Protein AF-A0A2T5VD46-F1 (afdb_monomer_lite)

Secondary structure (DSSP, 8-state):
---HHHHHHHHHHHTT---------HHHH-HHHHHHHHHHHHSS------PPPPPHHHHHHHHHHHT-STT-HHHHHHHHHHTT-GGGGSSHHHHHHHHHHHHHH-S-SSHHHHHHHHHHHHH----HHHHHH-TTPPPHHHHHHHHHHHHHHHHHTT--EEESS----SSEEEGGGG--SSS-HHHHHHHHTSTTEEEEETTEEEES-HHHHHHHHHHHHHHHHHTTSS-HHHHHHHH-BTTB--GGGHHHHHHHHHH-TTTHHHHGGG-HHHHHHHS-GGGS-HHHHHHHHHHHHHHHHH-TTTTGGGTT----GGG--GGGHHHHHHHHT-TTS-HHHHHHHHHHHTT-HHHHTTHHHHHHHHH-TTS-HHHHHHHHHHHHHH-TTS-HHHHHHHHHHT--HHHHHHHHHHHHHSGGGS-HHHHHHHHHHHHHHHHHTT------HHHHHGGGS-HHHHHHHHHHHHHHS-S--SS--HHHHHHHHHHHHHHHHHHHTT----HHHHHHHHTT--S--SS-TTHHHHHHHHHHS-HHHHHHHHHHHHHHS-SS-GGGHHHHHHHH-GGGSPPHHHHHHHHHHHHTTGGG-TTHHHHHHHHHHHHHH-TT--SHHHHHHHHHHTT-HHHHHHHHHHHS----HHHHHHHHHHHHHHHHHHHHHHHHHHHHHHTHHHHHTT--HHHHHHHHHHHTT-STTTTT---HHHHHHHHH-HHHHHHHHHHHHHHTT-S-PPPHHHHHHHHHHHS---HHHHHHHHHHHHHHHTT--GGGS-HHHHHHHHHHTTTTTTBBTTTB-TTHHHHHHHHH-SSTTTTHHHHHHHHHHHHTTT-S--TTHHHHHH-GGGHHHHHHHHHHHHHTGGGS-HHHHHHHHHHHHHHS-HHHHHHHHHHHHHH---SSHHHHHHHHHHHHHHHHHHHHHHHHHHSTT-HHHHHHHHHHH--SSSSPPTT--HHHHHHHHHHHTTTS---PPPSS-SS--HHHHHHHHHHHHHHHHHHS-SHHHHHHHHHHHHHS--GGGHHHHHHHHHHHHHHHHHHHHTT--HHHHHHHHTT---SSHHHHHHHHHHHHHHHHHHHHHSSS-TTGGGEETTEEPPHHHHHHHHHHHHHHHHGGGT-EEEEEEE-GGG-EEEEEEEETTEEEEEEEEETT-TTTTTHIIIIITTTGGGSTTTTT-EEEEEEE--S-TT-SPTTHHHH----SHHHHHHHHHHH-SSPPPTTEEEEEEE-PPPHHHHHHHHHHHHHHHHHHTTS--

Organism: NCBI:txid665038

Foldseek 3Di:
DDQPVVVVLVVCLVVVPQDDDDDDALQSCLPPPNQVVCCVSNVDGDDDDDDFWDDLVRQQVLCQVVCLDVVGSVVVCVVCVLLVNNLLCRHSVSVVQLSVVCSVPNPDPWNLVSLVSSLLSQLDDPDPVVCVVCVPADDSVLLLLLLLLQLLLLLLQVAFFAFDVQDDDPRHHHLQVSDDPVRHSVNNVSSQPTSQWGAPHSGTIGGSDLLSSLLSNLVNVLVCVVVVLFFPLLVCVSQFDPLEGFPSNLLNLLNNLLVHVVCVLVSCLRPLPSVQQRHTLLSYDPVSLVSSLVSLQVVCVLFLCVCVVPPVRQGALSSLDPSCLVVLLVQLLDLPRRLVSLLNSLSSLAQDQSLLVCLVSLLNSLLDPSHDLNSNVSSVNRNCRNCVPDPLLVSLVSLLVVLALSSLVVSLVSCLVVVVPDALLSNLVSVLSNLVSCLVVLPPDDDPSLVRRLVVHDLRSLLNVLLNLQVPFDQDAPDDDPSNLVSLLSSQSSVLSSVVVPHDDALVSVLSRQLRAFQPNVPNPPRQVSLLVSCVVPVPRLLRNLVVLLVVDDDPCLLCSLVSLVGSYVNSRDDLVSLLVVLVVLVVCVVVDPCSLVSNLSSLLVNLVDPPDPCNSVVSQVVVCPVPVSSVVSNCCSNVVDPDVVVVCVCCVVVVVVVVLVVVQVVQLVVCVVCLVCLLLLNPLVLLLVLLCQLQLVDPVCLPPQHSLVSSCSRNNPVRSVSSLNSLLNNLQDPPQDALLRQQLCCQPPVDGGSSLSSLLSNLQSCVVVVHDSLVGDLSSLLSNLSSCLQVPSQDSSRGPVCRNVSSCVNNDVALVSCLVSCCSQFVSNFLSAHLDGGCLCVLLPDPRNLVVLQVVLLVVVVVVQSYHLNSVLSSLLSNLVRYDLVSLQVSLVVVVVVVDHNDPSRVLLSVLSNCQSPVPVCVVVCPPPLAPDLSNLVSNCSSQDDPDNAGPLRDDLVSLLVLQQRPLQVQDADPDDNDDPDDPRSNSSNVVNLNSLLSLLVPLDPSSLVSLVCCLPPGCRDNCNSSSSNSSVSSVSVNTNVVSSPDRSVQSCCSSSVAAHPALSSVVSVQVVLLVVVLCCCPPNPDVNLPQQDPQQHGDDFLSVLVSSQVSSCVPNVVRVWHKDAQPQFPPRHTAGIWIDHDLAIEGEHEEEQQDQCLQECQCCPCQVGHCPPVNNVSAYEYEYEAQADGPPRHHPPCVPVHGQGDQVSSQVCNQVRHPDHHDPSYHYYYRYSYDDPVVVVVSVVVVVVVVVVVVPPDD

InterPro domains:
  IPR059415 Domain of unknown function DUF8371 [PF28130] (1071-1190)

Sequence (1261 aa):
MESPLLSILRRLEQLQIPSFVLTCRAADWADVQNDRTVQNWFGKKPVVGRLQPLDDAEIVAMVGAFATYPEGGEAFLRAAESKSATDLARNPQALKLLLTAIKKNGWPRTKTELYQSACRSFAAEENAIHRSLNANRPSINEILSIAGFVCAQLLLSGKRGVNVDGREDALFVRLADLADATTGYEEINAAVSSLLFKSSGASHAEPYHRTVAEYLAAVWLSERLRSGALSIRRLETLLYKNGHVPRPLRGVHAWLATLDRGVTTRLVPHDPYGCFRYGDIEQYSVEQARHLFGELQNLAAIDPHFRSEDWEGQVGGGLARPELRDDIVTLIRNSDVPYQLSMVILESLKGTDLAASMREELRAVVLNTKMAYVSRDRALAALRVASPDEDWRGLAQLLIRDGDHGSARMAVGIATDECARFTGEGIAEITNAYDDVNENSSRNLSLGIAYRLLPKMSQEQRNAALAVYASALPNERYNRTPYVRKIEERLLDTLKAYLEQGGQPSARELWQWLRRVTRYQYRSQGWQAFSVQYFNERPGLRRELQSLALADSFPDVGRMMNIYLGDMSSGLTLQESDLAFHLEALVAKEYQLNDFIERWGVFSEWIFINQSFTGLAEAVARRQARTRPELQALIDEITNRPPPSWEREEEKRQRRWEAEQRRKNKVRYRNFAAIRDVMREGRHLSALNDISTAYMGLFIDINEIDDPVSRVEWLVGPENAEAALQGLIAACCRTDLPTPRAIATLEATENKVYHLAKIALVGCALQQAQGGDLKTLPRETLLTALTASQWGLYANDKMLPSSLDKTLIELLFDDVEEMEPFIRDTIEPFLFAGKNHVMGLSDVMGMESYAGLAAKLAVEWLARSGEMSVQALRQILQAALALSDRVALSDMIAAKLQAGVWPSAEHQTLWCSVAFLAGFDKFKEYFDCEFQNNYKMISDIRSVCSQKNENLPDSLSVPQLAFLIESYADSFPHVDLPGAGWGENAPYESARFVDSCITSLGNIQTPEAQSALERLVAGVELSNHIDHARHVLAEHTRTMAEADWATHTFEDVRHVLLGGSPQNIEDLQGLVMDQLEAMQDRVRNGSFNAVRPFWNEDRPHLENDCRDLIATQLEPYLGKLGVRVHTEGTMPSDTRCDLLCTIGEMDLPIEIKGQWNPEIWTAASEQLEGNYSRHYRASGRGIYLVLWFGNVAGSNPPGIRARGRLASATAVLEALPERSPKPISERTKLFVLDVSTSPGDQKKADKRTAKVKGSRSASTA

Structure (mmCIF, N/CA/C/O backbone):
data_AF-A0A2T5VD46-F1
#
_entry.id   AF-A0A2T5VD46-F1
#
loop_
_atom_site.group_PDB
_atom_site.id
_atom_site.type_symbol
_atom_site.label_atom_id
_atom_site.label_alt_id
_atom_site.label_comp_id
_atom_site.label_asym_id
_atom_site.label_entity_id
_atom_site.label_seq_id
_atom_site.pdbx_PDB_ins_code
_atom_site.Cartn_x
_atom_site.Cartn_y
_atom_site.Cartn_z
_atom_site.occupancy
_atom_site.B_iso_or_equiv
_atom_site.auth_seq_id
_atom_site.auth_comp_id
_atom_site.auth_asym_id
_atom_site.auth_atom_id
_atom_site.pdbx_PDB_model_num
ATOM 1 N N . MET A 1 1 ? -43.758 29.476 12.427 1.00 36.66 1 MET A N 1
ATOM 2 C CA . MET A 1 1 ? -43.105 30.771 12.129 1.00 36.66 1 MET A CA 1
ATOM 3 C C . MET A 1 1 ? -42.650 30.741 10.680 1.00 36.66 1 MET A C 1
ATOM 5 O O . MET A 1 1 ? -42.218 29.687 10.236 1.00 36.66 1 MET A O 1
ATOM 9 N N . GLU A 1 2 ? -42.820 31.830 9.932 1.00 43.53 2 GLU A N 1
ATOM 10 C CA . GLU A 1 2 ? -42.351 31.929 8.540 1.00 43.53 2 GLU A CA 1
ATOM 11 C C . GLU A 1 2 ? -40.809 31.984 8.523 1.00 43.53 2 GLU A C 1
ATOM 13 O O . GLU A 1 2 ? -40.225 32.657 9.372 1.00 43.53 2 GLU A O 1
ATOM 18 N N . SER A 1 3 ? -40.142 31.248 7.620 1.00 58.00 3 SER A N 1
ATOM 19 C CA . SER A 1 3 ? -38.668 31.215 7.557 1.00 58.00 3 SER A CA 1
ATOM 20 C C . SER A 1 3 ? -38.104 32.627 7.303 1.00 58.00 3 SER A C 1
ATOM 22 O O . SER A 1 3 ? -38.627 33.325 6.426 1.00 58.00 3 SER A O 1
ATOM 24 N N . PRO A 1 4 ? -37.031 33.059 8.003 1.00 64.25 4 PRO A N 1
ATOM 25 C CA . PRO A 1 4 ? -36.409 34.370 7.792 1.00 64.25 4 PRO A CA 1
ATOM 26 C C . PRO A 1 4 ? -36.048 34.636 6.326 1.00 64.25 4 PRO A C 1
ATOM 28 O O . PRO A 1 4 ? -36.250 35.743 5.826 1.00 64.25 4 PRO A O 1
ATOM 31 N N . LEU A 1 5 ? -35.581 33.606 5.613 1.00 73.44 5 LEU A N 1
ATOM 32 C CA . LEU A 1 5 ? -35.226 33.689 4.198 1.00 73.44 5 LEU A CA 1
ATOM 33 C C . LEU A 1 5 ? -36.454 33.969 3.323 1.00 73.44 5 LEU A C 1
ATOM 35 O O . LEU A 1 5 ? -36.414 34.840 2.457 1.00 73.44 5 LEU A O 1
ATOM 39 N N . LEU A 1 6 ? -37.572 33.294 3.601 1.00 74.56 6 LEU A N 1
ATOM 40 C CA . LEU A 1 6 ? -38.829 33.499 2.883 1.00 74.56 6 LEU A CA 1
ATOM 41 C C . LEU A 1 6 ? -39.383 34.910 3.125 1.00 74.56 6 LEU A C 1
ATOM 43 O O . LEU A 1 6 ? -39.851 35.553 2.189 1.00 74.56 6 LEU A O 1
ATOM 47 N N . SER A 1 7 ? -39.258 35.432 4.350 1.00 80.31 7 SER A N 1
ATOM 48 C CA . SER A 1 7 ? -39.614 36.820 4.670 1.00 80.31 7 SER A CA 1
ATOM 49 C C . SER A 1 7 ? -38.764 37.829 3.886 1.00 80.31 7 SER A C 1
ATOM 51 O O . SER A 1 7 ? -39.293 38.828 3.395 1.00 80.31 7 SER A O 1
ATOM 53 N N . ILE A 1 8 ? -37.456 37.578 3.740 1.00 84.88 8 ILE A N 1
ATOM 54 C CA . ILE A 1 8 ? -36.559 38.424 2.937 1.00 84.88 8 ILE A CA 1
ATOM 55 C C . ILE A 1 8 ? -36.960 38.367 1.461 1.00 84.88 8 ILE A C 1
ATOM 57 O O . ILE A 1 8 ? -37.178 39.416 0.857 1.00 84.88 8 ILE A O 1
ATOM 61 N N . LEU A 1 9 ? -37.130 37.168 0.894 1.00 85.19 9 LEU A N 1
ATOM 62 C CA . LEU A 1 9 ? -37.551 36.984 -0.498 1.00 85.19 9 LEU A CA 1
ATOM 63 C C . LEU A 1 9 ? -38.893 37.668 -0.777 1.00 85.19 9 LEU A C 1
ATOM 65 O O . LEU A 1 9 ? -39.036 38.356 -1.782 1.00 85.19 9 LEU A O 1
ATOM 69 N N . ARG A 1 10 ? -39.854 37.568 0.146 1.00 85.69 10 ARG A N 1
ATOM 70 C CA . ARG A 1 10 ? -41.172 38.197 -0.003 1.00 85.69 10 ARG A CA 1
ATOM 71 C C . ARG A 1 10 ? -41.066 39.713 0.024 1.00 85.69 10 ARG A C 1
ATOM 73 O O . ARG A 1 10 ? -41.770 40.407 -0.702 1.00 85.69 10 ARG A O 1
ATOM 80 N N . ARG A 1 11 ? -40.165 40.253 0.849 1.00 88.06 11 ARG A N 1
ATOM 81 C CA . ARG A 1 11 ? -39.925 41.695 0.882 1.00 88.06 11 ARG A CA 1
ATOM 82 C C . ARG A 1 11 ? -39.235 42.184 -0.389 1.00 88.06 11 ARG A C 1
ATOM 84 O O . ARG A 1 11 ? -39.592 43.251 -0.878 1.00 88.06 11 ARG A O 1
ATOM 91 N N . LEU A 1 12 ? -38.295 41.410 -0.931 1.00 89.94 12 LEU A N 1
ATOM 92 C CA . LEU A 1 12 ? -37.643 41.699 -2.211 1.00 89.94 12 LEU A CA 1
ATOM 93 C C . LEU A 1 12 ? -38.646 41.674 -3.375 1.00 89.94 12 LEU A C 1
ATOM 95 O O . LEU A 1 12 ? -38.603 42.566 -4.219 1.00 89.94 12 LEU A O 1
ATOM 99 N N . GLU A 1 13 ? -39.579 40.717 -3.379 1.00 87.50 13 GLU A N 1
ATOM 100 C CA . GLU A 1 13 ? -40.680 40.637 -4.350 1.00 87.50 13 GLU A CA 1
ATOM 101 C C . GLU A 1 13 ? -41.607 41.859 -4.238 1.00 87.50 13 GLU A C 1
ATOM 103 O O . GLU A 1 13 ? -41.855 42.542 -5.230 1.00 87.50 13 GLU A O 1
ATOM 108 N N . GLN A 1 14 ? -42.063 42.198 -3.023 1.00 89.69 14 GLN A N 1
ATOM 109 C CA . GLN A 1 14 ? -42.918 43.369 -2.770 1.00 89.69 14 GLN A CA 1
ATOM 110 C C . GLN A 1 14 ? -42.274 44.686 -3.211 1.00 89.69 14 GLN A C 1
ATOM 112 O O . GLN A 1 14 ? -42.963 45.586 -3.686 1.00 89.69 14 GLN A O 1
ATOM 117 N N . LEU A 1 15 ? -40.959 44.812 -3.024 1.00 90.75 15 LEU A N 1
ATOM 118 C CA . LEU A 1 15 ? -40.179 45.975 -3.448 1.00 90.75 15 LEU A CA 1
ATOM 119 C C . LEU A 1 15 ? -39.774 45.911 -4.929 1.00 90.75 15 LEU A C 1
ATOM 121 O O . LEU A 1 15 ? -39.100 46.822 -5.403 1.00 90.75 15 LEU A O 1
ATOM 125 N N . GLN A 1 16 ? -40.177 44.856 -5.646 1.00 85.81 16 GLN A N 1
ATOM 126 C CA . GLN A 1 16 ? -39.878 44.608 -7.055 1.00 85.81 16 GLN A CA 1
ATOM 127 C C . GLN A 1 16 ? -38.381 44.688 -7.385 1.00 85.81 16 GLN A C 1
ATOM 129 O O . GLN A 1 16 ? -38.002 45.231 -8.420 1.00 85.81 16 GLN A O 1
ATOM 134 N N . ILE A 1 17 ? -37.514 44.155 -6.517 1.00 87.19 17 ILE A N 1
ATOM 135 C CA . ILE A 1 17 ? -36.063 44.131 -6.750 1.00 87.19 17 ILE A CA 1
ATOM 136 C C . ILE A 1 17 ? -35.721 42.900 -7.610 1.00 87.19 17 ILE A C 1
ATOM 138 O O . ILE A 1 17 ? -35.792 41.778 -7.110 1.00 87.19 17 ILE A O 1
ATOM 142 N N . PRO A 1 18 ? -35.334 43.072 -8.891 1.00 77.50 18 PRO A N 1
ATOM 143 C CA . PRO A 1 18 ? -35.248 41.962 -9.847 1.00 77.50 18 PRO A CA 1
ATOM 144 C C . PRO A 1 18 ? -33.909 41.210 -9.810 1.00 77.50 18 PRO A C 1
ATOM 146 O O . PRO A 1 18 ? -33.806 40.116 -10.360 1.00 77.50 18 PRO A O 1
ATOM 149 N N . SER A 1 19 ? -32.882 41.803 -9.194 1.00 84.31 19 SER A N 1
ATOM 150 C CA . SER A 1 19 ? -31.534 41.243 -9.082 1.00 84.31 19 SER A CA 1
ATOM 151 C C . SER A 1 19 ? -31.006 41.482 -7.678 1.00 84.31 19 SER A C 1
ATOM 153 O O . SER A 1 19 ? -30.973 42.618 -7.206 1.00 84.31 19 SER A O 1
ATOM 155 N N . PHE A 1 20 ? -30.564 40.418 -7.023 1.00 88.50 20 PHE A N 1
ATOM 156 C CA . PHE A 1 20 ? -30.011 40.469 -5.678 1.00 88.50 20 PHE A CA 1
ATOM 157 C C . PHE A 1 20 ? -28.984 39.352 -5.498 1.00 88.50 20 PHE A C 1
ATOM 159 O O . PHE A 1 20 ? -29.046 38.321 -6.166 1.00 88.50 20 PHE A O 1
ATOM 166 N N . VAL A 1 21 ? -28.043 39.563 -4.580 1.00 87.75 21 VAL A N 1
ATOM 167 C CA . VAL A 1 21 ? -27.161 38.511 -4.072 1.00 87.75 21 VAL A CA 1
ATOM 168 C C . VAL A 1 21 ? -27.578 38.257 -2.638 1.00 87.75 21 VAL A C 1
ATOM 170 O O . VAL A 1 21 ? -27.599 39.181 -1.826 1.00 87.75 21 VAL A O 1
ATOM 173 N N . LEU A 1 22 ? -27.933 37.012 -2.343 1.00 83.06 22 LEU A N 1
ATOM 174 C CA . LEU A 1 22 ? -28.324 36.599 -1.008 1.00 83.06 22 LEU A CA 1
ATOM 175 C C . LEU A 1 22 ? -27.281 35.633 -0.455 1.00 83.06 22 LEU A C 1
ATOM 177 O O . LEU A 1 22 ? -26.965 34.625 -1.082 1.00 83.06 22 LEU A O 1
ATOM 181 N N . THR A 1 23 ? -26.747 35.950 0.721 1.00 79.12 23 THR A N 1
ATOM 182 C CA . THR A 1 23 ? -25.864 35.064 1.478 1.00 79.12 23 THR A CA 1
ATOM 183 C C . THR A 1 23 ? -26.647 34.470 2.644 1.00 79.12 23 THR A C 1
ATOM 185 O O . THR A 1 23 ? -27.368 35.172 3.351 1.00 79.12 23 THR A O 1
ATOM 188 N N . CYS A 1 24 ? -26.547 33.158 2.832 1.00 67.94 24 CYS A N 1
ATOM 189 C CA . CYS A 1 24 ? -27.224 32.432 3.907 1.00 67.94 24 CYS A CA 1
ATOM 190 C C . CYS A 1 24 ? -26.407 31.196 4.307 1.00 67.94 24 CYS A C 1
ATOM 192 O O . CYS A 1 24 ? -25.456 30.829 3.609 1.00 67.94 24 CYS A O 1
ATOM 194 N N . ARG A 1 25 ? -26.745 30.557 5.438 1.00 61.16 25 ARG A N 1
ATOM 195 C CA . ARG A 1 25 ? -26.205 29.225 5.744 1.00 61.16 25 ARG A CA 1
ATOM 196 C C . ARG A 1 25 ? -26.863 28.235 4.788 1.00 61.16 25 ARG A C 1
ATOM 198 O O . ARG A 1 25 ? -28.044 28.360 4.487 1.00 61.16 25 ARG A O 1
ATOM 205 N N . ALA A 1 26 ? -26.127 27.227 4.336 1.00 58.41 26 ALA A N 1
ATOM 206 C CA . ALA A 1 26 ? -26.679 26.267 3.381 1.00 58.41 26 ALA A CA 1
ATOM 207 C C . ALA A 1 26 ? -27.894 25.489 3.938 1.00 58.41 26 ALA A C 1
ATOM 209 O O . ALA A 1 26 ? -28.821 25.219 3.183 1.00 58.41 26 ALA A O 1
ATOM 210 N N . ALA A 1 27 ? -27.959 25.258 5.257 1.00 46.94 27 ALA A N 1
ATOM 211 C CA . ALA A 1 27 ? -29.137 24.689 5.925 1.00 46.94 27 ALA A CA 1
ATOM 212 C C . ALA A 1 27 ? -30.403 25.572 5.824 1.00 46.94 27 ALA A C 1
ATOM 214 O O . ALA A 1 27 ? -31.514 25.052 5.854 1.00 46.94 27 ALA A O 1
ATOM 215 N N . ASP A 1 28 ? -30.255 26.894 5.662 1.00 59.44 28 ASP A N 1
ATOM 216 C CA . ASP A 1 28 ? -31.382 27.832 5.548 1.00 59.44 28 ASP A CA 1
ATOM 217 C C . ASP A 1 28 ? -31.925 27.934 4.108 1.00 59.44 28 ASP A C 1
ATOM 219 O O . ASP A 1 28 ? -33.012 28.477 3.887 1.00 59.44 28 ASP A O 1
ATOM 223 N N . TRP A 1 29 ? -31.172 27.447 3.113 1.00 62.91 29 TRP A N 1
ATOM 224 C CA . TRP A 1 29 ? -31.499 27.622 1.697 1.00 62.91 29 TRP A CA 1
ATOM 225 C C . TRP A 1 29 ? -32.462 26.563 1.143 1.00 62.91 29 TRP A C 1
ATOM 227 O O . TRP A 1 29 ? -33.147 26.871 0.177 1.00 62.91 29 TRP A O 1
ATOM 237 N N . ALA A 1 30 ? -32.603 25.373 1.744 1.00 55.94 30 ALA A N 1
ATOM 238 C CA . ALA A 1 30 ? -33.598 24.349 1.365 1.00 55.94 30 ALA A CA 1
ATOM 239 C C . ALA A 1 30 ? -33.822 24.224 -0.170 1.00 55.94 30 ALA A C 1
ATOM 241 O O . ALA A 1 30 ? -34.913 24.534 -0.671 1.00 55.94 30 ALA A O 1
ATOM 242 N N . ASP A 1 31 ? -32.767 23.800 -0.896 1.00 57.62 31 ASP A N 1
ATOM 243 C CA . ASP A 1 31 ? -32.544 23.972 -2.354 1.00 57.62 31 ASP A CA 1
ATOM 244 C C . ASP A 1 31 ? -33.824 23.880 -3.218 1.00 57.62 31 ASP A C 1
ATOM 246 O O . ASP A 1 31 ? -34.082 24.747 -4.044 1.00 57.62 31 ASP A O 1
ATOM 250 N N . VAL A 1 32 ? -34.692 22.877 -3.026 1.00 57.16 32 VAL A N 1
ATOM 251 C CA . VAL A 1 32 ? -35.861 22.660 -3.907 1.00 57.16 32 VAL A CA 1
ATOM 252 C C . VAL A 1 32 ? -36.986 23.684 -3.706 1.00 57.16 32 VAL A C 1
ATOM 254 O O . VAL A 1 32 ? -37.668 24.054 -4.666 1.00 57.16 32 VAL A O 1
ATOM 257 N N . GLN A 1 33 ? -37.235 24.120 -2.470 1.00 64.81 33 GLN A N 1
ATOM 258 C CA . GLN A 1 33 ? -38.375 24.987 -2.164 1.00 64.81 33 GLN A CA 1
ATOM 259 C C . GLN A 1 33 ? -38.059 26.447 -2.485 1.00 64.81 33 GLN A C 1
ATOM 261 O O . GLN A 1 33 ? -38.889 27.138 -3.084 1.00 64.81 33 GLN A O 1
ATOM 266 N N . ASN A 1 34 ? -36.858 26.908 -2.140 1.00 72.19 34 ASN A N 1
ATOM 267 C CA . ASN A 1 34 ? -36.464 28.290 -2.388 1.00 72.19 34 ASN A CA 1
ATOM 268 C C . ASN A 1 34 ? -36.067 28.518 -3.849 1.00 72.19 34 ASN A C 1
ATOM 270 O O . ASN A 1 34 ? -36.427 29.566 -4.379 1.00 72.19 34 ASN A O 1
ATOM 274 N N . ASP A 1 35 ? -35.503 27.530 -4.559 1.00 75.00 35 ASP A N 1
ATOM 275 C CA . ASP A 1 35 ? -35.327 27.625 -6.017 1.00 75.00 35 ASP A CA 1
ATOM 276 C C . ASP A 1 35 ? -36.666 27.828 -6.728 1.00 75.00 35 ASP A C 1
ATOM 278 O O . ASP A 1 35 ? -36.802 28.726 -7.561 1.00 75.00 35 ASP A O 1
ATOM 282 N N . ARG A 1 36 ? -37.679 27.022 -6.374 1.00 76.50 36 ARG A N 1
ATOM 283 C CA . ARG A 1 36 ? -39.034 27.157 -6.929 1.00 76.50 36 ARG A CA 1
ATOM 284 C C . ARG A 1 36 ? -39.670 28.485 -6.547 1.00 76.50 36 ARG A C 1
ATOM 286 O O . ARG A 1 36 ? -40.323 29.098 -7.381 1.00 76.50 36 ARG A O 1
ATOM 293 N N . THR A 1 37 ? -39.482 28.937 -5.310 1.00 80.38 37 THR A N 1
ATOM 294 C CA . THR A 1 37 ? -40.017 30.224 -4.847 1.00 80.38 37 THR A CA 1
ATOM 295 C C . THR A 1 37 ? -39.386 31.381 -5.614 1.00 80.38 37 THR A C 1
ATOM 297 O O . THR A 1 37 ? -40.108 32.224 -6.137 1.00 80.38 37 THR A O 1
ATOM 300 N N . VAL A 1 38 ? -38.059 31.387 -5.771 1.00 83.62 38 VAL A N 1
ATOM 301 C CA . VAL A 1 38 ? -37.352 32.415 -6.539 1.00 83.62 38 VAL A CA 1
ATOM 302 C C . VAL A 1 38 ? -37.761 32.371 -8.015 1.00 83.62 38 VAL A C 1
ATOM 304 O O . VAL A 1 38 ? -38.061 33.409 -8.602 1.00 83.62 38 VAL A O 1
ATOM 307 N N . GLN A 1 39 ? -37.871 31.175 -8.600 1.00 84.69 39 GLN A N 1
ATOM 308 C CA . GLN A 1 39 ? -38.346 31.005 -9.972 1.00 84.69 39 GLN A CA 1
ATOM 309 C C . GLN A 1 39 ? -39.778 31.519 -10.162 1.00 84.69 39 GLN A C 1
ATOM 311 O O . GLN A 1 39 ? -40.049 32.197 -11.151 1.00 84.69 39 GLN A O 1
ATOM 316 N N . ASN A 1 40 ? -40.677 31.235 -9.221 1.00 85.44 40 ASN A N 1
ATOM 317 C CA . ASN A 1 40 ? -42.076 31.648 -9.296 1.00 85.44 40 ASN A CA 1
ATOM 318 C C . ASN A 1 40 ? -42.255 33.157 -9.077 1.00 85.44 40 ASN A C 1
ATOM 320 O O . ASN A 1 40 ? -43.041 33.775 -9.787 1.00 85.44 40 ASN A O 1
ATOM 324 N N . TRP A 1 41 ? -41.553 33.748 -8.107 1.00 88.06 41 TRP A N 1
ATOM 325 C CA . TRP A 1 41 ? -41.739 35.156 -7.725 1.00 88.06 41 TRP A CA 1
ATOM 326 C C . TRP A 1 41 ? -40.944 36.125 -8.605 1.00 88.06 41 TRP A C 1
ATOM 328 O O . TRP A 1 41 ? -41.394 37.237 -8.862 1.00 88.06 41 TRP A O 1
ATOM 338 N N . PHE A 1 42 ? -39.782 35.705 -9.111 1.00 87.38 42 PHE A N 1
ATOM 339 C CA . PHE A 1 42 ? -38.872 36.571 -9.873 1.00 87.38 42 PHE A CA 1
ATOM 340 C C . PHE A 1 42 ? -38.676 36.122 -11.330 1.00 87.38 42 PHE A C 1
ATOM 342 O O . PHE A 1 42 ? -37.937 36.760 -12.081 1.00 87.38 42 PHE A O 1
ATOM 349 N N . GLY A 1 43 ? -39.321 35.029 -11.759 1.00 82.94 43 GLY A N 1
ATOM 350 C CA . GLY A 1 43 ? -39.319 34.560 -13.150 1.00 82.94 43 GLY A CA 1
ATOM 351 C C . GLY A 1 43 ? -37.987 33.981 -13.641 1.00 82.94 43 GLY A C 1
ATOM 352 O O . GLY A 1 43 ? -37.829 33.743 -14.839 1.00 82.94 43 GLY A O 1
ATOM 353 N N . LYS A 1 44 ? -37.011 33.766 -12.748 1.00 83.44 44 LYS A N 1
ATOM 354 C CA . LYS A 1 44 ? -35.678 33.228 -13.066 1.00 83.44 44 LYS A CA 1
ATOM 355 C C . LYS A 1 44 ? -35.226 32.229 -12.010 1.00 83.44 44 LYS A C 1
ATOM 357 O O . LYS A 1 44 ? -35.464 32.430 -10.824 1.00 83.44 44 LYS A O 1
ATOM 362 N N . LYS A 1 45 ? -34.530 31.173 -12.437 1.00 82.81 45 LYS A N 1
ATOM 363 C CA . LYS A 1 45 ? -33.895 30.229 -11.512 1.00 82.81 45 LYS A CA 1
ATOM 364 C C . LYS A 1 45 ? -32.674 30.898 -10.849 1.00 82.81 45 LYS A C 1
ATOM 366 O O . LYS A 1 45 ? -31.911 31.551 -11.568 1.00 82.81 45 LYS A O 1
ATOM 371 N N . PRO A 1 46 ? -32.476 30.773 -9.526 1.00 85.88 46 PRO A N 1
ATOM 372 C CA . PRO A 1 46 ? -31.298 31.326 -8.862 1.00 85.88 46 PRO A CA 1
ATOM 373 C C . PRO A 1 46 ? -30.011 30.607 -9.294 1.00 85.88 46 PRO A C 1
ATOM 375 O O . PRO A 1 46 ? -30.023 29.420 -9.620 1.00 85.88 46 PRO A O 1
ATOM 378 N N . VAL A 1 47 ? -28.889 31.333 -9.274 1.00 85.94 47 VAL A N 1
ATOM 379 C CA . VAL A 1 47 ? -27.544 30.752 -9.389 1.00 85.94 47 VAL A CA 1
ATOM 380 C C . VAL A 1 47 ? -27.003 30.563 -7.978 1.00 85.94 47 VAL A C 1
ATOM 382 O O . VAL A 1 47 ? -26.790 31.541 -7.264 1.00 85.94 47 VAL A O 1
ATOM 385 N N . VAL A 1 48 ? -26.791 29.310 -7.579 1.00 77.81 48 VAL A N 1
ATOM 386 C CA . VAL A 1 48 ? -26.330 28.964 -6.231 1.00 77.81 48 VAL A CA 1
ATOM 387 C C . VAL A 1 48 ? -24.834 28.669 -6.270 1.00 77.81 48 VAL A C 1
ATOM 389 O O . VAL A 1 48 ? -24.400 27.676 -6.850 1.00 77.81 48 VAL A O 1
ATOM 392 N N . GLY A 1 49 ? -24.041 29.548 -5.659 1.00 76.44 49 GLY A N 1
ATOM 393 C CA . GLY A 1 49 ? -22.614 29.332 -5.415 1.00 76.44 49 GLY A CA 1
ATOM 394 C C . GLY A 1 49 ? -22.365 28.849 -3.985 1.00 76.44 49 GLY A C 1
ATOM 395 O O . GLY A 1 49 ? -23.046 29.289 -3.060 1.00 76.44 49 GLY A O 1
ATOM 396 N N . ARG A 1 50 ? -21.378 27.964 -3.792 1.00 70.62 50 ARG A N 1
ATOM 397 C CA . ARG A 1 50 ? -20.946 27.486 -2.467 1.00 70.62 50 ARG A CA 1
ATOM 398 C C . ARG A 1 50 ? -19.494 27.878 -2.214 1.00 70.62 50 ARG A C 1
ATOM 400 O O . ARG A 1 50 ? -18.641 27.631 -3.064 1.00 70.62 50 ARG A O 1
ATOM 407 N N . LEU A 1 51 ? -19.222 28.463 -1.048 1.00 75.94 51 LEU A N 1
ATOM 408 C CA . LEU A 1 51 ? -17.854 28.724 -0.597 1.00 75.94 51 LEU A CA 1
ATOM 409 C C . LEU A 1 51 ? -17.183 27.398 -0.223 1.00 75.94 51 LEU A C 1
ATOM 411 O O . LEU A 1 51 ? -17.746 26.626 0.555 1.00 75.94 51 LEU A O 1
ATOM 415 N N . GLN A 1 52 ? -16.007 27.143 -0.794 1.00 77.88 52 GLN A N 1
ATOM 416 C CA . GLN A 1 52 ? -15.200 25.956 -0.508 1.00 77.88 52 GLN A CA 1
ATOM 417 C C . GLN A 1 52 ? -14.289 26.189 0.714 1.00 77.88 52 GLN A C 1
ATOM 419 O O . GLN A 1 52 ? -14.054 27.345 1.083 1.00 77.88 52 GLN A O 1
ATOM 424 N N . PRO A 1 53 ? -13.804 25.120 1.374 1.00 76.44 53 PRO A N 1
ATOM 425 C CA . PRO A 1 53 ? -12.745 25.222 2.378 1.00 76.44 53 PRO A CA 1
ATOM 426 C C . PRO A 1 53 ? -11.451 25.800 1.787 1.00 76.44 53 PRO A C 1
ATOM 428 O O . PRO A 1 53 ? -11.211 25.658 0.592 1.00 76.44 53 PRO A O 1
ATOM 431 N N . LEU A 1 54 ? -10.620 26.392 2.645 1.00 85.56 54 LEU A N 1
ATOM 432 C CA . LEU A 1 54 ? -9.310 26.932 2.298 1.00 85.56 54 LEU A CA 1
ATOM 433 C C . LEU A 1 54 ? -8.336 25.823 1.894 1.00 85.56 54 LEU A C 1
ATOM 435 O O . LEU A 1 54 ? -8.223 24.796 2.585 1.00 85.56 54 LEU A O 1
ATOM 439 N N . ASP A 1 55 ? -7.589 26.074 0.826 1.00 87.94 55 ASP A N 1
ATOM 440 C CA . ASP A 1 55 ? -6.391 25.309 0.498 1.00 87.94 55 ASP A CA 1
ATOM 441 C C . ASP A 1 55 ? -5.169 25.766 1.324 1.00 87.94 55 ASP A C 1
ATOM 443 O O . ASP A 1 55 ? -5.221 26.721 2.104 1.00 87.94 55 ASP A O 1
ATOM 447 N N . ASP A 1 56 ? -4.057 25.043 1.201 1.00 89.75 56 ASP A N 1
ATOM 448 C CA . ASP A 1 56 ? -2.862 25.283 2.015 1.00 89.75 56 ASP A CA 1
ATOM 449 C C . ASP A 1 56 ? -2.203 26.638 1.686 1.00 89.75 56 ASP A C 1
ATOM 451 O O . ASP A 1 56 ? -1.728 27.336 2.588 1.00 89.75 56 ASP A O 1
ATOM 455 N N . ALA A 1 57 ? -2.239 27.064 0.418 1.00 90.00 57 ALA A N 1
ATOM 456 C CA . ALA A 1 57 ? -1.718 28.361 -0.008 1.00 90.00 57 ALA A CA 1
ATOM 457 C C . ALA A 1 57 ? -2.595 29.510 0.517 1.00 90.00 57 ALA A C 1
ATOM 459 O O . ALA A 1 57 ? -2.083 30.541 0.962 1.00 90.00 57 ALA A O 1
ATOM 460 N N . GLU A 1 58 ? -3.913 29.317 0.535 1.00 93.06 58 GLU A N 1
ATOM 461 C CA . GLU A 1 58 ? -4.882 30.240 1.112 1.00 93.06 58 GLU A CA 1
ATOM 462 C C . GLU A 1 58 ? -4.745 30.327 2.638 1.00 93.06 58 GLU A C 1
ATOM 464 O O . GLU A 1 58 ? -4.801 31.432 3.181 1.00 93.06 58 GLU A O 1
ATOM 469 N N . ILE A 1 59 ? -4.480 29.218 3.345 1.00 90.81 59 ILE A N 1
ATOM 470 C CA . ILE A 1 59 ? -4.154 29.237 4.783 1.00 90.81 59 ILE A CA 1
ATOM 471 C C . ILE A 1 59 ? -2.903 30.087 5.024 1.00 90.81 59 ILE A C 1
ATOM 473 O O . ILE A 1 59 ? -2.934 30.993 5.862 1.00 90.81 59 ILE A O 1
ATOM 477 N N . VAL A 1 60 ? -1.817 29.844 4.280 1.00 91.81 60 VAL A N 1
ATOM 478 C CA . VAL A 1 60 ? -0.566 30.614 4.398 1.00 91.81 60 VAL A CA 1
ATOM 479 C C . VAL A 1 60 ? -0.820 32.106 4.154 1.00 91.81 60 VAL A C 1
ATOM 481 O O . VAL A 1 60 ? -0.389 32.946 4.955 1.00 91.81 60 VAL A O 1
ATOM 484 N N . ALA A 1 61 ? -1.572 32.443 3.103 1.00 91.19 61 ALA A N 1
ATOM 485 C CA . ALA A 1 61 ? -1.927 33.818 2.766 1.00 91.19 61 ALA A CA 1
ATOM 486 C C . ALA A 1 61 ? -2.792 34.481 3.852 1.00 91.19 61 ALA A C 1
ATOM 488 O O . ALA A 1 61 ? -2.519 35.615 4.252 1.00 91.19 61 ALA A O 1
ATOM 489 N N . MET A 1 62 ? -3.801 33.780 4.380 1.00 90.56 62 MET A N 1
ATOM 490 C CA . MET A 1 62 ? -4.688 34.297 5.425 1.00 90.56 62 MET A CA 1
ATOM 491 C C . MET A 1 62 ? -3.971 34.489 6.761 1.00 90.56 62 MET A C 1
ATOM 493 O O . MET A 1 62 ? -4.172 35.513 7.414 1.00 90.56 62 MET A O 1
ATOM 497 N N . VAL A 1 63 ? -3.098 33.561 7.163 1.00 90.69 63 VAL A N 1
ATOM 498 C CA . VAL A 1 63 ? -2.269 33.714 8.372 1.00 90.69 63 VAL A CA 1
ATOM 499 C C . VAL A 1 63 ? -1.365 34.940 8.244 1.00 90.69 63 VAL A C 1
ATOM 501 O O . VAL A 1 63 ? -1.263 35.730 9.188 1.00 90.69 63 VAL A O 1
ATOM 504 N N . GLY A 1 64 ? -0.756 35.131 7.067 1.00 86.19 64 GLY A N 1
ATOM 505 C CA . GLY A 1 64 ? 0.026 36.325 6.751 1.00 86.19 64 GLY A CA 1
ATOM 506 C C . GLY A 1 64 ? -0.806 37.607 6.842 1.00 86.19 64 GLY A C 1
ATOM 507 O O . GLY A 1 64 ? -0.387 38.566 7.488 1.00 86.19 64 GLY A O 1
ATOM 508 N N . ALA A 1 65 ? -2.014 37.604 6.272 1.00 85.81 65 ALA A N 1
ATOM 509 C CA . ALA A 1 65 ? -2.920 38.752 6.277 1.00 85.81 65 ALA A CA 1
ATOM 510 C C . ALA A 1 65 ? -3.449 39.107 7.678 1.00 85.81 65 ALA A C 1
ATOM 512 O O . ALA A 1 65 ? -3.610 40.284 7.998 1.00 85.81 65 ALA A O 1
ATOM 513 N N . PHE A 1 66 ? -3.706 38.114 8.533 1.00 83.06 66 PHE A N 1
ATOM 514 C CA . PHE A 1 66 ? -4.152 38.351 9.906 1.00 83.06 66 PHE A CA 1
ATOM 515 C C . PHE A 1 66 ? -3.044 38.893 10.817 1.00 83.06 66 PHE A C 1
ATOM 517 O O . PHE A 1 66 ? -3.358 39.474 11.857 1.00 83.06 66 PHE A O 1
ATOM 524 N N . ALA A 1 67 ? -1.767 38.708 10.453 1.00 74.44 67 ALA A N 1
ATOM 525 C CA . ALA A 1 67 ? -0.598 39.103 11.247 1.00 74.44 67 ALA A CA 1
ATOM 526 C C . ALA A 1 67 ? -0.659 38.617 12.715 1.00 74.44 67 ALA A C 1
ATOM 528 O O . ALA A 1 67 ? -0.127 39.243 13.635 1.00 74.44 67 ALA A O 1
ATOM 529 N N . THR A 1 68 ? -1.350 37.499 12.958 1.00 72.44 68 THR A N 1
ATOM 530 C CA . THR A 1 68 ? -1.568 36.928 14.295 1.00 72.44 68 THR A CA 1
ATOM 531 C C . THR A 1 68 ? -0.546 35.861 14.674 1.00 72.44 68 THR A C 1
ATOM 533 O O . THR A 1 68 ? -0.449 35.548 15.858 1.00 72.44 68 THR A O 1
ATOM 536 N N . TYR A 1 69 ? 0.214 35.332 13.707 1.00 82.38 69 TYR A N 1
ATOM 537 C CA . TYR A 1 69 ? 1.265 34.333 13.919 1.00 82.38 69 TYR A CA 1
ATOM 538 C C . TYR A 1 69 ? 2.640 34.916 13.531 1.00 82.38 69 TYR A C 1
ATOM 540 O O . TYR A 1 69 ? 2.902 35.082 12.338 1.00 82.38 69 TYR A O 1
ATOM 548 N N . PRO A 1 70 ? 3.509 35.271 14.501 1.00 79.50 70 PRO A N 1
ATOM 549 C CA . PRO A 1 70 ? 4.735 36.041 14.246 1.00 79.50 70 PRO A CA 1
ATOM 550 C C . PRO A 1 70 ? 5.733 35.385 13.282 1.00 79.50 70 PRO A C 1
ATOM 552 O O . PRO A 1 70 ? 6.474 36.083 12.599 1.00 79.50 70 PRO A O 1
ATOM 555 N N . GLU A 1 71 ? 5.747 34.054 13.221 1.00 82.69 71 GLU A N 1
ATOM 556 C CA . GLU A 1 71 ? 6.686 33.258 12.416 1.00 82.69 71 GLU A CA 1
ATOM 557 C C . GLU A 1 71 ? 6.248 33.125 10.939 1.00 82.69 71 GLU A C 1
ATOM 559 O O . GLU A 1 71 ? 6.970 32.552 10.125 1.00 82.69 71 GLU A O 1
ATOM 564 N N . GLY A 1 72 ? 5.076 33.666 10.577 1.00 88.00 72 GLY A N 1
ATOM 565 C CA . GLY A 1 72 ? 4.524 33.643 9.218 1.00 88.00 72 GLY A CA 1
ATOM 566 C C . GLY A 1 72 ? 3.664 32.413 8.893 1.00 88.00 72 GLY A C 1
ATOM 567 O O . GLY A 1 72 ? 3.599 31.446 9.652 1.00 88.00 72 GLY A O 1
ATOM 568 N N . GLY A 1 73 ? 2.975 32.460 7.746 1.00 88.94 73 GLY A N 1
ATOM 569 C CA . GLY A 1 73 ? 2.014 31.427 7.332 1.00 88.94 73 GLY A CA 1
ATOM 570 C C . GLY A 1 73 ? 2.637 30.053 7.077 1.00 88.94 73 GLY A C 1
ATOM 571 O O . GLY A 1 73 ? 2.099 29.050 7.526 1.00 88.94 73 GLY A O 1
ATOM 572 N N . GLU A 1 74 ? 3.814 30.010 6.452 1.00 86.62 74 GLU A N 1
ATOM 573 C CA . GLU A 1 74 ? 4.574 28.772 6.206 1.00 86.62 74 GLU A CA 1
ATOM 574 C C . GLU A 1 74 ? 4.977 28.060 7.506 1.00 86.62 74 GLU A C 1
ATOM 576 O O . GLU A 1 74 ? 4.920 26.837 7.621 1.00 86.62 74 GLU A O 1
ATOM 581 N N . ALA A 1 75 ? 5.383 28.830 8.520 1.00 86.88 75 ALA A N 1
ATOM 582 C CA . ALA A 1 75 ? 5.716 28.277 9.826 1.00 86.88 75 ALA A CA 1
ATOM 583 C C . ALA A 1 75 ? 4.468 27.761 10.551 1.00 86.88 75 ALA A C 1
ATOM 585 O O . ALA A 1 75 ? 4.516 26.691 11.155 1.00 86.88 75 ALA A O 1
ATOM 586 N N . PHE A 1 76 ? 3.347 28.485 10.451 1.00 89.31 76 PHE A N 1
ATOM 587 C CA . PHE A 1 76 ? 2.067 28.029 10.986 1.00 89.31 76 PHE A CA 1
ATOM 588 C C . PHE A 1 76 ? 1.622 26.713 10.345 1.00 89.31 76 PHE A C 1
ATOM 590 O O . PHE A 1 76 ? 1.260 25.797 11.077 1.00 89.31 76 PHE A O 1
ATOM 597 N N . LEU A 1 77 ? 1.676 26.602 9.013 1.00 85.44 77 LEU A N 1
ATOM 598 C CA . LEU A 1 77 ? 1.257 25.396 8.301 1.00 85.44 77 LEU A CA 1
ATOM 599 C C . LEU A 1 77 ? 2.096 24.186 8.735 1.00 85.44 77 LEU A C 1
ATOM 601 O O . LEU A 1 77 ? 1.530 23.192 9.178 1.00 85.44 77 LEU A O 1
ATOM 605 N N . ARG A 1 78 ? 3.431 24.318 8.784 1.00 79.69 78 ARG A N 1
ATOM 606 C CA . ARG A 1 78 ? 4.321 23.265 9.317 1.00 79.69 78 ARG A CA 1
ATOM 607 C C . ARG A 1 78 ? 4.026 22.902 10.778 1.00 79.69 78 ARG A C 1
ATOM 609 O O . ARG A 1 78 ? 4.124 21.740 11.177 1.00 79.69 78 ARG A O 1
ATOM 616 N N . ALA A 1 79 ? 3.689 23.887 11.610 1.00 81.75 79 ALA A N 1
ATOM 617 C CA . ALA A 1 79 ? 3.323 23.654 13.007 1.00 81.75 79 ALA A CA 1
ATOM 618 C C . ALA A 1 79 ? 1.942 22.990 13.151 1.00 81.75 79 ALA A C 1
ATOM 620 O O . ALA A 1 79 ? 1.736 22.222 14.091 1.00 81.75 79 ALA A O 1
ATOM 621 N N . ALA A 1 80 ? 1.010 23.271 12.239 1.00 79.50 80 ALA A N 1
ATOM 622 C CA . ALA A 1 80 ? -0.297 22.634 12.178 1.00 79.50 80 ALA A CA 1
ATOM 623 C C . ALA A 1 80 ? -0.181 21.187 11.676 1.00 79.50 80 ALA A C 1
ATOM 625 O O . ALA A 1 80 ? -0.781 20.300 12.277 1.00 79.50 80 ALA A O 1
ATOM 626 N N . GLU A 1 81 ? 0.643 20.931 10.659 1.00 73.44 81 GLU A N 1
ATOM 627 C CA . GLU A 1 81 ? 0.935 19.588 10.143 1.00 73.44 81 GLU A CA 1
ATOM 628 C C . GLU A 1 81 ? 1.550 18.695 11.221 1.00 73.44 81 GLU A C 1
ATOM 630 O O . GLU A 1 81 ? 1.022 17.618 11.495 1.00 73.44 81 GLU A O 1
ATOM 635 N N . SER A 1 82 ? 2.590 19.176 11.918 1.00 70.75 82 SER A N 1
ATOM 636 C CA . SER A 1 82 ? 3.248 18.403 12.986 1.00 70.75 82 SER A CA 1
ATOM 637 C C . SER A 1 82 ? 2.331 18.082 14.169 1.00 70.75 82 SER A C 1
ATOM 639 O O . SER A 1 82 ? 2.569 17.124 14.900 1.00 70.75 82 SER A O 1
ATOM 641 N N . LYS A 1 83 ? 1.254 18.855 14.350 1.00 72.19 83 LYS A N 1
ATOM 642 C CA . LYS A 1 83 ? 0.221 18.625 15.370 1.00 72.19 83 LYS A CA 1
ATOM 643 C C . LYS A 1 83 ? -1.051 17.970 14.822 1.00 72.19 83 LYS A C 1
ATOM 645 O O . LYS A 1 83 ? -2.028 17.854 15.561 1.00 72.19 83 LYS A O 1
ATOM 650 N N . SER A 1 84 ? -1.069 17.555 13.549 1.00 67.94 84 SER A N 1
ATOM 651 C CA . SER A 1 84 ? -2.258 17.013 12.864 1.00 67.94 84 SER A CA 1
ATOM 652 C C . SER A 1 84 ? -3.498 17.916 13.007 1.00 67.94 84 SER A C 1
ATOM 654 O O . SER A 1 84 ? -4.605 17.456 13.294 1.00 67.94 84 SER A O 1
ATOM 656 N N . ALA A 1 85 ? -3.291 19.225 12.862 1.00 73.81 85 ALA A N 1
ATOM 657 C CA . ALA A 1 85 ? -4.279 20.282 13.065 1.00 73.81 85 ALA A CA 1
ATOM 658 C C . ALA A 1 85 ? -4.645 21.029 11.770 1.00 73.81 85 ALA A C 1
ATOM 660 O O . ALA A 1 85 ? -5.466 21.946 11.814 1.00 73.81 85 ALA A O 1
ATOM 661 N N . THR A 1 86 ? -4.054 20.663 10.627 1.00 76.56 86 THR A N 1
ATOM 662 C CA . THR A 1 86 ? -4.234 21.355 9.339 1.00 76.56 86 THR A CA 1
ATOM 663 C C . THR A 1 86 ? -5.705 21.446 8.928 1.00 76.56 86 THR A C 1
ATOM 665 O O . THR A 1 86 ? -6.177 22.516 8.555 1.00 76.56 86 THR A O 1
ATOM 668 N N . ASP A 1 87 ? -6.486 20.378 9.100 1.00 71.88 87 ASP A N 1
ATOM 669 C CA . ASP A 1 87 ? -7.906 20.387 8.719 1.00 71.88 87 ASP A CA 1
ATOM 670 C C . ASP A 1 87 ? -8.772 21.305 9.598 1.00 71.88 87 ASP A C 1
ATOM 672 O O . ASP A 1 87 ? -9.786 21.847 9.144 1.00 71.88 87 ASP A O 1
ATOM 676 N N . LEU A 1 88 ? -8.347 21.575 10.839 1.00 76.69 88 LEU A N 1
ATOM 677 C CA . LEU A 1 88 ? -9.002 22.562 11.706 1.00 76.69 88 LEU A CA 1
ATOM 678 C C . LEU A 1 88 ? -8.826 23.995 11.170 1.00 76.69 88 LEU A C 1
ATOM 680 O O . LEU A 1 88 ? -9.633 24.866 11.488 1.00 76.69 88 LEU A O 1
ATOM 684 N N . ALA A 1 89 ? -7.806 24.235 10.341 1.00 81.88 89 ALA A N 1
ATOM 685 C CA . ALA A 1 89 ? -7.493 25.527 9.738 1.00 81.88 89 ALA A CA 1
ATOM 686 C C . ALA A 1 89 ? -8.176 25.769 8.377 1.00 81.88 89 ALA A C 1
ATOM 688 O O . ALA A 1 89 ? -8.112 26.883 7.864 1.00 81.88 89 ALA A O 1
ATOM 689 N N . ARG A 1 90 ? -8.872 24.781 7.795 1.00 80.56 90 ARG A N 1
ATOM 690 C CA . ARG A 1 90 ? -9.479 24.918 6.455 1.00 80.56 90 ARG A CA 1
ATOM 691 C C . ARG A 1 90 ? -10.738 25.789 6.403 1.00 80.56 90 ARG A C 1
ATOM 693 O O . ARG A 1 90 ? -11.197 26.137 5.324 1.00 80.56 90 ARG A O 1
ATOM 700 N N . ASN A 1 91 ? -11.325 26.177 7.533 1.00 77.12 91 ASN A N 1
ATOM 701 C CA . ASN A 1 91 ? -12.409 27.164 7.553 1.00 77.12 91 ASN A CA 1
ATOM 702 C C . ASN A 1 91 ? -11.860 28.527 8.003 1.00 77.12 91 ASN A C 1
ATOM 704 O O . ASN A 1 91 ? -11.240 28.589 9.063 1.00 77.12 91 ASN A O 1
ATOM 708 N N . PRO A 1 92 ? -12.130 29.634 7.284 1.00 80.56 92 PRO A N 1
ATOM 709 C CA . PRO A 1 92 ? -11.596 30.958 7.623 1.00 80.56 92 PRO A CA 1
ATOM 710 C C . PRO A 1 92 ? -11.870 31.411 9.062 1.00 80.56 92 PRO A C 1
ATOM 712 O O . PRO A 1 92 ? -11.009 32.005 9.715 1.00 80.56 92 PRO A O 1
ATOM 715 N N . GLN A 1 93 ? -13.068 31.120 9.576 1.00 74.62 93 GLN A N 1
ATOM 716 C CA . GLN A 1 93 ? -13.444 31.451 10.946 1.00 74.62 93 GLN A CA 1
ATOM 717 C C . GLN A 1 93 ? -12.749 30.514 11.939 1.00 74.62 93 GLN A C 1
ATOM 719 O O . GLN A 1 93 ? -12.235 30.985 12.952 1.00 74.62 93 GLN A O 1
ATOM 724 N N . ALA A 1 94 ? -12.678 29.214 11.642 1.00 72.06 94 ALA A N 1
ATOM 725 C CA . ALA A 1 94 ? -11.957 28.252 12.473 1.00 72.06 94 ALA A CA 1
ATOM 726 C C . ALA A 1 94 ? -10.458 28.576 12.566 1.00 72.06 94 ALA A C 1
ATOM 728 O O . ALA A 1 94 ? -9.913 28.610 13.666 1.00 72.06 94 ALA A O 1
ATOM 729 N N . LEU A 1 95 ? -9.821 28.923 11.444 1.00 83.56 95 LEU A N 1
ATOM 730 C CA . LEU A 1 95 ? -8.442 29.403 11.374 1.00 83.56 95 LEU A CA 1
ATOM 731 C C . LEU A 1 95 ? -8.240 30.636 12.253 1.00 83.56 95 LEU A C 1
ATOM 733 O O . LEU A 1 95 ? -7.319 30.678 13.065 1.00 83.56 95 LEU A O 1
ATOM 737 N N . LYS A 1 96 ? -9.124 31.632 12.145 1.00 81.75 96 LYS A N 1
ATOM 738 C CA . LYS A 1 96 ? -9.058 32.843 12.970 1.00 81.75 96 LYS A CA 1
ATOM 739 C C . LYS A 1 96 ? -9.179 32.532 14.465 1.00 81.75 96 LYS A C 1
ATOM 741 O O . LYS A 1 96 ? -8.444 33.107 15.271 1.00 81.75 96 LYS A O 1
ATOM 746 N N . LEU A 1 97 ? -10.088 31.634 14.844 1.00 74.12 97 LEU A N 1
ATOM 747 C CA . LEU A 1 97 ? -10.278 31.205 16.232 1.00 74.12 97 LEU A CA 1
ATOM 748 C C . LEU A 1 97 ? -9.055 30.437 16.748 1.00 74.12 97 LEU A C 1
ATOM 750 O O . LEU A 1 97 ? -8.550 30.753 17.825 1.00 74.12 97 LEU A O 1
ATOM 754 N N . LEU A 1 98 ? -8.521 29.513 15.947 1.00 76.75 98 LEU A N 1
ATOM 755 C CA . LEU A 1 98 ? -7.308 28.757 16.245 1.00 76.75 98 LEU A CA 1
ATOM 756 C C . LEU A 1 98 ? -6.107 29.695 16.440 1.00 76.75 98 LEU A C 1
ATOM 758 O O . LEU A 1 98 ? -5.432 29.627 17.463 1.00 76.75 98 LEU A O 1
ATOM 762 N N . LEU A 1 99 ? -5.897 30.646 15.526 1.00 83.00 99 LEU A N 1
ATOM 763 C CA . LEU A 1 99 ? -4.850 31.666 15.632 1.00 83.00 99 LEU A CA 1
ATOM 764 C C . LEU A 1 99 ? -5.019 32.552 16.871 1.00 83.00 99 LEU A C 1
ATOM 766 O O . LEU A 1 99 ? -4.037 32.886 17.529 1.00 83.00 99 LEU A O 1
ATOM 770 N N . THR A 1 100 ? -6.254 32.916 17.219 1.00 76.19 100 THR A N 1
ATOM 771 C CA . THR A 1 100 ? -6.546 33.711 18.422 1.00 76.19 100 THR A CA 1
ATOM 772 C C . THR A 1 100 ? -6.233 32.925 19.696 1.00 76.19 100 THR A C 1
ATOM 774 O O . THR A 1 100 ? -5.627 33.470 20.621 1.00 76.19 100 THR A O 1
ATOM 777 N N . ALA A 1 101 ? -6.594 31.640 19.739 1.00 70.75 101 ALA A N 1
ATOM 778 C CA . ALA A 1 101 ? -6.283 30.750 20.852 1.00 70.75 101 ALA A CA 1
ATOM 779 C C . ALA A 1 101 ? -4.765 30.568 21.014 1.00 70.75 101 ALA A C 1
ATOM 781 O O . ALA A 1 101 ? -4.245 30.736 22.121 1.00 70.75 101 ALA A O 1
ATOM 782 N N . ILE A 1 102 ? -4.055 30.334 19.904 1.00 78.44 102 ILE A N 1
ATOM 783 C CA . ILE A 1 102 ? -2.593 30.198 19.873 1.00 78.44 102 ILE A CA 1
ATOM 784 C C . ILE A 1 102 ? -1.910 31.493 20.312 1.00 78.44 102 ILE A C 1
ATOM 786 O O . ILE A 1 102 ? -0.981 31.467 21.112 1.00 78.44 102 ILE A O 1
ATOM 790 N N . LYS A 1 103 ? -2.389 32.653 19.856 1.00 79.44 103 LYS A N 1
ATOM 791 C CA . LYS A 1 103 ? -1.839 33.951 20.265 1.00 79.44 103 LYS A CA 1
ATOM 792 C C . LYS A 1 103 ? -1.979 34.197 21.770 1.00 79.44 103 LYS A C 1
ATOM 794 O O . LYS A 1 103 ? -1.127 34.852 22.361 1.00 79.44 103 LYS A O 1
ATOM 799 N N . LYS A 1 104 ? -3.062 33.712 22.386 1.00 71.00 104 LYS A N 1
ATOM 800 C CA . LYS A 1 104 ? -3.345 33.940 23.808 1.00 71.00 104 LYS A CA 1
ATOM 801 C C . LYS A 1 104 ? -2.509 33.047 24.727 1.00 71.00 104 LYS A C 1
ATOM 803 O O . LYS A 1 104 ? -2.013 33.539 25.734 1.00 71.00 104 LYS A O 1
ATOM 808 N N . ASN A 1 105 ? -2.378 31.763 24.393 1.00 68.25 105 ASN A N 1
ATOM 809 C CA . ASN A 1 105 ? -1.828 30.744 25.297 1.00 68.25 105 ASN A CA 1
ATOM 810 C C . ASN A 1 105 ? -0.648 29.949 24.703 1.00 68.25 105 ASN A C 1
ATOM 812 O O . ASN A 1 105 ? -0.176 29.006 25.333 1.00 68.25 105 ASN A O 1
ATOM 816 N N . GLY A 1 106 ? -0.174 30.307 23.509 1.00 76.56 106 GLY A N 1
ATOM 817 C CA . GLY A 1 106 ? 0.714 29.462 22.715 1.00 76.56 106 GLY A CA 1
ATOM 818 C C . GLY A 1 106 ? -0.032 28.287 22.080 1.00 76.56 106 GLY A C 1
ATOM 819 O O . GLY A 1 106 ? -1.242 28.116 22.249 1.00 76.56 106 GLY A O 1
ATOM 820 N N . TRP A 1 107 ? 0.696 27.460 21.330 1.00 77.19 107 TRP A N 1
ATOM 821 C CA . TRP A 1 107 ? 0.149 26.182 20.883 1.00 77.19 107 TRP A CA 1
ATOM 822 C C . TRP A 1 107 ? -0.175 25.293 22.097 1.00 77.19 107 TRP A C 1
ATOM 824 O O . TRP A 1 107 ? 0.651 25.221 23.011 1.00 77.19 107 TRP A O 1
ATOM 834 N N . PRO A 1 108 ? -1.330 24.599 22.104 1.00 73.94 108 PRO A N 1
ATOM 835 C CA . PRO A 1 108 ? -1.630 23.576 23.103 1.00 73.94 108 PRO A CA 1
ATOM 836 C C . PRO A 1 108 ? -0.496 22.557 23.208 1.00 73.94 108 PRO A C 1
ATOM 838 O O . PRO A 1 108 ? 0.126 22.225 22.192 1.00 73.94 108 PRO A O 1
ATOM 841 N N . ARG A 1 109 ? -0.226 22.087 24.431 1.00 72.25 109 ARG A N 1
ATOM 842 C CA . ARG A 1 109 ? 0.860 21.128 24.677 1.00 72.25 109 ARG A CA 1
ATOM 843 C C . ARG A 1 109 ? 0.462 19.736 24.220 1.00 72.25 109 ARG A C 1
ATOM 845 O O . ARG A 1 109 ? 1.275 19.049 23.622 1.00 72.25 109 ARG A O 1
ATOM 852 N N . THR A 1 110 ? -0.802 19.385 24.445 1.00 79.19 110 THR A N 1
ATOM 853 C CA . THR A 1 110 ? -1.341 18.057 24.152 1.00 79.19 110 THR A CA 1
ATOM 854 C C . THR A 1 110 ? -2.405 18.115 23.057 1.00 79.19 110 THR A C 1
ATOM 856 O O . THR A 1 110 ? -3.053 19.147 22.827 1.00 79.19 110 THR A O 1
ATOM 859 N N . LYS A 1 111 ? -2.631 16.983 22.384 1.00 81.88 111 LYS A N 1
ATOM 860 C CA . LYS A 1 111 ? -3.686 16.859 21.369 1.00 81.88 111 LYS A CA 1
ATOM 861 C C . LYS A 1 111 ? -5.071 17.045 21.998 1.00 81.88 111 LYS A C 1
ATOM 863 O O . LYS A 1 111 ? -5.938 17.685 21.408 1.00 81.88 111 LYS A O 1
ATOM 868 N N . THR A 1 112 ? -5.269 16.557 23.220 1.00 86.94 112 THR A N 1
ATOM 869 C CA . THR A 1 112 ? -6.523 16.696 23.974 1.00 86.94 112 THR A CA 1
ATOM 870 C C . THR A 1 112 ? -6.873 18.162 24.216 1.00 86.94 112 THR A C 1
ATOM 872 O O . THR A 1 112 ? -8.007 18.570 23.969 1.00 86.94 112 THR A O 1
ATOM 875 N N . GLU A 1 113 ? -5.905 18.978 24.645 1.00 84.81 113 GLU A N 1
ATOM 876 C CA . GLU A 1 113 ? -6.111 20.416 24.873 1.00 84.81 113 GLU A CA 1
ATOM 877 C C . GLU A 1 113 ? -6.498 21.152 23.585 1.00 84.81 113 GLU A C 1
ATOM 879 O O . GLU A 1 113 ? -7.388 22.009 23.597 1.00 84.81 113 GLU A O 1
ATOM 884 N N . LEU A 1 114 ? -5.856 20.801 22.465 1.00 82.12 114 LEU A N 1
ATOM 885 C CA . LEU A 1 114 ? -6.162 21.368 21.155 1.00 82.12 114 LEU A CA 1
ATOM 886 C C . LEU A 1 114 ? -7.616 21.095 20.756 1.00 82.12 114 LEU A C 1
ATOM 888 O O . LEU A 1 114 ? -8.350 22.038 20.450 1.00 82.12 114 LEU A O 1
ATOM 892 N N . TYR A 1 115 ? -8.042 19.832 20.801 1.00 85.81 115 TYR A N 1
ATOM 893 C CA . TYR A 1 115 ? -9.401 19.443 20.421 1.00 85.81 115 TYR A CA 1
ATOM 894 C C . TYR A 1 115 ? -10.449 20.008 21.386 1.00 85.81 115 TYR A C 1
ATOM 896 O O . TYR A 1 115 ? -11.478 20.519 20.938 1.00 85.81 115 TYR A O 1
ATOM 904 N N . GLN A 1 116 ? -10.172 20.021 22.694 1.00 87.56 116 GLN A N 1
ATOM 905 C CA . GLN A 1 116 ? -11.062 20.615 23.692 1.00 87.56 116 GLN A CA 1
ATOM 906 C C . GLN A 1 116 ? -11.282 22.113 23.441 1.00 87.56 116 GLN A C 1
ATOM 908 O O . GLN A 1 116 ? -12.418 22.596 23.472 1.00 87.56 116 GLN A O 1
ATOM 913 N N . SER A 1 117 ? -10.197 22.853 23.191 1.00 81.25 117 SER A N 1
ATOM 914 C CA . SER A 1 117 ? -10.237 24.292 22.922 1.00 81.25 117 SER A CA 1
ATOM 915 C C . SER A 1 117 ? -10.968 24.595 21.610 1.00 81.25 117 SER A C 1
ATOM 917 O O . SER A 1 117 ? -11.878 25.429 21.589 1.00 81.25 117 SER A O 1
ATOM 919 N N . ALA A 1 118 ? -10.639 23.864 20.539 1.00 79.62 118 ALA A N 1
ATOM 920 C CA . ALA A 1 118 ? -11.271 24.018 19.232 1.00 79.62 118 ALA A CA 1
ATOM 921 C C . ALA A 1 118 ? -12.783 23.748 19.293 1.00 79.62 118 ALA A C 1
ATOM 923 O O . ALA A 1 118 ? -13.575 24.599 18.888 1.00 79.62 118 ALA A O 1
ATOM 924 N N . CYS A 1 119 ? -13.203 22.624 19.885 1.00 87.81 119 CYS A N 1
ATOM 925 C CA . CYS A 1 119 ? -14.620 22.270 19.981 1.00 87.81 119 CYS A CA 1
ATOM 926 C C . CYS A 1 119 ? -15.410 23.288 20.813 1.00 87.81 119 CYS A C 1
ATOM 928 O O . CYS A 1 119 ? -16.491 23.711 20.404 1.00 87.81 119 CYS A O 1
ATOM 930 N N . ARG A 1 120 ? -14.866 23.751 21.951 1.00 87.81 120 ARG A N 1
ATOM 931 C CA . ARG A 1 120 ? -15.488 24.829 22.744 1.00 87.81 120 ARG A CA 1
ATOM 932 C C . ARG A 1 120 ? -15.672 26.104 21.932 1.00 87.81 120 ARG A C 1
ATOM 934 O O . ARG A 1 120 ? -16.717 26.743 22.037 1.00 87.81 120 ARG A O 1
ATOM 941 N N . SER A 1 121 ? -14.680 26.454 21.117 1.00 81.06 121 SER A N 1
ATOM 942 C CA . SER A 1 121 ? -14.760 27.618 20.242 1.00 81.06 121 SER A CA 1
ATOM 943 C C . SER A 1 121 ? -15.823 27.454 19.153 1.00 81.06 121 SER A C 1
ATOM 945 O O . SER A 1 121 ? -16.523 28.413 18.849 1.00 81.06 121 SER A O 1
ATOM 947 N N . PHE A 1 122 ? -15.975 26.255 18.588 1.00 83.62 122 PHE A N 1
ATOM 948 C CA . PHE A 1 122 ? -16.971 25.958 17.551 1.00 83.62 122 PHE A CA 1
ATOM 949 C C . PHE A 1 122 ? -18.408 25.879 18.093 1.00 83.62 122 PHE A C 1
ATOM 951 O O . PHE A 1 122 ? -19.366 26.171 17.376 1.00 83.62 122 PHE A O 1
ATOM 958 N N . ALA A 1 123 ? -18.574 25.522 19.367 1.00 87.31 123 ALA A N 1
ATOM 959 C CA . ALA A 1 123 ? -19.870 25.513 20.039 1.00 87.31 123 ALA A CA 1
ATOM 960 C C . ALA A 1 123 ? -20.373 26.928 20.412 1.00 87.31 123 ALA A C 1
ATOM 962 O O . ALA A 1 123 ? -21.582 27.140 20.584 1.00 87.31 123 ALA A O 1
ATOM 963 N N . ALA A 1 124 ? -19.480 27.915 20.534 1.00 83.06 124 ALA A N 1
ATOM 964 C CA . ALA A 1 124 ? -19.836 29.292 20.868 1.00 83.06 124 ALA A CA 1
ATOM 965 C C . ALA A 1 124 ? -20.533 30.016 19.695 1.00 83.06 124 ALA A C 1
ATOM 967 O O . ALA A 1 124 ? -20.141 29.875 18.543 1.00 83.06 124 ALA A O 1
ATOM 968 N N . GLU A 1 125 ? -21.559 30.823 19.989 1.00 80.06 125 GLU A N 1
ATOM 969 C CA . GLU A 1 125 ? -22.202 31.716 19.010 1.00 80.06 125 GLU A CA 1
ATOM 970 C C . GLU A 1 125 ? -21.820 33.165 19.330 1.00 80.06 125 GLU A C 1
ATOM 972 O O . GLU A 1 125 ? -22.302 33.756 20.300 1.00 80.06 125 GLU A O 1
ATOM 977 N N . GLU A 1 126 ? -20.911 33.735 18.540 1.00 70.56 126 GLU A N 1
ATOM 978 C CA . GLU A 1 126 ? -20.421 35.104 18.736 1.00 70.56 126 GLU A CA 1
ATOM 979 C C . GLU A 1 126 ? -21.318 36.151 18.060 1.00 70.56 126 GLU A C 1
ATOM 981 O O . GLU A 1 126 ? -21.287 37.330 18.436 1.00 70.56 126 GLU A O 1
ATOM 986 N N . ASN A 1 127 ? -22.172 35.755 17.111 1.00 71.88 127 ASN A N 1
ATOM 987 C CA . ASN A 1 127 ? -23.025 36.693 16.397 1.00 71.88 127 ASN A CA 1
ATOM 988 C C . ASN A 1 127 ? -24.131 37.234 17.323 1.00 71.88 127 ASN A C 1
ATOM 990 O O . ASN A 1 127 ? -24.996 36.501 17.806 1.00 71.88 127 ASN A O 1
ATOM 994 N N . ALA A 1 128 ? -24.104 38.545 17.583 1.00 70.19 128 ALA A N 1
ATOM 995 C CA . ALA A 1 128 ? -25.043 39.212 18.486 1.00 70.19 128 ALA A CA 1
ATOM 996 C C . ALA A 1 128 ? -26.511 39.099 18.028 1.00 70.19 128 ALA A C 1
ATOM 998 O O . ALA A 1 128 ? -27.401 39.034 18.872 1.00 70.19 128 ALA A O 1
ATOM 999 N N . ILE A 1 129 ? -26.756 39.027 16.715 1.00 66.75 129 ILE A N 1
ATOM 1000 C CA . ILE A 1 129 ? -28.097 38.893 16.133 1.00 66.75 129 ILE A CA 1
ATOM 1001 C C . ILE A 1 129 ? -28.614 37.460 16.307 1.00 66.75 129 ILE A C 1
ATOM 1003 O O . ILE A 1 129 ? -29.751 37.259 16.717 1.00 66.75 129 ILE A O 1
ATOM 1007 N N . HIS A 1 130 ? -27.780 36.442 16.074 1.00 67.12 130 HIS A N 1
ATOM 1008 C CA . HIS A 1 130 ? -28.189 35.054 16.330 1.00 67.12 130 HIS A CA 1
ATOM 1009 C C . HIS A 1 130 ? -28.424 34.790 17.822 1.00 67.12 130 HIS A C 1
ATOM 1011 O O . HIS A 1 130 ? -29.360 34.075 18.173 1.00 67.12 130 HIS A O 1
ATOM 1017 N N . ARG A 1 131 ? -27.626 35.405 18.705 1.00 69.00 131 ARG A N 1
ATOM 1018 C CA . ARG A 1 131 ? -27.846 35.332 20.157 1.00 69.00 131 ARG A CA 1
ATOM 1019 C C . ARG A 1 131 ? -29.164 35.969 20.591 1.00 69.00 131 ARG A C 1
ATOM 1021 O O . ARG A 1 131 ? -29.806 35.438 21.489 1.00 69.00 131 ARG A O 1
ATOM 1028 N N . SER A 1 132 ? -29.575 37.077 19.974 1.00 68.25 132 SER A N 1
ATOM 1029 C CA . SER A 1 132 ? -30.849 37.722 20.312 1.00 68.25 132 SER A CA 1
ATOM 1030 C C . SER A 1 132 ? -32.063 36.989 19.735 1.00 68.25 132 SER A C 1
ATOM 1032 O O . SER A 1 132 ? -33.106 36.962 20.384 1.00 68.25 132 SER A O 1
ATOM 1034 N N . LEU A 1 133 ? -31.933 36.368 18.557 1.00 65.75 133 LEU A N 1
ATOM 1035 C CA . LEU A 1 133 ? -33.005 35.586 17.927 1.00 65.75 133 LEU A CA 1
ATOM 1036 C C . LEU A 1 133 ? -33.226 34.220 18.597 1.00 65.75 133 LEU A C 1
ATOM 1038 O O . LEU A 1 133 ? -34.355 33.744 18.631 1.00 65.75 133 LEU A O 1
ATOM 1042 N N . ASN A 1 134 ? -32.179 33.619 19.171 1.00 67.94 134 ASN A N 1
ATOM 1043 C CA . ASN A 1 134 ? -32.226 32.300 19.809 1.00 67.94 134 ASN A CA 1
ATOM 1044 C C . ASN A 1 134 ? -31.962 32.390 21.322 1.00 67.94 134 ASN A C 1
ATOM 1046 O O . ASN A 1 134 ? -31.010 31.800 21.832 1.00 67.94 134 ASN A O 1
ATOM 1050 N N . ALA A 1 135 ? -32.809 33.124 22.051 1.00 68.38 135 ALA A N 1
ATOM 1051 C CA . ALA A 1 135 ? -32.645 33.350 23.494 1.00 68.38 135 ALA A CA 1
ATOM 1052 C C . ALA A 1 135 ? -32.631 32.058 24.343 1.00 68.38 135 ALA A C 1
ATOM 1054 O O . ALA A 1 135 ? -32.029 32.044 25.412 1.00 68.38 135 ALA A O 1
ATOM 1055 N N . ASN A 1 136 ? -33.241 30.974 23.847 1.00 75.56 136 ASN A N 1
ATOM 1056 C CA . ASN A 1 136 ? -33.295 29.660 24.503 1.00 75.56 136 ASN A CA 1
ATOM 1057 C C . ASN A 1 136 ? -32.211 28.683 24.003 1.00 75.56 136 ASN A C 1
ATOM 1059 O O . ASN A 1 136 ? -32.342 27.476 24.189 1.00 75.56 136 ASN A O 1
ATOM 1063 N N . ARG A 1 137 ? -31.161 29.165 23.322 1.00 82.19 137 ARG A N 1
ATOM 1064 C CA . ARG A 1 137 ? -30.067 28.301 22.852 1.00 82.19 137 ARG A CA 1
ATOM 1065 C C . ARG A 1 137 ? -29.382 27.613 24.048 1.00 82.19 137 ARG A C 1
ATOM 1067 O O . ARG A 1 137 ? -29.034 28.321 24.997 1.00 82.19 137 ARG A O 1
ATOM 1074 N N . PRO A 1 138 ? -29.110 26.293 23.988 1.00 87.12 138 PRO A N 1
ATOM 1075 C CA . PRO A 1 138 ? -28.371 25.602 25.040 1.00 87.12 138 PRO A CA 1
ATOM 1076 C C . PRO A 1 138 ? -26.986 26.217 25.286 1.00 87.12 138 PRO A C 1
ATOM 1078 O O . PRO A 1 138 ? -26.380 26.842 24.404 1.00 87.12 138 PRO A O 1
ATOM 1081 N N . SER A 1 139 ? -26.470 26.033 26.499 1.00 90.31 139 SER A N 1
ATOM 1082 C CA . SER A 1 139 ? -25.125 26.454 26.881 1.00 90.31 139 SER A CA 1
ATOM 1083 C C . SER A 1 139 ? -24.055 25.752 26.038 1.00 90.31 139 SER A C 1
ATOM 1085 O O . SER A 1 139 ? -24.282 24.710 25.427 1.00 90.31 139 SER A O 1
ATOM 1087 N N . ILE A 1 140 ? -22.836 26.301 26.029 1.00 90.31 140 ILE A N 1
ATOM 1088 C CA . ILE A 1 140 ? -21.708 25.716 25.283 1.00 90.31 140 ILE A CA 1
ATOM 1089 C C . ILE A 1 140 ? -21.462 24.256 25.699 1.00 90.31 140 ILE A C 1
ATOM 1091 O O . ILE A 1 140 ? -21.232 23.411 24.839 1.00 90.31 140 ILE A O 1
ATOM 1095 N N . ASN A 1 141 ? -21.530 23.950 26.998 1.00 92.31 141 ASN A N 1
ATOM 1096 C CA . ASN A 1 141 ? -21.305 22.590 27.494 1.00 92.31 141 ASN A CA 1
ATOM 1097 C C . ASN A 1 141 ? -22.432 21.634 27.080 1.00 92.31 141 ASN A C 1
ATOM 1099 O O . ASN A 1 141 ? -22.145 20.498 26.715 1.00 92.31 141 ASN A O 1
ATOM 1103 N N . GLU A 1 142 ? -23.686 22.095 27.080 1.00 92.62 142 GLU A N 1
ATOM 1104 C CA . GLU A 1 142 ? -24.816 21.300 26.585 1.00 92.62 142 GLU A CA 1
ATOM 1105 C C . GLU A 1 142 ? -24.668 21.029 25.088 1.00 92.62 142 GLU A C 1
ATOM 1107 O O . GLU A 1 142 ? -24.767 19.880 24.677 1.00 92.62 142 GLU A O 1
ATOM 1112 N N . ILE A 1 143 ? -24.321 22.037 24.279 1.00 94.00 143 ILE A N 1
ATOM 1113 C CA . ILE A 1 143 ? -24.074 21.858 22.839 1.00 94.00 143 ILE A CA 1
ATOM 1114 C C . ILE A 1 143 ? -22.974 20.832 22.582 1.00 94.00 143 ILE A C 1
ATOM 1116 O O . ILE A 1 143 ? -23.127 19.998 21.696 1.00 94.00 143 ILE A O 1
ATOM 1120 N N . LEU A 1 144 ? -21.879 20.870 23.344 1.00 95.12 144 LEU A N 1
ATOM 1121 C CA . LEU A 1 144 ? -20.801 19.888 23.214 1.00 95.12 144 LEU A CA 1
ATOM 1122 C C . LEU A 1 144 ? -21.271 18.474 23.562 1.00 95.12 144 LEU A C 1
ATOM 1124 O O . LEU A 1 144 ? -20.960 17.541 22.826 1.00 95.12 144 LEU A O 1
ATOM 1128 N N . SER A 1 145 ? -22.033 18.320 24.648 1.00 94.94 145 SER A N 1
ATOM 1129 C CA . SER A 1 145 ? -22.579 17.023 25.060 1.00 94.94 145 SER A CA 1
ATOM 1130 C C . SER A 1 145 ? -23.574 16.476 24.027 1.00 94.94 145 SER A C 1
ATOM 1132 O O . SER A 1 145 ? -23.459 15.323 23.616 1.00 94.94 145 SER A O 1
ATOM 1134 N N . ILE A 1 146 ? -24.480 17.318 23.518 1.00 95.88 146 ILE A N 1
ATOM 1135 C CA . ILE A 1 146 ? -25.460 16.961 22.479 1.00 95.88 146 ILE A CA 1
ATOM 1136 C C . ILE A 1 146 ? -24.759 16.627 21.158 1.00 95.88 146 ILE A C 1
ATOM 1138 O O . ILE A 1 146 ? -25.084 15.632 20.516 1.00 95.88 146 ILE A O 1
ATOM 1142 N N . ALA A 1 147 ? -23.767 17.419 20.748 1.00 96.38 147 ALA A N 1
ATOM 1143 C CA . ALA A 1 147 ? -22.979 17.127 19.556 1.00 96.38 147 ALA A CA 1
ATOM 1144 C C . ALA A 1 147 ? -22.220 15.800 19.702 1.00 96.38 147 ALA A C 1
ATOM 1146 O O . ALA A 1 147 ? -22.187 15.024 18.750 1.00 96.38 147 ALA A O 1
ATOM 1147 N N . GLY A 1 148 ? -21.669 15.507 20.885 1.00 96.75 148 GLY A N 1
ATOM 1148 C CA . GLY A 1 148 ? -21.054 14.216 21.199 1.00 96.75 148 GLY A CA 1
ATOM 1149 C C . GLY A 1 148 ? -22.039 13.053 21.127 1.00 96.75 148 GLY A C 1
ATOM 1150 O O . GLY A 1 148 ? -21.733 12.043 20.499 1.00 96.75 148 GLY A O 1
ATOM 1151 N N . PHE A 1 149 ? -23.249 13.222 21.664 1.00 96.44 149 PHE A N 1
ATOM 1152 C CA . PHE A 1 149 ? -24.339 12.251 21.552 1.00 96.44 149 PHE A CA 1
ATOM 1153 C C . PHE A 1 149 ? -24.730 11.964 20.094 1.00 96.44 149 PHE A C 1
ATOM 1155 O O . PHE A 1 149 ? -24.887 10.804 19.707 1.00 96.44 149 PHE A O 1
ATOM 1162 N N . VAL A 1 150 ? -24.855 13.005 19.265 1.00 96.50 150 VAL A N 1
ATOM 1163 C CA . VAL A 1 150 ? -25.143 12.861 17.829 1.00 96.50 150 VAL A CA 1
ATOM 1164 C C . VAL A 1 150 ? -23.979 12.170 17.115 1.00 96.50 150 VAL A C 1
ATOM 1166 O O . VAL A 1 150 ? -24.195 11.203 16.391 1.00 96.50 150 VAL A O 1
ATOM 1169 N N . CYS A 1 151 ? -22.737 12.607 17.345 1.00 97.12 151 CYS A N 1
ATOM 1170 C CA . CYS A 1 151 ? -21.556 12.024 16.703 1.00 97.12 151 CYS A CA 1
ATOM 1171 C C . CYS A 1 151 ? -21.355 10.549 17.078 1.00 97.12 151 CYS A C 1
ATOM 1173 O O . CYS A 1 151 ? -21.023 9.755 16.202 1.00 97.12 151 CYS A O 1
ATOM 1175 N N . ALA A 1 152 ? -21.593 10.165 18.338 1.00 96.50 152 ALA A N 1
ATOM 1176 C CA . ALA A 1 152 ? -21.503 8.774 18.779 1.00 96.50 152 ALA A CA 1
ATOM 1177 C C . ALA A 1 152 ? -22.496 7.881 18.023 1.00 96.50 152 ALA A C 1
ATOM 1179 O O . ALA A 1 152 ? -22.106 6.836 17.507 1.00 96.50 152 ALA A O 1
ATOM 1180 N N . GLN A 1 153 ? -23.749 8.324 17.887 1.00 95.19 153 GLN A N 1
ATOM 1181 C CA . GLN A 1 153 ? -24.757 7.594 17.118 1.00 95.19 153 GLN A CA 1
ATOM 1182 C C . GLN A 1 153 ? -24.387 7.487 15.636 1.00 95.19 153 GLN A C 1
ATOM 1184 O O . GLN A 1 153 ? -24.495 6.406 15.065 1.00 95.19 153 GLN A O 1
ATOM 1189 N N . LEU A 1 154 ? -23.928 8.577 15.010 1.00 93.75 154 LEU A N 1
ATOM 1190 C CA . LEU A 1 154 ? -23.549 8.579 13.593 1.00 93.75 154 LEU A CA 1
ATOM 1191 C C . LEU A 1 154 ? -22.367 7.644 13.312 1.00 93.75 154 LEU A C 1
ATOM 1193 O O . LEU A 1 154 ? -22.450 6.802 12.423 1.00 93.75 154 LEU A O 1
ATOM 1197 N N . LEU A 1 155 ? -21.289 7.758 14.094 1.00 92.12 155 LEU A N 1
ATOM 1198 C CA . LEU A 1 155 ? -20.065 6.985 13.881 1.00 92.12 155 LEU A CA 1
ATOM 1199 C C . LEU A 1 155 ? -20.293 5.489 14.103 1.00 92.12 155 LEU A C 1
ATOM 1201 O O . LEU A 1 155 ? -19.904 4.695 13.250 1.00 92.12 155 LEU A O 1
ATOM 1205 N N . LEU A 1 156 ? -20.958 5.108 15.199 1.00 92.25 156 LEU A N 1
ATOM 1206 C CA . LEU A 1 156 ? -21.199 3.700 15.535 1.00 92.25 156 LEU A CA 1
ATOM 1207 C C . LEU A 1 156 ? -22.207 3.020 14.596 1.00 92.25 156 LEU A C 1
ATOM 1209 O O . LEU A 1 156 ? -22.174 1.802 14.480 1.00 92.25 156 LEU A O 1
ATOM 1213 N N . SER A 1 157 ? -23.067 3.787 13.914 1.00 90.12 157 SER A N 1
ATOM 1214 C CA . SER A 1 157 ? -24.026 3.267 12.919 1.00 90.12 157 SER A CA 1
ATOM 1215 C C . SER A 1 157 ? -23.547 3.391 11.467 1.00 90.12 157 SER A C 1
ATOM 1217 O O . SER A 1 157 ? -24.313 3.133 10.539 1.00 90.12 157 SER A O 1
ATOM 1219 N N . GLY A 1 158 ? -22.310 3.852 11.242 1.00 85.94 158 GLY A N 1
ATOM 1220 C CA . GLY A 1 158 ? -21.754 4.052 9.899 1.00 85.94 158 GLY A CA 1
ATOM 1221 C C . GLY A 1 158 ? -22.420 5.170 9.083 1.00 85.94 158 GLY A C 1
ATOM 1222 O O . GLY A 1 158 ? -22.202 5.270 7.875 1.00 85.94 158 GLY A O 1
ATOM 1223 N N . LYS A 1 159 ? -23.222 6.031 9.717 1.00 88.75 159 LYS A N 1
ATOM 1224 C CA . LYS A 1 159 ? -23.915 7.146 9.061 1.00 88.75 159 LYS A CA 1
ATOM 1225 C C . LYS A 1 159 ? -22.972 8.333 8.887 1.00 88.75 159 LYS A C 1
ATOM 1227 O O . LYS A 1 159 ? -22.139 8.629 9.741 1.00 88.75 159 LYS A O 1
ATOM 1232 N N . ARG A 1 160 ? -23.111 9.047 7.767 1.00 87.44 160 ARG A N 1
ATOM 1233 C CA . ARG A 1 160 ? -22.263 10.203 7.435 1.00 87.44 160 ARG A CA 1
ATOM 1234 C C . ARG A 1 160 ? -22.690 11.480 8.148 1.00 87.44 160 ARG A C 1
ATOM 1236 O O . ARG A 1 160 ? -21.838 12.288 8.511 1.00 87.44 160 ARG A O 1
ATOM 1243 N N . GLY A 1 161 ? -23.991 11.672 8.334 1.00 90.06 161 GLY A N 1
ATOM 1244 C CA . GLY A 1 161 ? -24.525 12.920 8.859 1.00 90.06 161 GLY A CA 1
ATOM 1245 C C . GLY A 1 161 ? -26.010 12.859 9.185 1.00 90.06 161 GLY A C 1
ATOM 1246 O O . GLY A 1 161 ? -26.613 11.792 9.286 1.00 90.06 161 GLY A O 1
ATOM 1247 N N . VAL A 1 162 ? -26.596 14.039 9.331 1.00 91.94 162 VAL A N 1
ATOM 1248 C CA . VAL A 1 162 ? -27.991 14.266 9.694 1.00 91.94 162 VAL A CA 1
ATOM 1249 C C . VAL A 1 162 ? -28.736 14.875 8.510 1.00 91.94 162 VAL A C 1
ATOM 1251 O O . VAL A 1 162 ? -28.263 15.837 7.901 1.00 91.94 162 VAL A O 1
ATOM 1254 N N . ASN A 1 163 ? -29.914 14.335 8.207 1.00 89.00 163 ASN A N 1
ATOM 1255 C CA . ASN A 1 163 ? -30.875 14.938 7.303 1.00 89.00 163 ASN A CA 1
ATOM 1256 C C . ASN A 1 163 ? -31.844 15.840 8.089 1.00 89.00 163 ASN A C 1
ATOM 1258 O O . ASN A 1 163 ? -32.600 15.373 8.949 1.00 89.00 163 ASN A O 1
ATOM 1262 N N . VAL A 1 164 ? -31.821 17.138 7.780 1.00 81.81 164 VAL A N 1
ATOM 1263 C CA . VAL A 1 164 ? -32.644 18.169 8.427 1.00 81.81 164 VAL A CA 1
ATOM 1264 C C . VAL A 1 164 ? -34.026 18.344 7.787 1.00 81.81 164 VAL A C 1
ATOM 1266 O O . VAL A 1 164 ? -34.887 18.966 8.401 1.00 81.81 164 VAL A O 1
ATOM 1269 N N . ASP A 1 165 ? -34.282 17.788 6.594 1.00 74.19 165 ASP A N 1
ATOM 1270 C CA . ASP A 1 165 ? -35.599 17.880 5.932 1.00 74.19 165 ASP A CA 1
ATOM 1271 C C . ASP A 1 165 ? -36.583 16.763 6.318 1.00 74.19 165 ASP A C 1
ATOM 1273 O O . ASP A 1 165 ? -37.739 16.768 5.887 1.00 74.19 165 ASP A O 1
ATOM 1277 N N . GLY A 1 166 ? -36.132 15.813 7.143 1.00 70.75 166 GLY A N 1
ATOM 1278 C CA . GLY A 1 166 ? -36.955 14.731 7.677 1.00 70.75 166 GLY A CA 1
ATOM 1279 C C . GLY A 1 166 ? -37.254 13.592 6.699 1.00 70.75 166 GLY A C 1
ATOM 1280 O O . GLY A 1 166 ? -38.070 12.730 7.027 1.00 70.75 166 GLY A O 1
ATOM 1281 N N . ARG A 1 167 ? -36.624 13.544 5.520 1.00 76.94 167 ARG A N 1
ATOM 1282 C CA . ARG A 1 167 ? -36.733 12.399 4.602 1.00 76.94 167 ARG A CA 1
ATOM 1283 C C . ARG A 1 167 ? -35.768 11.284 4.981 1.00 76.94 167 ARG A C 1
ATOM 1285 O O . ARG A 1 167 ? -34.690 11.531 5.517 1.00 76.94 167 ARG A O 1
ATOM 1292 N N . GLU A 1 168 ? -36.164 10.052 4.685 1.00 80.50 168 GLU A N 1
ATOM 1293 C CA . GLU A 1 168 ? -35.276 8.900 4.826 1.00 80.50 168 GLU A CA 1
ATOM 1294 C C . GLU A 1 168 ? -34.135 8.971 3.811 1.00 80.50 168 GLU A C 1
ATOM 1296 O O . GLU A 1 168 ? -34.344 9.311 2.645 1.00 80.50 168 GLU A O 1
ATOM 1301 N N . ASP A 1 169 ? -32.933 8.639 4.273 1.00 84.75 169 ASP A N 1
ATOM 1302 C CA . ASP A 1 169 ? -31.727 8.551 3.463 1.00 84.75 169 ASP A CA 1
ATOM 1303 C C . ASP A 1 169 ? -30.847 7.398 3.984 1.00 84.75 169 ASP A C 1
ATOM 1305 O O . ASP A 1 169 ? -30.799 7.104 5.183 1.00 84.75 169 ASP A O 1
ATOM 1309 N N . ALA A 1 170 ? -30.152 6.711 3.076 1.00 82.62 170 ALA A N 1
ATOM 1310 C CA . ALA A 1 170 ? -29.301 5.577 3.420 1.00 82.62 170 ALA A CA 1
ATOM 1311 C C . ALA A 1 170 ? -28.073 5.980 4.260 1.00 82.62 170 ALA A C 1
ATOM 1313 O O . ALA A 1 170 ? -27.653 5.221 5.136 1.00 82.62 170 ALA A O 1
ATOM 1314 N N . LEU A 1 171 ? -27.507 7.165 4.028 1.00 85.44 171 LEU A N 1
ATOM 1315 C CA . LEU A 1 171 ? -26.284 7.661 4.664 1.00 85.44 171 LEU A CA 1
ATOM 1316 C C . LEU A 1 171 ? -26.546 8.748 5.714 1.00 85.44 171 LEU A C 1
ATOM 1318 O O . LEU A 1 171 ? -25.658 9.008 6.531 1.00 85.44 171 LEU A O 1
ATOM 1322 N N . PHE A 1 172 ? -27.735 9.357 5.724 1.00 89.88 172 PHE A N 1
ATOM 1323 C CA . PHE A 1 172 ? -28.089 10.452 6.632 1.00 89.88 172 PHE A CA 1
ATOM 1324 C C . PHE A 1 172 ? -29.282 10.102 7.535 1.00 89.88 172 PHE A C 1
ATOM 1326 O O . PHE A 1 172 ? -30.330 9.663 7.072 1.00 89.88 172 PHE A O 1
ATOM 1333 N N . VAL A 1 173 ? -29.136 10.319 8.845 1.00 90.69 173 VAL A N 1
ATOM 1334 C CA . VAL A 1 173 ? -30.186 10.046 9.847 1.00 90.69 173 VAL A CA 1
ATOM 1335 C C . VAL A 1 173 ? -31.142 11.229 9.937 1.00 90.69 173 VAL A C 1
ATOM 1337 O O . VAL A 1 173 ? -30.684 12.369 9.978 1.00 90.69 173 VAL A O 1
ATOM 1340 N N . ARG A 1 174 ? -32.459 11.006 10.030 1.00 91.44 174 ARG A N 1
ATOM 1341 C CA . ARG A 1 174 ? -33.401 12.118 10.242 1.00 91.44 174 ARG A CA 1
ATOM 1342 C C . ARG A 1 174 ? -33.149 12.774 11.594 1.00 91.44 174 ARG A C 1
ATOM 1344 O O . ARG A 1 174 ? -33.025 12.092 12.608 1.00 91.44 174 ARG A O 1
ATOM 1351 N N . LEU A 1 175 ? -33.169 14.104 11.630 1.00 88.75 175 LEU A N 1
ATOM 1352 C CA . LEU A 1 175 ? -32.899 14.855 12.859 1.00 88.75 175 LEU A CA 1
ATOM 1353 C C . LEU A 1 175 ? -33.826 14.467 14.028 1.00 88.75 175 LEU A C 1
ATOM 1355 O O . LEU A 1 175 ? -33.384 14.414 15.172 1.00 88.75 175 LEU A O 1
ATOM 1359 N N . ALA A 1 176 ? -35.088 14.133 13.741 1.00 87.56 176 ALA A N 1
ATOM 1360 C CA . ALA A 1 176 ? -36.053 13.685 14.745 1.00 87.56 176 ALA A CA 1
ATOM 1361 C C . ALA A 1 176 ? -35.724 12.308 15.353 1.00 87.56 176 ALA A C 1
ATOM 1363 O O . ALA A 1 176 ? -36.001 12.094 16.531 1.00 87.56 176 ALA A O 1
ATOM 1364 N N . ASP A 1 177 ? -35.099 11.403 14.593 1.00 90.75 177 ASP A N 1
ATOM 1365 C CA . ASP A 1 177 ? -34.778 10.047 15.062 1.00 90.75 177 ASP A CA 1
ATOM 1366 C C . ASP A 1 177 ? -33.603 10.039 16.053 1.00 90.75 177 ASP A C 1
ATOM 1368 O O . ASP A 1 177 ? -33.388 9.053 16.754 1.00 90.75 177 ASP A O 1
ATOM 1372 N N . LEU A 1 178 ? -32.845 11.139 16.135 1.00 90.88 178 LEU A N 1
ATOM 1373 C CA . LEU A 1 178 ? -31.747 11.311 17.089 1.00 90.88 178 LEU A CA 1
ATOM 1374 C C . LEU A 1 178 ? -32.238 11.668 18.500 1.00 90.88 178 LEU A C 1
ATOM 1376 O O . LEU A 1 178 ? -31.507 11.418 19.457 1.00 90.88 178 LEU A O 1
ATOM 1380 N N . ALA A 1 179 ? -33.450 12.211 18.649 1.00 90.25 179 ALA A N 1
ATOM 1381 C CA . ALA A 1 179 ? -33.988 12.658 19.936 1.00 90.25 179 ALA A CA 1
ATOM 1382 C C . ALA A 1 179 ? -34.212 11.497 20.916 1.00 90.25 179 ALA A C 1
ATOM 1384 O O . ALA A 1 179 ? -34.537 10.383 20.509 1.00 90.25 179 ALA A O 1
ATOM 1385 N N . ASP A 1 180 ? -34.054 11.747 22.214 1.00 87.31 180 ASP A N 1
ATOM 1386 C CA . ASP A 1 180 ? -34.357 10.784 23.277 1.00 87.31 180 ASP A CA 1
ATOM 1387 C C . ASP A 1 180 ? -35.190 11.432 24.399 1.00 87.31 180 ASP A C 1
ATOM 1389 O O . ASP A 1 180 ? -35.683 12.552 24.266 1.00 87.31 180 ASP A O 1
ATOM 1393 N N . ALA A 1 181 ? -35.390 10.722 25.513 1.00 82.00 181 ALA A N 1
ATOM 1394 C CA . ALA A 1 181 ? -36.171 11.235 26.641 1.00 82.00 181 ALA A CA 1
ATOM 1395 C C . ALA A 1 181 ? -35.522 12.441 27.357 1.00 82.00 181 ALA A C 1
ATOM 1397 O O . ALA A 1 181 ? -36.193 13.128 28.123 1.00 82.00 181 ALA A O 1
ATOM 1398 N N . THR A 1 182 ? -34.225 12.675 27.144 1.00 81.06 182 THR A N 1
ATOM 1399 C CA . THR A 1 182 ? -33.417 13.716 27.799 1.00 81.06 182 THR A CA 1
ATOM 1400 C C . THR A 1 182 ? -33.026 14.860 26.866 1.00 81.06 182 THR A C 1
ATOM 1402 O O . THR A 1 182 ? -32.826 15.977 27.334 1.00 81.06 182 THR A O 1
ATOM 1405 N N . THR A 1 183 ? -32.933 14.598 25.563 1.00 86.81 183 THR A N 1
ATOM 1406 C CA . THR A 1 183 ? -32.451 15.519 24.536 1.00 86.81 183 THR A CA 1
ATOM 1407 C C . THR A 1 183 ? -33.481 15.607 23.417 1.00 86.81 183 THR A C 1
ATOM 1409 O O . THR A 1 183 ? -33.670 14.658 22.651 1.00 86.81 183 THR A O 1
ATOM 1412 N N . GLY A 1 184 ? -34.156 16.751 23.329 1.00 87.25 184 GLY A N 1
ATOM 1413 C CA . GLY A 1 184 ? -35.211 16.995 22.358 1.00 87.25 184 GLY A CA 1
ATOM 1414 C C . GLY A 1 184 ? -34.705 17.435 20.983 1.00 87.25 184 GLY A C 1
ATOM 1415 O O . GLY A 1 184 ? -33.512 17.615 20.726 1.00 87.25 184 GLY A O 1
ATOM 1416 N N . TYR A 1 185 ? -35.665 17.611 20.075 1.00 87.56 185 TYR A N 1
ATOM 1417 C CA . TYR A 1 185 ? -35.424 18.039 18.697 1.00 87.56 185 TYR A CA 1
ATOM 1418 C C . TYR A 1 185 ? -34.729 19.408 18.615 1.00 87.56 185 TYR A C 1
ATOM 1420 O O . TYR A 1 185 ? -33.788 19.576 17.841 1.00 87.56 185 TYR A O 1
ATOM 1428 N N . GLU A 1 186 ? -35.176 20.388 19.407 1.00 85.94 186 GLU A N 1
ATOM 1429 C CA . GLU A 1 186 ? -34.661 21.763 19.347 1.00 85.94 186 GLU A CA 1
ATOM 1430 C C . GLU A 1 186 ? -33.209 21.846 19.832 1.00 85.94 186 GLU A C 1
ATOM 1432 O O . GLU A 1 186 ? -32.386 22.552 19.247 1.00 85.94 186 GLU A O 1
ATOM 1437 N N . GLU A 1 187 ? -32.864 21.071 20.860 1.00 89.56 187 GLU A N 1
ATOM 1438 C CA . GLU A 1 187 ? -31.509 20.965 21.390 1.00 89.56 187 GLU A CA 1
ATOM 1439 C C . GLU A 1 187 ? -30.550 20.343 20.364 1.00 89.56 187 GLU A C 1
ATOM 1441 O O . GLU A 1 187 ? -29.456 20.869 20.131 1.00 89.56 187 GLU A O 1
ATOM 1446 N N . ILE A 1 188 ? -30.976 19.266 19.693 1.00 91.44 188 ILE A N 1
ATOM 1447 C CA . ILE A 1 188 ? -30.205 18.620 18.619 1.00 91.44 188 ILE A CA 1
ATOM 1448 C C . ILE A 1 188 ? -30.037 19.570 17.438 1.00 91.44 188 ILE A C 1
ATOM 1450 O O . ILE A 1 188 ? -28.924 19.736 16.937 1.00 91.44 188 ILE A O 1
ATOM 1454 N N . ASN A 1 189 ? -31.110 20.244 17.023 1.00 88.25 189 ASN A N 1
ATOM 1455 C CA . ASN A 1 189 ? -31.060 21.214 15.938 1.00 88.25 189 ASN A CA 1
ATOM 1456 C C . ASN A 1 189 ? -30.095 22.369 16.254 1.00 88.25 189 ASN A C 1
ATOM 1458 O O . ASN A 1 189 ? -29.318 22.785 15.391 1.00 88.25 189 ASN A O 1
ATOM 1462 N N . ALA A 1 190 ? -30.063 22.845 17.503 1.00 86.94 190 ALA A N 1
ATOM 1463 C CA . ALA A 1 190 ? -29.120 23.871 17.942 1.00 86.94 190 ALA A CA 1
ATOM 1464 C C . ALA A 1 190 ? -27.652 23.406 17.877 1.00 86.94 190 ALA A C 1
ATOM 1466 O O . ALA A 1 190 ? -26.779 24.199 17.505 1.00 86.94 190 ALA A O 1
ATOM 1467 N N . ALA A 1 191 ? -27.373 22.139 18.203 1.00 90.94 191 ALA A N 1
ATOM 1468 C CA . ALA A 1 191 ? -26.034 21.560 18.106 1.00 90.94 191 ALA A CA 1
ATOM 1469 C C . ALA A 1 191 ? -25.599 21.339 16.646 1.00 90.94 191 ALA A C 1
ATOM 1471 O O . ALA A 1 191 ? -24.509 21.773 16.266 1.00 90.94 191 ALA A O 1
ATOM 1472 N N . VAL A 1 192 ? -26.469 20.754 15.814 1.00 89.75 192 VAL A N 1
ATOM 1473 C CA . VAL A 1 192 ? -26.244 20.525 14.371 1.00 89.75 192 VAL A CA 1
ATOM 1474 C C . VAL A 1 192 ? -26.116 21.843 13.593 1.00 89.75 192 VAL A C 1
ATOM 1476 O O . VAL A 1 192 ? -25.437 21.906 12.575 1.00 89.75 192 VAL A O 1
ATOM 1479 N N . SER A 1 193 ? -26.699 22.931 14.098 1.00 84.62 193 SER A N 1
ATOM 1480 C CA . SER A 1 193 ? -26.574 24.273 13.510 1.00 84.62 193 SER A CA 1
ATOM 1481 C C . SER A 1 193 ? -25.329 25.056 13.968 1.00 84.62 193 SER A C 1
ATOM 1483 O O . SER A 1 193 ? -25.164 26.221 13.588 1.00 84.62 193 SER A O 1
ATOM 1485 N N . SER A 1 194 ? -24.474 24.478 14.821 1.00 86.06 194 SER A N 1
ATOM 1486 C CA . SER A 1 194 ? -23.220 25.099 15.281 1.00 86.06 194 SER A CA 1
ATOM 1487 C C . SER A 1 194 ? -22.056 24.864 14.304 1.00 86.06 194 SER A C 1
ATOM 1489 O O . SER A 1 194 ? -22.176 24.077 13.371 1.00 86.06 194 SER A O 1
ATOM 1491 N N . LEU A 1 195 ? -20.894 25.495 14.535 1.00 84.50 195 LEU A N 1
ATOM 1492 C CA . LEU A 1 195 ? -19.688 25.265 13.717 1.00 84.50 195 LEU A CA 1
ATOM 1493 C C . LEU A 1 195 ? -19.064 23.873 13.928 1.00 84.50 195 LEU A C 1
ATOM 1495 O O . LEU A 1 195 ? -18.091 23.533 13.260 1.00 84.50 195 LEU A O 1
ATOM 1499 N N . LEU A 1 196 ? -19.613 23.061 14.840 1.00 87.62 196 LEU A N 1
ATOM 1500 C CA . LEU A 1 196 ? -19.252 21.648 14.982 1.00 87.62 196 LEU A CA 1
ATOM 1501 C C . LEU A 1 196 ? -19.734 20.802 13.799 1.00 87.62 196 LEU A C 1
ATOM 1503 O O . LEU A 1 196 ? -19.257 19.682 13.628 1.00 87.62 196 LEU A O 1
ATOM 1507 N N . PHE A 1 197 ? -20.640 21.340 12.982 1.00 89.06 197 PHE A N 1
ATOM 1508 C CA . PHE A 1 197 ? -21.175 20.704 11.789 1.00 89.06 197 PHE A CA 1
ATOM 1509 C C . PHE A 1 197 ? -21.034 21.636 10.579 1.00 89.06 197 PHE A C 1
ATOM 1511 O O . PHE A 1 197 ? -21.007 22.863 10.693 1.00 89.06 197 PHE A O 1
ATOM 1518 N N . LYS A 1 198 ? -20.933 21.039 9.395 1.00 83.62 198 LYS A N 1
ATOM 1519 C CA . LYS A 1 198 ? -20.929 21.714 8.098 1.00 83.62 198 LYS A CA 1
ATOM 1520 C C . LYS A 1 198 ? -22.098 21.214 7.262 1.00 83.62 198 LYS A C 1
ATOM 1522 O O . LYS A 1 198 ? -22.507 20.062 7.371 1.00 83.62 198 LYS A O 1
ATOM 1527 N N . SER A 1 199 ? -22.604 22.059 6.376 1.00 80.31 199 SER A N 1
ATOM 1528 C CA . SER A 1 199 ? -23.586 21.616 5.390 1.00 80.31 199 SER A CA 1
ATOM 1529 C C . SER A 1 199 ? -22.879 20.944 4.214 1.00 80.31 199 SER A C 1
ATOM 1531 O O . SER A 1 199 ? -21.986 21.539 3.607 1.00 80.31 199 SER A O 1
ATOM 1533 N N . SER A 1 200 ? -23.270 19.708 3.898 1.00 71.50 200 SER A N 1
ATOM 1534 C CA . SER A 1 200 ? -22.762 18.947 2.746 1.00 71.50 200 SER A CA 1
ATOM 1535 C C . SER A 1 200 ? -23.762 18.887 1.582 1.00 71.50 200 SER A C 1
ATOM 1537 O O . SER A 1 200 ? -23.398 18.585 0.447 1.00 71.50 200 SER A O 1
ATOM 1539 N N . GLY A 1 201 ? -25.017 19.274 1.815 1.00 67.25 201 GLY A N 1
ATOM 1540 C CA . GLY A 1 201 ? -26.100 19.302 0.831 1.00 67.25 201 GLY A CA 1
ATOM 1541 C C . GLY A 1 201 ? -27.245 20.213 1.274 1.00 67.25 201 GLY A C 1
ATOM 1542 O O . GLY A 1 201 ? -27.201 20.758 2.374 1.00 67.25 201 GLY A O 1
ATOM 1543 N N . ALA A 1 202 ? -28.275 20.342 0.428 1.00 61.94 202 ALA A N 1
ATOM 1544 C CA . ALA A 1 202 ? -29.475 21.158 0.671 1.00 61.94 202 ALA A CA 1
ATOM 1545 C C . ALA A 1 202 ? -30.072 20.963 2.070 1.00 61.94 202 ALA A C 1
ATOM 1547 O O . ALA A 1 202 ? -30.470 21.916 2.733 1.00 61.94 202 ALA A O 1
ATOM 1548 N N . SER A 1 203 ? -30.124 19.692 2.470 1.00 76.94 203 SER A N 1
ATOM 1549 C CA . SER A 1 203 ? -30.775 19.197 3.678 1.00 76.94 203 SER A CA 1
ATOM 1550 C C . SER A 1 203 ? -29.824 18.359 4.533 1.00 76.94 203 SER A C 1
ATOM 1552 O O . SER A 1 203 ? -30.267 17.663 5.438 1.00 76.94 203 SER A O 1
ATOM 1554 N N . HIS A 1 204 ? -28.521 18.379 4.247 1.00 85.38 204 HIS A N 1
ATOM 1555 C CA . HIS A 1 204 ? -27.555 17.506 4.909 1.00 85.38 204 HIS A CA 1
ATOM 1556 C C . HIS A 1 204 ? -26.575 18.318 5.739 1.00 85.38 204 HIS A C 1
ATOM 1558 O O . HIS A 1 204 ? -25.961 19.274 5.248 1.00 85.38 204 HIS A O 1
ATOM 1564 N N . ALA A 1 205 ? -26.415 17.894 6.987 1.00 88.56 205 ALA A N 1
ATOM 1565 C CA . ALA A 1 205 ? -25.407 18.383 7.903 1.00 88.56 205 ALA A CA 1
ATOM 1566 C C . ALA A 1 205 ? -24.490 17.230 8.315 1.00 88.56 205 ALA A C 1
ATOM 1568 O O . ALA A 1 205 ? -24.945 16.171 8.734 1.00 88.56 205 ALA A O 1
ATOM 1569 N N . GLU A 1 206 ? -23.187 17.437 8.220 1.00 90.75 206 GLU A N 1
ATOM 1570 C CA . GLU A 1 206 ? -22.163 16.478 8.633 1.00 90.75 206 GLU A CA 1
ATOM 1571 C C . GLU A 1 206 ? -21.319 17.097 9.737 1.00 90.75 206 GLU A C 1
ATOM 1573 O O . GLU A 1 206 ? -21.189 18.323 9.773 1.00 90.75 206 GLU A O 1
ATOM 1578 N N . PRO A 1 207 ? -20.702 16.303 10.624 1.00 90.00 207 PRO A N 1
ATOM 1579 C CA . PRO A 1 207 ? -19.673 16.833 11.501 1.00 90.00 207 PRO A CA 1
ATOM 1580 C C . PRO A 1 207 ? -18.618 17.601 10.694 1.00 90.00 207 PRO A C 1
ATOM 1582 O O . PRO A 1 207 ? -18.260 17.216 9.578 1.00 90.00 207 PRO A O 1
ATOM 1585 N N . TYR A 1 208 ? -18.116 18.699 11.255 1.00 84.44 208 TYR A N 1
ATOM 1586 C CA . TYR A 1 208 ? -17.182 19.603 10.581 1.00 84.44 208 TYR A CA 1
ATOM 1587 C C . TYR A 1 208 ? -15.983 18.841 9.998 1.00 84.44 208 TYR A C 1
ATOM 1589 O O . TYR A 1 208 ? -15.614 19.010 8.831 1.00 84.44 208 TYR A O 1
ATOM 1597 N N . HIS A 1 209 ? -15.428 17.947 10.815 1.00 82.56 209 HIS A N 1
ATOM 1598 C CA . HIS A 1 209 ? -14.390 17.012 10.432 1.00 82.56 209 HIS A CA 1
ATOM 1599 C C . HIS A 1 209 ? -14.576 15.686 11.169 1.00 82.56 209 HIS A C 1
ATOM 1601 O O . HIS A 1 209 ? -15.092 15.661 12.291 1.00 82.56 209 HIS A O 1
ATOM 1607 N N . ARG A 1 210 ? -14.101 14.590 10.569 1.00 83.00 210 ARG A N 1
ATOM 1608 C CA . ARG A 1 210 ? -14.187 13.252 11.167 1.00 83.00 210 ARG A CA 1
ATOM 1609 C C . ARG A 1 210 ? -13.540 13.208 12.552 1.00 83.00 210 ARG A C 1
ATOM 1611 O O . ARG A 1 210 ? -14.169 12.767 13.504 1.00 83.00 210 ARG A O 1
ATOM 1618 N N . THR A 1 211 ? -12.333 13.750 12.685 1.00 85.06 211 THR A N 1
ATOM 1619 C CA . THR A 1 211 ? -11.594 13.739 13.959 1.00 85.06 211 THR A CA 1
ATOM 1620 C C . THR A 1 211 ? -12.284 14.546 15.064 1.00 85.06 211 THR A C 1
ATOM 1622 O O . THR A 1 211 ? -12.150 14.217 16.240 1.00 85.06 211 THR A O 1
ATOM 1625 N N . VAL A 1 212 ? -13.050 15.588 14.708 1.00 88.06 212 VAL A N 1
ATOM 1626 C CA . VAL A 1 212 ? -13.882 16.350 15.657 1.00 88.06 212 VAL A CA 1
ATOM 1627 C C . VAL A 1 212 ? -15.054 15.494 16.133 1.00 88.06 212 VAL A C 1
ATOM 1629 O O . VAL A 1 212 ? -15.327 15.453 17.332 1.00 88.06 212 VAL A O 1
ATOM 1632 N N . ALA A 1 213 ? -15.712 14.779 15.215 1.00 92.31 213 ALA A N 1
ATOM 1633 C CA . ALA A 1 213 ? -16.786 13.849 15.553 1.00 92.31 213 ALA A CA 1
ATOM 1634 C C . ALA A 1 213 ? -16.293 12.741 16.491 1.00 92.31 213 ALA A C 1
ATOM 1636 O O . ALA A 1 213 ? -16.945 12.448 17.489 1.00 92.31 213 ALA A O 1
ATOM 1637 N N . GLU A 1 214 ? -15.127 12.163 16.194 1.00 93.44 214 GLU A N 1
ATOM 1638 C CA . GLU A 1 214 ? -14.523 11.088 16.984 1.00 93.44 214 GLU A CA 1
ATOM 1639 C C . GLU A 1 214 ? -14.185 11.546 18.404 1.00 93.44 214 GLU A C 1
ATOM 1641 O O . GLU A 1 214 ? -14.537 10.869 19.370 1.00 93.44 214 GLU A O 1
ATOM 1646 N N . TYR A 1 215 ? -13.571 12.727 18.536 1.00 94.31 215 TYR A N 1
ATOM 1647 C CA . TYR A 1 215 ? -13.278 13.328 19.833 1.00 94.31 215 TYR A CA 1
ATOM 1648 C C . TYR A 1 215 ? -14.557 13.585 20.645 1.00 94.31 215 TYR A C 1
ATOM 1650 O O . TYR A 1 215 ? -14.646 13.170 21.798 1.00 94.31 215 TYR A O 1
ATOM 1658 N N . LEU A 1 216 ? -15.570 14.235 20.057 1.00 96.69 216 LEU A N 1
ATOM 1659 C CA . LEU A 1 216 ? -16.822 14.547 20.758 1.00 96.69 216 LEU A CA 1
ATOM 1660 C C . LEU A 1 216 ? -17.605 13.291 21.152 1.00 96.69 216 LEU A C 1
ATOM 1662 O O . LEU A 1 216 ? -18.136 13.227 22.262 1.00 96.69 216 LEU A O 1
ATOM 1666 N N . ALA A 1 217 ? -17.656 12.292 20.268 1.00 97.56 217 ALA A N 1
ATOM 1667 C CA . ALA A 1 217 ? -18.259 10.999 20.563 1.00 97.56 217 ALA A CA 1
ATOM 1668 C C . ALA A 1 217 ? -17.566 10.335 21.759 1.00 97.56 217 ALA A C 1
ATOM 1670 O O . ALA A 1 217 ? -18.233 9.930 22.707 1.00 97.56 217 ALA A O 1
ATOM 1671 N N . ALA A 1 218 ? -16.231 10.287 21.762 1.00 97.00 218 ALA A N 1
ATOM 1672 C CA . ALA A 1 218 ? -15.461 9.704 22.855 1.00 97.00 218 ALA A CA 1
ATOM 1673 C C . ALA A 1 218 ? -15.619 10.469 24.181 1.00 97.00 218 ALA A C 1
ATOM 1675 O O . ALA A 1 218 ? -15.708 9.838 25.234 1.00 97.00 218 ALA A O 1
ATOM 1676 N N . VAL A 1 219 ? -15.714 11.806 24.151 1.00 96.50 219 VAL A N 1
ATOM 1677 C CA . VAL A 1 219 ? -16.020 12.621 25.344 1.00 96.50 219 VAL A CA 1
ATOM 1678 C C . VAL A 1 219 ? -17.366 12.211 25.941 1.00 96.50 219 VAL A C 1
ATOM 1680 O O . VAL A 1 219 ? -17.448 11.951 27.143 1.00 96.50 219 VAL A O 1
ATOM 1683 N N . TRP A 1 220 ? -18.406 12.119 25.109 1.00 96.50 220 TRP A N 1
ATOM 1684 C CA . TRP A 1 220 ? -19.743 11.734 25.558 1.00 96.50 220 TRP A CA 1
ATOM 1685 C C . TRP A 1 220 ? -19.778 10.289 26.079 1.00 96.50 220 TRP A C 1
ATOM 1687 O O . TRP A 1 220 ? -20.299 10.037 27.165 1.00 96.50 220 TRP A O 1
ATOM 1697 N N . LEU A 1 221 ? -19.155 9.345 25.364 1.00 97.06 221 LEU A N 1
ATOM 1698 C CA . LEU A 1 221 ? -19.055 7.943 25.784 1.00 97.06 221 LEU A CA 1
ATOM 1699 C C . LEU A 1 221 ? -18.320 7.805 27.125 1.00 97.06 221 LEU A C 1
ATOM 1701 O O . LEU A 1 221 ? -18.819 7.133 28.023 1.00 97.06 221 LEU A O 1
ATOM 1705 N N . SER A 1 222 ? -17.191 8.496 27.305 1.00 95.94 222 SER A N 1
ATOM 1706 C CA . SER A 1 222 ? -16.431 8.508 28.565 1.00 95.94 222 SER A CA 1
ATOM 1707 C C . SER A 1 222 ? -17.262 9.024 29.746 1.00 95.94 222 SER A C 1
ATOM 1709 O O . SER A 1 222 ? -17.163 8.513 30.862 1.00 95.94 222 SER A O 1
ATOM 1711 N N . GLU A 1 223 ? -18.101 10.041 29.542 1.00 94.50 223 GLU A N 1
ATOM 1712 C CA . GLU A 1 223 ? -19.006 10.534 30.585 1.00 94.50 223 GLU A CA 1
ATOM 1713 C C . GLU A 1 223 ? -20.096 9.506 30.936 1.00 94.50 223 GLU A C 1
ATOM 1715 O O . GLU A 1 223 ? -20.394 9.276 32.115 1.00 94.50 223 GLU A O 1
ATOM 1720 N N . ARG A 1 224 ? -20.662 8.831 29.930 1.00 93.69 224 ARG A N 1
ATOM 1721 C CA . ARG A 1 224 ? -21.678 7.786 30.132 1.00 93.69 224 ARG A CA 1
ATOM 1722 C C . ARG A 1 224 ? -21.117 6.535 30.811 1.00 93.69 224 ARG A C 1
ATOM 1724 O O . ARG A 1 224 ? -21.799 5.975 31.667 1.00 93.69 224 ARG A O 1
ATOM 1731 N N . LEU A 1 225 ? -19.880 6.147 30.502 1.00 93.44 225 LEU A N 1
ATOM 1732 C CA . LEU A 1 225 ? -19.178 5.061 31.192 1.00 93.44 225 LEU A CA 1
ATOM 1733 C C . LEU A 1 225 ? -18.904 5.426 32.657 1.00 93.44 225 LEU A C 1
ATOM 1735 O O . LEU A 1 225 ? -19.277 4.680 33.559 1.00 93.44 225 LEU A O 1
ATOM 1739 N N . ARG A 1 226 ? -18.342 6.615 32.924 1.00 92.25 226 ARG A N 1
ATOM 1740 C CA . ARG A 1 226 ? -18.038 7.066 34.297 1.00 92.25 226 ARG A CA 1
ATOM 1741 C C . ARG A 1 226 ? -19.272 7.238 35.179 1.00 92.25 226 ARG A C 1
ATOM 1743 O O . ARG A 1 226 ? -19.185 7.043 36.388 1.00 92.25 226 ARG A O 1
ATOM 1750 N N . SER A 1 227 ? -20.410 7.613 34.595 1.00 90.69 227 SER A N 1
ATOM 1751 C CA . SER A 1 227 ? -21.689 7.704 35.316 1.00 90.69 227 SER A CA 1
ATOM 1752 C C . SER A 1 227 ? -22.381 6.349 35.513 1.00 90.69 227 SER A C 1
ATOM 1754 O O . SER A 1 227 ? -23.372 6.285 36.238 1.00 90.69 227 SER A O 1
ATOM 1756 N N . GLY A 1 228 ? -21.885 5.277 34.883 1.00 86.88 228 GLY A N 1
ATOM 1757 C CA . GLY A 1 228 ? -22.516 3.955 34.884 1.00 86.88 228 GLY A CA 1
ATOM 1758 C C . GLY A 1 228 ? -23.795 3.873 34.042 1.00 86.88 228 GLY A C 1
ATOM 1759 O O . GLY A 1 228 ? -24.506 2.874 34.111 1.00 86.88 228 GLY A O 1
ATOM 1760 N N . ALA A 1 229 ? -24.107 4.913 33.260 1.00 88.38 229 ALA A N 1
ATOM 1761 C CA . ALA A 1 229 ? -25.269 4.942 32.371 1.00 88.38 229 ALA A CA 1
ATOM 1762 C C . ALA A 1 229 ? -25.070 4.070 31.121 1.00 88.38 229 ALA A C 1
ATOM 1764 O O . ALA A 1 229 ? -26.046 3.607 30.536 1.00 88.38 229 ALA A O 1
ATOM 1765 N N . LEU A 1 230 ? -23.814 3.848 30.723 1.00 91.75 230 LEU A N 1
ATOM 1766 C CA . LEU A 1 230 ? -23.427 2.962 29.633 1.00 91.75 230 LEU A CA 1
ATOM 1767 C C . LEU A 1 230 ? -22.514 1.860 30.167 1.00 91.75 230 LEU A C 1
ATOM 1769 O O . LEU A 1 230 ? -21.596 2.121 30.943 1.00 91.75 230 LEU A O 1
ATOM 1773 N N . SER A 1 231 ? -22.756 0.632 29.721 1.00 91.38 231 SER A N 1
ATOM 1774 C CA . SER A 1 231 ? -21.870 -0.495 29.991 1.00 91.38 231 SER A CA 1
ATOM 1775 C C . SER A 1 231 ? -20.722 -0.534 28.992 1.00 91.38 231 SER A C 1
ATOM 1777 O O . SER A 1 231 ? -20.947 -0.441 27.783 1.00 91.38 231 SER A O 1
ATOM 1779 N N . ILE A 1 232 ? -19.505 -0.767 29.494 1.00 91.62 232 ILE A N 1
ATOM 1780 C CA . ILE A 1 232 ? -18.352 -1.024 28.634 1.00 91.62 232 ILE A CA 1
ATOM 1781 C C . ILE A 1 232 ? -18.548 -2.301 27.810 1.00 91.62 232 ILE A C 1
ATOM 1783 O O . ILE A 1 232 ? -18.343 -2.259 26.606 1.00 91.62 232 ILE A O 1
ATOM 1787 N N . ARG A 1 233 ? -19.050 -3.398 28.402 1.00 90.75 233 ARG A N 1
ATOM 1788 C CA . ARG A 1 233 ? -19.263 -4.671 27.687 1.00 90.75 233 ARG A CA 1
ATOM 1789 C C . ARG A 1 233 ? -20.264 -4.526 26.551 1.00 90.75 233 ARG A C 1
ATOM 1791 O O . ARG A 1 233 ? -20.067 -5.107 25.493 1.00 90.75 233 ARG A O 1
ATOM 1798 N N . ARG A 1 234 ? -21.330 -3.748 26.764 1.00 92.06 234 ARG A N 1
ATOM 1799 C CA . ARG A 1 234 ? -22.322 -3.468 25.716 1.00 92.06 234 ARG A CA 1
ATOM 1800 C C . ARG A 1 234 ? -21.748 -2.553 24.635 1.00 92.06 234 ARG A C 1
ATOM 1802 O O . ARG A 1 234 ? -21.956 -2.811 23.457 1.00 92.06 234 ARG A O 1
ATOM 1809 N N . LEU A 1 235 ? -20.981 -1.525 25.006 1.00 93.12 235 LEU A N 1
ATOM 1810 C CA . LEU A 1 235 ? -20.320 -0.643 24.038 1.00 93.12 235 LEU A CA 1
ATOM 1811 C C . LEU A 1 235 ? -19.312 -1.399 23.154 1.00 93.12 235 LEU A C 1
ATOM 1813 O O . LEU A 1 235 ? -19.242 -1.141 21.956 1.00 93.12 235 LEU A O 1
ATOM 1817 N N . GLU A 1 236 ? -18.575 -2.357 23.717 1.00 91.19 236 GLU A N 1
ATOM 1818 C CA . GLU A 1 236 ? -17.636 -3.209 22.973 1.00 91.19 236 GLU A CA 1
ATOM 1819 C C . GLU A 1 236 ? -18.309 -3.977 21.832 1.00 91.19 236 GLU A C 1
ATOM 1821 O O . GLU A 1 236 ? -17.693 -4.160 20.789 1.00 91.19 236 GLU A O 1
ATOM 1826 N N . THR A 1 237 ? -19.587 -4.342 21.973 1.00 88.44 237 THR A N 1
ATOM 1827 C CA . THR A 1 237 ? -20.351 -5.020 20.907 1.00 88.44 237 THR A CA 1
ATOM 1828 C C . THR A 1 237 ? -20.529 -4.161 19.651 1.00 88.44 237 THR A C 1
ATOM 1830 O O . THR A 1 237 ? -20.683 -4.694 18.552 1.00 88.44 237 THR A O 1
ATOM 1833 N N . LEU A 1 238 ? -20.479 -2.832 19.812 1.00 90.56 238 LEU A N 1
ATOM 1834 C CA . LEU A 1 238 ? -20.540 -1.862 18.719 1.00 90.56 238 LEU A CA 1
ATOM 1835 C C . LEU A 1 238 ? -19.152 -1.449 18.224 1.00 90.56 238 LEU A C 1
ATOM 1837 O O . LEU A 1 238 ? -19.009 -1.079 17.060 1.00 90.56 238 LEU A O 1
ATOM 1841 N N . LEU A 1 239 ? -18.151 -1.452 19.111 1.00 89.31 239 LEU A N 1
ATOM 1842 C CA . LEU A 1 239 ? -16.784 -1.043 18.785 1.00 89.31 239 LEU A CA 1
ATOM 1843 C C . LEU A 1 239 ? -15.982 -2.152 18.112 1.00 89.31 239 LEU A C 1
ATOM 1845 O O . LEU A 1 239 ? -15.084 -1.835 17.335 1.00 89.31 239 LEU A O 1
ATOM 1849 N N . TYR A 1 240 ? -16.272 -3.416 18.426 1.00 87.56 240 TYR A N 1
ATOM 1850 C CA . TYR A 1 240 ? -15.440 -4.556 18.062 1.00 87.56 240 TYR A CA 1
ATOM 1851 C C . TYR A 1 240 ? -16.230 -5.653 17.361 1.00 87.56 240 TYR A C 1
ATOM 1853 O O . TYR A 1 240 ? -17.376 -5.934 17.711 1.00 87.56 240 TYR A O 1
ATOM 1861 N N . LYS A 1 241 ? -15.568 -6.347 16.433 1.00 81.12 241 LYS A N 1
ATOM 1862 C CA . LYS A 1 241 ? -16.007 -7.652 15.926 1.00 81.12 241 LYS A CA 1
ATOM 1863 C C . LYS A 1 241 ? -14.828 -8.609 15.889 1.00 81.12 241 LYS A C 1
ATOM 1865 O O . LYS A 1 241 ? -13.751 -8.248 15.426 1.00 81.12 241 LYS A O 1
ATOM 1870 N N . ASN A 1 242 ? -15.025 -9.804 16.453 1.00 72.31 242 ASN A N 1
ATOM 1871 C CA . ASN A 1 242 ? -13.981 -10.821 16.639 1.00 72.31 242 ASN A CA 1
ATOM 1872 C C . ASN A 1 242 ? -12.681 -10.249 17.246 1.00 72.31 242 ASN A C 1
ATOM 1874 O O . ASN A 1 242 ? -11.591 -10.547 16.780 1.00 72.31 242 ASN A O 1
ATOM 1878 N N . GLY A 1 243 ? -12.802 -9.354 18.235 1.00 77.00 243 GLY A N 1
ATOM 1879 C CA . GLY A 1 243 ? -11.652 -8.747 18.914 1.00 77.00 243 GLY A CA 1
ATOM 1880 C C . GLY A 1 243 ? -10.955 -7.602 18.166 1.00 77.00 243 GLY A C 1
ATOM 1881 O O . GLY A 1 243 ? -10.042 -7.009 18.737 1.00 77.00 243 GLY A O 1
ATOM 1882 N N . HIS A 1 244 ? -11.398 -7.239 16.958 1.00 82.81 244 HIS A N 1
ATOM 1883 C CA . HIS A 1 244 ? -10.803 -6.171 16.149 1.00 82.81 244 HIS A CA 1
ATOM 1884 C C . HIS A 1 244 ? -11.671 -4.915 16.082 1.00 82.81 244 HIS A C 1
ATOM 1886 O O . HIS A 1 244 ? -12.901 -4.992 16.037 1.00 82.81 244 HIS A O 1
ATOM 1892 N N . VAL A 1 245 ? -11.012 -3.755 16.009 1.00 88.44 245 VAL A N 1
ATOM 1893 C CA . VAL A 1 245 ? -11.653 -2.450 15.795 1.00 88.44 245 VAL A CA 1
ATOM 1894 C C . VAL A 1 245 ? -11.786 -2.177 14.292 1.00 88.44 245 VAL A C 1
ATOM 1896 O O . VAL A 1 245 ? -10.759 -2.086 13.614 1.00 88.44 245 VAL A O 1
ATOM 1899 N N . PRO A 1 246 ? -13.005 -1.990 13.754 1.00 84.75 246 PRO A N 1
ATOM 1900 C CA . PRO A 1 246 ? -13.207 -1.548 12.374 1.00 84.75 246 PRO A CA 1
ATOM 1901 C C . PRO A 1 246 ? -12.422 -0.260 12.082 1.00 84.75 246 PRO A C 1
ATOM 1903 O O . PRO A 1 246 ? -12.436 0.656 12.912 1.00 84.75 246 PRO A O 1
ATOM 1906 N N . ARG A 1 247 ? -11.792 -0.123 10.901 1.00 81.25 247 ARG A N 1
ATOM 1907 C CA . ARG A 1 247 ? -11.027 1.082 10.501 1.00 81.25 247 ARG A CA 1
ATOM 1908 C C . ARG A 1 247 ? -11.785 2.392 10.772 1.00 81.25 247 ARG A C 1
ATOM 1910 O O . ARG A 1 247 ? -11.166 3.310 11.314 1.00 81.25 247 ARG A O 1
ATOM 1917 N N . PRO A 1 248 ? -13.105 2.512 10.500 1.00 81.31 248 PRO A N 1
ATOM 1918 C CA . PRO A 1 248 ? -13.852 3.725 10.827 1.00 81.31 248 PRO A CA 1
ATOM 1919 C C . PRO A 1 248 ? -13.893 4.057 12.333 1.00 81.31 248 PRO A C 1
ATOM 1921 O O . PRO A 1 248 ? -14.009 5.221 12.706 1.00 81.31 248 PRO A O 1
ATOM 1924 N N . LEU A 1 249 ? -13.805 3.078 13.229 1.00 88.56 249 LEU A N 1
ATOM 1925 C CA . LEU A 1 249 ? -13.971 3.299 14.669 1.00 88.56 249 LEU A CA 1
ATOM 1926 C C . LEU A 1 249 ? -12.657 3.493 15.429 1.00 88.56 249 LEU A C 1
ATOM 1928 O O . LEU A 1 249 ? -12.696 3.915 16.586 1.00 88.56 249 LEU A O 1
ATOM 1932 N N . ARG A 1 250 ? -11.504 3.276 14.784 1.00 87.88 250 ARG A N 1
ATOM 1933 C CA . ARG A 1 250 ? -10.174 3.391 15.413 1.00 87.88 250 ARG A CA 1
ATOM 1934 C C . ARG A 1 250 ? -9.946 4.738 16.101 1.00 87.88 250 ARG A C 1
ATOM 1936 O O . ARG A 1 250 ? -9.399 4.779 17.200 1.00 87.88 250 ARG A O 1
ATOM 1943 N N . GLY A 1 251 ? -10.418 5.836 15.505 1.00 88.12 251 GLY A N 1
ATOM 1944 C CA . GLY A 1 251 ? -10.305 7.174 16.092 1.00 88.12 251 GLY A CA 1
ATOM 1945 C C . GLY A 1 251 ? -11.140 7.360 17.365 1.00 88.12 251 GLY A C 1
ATOM 1946 O O . GLY A 1 251 ? -10.618 7.840 18.371 1.00 88.12 251 GLY A O 1
ATOM 1947 N N . VAL A 1 252 ? -12.413 6.934 17.363 1.00 93.19 252 VAL A N 1
ATOM 1948 C CA . VAL A 1 252 ? -13.282 6.970 18.563 1.00 93.19 252 VAL A CA 1
ATOM 1949 C C . VAL A 1 252 ? -12.699 6.093 19.663 1.00 93.19 252 VAL A C 1
ATOM 1951 O O . VAL A 1 252 ? -12.609 6.519 20.812 1.00 93.19 252 VAL A O 1
ATOM 1954 N N . HIS A 1 253 ? -12.282 4.882 19.295 1.00 94.75 253 HIS A N 1
ATOM 1955 C CA . HIS A 1 253 ? -11.672 3.912 20.191 1.00 94.75 253 HIS A CA 1
ATOM 1956 C C . HIS A 1 253 ? -10.429 4.482 20.888 1.00 94.75 253 HIS A C 1
ATOM 1958 O O . HIS A 1 253 ? -10.342 4.476 22.117 1.00 94.75 253 HIS A O 1
ATOM 1964 N N . ALA A 1 254 ? -9.503 5.051 20.112 1.00 93.12 254 ALA A N 1
ATOM 1965 C CA . ALA A 1 254 ? -8.284 5.652 20.633 1.00 93.12 254 ALA A CA 1
ATOM 1966 C C . ALA A 1 254 ? -8.567 6.845 21.559 1.00 93.12 254 ALA A C 1
ATOM 1968 O O . ALA A 1 254 ? -7.973 6.950 22.634 1.00 93.12 254 ALA A O 1
ATOM 1969 N N . TRP A 1 255 ? -9.503 7.726 21.183 1.00 95.06 255 TRP A N 1
ATOM 1970 C CA . TRP A 1 255 ? -9.910 8.838 22.042 1.00 95.06 255 TRP A CA 1
ATOM 1971 C C . TRP A 1 255 ? -10.575 8.366 23.333 1.00 95.06 255 TRP A C 1
ATOM 1973 O O . TRP A 1 255 ? -10.322 8.948 24.385 1.00 95.06 255 TRP A O 1
ATOM 1983 N N . LEU A 1 256 ? -11.387 7.309 23.288 1.00 96.06 256 LEU A N 1
ATOM 1984 C CA . LEU A 1 256 ? -12.012 6.743 24.480 1.00 96.06 256 LEU A CA 1
ATOM 1985 C C . LEU A 1 256 ? -10.953 6.199 25.450 1.00 96.06 256 LEU A C 1
ATOM 1987 O O . LEU A 1 256 ? -10.999 6.518 26.637 1.00 96.06 256 LEU A O 1
ATOM 1991 N N . ALA A 1 257 ? -9.951 5.479 24.932 1.00 94.81 257 ALA A N 1
ATOM 1992 C CA . ALA A 1 257 ? -8.810 4.996 25.712 1.00 94.81 257 ALA A CA 1
ATOM 1993 C C . ALA A 1 257 ? -7.963 6.134 26.310 1.00 94.81 257 ALA A C 1
ATOM 1995 O O . ALA A 1 257 ? -7.411 5.979 27.400 1.00 94.81 257 ALA A O 1
ATOM 1996 N N . THR A 1 258 ? -7.878 7.281 25.629 1.00 93.62 258 THR A N 1
ATOM 1997 C CA . THR A 1 258 ? -7.235 8.508 26.130 1.00 93.62 258 THR A CA 1
ATOM 1998 C C . THR A 1 258 ? -8.040 9.208 27.222 1.00 93.62 258 THR A C 1
ATOM 2000 O O . THR A 1 258 ? -7.463 9.655 28.214 1.00 93.62 258 THR A O 1
ATOM 2003 N N . LEU A 1 259 ? -9.352 9.356 27.033 1.00 93.69 259 LEU A N 1
ATOM 2004 C CA . LEU A 1 259 ? -10.196 10.199 27.882 1.00 93.69 259 LEU A CA 1
ATOM 2005 C C . LEU A 1 259 ? -10.684 9.477 29.144 1.00 93.69 259 LEU A C 1
ATOM 2007 O O . LEU A 1 259 ? -10.941 10.138 30.152 1.00 93.69 259 LEU A O 1
ATOM 2011 N N . ASP A 1 260 ? -10.784 8.145 29.118 1.00 91.00 260 ASP A N 1
ATOM 2012 C CA . ASP A 1 260 ? -11.158 7.336 30.276 1.00 91.00 260 ASP A CA 1
ATOM 2013 C C . ASP A 1 260 ? -10.051 6.353 30.683 1.00 91.00 260 ASP A C 1
ATOM 2015 O O . ASP A 1 260 ? -9.932 5.234 30.177 1.00 91.00 260 ASP A O 1
ATOM 2019 N N . ARG A 1 261 ? -9.268 6.768 31.685 1.00 85.81 261 ARG A N 1
ATOM 2020 C CA . ARG A 1 261 ? -8.170 5.966 32.241 1.00 85.81 261 ARG A CA 1
ATOM 2021 C C . ARG A 1 261 ? -8.626 4.645 32.863 1.00 85.81 261 ARG A C 1
ATOM 2023 O O . ARG A 1 261 ? -7.796 3.751 33.009 1.00 85.81 261 ARG A O 1
ATOM 2030 N N . GLY A 1 262 ? -9.898 4.523 33.255 1.00 88.25 262 GLY A N 1
ATOM 2031 C CA . GLY A 1 262 ? -10.434 3.312 33.880 1.00 88.25 262 GLY A CA 1
ATOM 2032 C C . GLY A 1 262 ? -10.556 2.135 32.913 1.00 88.25 262 GLY A C 1
ATOM 2033 O O . GLY A 1 262 ? -10.531 0.988 33.350 1.00 88.25 262 GLY A O 1
ATOM 2034 N N . VAL A 1 263 ? -10.641 2.410 31.608 1.00 91.62 263 VAL A N 1
ATOM 2035 C CA . VAL A 1 263 ? -10.816 1.388 30.566 1.00 91.62 263 VAL A CA 1
ATOM 2036 C C . VAL A 1 263 ? -9.620 1.272 29.620 1.00 91.62 263 VAL A C 1
ATOM 2038 O O . VAL A 1 263 ? -9.572 0.334 28.835 1.00 91.62 263 VAL A O 1
ATOM 2041 N N . THR A 1 264 ? -8.611 2.148 29.708 1.00 93.31 264 THR A N 1
ATOM 2042 C CA . THR A 1 264 ? -7.440 2.143 28.807 1.00 93.31 264 THR A CA 1
ATOM 2043 C C . THR A 1 264 ? -6.783 0.766 28.663 1.00 93.31 264 THR A C 1
ATOM 2045 O O . THR A 1 264 ? -6.546 0.322 27.545 1.00 93.31 264 THR A O 1
ATOM 2048 N N . THR A 1 265 ? -6.512 0.057 29.766 1.00 92.25 265 THR A N 1
ATOM 2049 C CA . THR A 1 265 ? -5.861 -1.270 29.725 1.00 92.25 265 THR A CA 1
ATOM 2050 C C . THR A 1 265 ? -6.724 -2.340 29.065 1.00 92.25 265 THR A C 1
ATOM 2052 O O . THR A 1 265 ? -6.184 -3.299 28.527 1.00 92.25 265 THR A O 1
ATOM 2055 N N . ARG A 1 266 ? -8.049 -2.164 29.074 1.00 91.19 266 ARG A N 1
ATOM 2056 C CA . ARG A 1 266 ? -9.012 -3.044 28.408 1.00 91.19 266 ARG A CA 1
ATOM 2057 C C . ARG A 1 266 ? -9.112 -2.757 26.908 1.00 91.19 266 ARG A C 1
ATOM 2059 O O . ARG A 1 266 ? -9.253 -3.689 26.133 1.00 91.19 266 ARG A O 1
ATOM 2066 N N . LEU A 1 267 ? -9.014 -1.488 26.508 1.00 93.88 267 LEU A N 1
ATOM 2067 C CA . LEU A 1 267 ? -9.164 -1.060 25.112 1.00 93.88 267 LEU A CA 1
ATOM 2068 C C . LEU A 1 267 ? -7.877 -1.239 24.290 1.00 93.88 267 LEU A C 1
ATOM 2070 O O . LEU A 1 267 ? -7.924 -1.656 23.138 1.00 93.88 267 LEU A O 1
ATOM 2074 N N . VAL A 1 268 ? -6.711 -0.940 24.873 1.00 95.06 268 VAL A N 1
ATOM 2075 C CA . VAL A 1 268 ? -5.419 -0.949 24.161 1.00 95.06 268 VAL A CA 1
ATOM 2076 C C . VAL A 1 268 ? -5.116 -2.260 23.410 1.00 95.06 268 VAL A C 1
ATOM 2078 O O . VAL A 1 268 ? -4.690 -2.143 22.263 1.00 95.06 268 VAL A O 1
ATOM 2081 N N . PRO A 1 269 ? -5.356 -3.470 23.957 1.00 93.69 269 PRO A N 1
ATOM 2082 C CA . PRO A 1 269 ? -5.070 -4.724 23.250 1.00 93.69 269 PRO A CA 1
ATOM 2083 C C . PRO A 1 269 ? -5.848 -4.910 21.937 1.00 93.69 269 PRO A C 1
ATOM 2085 O O . PRO A 1 269 ? -5.376 -5.609 21.047 1.00 93.69 269 PRO A O 1
ATOM 2088 N N . HIS A 1 270 ? -7.016 -4.275 21.783 1.00 91.75 270 HIS A N 1
ATOM 2089 C CA . HIS A 1 270 ? -7.854 -4.422 20.586 1.00 91.75 270 HIS A CA 1
ATOM 2090 C C . HIS A 1 270 ? -7.351 -3.617 19.378 1.00 91.75 270 HIS A C 1
ATOM 2092 O O . HIS A 1 270 ? -7.628 -3.981 18.235 1.00 91.75 270 HIS A O 1
ATOM 2098 N N . ASP A 1 271 ? -6.625 -2.518 19.611 1.00 91.88 271 ASP A N 1
ATOM 2099 C CA . ASP A 1 271 ? -5.992 -1.714 18.557 1.00 91.88 271 ASP A CA 1
ATOM 2100 C C . ASP A 1 271 ? -4.868 -0.826 19.128 1.00 91.88 271 ASP A C 1
ATOM 2102 O O . ASP A 1 271 ? -5.035 0.394 19.283 1.00 91.88 271 ASP A O 1
ATOM 2106 N N . PRO A 1 272 ? -3.702 -1.410 19.460 1.00 94.00 272 PRO A N 1
ATOM 2107 C CA . PRO A 1 272 ? -2.624 -0.662 20.095 1.00 94.00 272 PRO A CA 1
ATOM 2108 C C . PRO A 1 272 ? -2.031 0.385 19.147 1.00 94.00 272 PRO A C 1
ATOM 2110 O O . PRO A 1 272 ? -1.760 1.513 19.567 1.00 94.00 272 PRO A O 1
ATOM 2113 N N . TYR A 1 273 ? -1.899 0.079 17.850 1.00 91.19 273 TYR A N 1
ATOM 2114 C CA . TYR A 1 273 ? -1.415 1.064 16.880 1.00 91.19 273 TYR A CA 1
ATOM 2115 C C . TYR A 1 273 ? -2.392 2.231 16.705 1.00 91.19 273 TYR A C 1
ATOM 2117 O O . TYR A 1 273 ? -1.955 3.379 16.683 1.00 91.19 273 TYR A O 1
ATOM 2125 N N . GLY A 1 274 ? -3.705 1.987 16.663 1.00 87.50 274 GLY A N 1
ATOM 2126 C CA . GLY A 1 274 ? -4.699 3.057 16.580 1.00 87.50 274 GLY A CA 1
ATOM 2127 C C . GLY A 1 274 ? -4.714 3.938 17.826 1.00 87.50 274 GLY A C 1
ATOM 2128 O O . GLY A 1 274 ? -4.743 5.163 17.703 1.00 87.50 274 GLY A O 1
ATOM 2129 N N . CYS A 1 275 ? -4.590 3.350 19.022 1.00 92.25 275 CYS A N 1
ATOM 2130 C CA . CYS A 1 275 ? -4.392 4.107 20.262 1.00 92.25 275 CYS A CA 1
ATOM 2131 C C . CYS A 1 275 ? -3.149 5.003 20.183 1.00 92.25 275 CYS A C 1
ATOM 2133 O O . CYS A 1 275 ? -3.229 6.189 20.505 1.00 92.25 275 CYS A O 1
ATOM 2135 N N . PHE A 1 276 ? -2.025 4.470 19.694 1.00 90.31 276 PHE A N 1
ATOM 2136 C CA . PHE A 1 276 ? -0.783 5.225 19.529 1.00 90.31 276 PHE A CA 1
ATOM 2137 C C . PHE A 1 276 ? -0.885 6.343 18.473 1.00 90.31 276 PHE A C 1
ATOM 2139 O O . PHE A 1 276 ? -0.376 7.446 18.674 1.00 90.31 276 PHE A O 1
ATOM 2146 N N . ARG A 1 277 ? -1.568 6.074 17.357 1.00 84.62 277 ARG A N 1
ATOM 2147 C CA . ARG A 1 277 ? -1.674 6.951 16.184 1.00 84.62 277 ARG A CA 1
ATOM 2148 C C . ARG A 1 277 ? -2.719 8.058 16.332 1.00 84.62 277 ARG A C 1
ATOM 2150 O O . ARG A 1 277 ? -2.481 9.203 15.934 1.00 84.62 277 ARG A O 1
ATOM 2157 N N . TYR A 1 278 ? -3.900 7.719 16.841 1.00 83.38 278 TYR A N 1
ATOM 2158 C CA . TYR A 1 278 ? -5.050 8.624 16.899 1.00 83.38 278 TYR A CA 1
ATOM 2159 C C . TYR A 1 278 ? -5.271 9.214 18.290 1.00 83.38 278 TYR A C 1
ATOM 2161 O O . TYR A 1 278 ? -5.795 10.328 18.381 1.00 83.38 278 TYR A O 1
ATOM 2169 N N . GLY A 1 279 ? -4.849 8.521 19.346 1.00 86.81 279 GLY A N 1
ATOM 2170 C CA . GLY A 1 279 ? -4.999 8.975 20.722 1.00 86.81 279 GLY A CA 1
ATOM 2171 C C . GLY A 1 279 ? -4.028 10.090 21.108 1.00 86.81 279 GLY A C 1
ATOM 2172 O O . GLY A 1 279 ? -3.219 10.576 20.315 1.00 86.81 279 GLY A O 1
ATOM 2173 N N . ASP A 1 280 ? -4.127 10.497 22.368 1.00 88.12 280 ASP A N 1
ATOM 2174 C CA . ASP A 1 280 ? -3.180 11.385 23.036 1.00 88.12 280 ASP A CA 1
ATOM 2175 C C . ASP A 1 280 ? -2.478 10.619 24.159 1.00 88.12 280 ASP A C 1
ATOM 2177 O O . ASP A 1 280 ? -2.985 10.499 25.279 1.00 88.12 280 ASP A O 1
ATOM 2181 N N . ILE A 1 281 ? -1.324 10.040 23.827 1.00 89.81 281 ILE A N 1
ATOM 2182 C CA . ILE A 1 281 ? -0.588 9.166 24.742 1.00 89.81 281 ILE A CA 1
ATOM 2183 C C . ILE A 1 281 ? 0.017 9.949 25.902 1.00 89.81 281 ILE A C 1
ATOM 2185 O O . ILE A 1 281 ? 0.238 9.363 26.952 1.00 89.81 281 ILE A O 1
ATOM 2189 N N . GLU A 1 282 ? 0.216 11.266 25.801 1.00 86.19 282 GLU A N 1
ATOM 2190 C CA . GLU A 1 282 ? 0.693 12.084 26.929 1.00 86.19 282 GLU A CA 1
ATOM 2191 C C . GLU A 1 282 ? -0.271 12.049 28.128 1.00 86.19 282 GLU A C 1
ATOM 2193 O O . GLU A 1 282 ? 0.149 12.225 29.271 1.00 86.19 282 GLU A O 1
ATOM 2198 N N . GLN A 1 283 ? -1.550 11.725 27.897 1.00 88.81 283 GLN A N 1
ATOM 2199 C CA . GLN A 1 283 ? -2.555 11.576 28.954 1.00 88.81 283 GLN A CA 1
ATOM 2200 C C . GLN A 1 283 ? -2.460 10.251 29.726 1.00 88.81 283 GLN A C 1
ATOM 2202 O O . GLN A 1 283 ? -3.106 10.120 30.771 1.00 88.81 283 GLN A O 1
ATOM 2207 N N . TYR A 1 284 ? -1.687 9.273 29.248 1.00 92.50 284 TYR A N 1
ATOM 2208 C CA . TYR A 1 284 ? -1.577 7.946 29.862 1.00 92.50 284 TYR A CA 1
ATOM 2209 C C . TYR A 1 284 ? -0.656 7.997 31.089 1.00 92.50 284 TYR A C 1
ATOM 2211 O O . TYR A 1 284 ? 0.331 8.745 31.105 1.00 92.50 284 TYR A O 1
ATOM 2219 N N . SER A 1 285 ? -0.925 7.166 32.103 1.00 93.25 285 SER A N 1
ATOM 2220 C CA . SER A 1 285 ? 0.064 6.900 33.161 1.00 93.25 285 SER A CA 1
ATOM 2221 C C . SER A 1 285 ? 1.310 6.218 32.578 1.00 93.25 285 SER A C 1
ATOM 2223 O O . SER A 1 285 ? 1.288 5.713 31.455 1.00 93.25 285 SER A O 1
ATOM 2225 N N . VAL A 1 286 ? 2.414 6.195 33.328 1.00 93.19 286 VAL A N 1
ATOM 2226 C CA . VAL A 1 286 ? 3.644 5.511 32.886 1.00 93.19 286 VAL A CA 1
ATOM 2227 C C . VAL A 1 286 ? 3.386 4.015 32.673 1.00 93.19 286 VAL A C 1
ATOM 2229 O O . VAL A 1 286 ? 3.845 3.444 31.690 1.00 93.19 286 VAL A O 1
ATOM 2232 N N . GLU A 1 287 ? 2.595 3.388 33.542 1.00 94.06 287 GLU A N 1
ATOM 2233 C CA . GLU A 1 287 ? 2.214 1.976 33.452 1.00 94.06 287 GLU A CA 1
ATOM 2234 C C . GLU A 1 287 ? 1.330 1.707 32.232 1.00 94.06 287 GLU A C 1
ATOM 2236 O O . GLU A 1 287 ? 1.544 0.723 31.532 1.00 94.06 287 GLU A O 1
ATOM 2241 N N . GLN A 1 288 ? 0.378 2.597 31.936 1.00 95.00 288 GLN A N 1
ATOM 2242 C CA . GLN A 1 288 ? -0.469 2.495 30.744 1.00 95.00 288 GLN A CA 1
ATOM 2243 C C . GLN A 1 288 ? 0.338 2.683 29.453 1.00 95.00 288 GLN A C 1
ATOM 2245 O O . GLN A 1 288 ? 0.113 1.970 28.479 1.00 95.00 288 GLN A O 1
ATOM 2250 N N . ALA A 1 289 ? 1.299 3.612 29.442 1.00 94.31 289 ALA A N 1
ATOM 2251 C CA . ALA A 1 289 ? 2.206 3.800 28.313 1.00 94.31 289 ALA A CA 1
ATOM 2252 C C . ALA A 1 289 ? 3.127 2.581 28.117 1.00 94.31 289 ALA A C 1
ATOM 2254 O O . ALA A 1 289 ? 3.323 2.143 26.986 1.00 94.31 289 ALA A O 1
ATOM 2255 N N . ARG A 1 290 ? 3.630 1.978 29.207 1.00 95.12 290 ARG A N 1
ATOM 2256 C CA . ARG A 1 290 ? 4.405 0.726 29.149 1.00 95.12 290 ARG A CA 1
ATOM 2257 C C . ARG A 1 290 ? 3.560 -0.450 28.655 1.00 95.12 290 ARG A C 1
ATOM 2259 O O . ARG A 1 290 ? 4.037 -1.239 27.851 1.00 95.12 290 ARG A O 1
ATOM 2266 N N . HIS A 1 291 ? 2.304 -0.542 29.092 1.00 95.50 291 HIS A N 1
ATOM 2267 C CA . HIS A 1 291 ? 1.351 -1.537 28.597 1.00 95.50 291 HIS A CA 1
ATOM 2268 C C . HIS A 1 291 ? 1.115 -1.378 27.089 1.00 95.50 291 HIS A C 1
ATOM 2270 O O . HIS A 1 291 ? 1.251 -2.344 26.351 1.00 95.50 291 HIS A O 1
ATOM 2276 N N . LEU A 1 292 ? 0.867 -0.152 26.611 1.00 96.00 292 LEU A N 1
ATOM 2277 C CA . LEU A 1 292 ? 0.761 0.140 25.178 1.00 96.00 292 LEU A CA 1
ATOM 2278 C C . LEU A 1 292 ? 2.024 -0.265 24.407 1.00 96.00 292 LEU A C 1
ATOM 2280 O O . LEU A 1 292 ? 1.921 -0.858 23.339 1.00 96.00 292 LEU A O 1
ATOM 2284 N N . PHE A 1 293 ? 3.210 0.018 24.946 1.00 95.19 293 PHE A N 1
ATOM 2285 C CA . PHE A 1 293 ? 4.476 -0.399 24.341 1.00 95.19 293 PHE A CA 1
ATOM 2286 C C . PHE A 1 293 ? 4.616 -1.931 24.250 1.00 95.19 293 PHE A C 1
ATOM 2288 O O . PHE A 1 293 ? 5.140 -2.443 23.261 1.00 95.19 293 PHE A O 1
ATOM 2295 N N . GLY A 1 294 ? 4.130 -2.671 25.252 1.00 95.44 294 GLY A N 1
ATOM 2296 C CA . GLY A 1 294 ? 4.035 -4.134 25.213 1.00 95.44 294 GLY A CA 1
ATOM 2297 C C . GLY A 1 294 ? 3.056 -4.630 24.146 1.00 95.44 294 GLY A C 1
ATOM 2298 O O . GLY A 1 294 ? 3.417 -5.466 23.324 1.00 95.44 294 GLY A O 1
ATOM 2299 N N . GLU A 1 295 ? 1.858 -4.050 24.079 1.00 96.12 295 GLU A N 1
ATOM 2300 C CA . GLU A 1 295 ? 0.852 -4.441 23.082 1.00 96.12 295 GLU A CA 1
ATOM 2301 C C . GLU A 1 295 ? 1.259 -4.093 21.642 1.00 96.12 295 GLU A C 1
ATOM 2303 O O . GLU A 1 295 ? 0.908 -4.812 20.711 1.00 96.12 295 GLU A O 1
ATOM 2308 N N . LEU A 1 296 ? 2.066 -3.049 21.429 1.00 95.38 296 LEU A N 1
ATOM 2309 C CA . LEU A 1 296 ? 2.673 -2.776 20.120 1.00 95.38 296 LEU A CA 1
ATOM 2310 C C . LEU A 1 296 ? 3.677 -3.865 19.701 1.00 95.38 296 LEU A C 1
ATOM 2312 O O . LEU A 1 296 ? 3.766 -4.180 18.515 1.00 95.38 296 LEU A O 1
ATOM 2316 N N . GLN A 1 297 ? 4.412 -4.458 20.649 1.00 94.75 297 GLN A N 1
ATOM 2317 C CA . GLN A 1 297 ? 5.283 -5.608 20.370 1.00 94.75 297 GLN A CA 1
ATOM 2318 C C . GLN A 1 297 ? 4.464 -6.860 20.046 1.00 94.75 297 GLN A C 1
ATOM 2320 O O . GLN A 1 297 ? 4.787 -7.552 19.081 1.00 94.75 297 GLN A O 1
ATOM 2325 N N . ASN A 1 298 ? 3.381 -7.110 20.791 1.00 94.12 298 ASN A N 1
ATOM 2326 C CA . ASN A 1 298 ? 2.453 -8.206 20.502 1.00 94.12 298 ASN A CA 1
ATOM 2327 C C . ASN A 1 298 ? 1.840 -8.053 19.103 1.00 94.12 298 ASN A C 1
ATOM 2329 O O . ASN A 1 298 ? 1.853 -9.001 18.319 1.00 94.12 298 ASN A O 1
ATOM 2333 N N . LEU A 1 299 ? 1.379 -6.845 18.756 1.00 93.44 299 LEU A N 1
ATOM 2334 C CA . LEU A 1 299 ? 0.842 -6.548 17.430 1.00 93.44 299 LEU A CA 1
ATOM 2335 C C . LEU A 1 299 ? 1.878 -6.806 16.335 1.00 93.44 299 LEU A C 1
ATOM 2337 O O . LEU A 1 299 ? 1.554 -7.469 15.360 1.00 93.44 299 LEU A O 1
ATOM 2341 N N . ALA A 1 300 ? 3.118 -6.340 16.496 1.00 93.56 300 ALA A N 1
ATOM 2342 C CA . ALA A 1 300 ? 4.164 -6.545 15.494 1.00 93.56 300 ALA A CA 1
ATOM 2343 C C . ALA A 1 300 ? 4.554 -8.021 15.311 1.00 93.56 300 ALA A C 1
ATOM 2345 O O . ALA A 1 300 ? 5.009 -8.401 14.236 1.00 93.56 300 ALA A O 1
ATOM 2346 N N . ALA A 1 301 ? 4.386 -8.856 16.340 1.00 91.31 301 ALA A N 1
ATOM 2347 C CA . ALA A 1 301 ? 4.589 -10.298 16.225 1.00 91.31 301 ALA A CA 1
ATOM 2348 C C . ALA A 1 301 ? 3.453 -10.989 15.445 1.00 91.31 301 ALA A C 1
ATOM 2350 O O . ALA A 1 301 ? 3.706 -11.961 14.732 1.00 91.31 301 ALA A O 1
ATOM 2351 N N . ILE A 1 302 ? 2.218 -10.489 15.575 1.00 90.75 302 ILE A N 1
ATOM 2352 C CA . ILE A 1 302 ? 1.035 -10.995 14.863 1.00 90.75 302 ILE A CA 1
ATOM 2353 C C . ILE A 1 302 ? 1.019 -10.505 13.410 1.00 90.75 302 ILE A C 1
ATOM 2355 O O . ILE A 1 302 ? 0.825 -11.304 12.501 1.00 90.75 302 ILE A O 1
ATOM 2359 N N . ASP A 1 303 ? 1.249 -9.210 13.196 1.00 92.38 303 ASP A N 1
ATOM 2360 C CA . ASP A 1 303 ? 1.273 -8.528 11.902 1.00 92.38 303 ASP A CA 1
ATOM 2361 C C . ASP A 1 303 ? 2.531 -7.642 11.809 1.00 92.38 303 ASP A C 1
ATOM 2363 O O . ASP A 1 303 ? 2.509 -6.479 12.222 1.00 92.38 303 ASP A O 1
ATOM 2367 N N . PRO A 1 304 ? 3.646 -8.154 11.254 1.00 91.25 304 PRO A N 1
ATOM 2368 C CA . PRO A 1 304 ? 4.886 -7.390 11.072 1.00 91.25 304 PRO A CA 1
ATOM 2369 C C . PRO A 1 304 ? 4.731 -6.147 10.184 1.00 91.25 304 PRO A C 1
ATOM 2371 O O . PRO A 1 304 ? 5.595 -5.262 10.208 1.00 91.25 304 PRO A O 1
ATOM 2374 N N . HIS A 1 305 ? 3.640 -6.081 9.413 1.00 88.56 305 HIS A N 1
ATOM 2375 C CA . HIS A 1 305 ? 3.336 -5.018 8.470 1.00 88.56 305 HIS A CA 1
ATOM 2376 C C . HIS A 1 305 ? 2.116 -4.165 8.874 1.00 88.56 305 HIS A C 1
ATOM 2378 O O . HIS A 1 305 ? 1.556 -3.474 8.022 1.00 88.56 305 HIS A O 1
ATOM 2384 N N . PHE A 1 306 ? 1.756 -4.128 10.165 1.00 86.25 306 PHE A N 1
ATOM 2385 C CA . PHE A 1 306 ? 0.568 -3.447 10.715 1.00 86.25 306 PHE A CA 1
ATOM 2386 C C . PHE A 1 306 ? 0.368 -1.963 10.334 1.00 86.25 306 PHE A C 1
ATOM 2388 O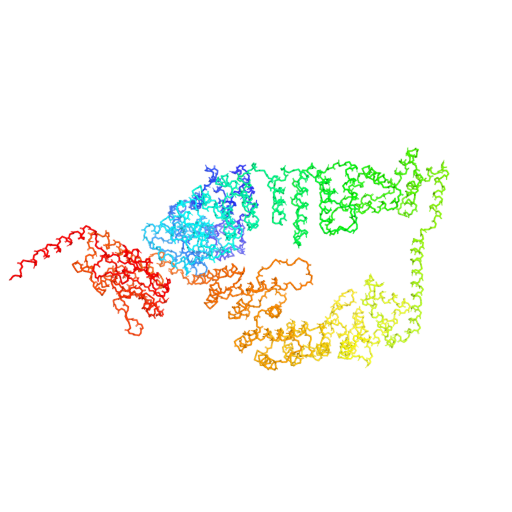 O . PHE A 1 306 ? -0.709 -1.404 10.555 1.00 86.25 306 PHE A O 1
ATOM 2395 N N . ARG A 1 307 ? 1.401 -1.287 9.817 1.00 79.38 307 ARG A N 1
ATOM 2396 C CA . ARG A 1 307 ? 1.402 0.120 9.388 1.00 79.38 307 ARG A CA 1
ATOM 2397 C C . ARG A 1 307 ? 1.409 0.305 7.861 1.00 79.38 307 ARG A C 1
ATOM 2399 O O . ARG A 1 307 ? 1.397 1.443 7.400 1.00 79.38 307 ARG A O 1
ATOM 2406 N N . SER A 1 308 ? 1.419 -0.754 7.053 1.00 72.50 308 SER A N 1
ATOM 2407 C CA . SER A 1 308 ? 1.509 -0.657 5.581 1.00 72.50 308 SER A CA 1
ATOM 2408 C C . SER A 1 308 ? 0.481 0.307 4.952 1.00 72.50 308 SER A C 1
ATOM 2410 O O . SER A 1 308 ? 0.817 1.008 3.999 1.00 72.50 308 SER A O 1
ATOM 2412 N N . GLU A 1 309 ? -0.721 0.421 5.532 1.00 63.22 309 GLU A N 1
ATOM 2413 C CA . GLU A 1 309 ? -1.802 1.316 5.080 1.00 63.22 309 GLU A CA 1
ATOM 2414 C C . GLU A 1 309 ? -1.679 2.789 5.541 1.00 63.22 309 GLU A C 1
ATOM 2416 O O . GLU A 1 309 ? -2.433 3.639 5.073 1.00 63.22 309 GLU A O 1
ATOM 2421 N N . ASP A 1 310 ? -0.751 3.120 6.450 1.00 66.50 310 ASP A N 1
ATOM 2422 C CA . ASP A 1 310 ? -0.574 4.463 7.045 1.00 66.50 310 ASP A CA 1
ATOM 2423 C C . ASP A 1 310 ? 0.908 4.890 7.041 1.00 66.50 310 ASP A C 1
ATOM 2425 O O . ASP A 1 310 ? 1.475 5.360 8.036 1.00 66.50 310 ASP A O 1
ATOM 2429 N N . TRP A 1 311 ? 1.575 4.697 5.897 1.00 59.84 311 TRP A N 1
ATOM 2430 C CA . TRP A 1 311 ? 3.007 4.983 5.743 1.00 59.84 311 TRP A CA 1
ATOM 2431 C C . TRP A 1 311 ? 3.357 6.466 5.945 1.00 59.84 311 TRP A C 1
ATOM 2433 O O . TRP A 1 311 ? 4.434 6.797 6.442 1.00 59.84 311 TRP A O 1
ATOM 2443 N N . GLU A 1 312 ? 2.438 7.367 5.590 1.00 56.00 312 GLU A N 1
ATOM 2444 C CA . GLU A 1 312 ? 2.590 8.819 5.763 1.00 56.00 312 GLU A CA 1
ATOM 2445 C C . GLU A 1 312 ? 2.075 9.321 7.123 1.00 56.00 312 GLU A C 1
ATOM 2447 O O . GLU A 1 312 ? 2.311 10.474 7.494 1.00 56.00 312 GLU A O 1
ATOM 2452 N N . GLY A 1 313 ? 1.393 8.466 7.891 1.00 59.97 313 GLY A N 1
ATOM 2453 C CA . GLY A 1 313 ? 0.799 8.832 9.168 1.00 59.97 313 GLY A CA 1
ATOM 2454 C C . GLY A 1 313 ? 1.847 9.236 10.190 1.00 59.97 313 GLY A C 1
ATOM 2455 O O . GLY A 1 313 ? 2.696 8.434 10.561 1.00 59.97 313 GLY A O 1
ATOM 2456 N N . GLN A 1 314 ? 1.788 10.468 10.688 1.00 66.56 314 GLN A N 1
ATOM 2457 C CA . GLN A 1 314 ? 2.686 10.908 11.753 1.00 66.56 314 GLN A CA 1
ATOM 2458 C C . GLN A 1 314 ? 2.222 10.376 13.112 1.00 66.56 314 GLN A C 1
ATOM 2460 O O . GLN A 1 314 ? 1.036 10.431 13.451 1.00 66.56 314 GLN A O 1
ATOM 2465 N N . VAL A 1 315 ? 3.177 9.890 13.904 1.00 71.06 315 VAL A N 1
ATOM 2466 C CA . VAL A 1 315 ? 2.970 9.468 15.292 1.00 71.06 315 VAL A CA 1
ATOM 2467 C C . VAL A 1 315 ? 3.554 10.506 16.249 1.00 71.06 315 VAL A C 1
ATOM 2469 O O . VAL A 1 315 ? 4.618 11.069 15.995 1.00 71.06 315 VAL A O 1
ATOM 2472 N N . GLY A 1 316 ? 2.835 10.796 17.334 1.00 68.62 316 GLY A N 1
ATOM 2473 C CA . GLY A 1 316 ? 3.271 11.767 18.340 1.00 68.62 316 GLY A CA 1
ATOM 2474 C C . GLY A 1 316 ? 4.359 11.218 19.268 1.00 68.62 316 GLY A C 1
ATOM 2475 O O . GLY A 1 316 ? 4.554 10.009 19.378 1.00 68.62 316 GLY A O 1
ATOM 2476 N N . GLY A 1 317 ? 5.029 12.108 20.006 1.00 74.25 317 GLY A N 1
ATOM 2477 C CA . GLY A 1 317 ? 6.113 11.755 20.932 1.00 74.25 317 GLY A CA 1
ATOM 2478 C C . GLY A 1 317 ? 5.677 11.173 22.282 1.00 74.25 317 GLY A C 1
ATOM 2479 O O . GLY A 1 317 ? 6.487 11.088 23.197 1.00 74.25 317 GLY A O 1
ATOM 2480 N N . GLY A 1 318 ? 4.416 10.765 22.453 1.00 81.19 318 GLY A N 1
ATOM 2481 C CA . GLY A 1 318 ? 3.876 10.413 23.774 1.00 81.19 318 GLY A CA 1
ATOM 2482 C C . GLY A 1 318 ? 4.493 9.169 24.440 1.00 81.19 318 GLY A C 1
ATOM 2483 O O . GLY A 1 318 ? 4.377 9.024 25.660 1.00 81.19 318 GLY A O 1
ATOM 2484 N N . LEU A 1 319 ? 5.170 8.299 23.675 1.00 88.44 319 LEU A N 1
ATOM 2485 C CA . LEU A 1 319 ? 5.972 7.180 24.201 1.00 88.44 319 LEU A CA 1
ATOM 2486 C C . LEU A 1 319 ? 7.424 7.569 24.525 1.00 88.44 319 LEU A C 1
ATOM 2488 O O . LEU A 1 319 ? 8.098 6.822 25.228 1.00 88.44 319 LEU A O 1
ATOM 2492 N N . ALA A 1 320 ? 7.907 8.730 24.074 1.00 89.56 320 ALA A N 1
ATOM 2493 C CA . ALA A 1 320 ? 9.272 9.202 24.295 1.00 89.56 320 ALA A CA 1
ATOM 2494 C C . ALA A 1 320 ? 9.468 9.751 25.722 1.00 89.56 320 ALA A C 1
ATOM 2496 O O . ALA A 1 320 ? 9.763 10.928 25.936 1.00 89.56 320 ALA A O 1
ATOM 2497 N N . ARG A 1 321 ? 9.271 8.885 26.718 1.00 89.44 321 ARG A N 1
ATOM 2498 C CA . ARG A 1 321 ? 9.321 9.211 28.145 1.00 89.44 321 ARG A CA 1
ATOM 2499 C C . ARG A 1 321 ? 10.610 8.691 28.789 1.00 89.44 321 ARG A C 1
ATOM 2501 O O . ARG A 1 321 ? 10.987 7.552 28.505 1.00 89.44 321 ARG A O 1
ATOM 2508 N N . PRO A 1 322 ? 11.256 9.446 29.698 1.00 91.31 322 PRO A N 1
ATOM 2509 C CA . PRO A 1 322 ? 12.437 8.974 30.428 1.00 91.31 322 PRO A CA 1
ATOM 2510 C C . PRO A 1 322 ? 12.249 7.610 31.107 1.00 91.31 322 PRO A C 1
ATOM 2512 O O . PRO A 1 322 ? 13.163 6.791 31.104 1.00 91.31 322 PRO A O 1
ATOM 2515 N N . GLU A 1 323 ? 11.055 7.327 31.631 1.00 94.38 323 GLU A N 1
ATOM 2516 C CA . GLU A 1 323 ? 10.718 6.075 32.319 1.00 94.38 323 GLU A CA 1
ATOM 2517 C C . GLU A 1 323 ? 10.614 4.853 31.389 1.00 94.38 323 GLU A C 1
ATOM 2519 O O . GLU A 1 323 ? 10.585 3.722 31.879 1.00 94.38 323 GLU A O 1
ATOM 2524 N N . LEU A 1 324 ? 10.532 5.068 30.071 1.00 93.88 324 LEU A N 1
ATOM 2525 C CA . LEU A 1 324 ? 10.505 4.026 29.036 1.00 93.88 324 LEU A CA 1
ATOM 2526 C C . LEU A 1 324 ? 11.835 3.929 28.274 1.00 93.88 324 LEU A C 1
ATOM 2528 O O . LEU A 1 324 ? 11.932 3.184 27.301 1.00 93.88 324 LEU A O 1
ATOM 2532 N N . ARG A 1 325 ? 12.871 4.672 28.692 1.00 94.69 325 ARG A N 1
ATOM 2533 C CA . ARG A 1 325 ? 14.164 4.729 27.994 1.00 94.69 325 ARG A CA 1
ATOM 2534 C C . ARG A 1 325 ? 14.745 3.342 27.736 1.00 94.69 325 ARG A C 1
ATOM 2536 O O . ARG A 1 325 ? 15.092 3.036 26.600 1.00 94.69 325 ARG A O 1
ATOM 2543 N N . ASP A 1 326 ? 14.856 2.517 28.772 1.00 94.19 326 ASP A N 1
ATOM 2544 C CA . ASP A 1 326 ? 15.509 1.208 28.665 1.00 94.19 326 ASP A CA 1
ATOM 2545 C C . ASP A 1 326 ? 14.681 0.224 27.823 1.00 94.19 326 ASP A C 1
ATOM 2547 O O . ASP A 1 326 ? 15.249 -0.534 27.031 1.00 94.19 326 ASP A O 1
ATOM 2551 N N . ASP A 1 327 ? 13.348 0.304 27.915 1.00 94.31 327 ASP A N 1
ATOM 2552 C CA . ASP A 1 327 ? 12.411 -0.455 27.077 1.00 94.31 327 ASP A CA 1
ATOM 2553 C C . ASP A 1 327 ? 12.622 -0.103 25.586 1.00 94.31 327 ASP A C 1
ATOM 2555 O O . ASP A 1 327 ? 12.804 -0.980 24.738 1.00 94.31 327 ASP A O 1
ATOM 2559 N N . ILE A 1 328 ? 12.702 1.197 25.270 1.00 95.25 328 ILE A N 1
ATOM 2560 C CA . ILE A 1 328 ? 12.924 1.711 23.910 1.00 95.25 328 ILE A CA 1
ATOM 2561 C C . ILE A 1 328 ? 14.314 1.336 23.387 1.00 95.25 328 ILE A C 1
ATOM 2563 O O . ILE A 1 328 ? 14.429 0.860 22.260 1.00 95.25 328 ILE A O 1
ATOM 2567 N N . VAL A 1 329 ? 15.375 1.527 24.181 1.00 95.12 329 VAL A N 1
ATOM 2568 C CA . VAL A 1 329 ? 16.756 1.187 23.786 1.00 95.12 329 VAL A CA 1
ATOM 2569 C C . VAL A 1 329 ? 16.878 -0.297 23.456 1.00 95.12 329 VAL A C 1
ATOM 2571 O O . VAL A 1 329 ? 17.521 -0.655 22.467 1.00 95.12 329 VAL A O 1
ATOM 2574 N N . THR A 1 330 ? 16.259 -1.156 24.267 1.00 94.81 330 THR A N 1
ATOM 2575 C CA . THR A 1 330 ? 16.264 -2.607 24.050 1.00 94.81 330 THR A CA 1
ATOM 2576 C C . THR A 1 330 ? 15.606 -2.959 22.717 1.00 94.81 330 THR A C 1
ATOM 2578 O O . THR A 1 330 ? 16.169 -3.734 21.944 1.00 94.81 330 THR A O 1
ATOM 2581 N N . LEU A 1 331 ? 14.465 -2.336 22.408 1.00 94.81 331 LEU A N 1
ATOM 2582 C CA . LEU A 1 331 ? 13.731 -2.569 21.167 1.00 94.81 331 LEU A CA 1
ATOM 2583 C C . LEU A 1 331 ? 14.492 -2.069 19.933 1.00 94.81 331 LEU A C 1
ATOM 2585 O O . LEU A 1 331 ? 14.695 -2.833 18.994 1.00 94.81 331 LEU A O 1
ATOM 2589 N N . ILE A 1 332 ? 14.946 -0.809 19.916 1.00 94.00 332 ILE A N 1
ATOM 2590 C CA . ILE A 1 332 ? 15.536 -0.200 18.706 1.00 94.00 332 ILE A CA 1
ATOM 2591 C C . ILE A 1 332 ? 16.899 -0.796 18.327 1.00 94.00 332 ILE A C 1
ATOM 2593 O O . ILE A 1 332 ? 17.352 -0.610 17.200 1.00 94.00 332 ILE A O 1
ATOM 2597 N N . ARG A 1 333 ? 17.579 -1.480 19.259 1.00 93.56 333 ARG A N 1
ATOM 2598 C CA . ARG A 1 333 ? 18.876 -2.133 19.011 1.00 93.56 333 ARG A CA 1
ATOM 2599 C C . ARG A 1 333 ? 18.749 -3.595 18.577 1.00 93.56 333 ARG A C 1
ATOM 2601 O O . ARG A 1 333 ? 19.759 -4.174 18.174 1.00 93.56 333 ARG A O 1
ATOM 2608 N N . ASN A 1 334 ? 17.560 -4.187 18.666 1.00 92.25 334 ASN A N 1
ATOM 2609 C CA . ASN A 1 334 ? 17.323 -5.584 18.320 1.00 92.25 334 ASN A CA 1
ATOM 2610 C C . ASN A 1 334 ? 16.998 -5.740 16.823 1.00 92.25 334 ASN A C 1
ATOM 2612 O O . ASN A 1 334 ? 16.049 -5.137 16.330 1.00 92.25 334 ASN A O 1
ATOM 2616 N N . SER A 1 335 ? 17.790 -6.541 16.095 1.00 89.00 335 SER A N 1
ATOM 2617 C CA . SER A 1 335 ? 17.622 -6.748 14.642 1.00 89.00 335 SER A CA 1
ATOM 2618 C C . SER A 1 335 ? 16.441 -7.622 14.289 1.00 89.00 335 SER A C 1
ATOM 2620 O O . SER A 1 335 ? 15.984 -7.581 13.153 1.00 89.00 335 SER A O 1
ATOM 2622 N N . ASP A 1 336 ? 15.955 -8.374 15.268 1.00 88.62 336 ASP A N 1
ATOM 2623 C CA . ASP A 1 336 ? 14.886 -9.341 15.082 1.00 88.62 336 ASP A CA 1
ATOM 2624 C C . ASP A 1 336 ? 13.511 -8.682 15.282 1.00 88.62 336 ASP A C 1
ATOM 2626 O O . ASP A 1 336 ? 12.478 -9.296 15.036 1.00 88.62 336 ASP A O 1
ATOM 2630 N N . VAL A 1 337 ? 13.481 -7.414 15.721 1.00 89.25 337 VAL A N 1
ATOM 2631 C CA . VAL A 1 337 ? 12.249 -6.628 15.812 1.00 89.25 337 VAL A CA 1
ATOM 2632 C C . VAL A 1 337 ? 11.806 -6.223 14.403 1.00 89.25 337 VAL A C 1
ATOM 2634 O O . VAL A 1 337 ? 12.593 -5.597 13.683 1.00 89.25 337 VAL A O 1
ATOM 2637 N N . PRO A 1 338 ? 10.538 -6.480 14.022 1.00 90.00 338 PRO A N 1
ATOM 2638 C CA . PRO A 1 338 ? 9.990 -6.036 12.747 1.00 90.00 338 PRO A CA 1
ATOM 2639 C C . PRO A 1 338 ? 10.265 -4.554 12.484 1.00 90.00 338 PRO A C 1
ATOM 2641 O O . PRO A 1 338 ? 10.062 -3.687 13.345 1.00 90.00 338 PRO A O 1
ATOM 2644 N N . TYR A 1 339 ? 10.736 -4.243 11.274 1.00 87.56 339 TYR A N 1
ATOM 2645 C CA . TYR A 1 339 ? 11.231 -2.902 10.969 1.00 87.56 339 TYR A CA 1
ATOM 2646 C C . TYR A 1 339 ? 10.144 -1.825 11.118 1.00 87.56 339 TYR A C 1
ATOM 2648 O O . TYR A 1 339 ? 10.471 -0.686 11.438 1.00 87.56 339 TYR A O 1
ATOM 2656 N N . GLN A 1 340 ? 8.860 -2.157 10.926 1.00 88.25 340 GLN A N 1
ATOM 2657 C CA . GLN A 1 340 ? 7.770 -1.195 11.104 1.00 88.25 340 GLN A CA 1
ATOM 2658 C C . GLN A 1 340 ? 7.626 -0.747 12.558 1.00 88.25 340 GLN A C 1
ATOM 2660 O O . GLN A 1 340 ? 7.464 0.447 12.807 1.00 88.25 340 GLN A O 1
ATOM 2665 N N . LEU A 1 341 ? 7.765 -1.658 13.526 1.00 92.19 341 LEU A N 1
ATOM 2666 C CA . LEU A 1 341 ? 7.723 -1.291 14.939 1.00 92.19 341 LEU A CA 1
ATOM 2667 C C . LEU A 1 341 ? 8.917 -0.408 15.311 1.00 92.19 341 LEU A C 1
ATOM 2669 O O . LEU A 1 341 ? 8.736 0.663 15.890 1.00 92.19 341 LEU A O 1
ATOM 2673 N N . SER A 1 342 ? 10.135 -0.808 14.929 1.00 91.75 342 SER A N 1
ATOM 2674 C CA . SER A 1 342 ? 11.327 0.012 15.196 1.00 91.75 342 SER A CA 1
ATOM 2675 C C . SER A 1 342 ? 11.236 1.387 14.525 1.00 91.75 342 SER A C 1
ATOM 2677 O O . SER A 1 342 ? 11.538 2.394 15.162 1.00 91.75 342 SER A O 1
ATOM 2679 N N . MET A 1 343 ? 10.747 1.459 13.284 1.00 88.38 343 MET A N 1
ATOM 2680 C CA . MET A 1 343 ? 10.501 2.710 12.565 1.00 88.38 343 MET A CA 1
ATOM 2681 C C . MET A 1 343 ? 9.516 3.616 13.317 1.00 88.38 343 MET A C 1
ATOM 2683 O O . MET A 1 343 ? 9.832 4.782 13.540 1.00 88.38 343 MET A O 1
ATOM 2687 N N . VAL A 1 344 ? 8.356 3.095 13.734 1.00 87.88 344 VAL A N 1
ATOM 2688 C CA . VAL A 1 344 ? 7.318 3.841 14.470 1.00 87.88 344 VAL A CA 1
ATOM 2689 C C . VAL A 1 344 ? 7.871 4.429 15.771 1.00 87.88 344 VAL A C 1
ATOM 2691 O O . VAL A 1 344 ? 7.667 5.609 16.060 1.00 87.88 344 VAL A O 1
ATOM 2694 N N . ILE A 1 345 ? 8.612 3.629 16.541 1.00 92.81 345 ILE A N 1
ATOM 2695 C CA . ILE A 1 345 ? 9.216 4.084 17.796 1.00 92.81 345 ILE A CA 1
ATOM 2696 C C . ILE A 1 345 ? 10.289 5.150 17.530 1.00 92.81 345 ILE A C 1
ATOM 2698 O O . ILE A 1 345 ? 10.284 6.191 18.185 1.00 92.81 345 ILE A O 1
ATOM 2702 N N . LEU A 1 346 ? 11.164 4.956 16.539 1.00 92.62 346 LEU A N 1
ATOM 2703 C CA . LEU A 1 346 ? 12.203 5.931 16.181 1.00 92.62 346 LEU A CA 1
ATOM 2704 C C . LEU A 1 346 ? 11.624 7.254 15.658 1.00 92.62 346 LEU A C 1
ATOM 2706 O O . LEU A 1 346 ? 12.150 8.319 15.978 1.00 92.62 346 LEU A O 1
ATOM 2710 N N . GLU A 1 347 ? 10.529 7.213 14.897 1.00 86.81 347 GLU A N 1
ATOM 2711 C CA . GLU A 1 347 ? 9.810 8.419 14.474 1.00 86.81 347 GLU A CA 1
ATOM 2712 C C . GLU A 1 347 ? 9.235 9.187 15.668 1.00 86.81 347 GLU A C 1
ATOM 2714 O O . GLU A 1 347 ? 9.361 10.410 15.711 1.00 86.81 347 GLU A O 1
ATOM 2719 N N . SER A 1 348 ? 8.693 8.480 16.666 1.00 87.94 348 SER A N 1
ATOM 2720 C CA . SER A 1 348 ? 8.147 9.091 17.887 1.00 87.94 348 SER A CA 1
ATOM 2721 C C . SER A 1 348 ? 9.202 9.800 18.743 1.00 87.94 348 SER A C 1
ATOM 2723 O O . SER A 1 348 ? 8.884 10.723 19.487 1.00 87.94 348 SER A O 1
ATOM 2725 N N . LEU A 1 349 ? 10.476 9.413 18.621 1.00 90.56 349 LEU A N 1
ATOM 2726 C CA . LEU A 1 349 ? 11.575 10.055 19.344 1.00 90.56 349 LEU A CA 1
ATOM 2727 C C . LEU A 1 349 ? 11.966 11.411 18.739 1.00 90.56 349 LEU A C 1
ATOM 2729 O O . LEU A 1 349 ? 12.556 12.244 19.431 1.00 90.56 349 LEU A O 1
ATOM 2733 N N . LYS A 1 350 ? 11.677 11.654 17.457 1.00 86.88 350 LYS A N 1
ATOM 2734 C CA . LYS A 1 350 ? 12.180 12.824 16.731 1.00 86.88 350 LYS A CA 1
ATOM 2735 C C . LYS A 1 350 ? 11.703 14.128 17.378 1.00 86.88 350 LYS A C 1
ATOM 2737 O O . LYS A 1 350 ? 10.513 14.411 17.433 1.00 86.88 350 LYS A O 1
ATOM 2742 N N . GLY A 1 351 ? 12.655 14.960 17.804 1.00 82.25 351 GLY A N 1
ATOM 2743 C CA . GLY A 1 351 ? 12.363 16.254 18.432 1.00 82.25 351 GLY A CA 1
ATOM 2744 C C . GLY A 1 351 ? 11.976 16.189 19.909 1.00 82.25 351 GLY A C 1
ATOM 2745 O O . GLY A 1 351 ? 11.520 17.197 20.439 1.00 82.25 351 GLY A O 1
ATOM 2746 N N . THR A 1 352 ? 12.160 15.045 20.572 1.00 86.25 352 THR A N 1
ATOM 2747 C CA . THR A 1 352 ? 11.872 14.886 22.006 1.00 86.25 352 THR A CA 1
ATOM 2748 C C . THR A 1 352 ? 13.127 15.033 22.872 1.00 86.25 352 THR A C 1
ATOM 2750 O O . THR A 1 352 ? 14.240 14.741 22.428 1.00 86.25 352 THR A O 1
ATOM 2753 N N . ASP A 1 353 ? 12.947 15.427 24.138 1.00 86.44 353 ASP A N 1
ATOM 2754 C CA . ASP A 1 353 ? 14.042 15.528 25.117 1.00 86.44 353 ASP A CA 1
ATOM 2755 C C . ASP A 1 353 ? 14.704 14.165 25.381 1.00 86.44 353 ASP A C 1
ATOM 2757 O O . ASP A 1 353 ? 15.914 14.079 25.599 1.00 86.44 353 ASP A O 1
ATOM 2761 N N . LEU A 1 354 ? 13.931 13.072 25.312 1.00 90.38 354 LEU A N 1
ATOM 2762 C CA . LEU A 1 354 ? 14.458 11.720 25.485 1.00 90.38 354 LEU A CA 1
ATOM 2763 C C . LEU A 1 354 ? 15.499 11.389 24.408 1.00 90.38 354 LEU A C 1
ATOM 2765 O O . LEU A 1 354 ? 16.572 10.882 24.738 1.00 90.38 354 LEU A O 1
ATOM 2769 N N . ALA A 1 355 ? 15.223 11.720 23.145 1.00 91.19 355 ALA A N 1
ATOM 2770 C CA . ALA A 1 355 ? 16.157 11.485 22.047 1.00 91.19 355 ALA A CA 1
ATOM 2771 C C . ALA A 1 355 ? 17.499 12.201 22.263 1.00 91.19 355 ALA A C 1
ATOM 2773 O O . ALA A 1 355 ? 18.548 11.627 21.970 1.00 91.19 355 ALA A O 1
ATOM 2774 N N . ALA A 1 356 ? 17.486 13.409 22.845 1.00 88.00 356 ALA A N 1
ATOM 2775 C CA . ALA A 1 356 ? 18.705 14.146 23.189 1.00 88.00 356 ALA A CA 1
ATOM 2776 C C . ALA A 1 356 ? 19.573 13.403 24.225 1.00 88.00 356 ALA A C 1
ATOM 2778 O O . ALA A 1 356 ? 20.799 13.478 24.177 1.00 88.00 356 ALA A O 1
ATOM 2779 N N . SER A 1 357 ? 18.958 12.616 25.115 1.00 91.38 357 SER A N 1
ATOM 2780 C CA . SER A 1 357 ? 19.655 11.758 26.089 1.00 91.38 357 SER A CA 1
ATOM 2781 C C . SER A 1 357 ? 20.106 10.389 25.540 1.00 91.38 357 SER A C 1
ATOM 2783 O O . SER A 1 357 ? 20.724 9.609 26.268 1.00 91.38 357 SER A O 1
ATOM 2785 N N . MET A 1 358 ? 19.782 10.078 24.279 1.00 93.00 358 MET A N 1
ATOM 2786 C CA . MET A 1 358 ? 19.994 8.770 23.634 1.00 93.00 358 MET A CA 1
ATOM 2787 C C . MET A 1 358 ? 20.919 8.852 22.408 1.00 93.00 358 MET A C 1
ATOM 2789 O O . MET A 1 358 ? 20.836 8.035 21.488 1.00 93.00 358 MET A O 1
ATOM 2793 N N . ARG A 1 359 ? 21.788 9.867 22.365 1.00 92.12 359 ARG A N 1
ATOM 2794 C CA . ARG A 1 359 ? 22.691 10.145 21.237 1.00 92.12 359 ARG A CA 1
ATOM 2795 C C . ARG A 1 359 ? 23.507 8.918 20.816 1.00 92.12 359 ARG A C 1
ATOM 2797 O O . ARG A 1 359 ? 23.507 8.556 19.640 1.00 92.12 359 ARG A O 1
ATOM 2804 N N . GLU A 1 360 ? 24.176 8.267 21.767 1.00 93.50 360 GLU A N 1
ATOM 2805 C CA . GLU A 1 360 ? 25.050 7.121 21.483 1.00 93.50 360 GLU A CA 1
ATOM 2806 C C . GLU A 1 360 ? 24.257 5.883 21.046 1.00 93.50 360 GLU A C 1
ATOM 2808 O O . GLU A 1 360 ? 24.677 5.153 20.148 1.00 93.50 360 GLU A O 1
ATOM 2813 N N . GLU A 1 361 ? 23.076 5.657 21.623 1.00 95.88 361 GLU A N 1
ATOM 2814 C CA . GLU A 1 361 ? 22.201 4.552 21.245 1.00 95.88 361 GLU A CA 1
ATOM 2815 C C . GLU A 1 361 ? 21.637 4.731 19.832 1.00 95.88 361 GLU A C 1
ATOM 2817 O O . GLU A 1 361 ? 21.680 3.789 19.039 1.00 95.88 361 GLU A O 1
ATOM 2822 N N . LEU A 1 362 ? 21.178 5.937 19.478 1.00 95.75 362 LEU A N 1
ATOM 2823 C CA . LEU A 1 362 ? 20.718 6.256 18.122 1.00 95.75 362 LEU A CA 1
ATOM 2824 C C . LEU A 1 362 ? 21.858 6.113 17.106 1.00 95.75 362 LEU A C 1
ATOM 2826 O O . LEU A 1 362 ? 21.670 5.508 16.048 1.00 95.75 362 LEU A O 1
ATOM 2830 N N . ARG A 1 363 ? 23.062 6.594 17.443 1.00 95.12 363 ARG A N 1
ATOM 2831 C CA . ARG A 1 363 ? 24.266 6.418 16.618 1.00 95.12 363 ARG A CA 1
ATOM 2832 C C . ARG A 1 363 ? 24.595 4.939 16.398 1.00 95.12 363 ARG A C 1
ATOM 2834 O O . ARG A 1 363 ? 24.925 4.550 15.277 1.00 95.12 363 ARG A O 1
ATOM 2841 N N . ALA A 1 364 ? 24.472 4.105 17.431 1.00 94.81 364 ALA A N 1
ATOM 2842 C CA . ALA A 1 364 ? 24.697 2.667 17.321 1.00 94.81 364 ALA A CA 1
ATOM 2843 C C . ALA A 1 364 ? 23.696 1.985 16.372 1.00 94.81 364 ALA A C 1
ATOM 2845 O O . ALA A 1 364 ? 24.089 1.084 15.634 1.00 94.81 364 ALA A O 1
ATOM 2846 N N . VAL A 1 365 ? 22.431 2.424 16.346 1.00 95.50 365 VAL A N 1
ATOM 2847 C CA . VAL A 1 365 ? 21.431 1.926 15.384 1.00 95.50 365 VAL A CA 1
ATOM 2848 C C . VAL A 1 365 ? 21.798 2.334 13.956 1.00 95.50 365 VAL A C 1
ATOM 2850 O O . VAL A 1 365 ? 21.799 1.485 13.069 1.00 95.50 365 VAL A O 1
ATOM 2853 N N . VAL A 1 366 ? 22.182 3.597 13.729 1.00 95.06 366 VAL A N 1
ATOM 2854 C CA . VAL A 1 366 ? 22.594 4.096 12.400 1.00 95.06 366 VAL A CA 1
ATOM 2855 C C . VAL A 1 366 ? 23.758 3.284 11.820 1.00 95.06 366 VAL A C 1
ATOM 2857 O O . VAL A 1 366 ? 23.763 2.992 10.624 1.00 95.06 366 VAL A O 1
ATOM 2860 N N . LEU A 1 367 ? 24.721 2.886 12.652 1.00 94.00 367 LEU A N 1
ATOM 2861 C CA . LEU A 1 367 ? 25.913 2.132 12.244 1.00 94.00 367 LEU A CA 1
ATOM 2862 C C . LEU A 1 367 ? 25.697 0.611 12.141 1.00 94.00 367 LEU A C 1
ATOM 2864 O O . LEU A 1 367 ? 26.574 -0.100 11.663 1.00 94.00 367 LEU A O 1
ATOM 2868 N N . ASN A 1 368 ? 24.561 0.074 12.589 1.00 92.56 368 ASN A N 1
ATOM 2869 C CA . ASN A 1 368 ? 24.351 -1.371 12.606 1.00 92.56 368 ASN A CA 1
ATOM 2870 C C . ASN A 1 368 ? 23.816 -1.878 11.258 1.00 92.56 368 ASN A C 1
ATOM 2872 O O . ASN A 1 368 ? 22.628 -1.765 10.966 1.00 92.56 368 ASN A O 1
ATOM 2876 N N . THR A 1 369 ? 24.681 -2.501 10.456 1.00 90.81 369 THR A N 1
ATOM 2877 C CA . THR A 1 369 ? 24.340 -3.040 9.127 1.00 90.81 369 THR A CA 1
ATOM 2878 C C . THR A 1 369 ? 23.353 -4.208 9.149 1.00 90.81 369 THR A C 1
ATOM 2880 O O . THR A 1 369 ? 22.764 -4.510 8.114 1.00 90.81 369 THR A O 1
ATOM 2883 N N . LYS A 1 370 ? 23.115 -4.834 10.311 1.00 90.50 370 LYS A N 1
ATOM 2884 C CA . LYS A 1 370 ? 22.069 -5.857 10.479 1.00 90.50 370 LYS A CA 1
ATOM 2885 C C . LYS A 1 370 ? 20.662 -5.268 10.609 1.00 90.50 370 LYS A C 1
ATOM 2887 O O . LYS A 1 370 ? 19.690 -5.998 10.471 1.00 90.50 370 LYS A O 1
ATOM 2892 N N . MET A 1 371 ? 20.539 -3.973 10.910 1.00 90.38 371 MET A N 1
ATOM 2893 C CA . MET A 1 371 ? 19.248 -3.283 10.952 1.00 90.38 371 MET A CA 1
ATOM 2894 C C . MET A 1 371 ? 18.725 -3.039 9.537 1.00 90.38 371 MET A C 1
ATOM 2896 O O . MET A 1 371 ? 19.490 -2.695 8.632 1.00 90.38 371 MET A O 1
ATOM 2900 N N . ALA A 1 372 ? 17.404 -3.075 9.368 1.00 88.31 372 ALA A N 1
ATOM 2901 C CA . ALA A 1 372 ? 16.768 -2.609 8.143 1.00 88.31 372 ALA A CA 1
ATOM 2902 C C . ALA A 1 372 ? 17.158 -1.149 7.839 1.00 88.31 372 ALA A C 1
ATOM 2904 O O . ALA A 1 372 ? 17.169 -0.294 8.730 1.00 88.31 372 ALA A O 1
ATOM 2905 N N . TYR A 1 373 ? 17.429 -0.842 6.563 1.00 88.75 373 TYR A N 1
ATOM 2906 C CA . TYR A 1 373 ? 17.823 0.504 6.114 1.00 88.75 373 TYR A CA 1
ATOM 2907 C C . TYR A 1 373 ? 16.867 1.591 6.626 1.00 88.75 373 TYR A C 1
ATOM 2909 O O . TYR A 1 373 ? 17.310 2.655 7.049 1.00 88.75 373 TYR A O 1
ATOM 2917 N N . VAL A 1 374 ? 15.559 1.319 6.622 1.00 87.12 374 VAL A N 1
ATOM 2918 C CA . VAL A 1 374 ? 14.547 2.304 7.018 1.00 87.12 374 VAL A CA 1
ATOM 2919 C C . VAL A 1 374 ? 14.603 2.612 8.517 1.00 87.12 374 VAL A C 1
ATOM 2921 O O . VAL A 1 374 ? 14.519 3.777 8.896 1.00 87.12 374 VAL A O 1
ATOM 2924 N N . SER A 1 375 ? 14.832 1.613 9.373 1.00 91.88 375 SER A N 1
ATOM 2925 C CA . SER A 1 375 ? 15.036 1.832 10.811 1.00 91.88 375 SER A CA 1
ATOM 2926 C C . SER A 1 375 ? 16.291 2.670 11.058 1.00 91.88 375 SER A C 1
ATOM 2928 O O . SER A 1 375 ? 16.251 3.644 11.807 1.00 91.88 375 SER A O 1
ATOM 2930 N N . ARG A 1 376 ? 17.390 2.374 10.352 1.00 94.50 376 ARG A N 1
ATOM 2931 C CA . ARG A 1 376 ? 18.614 3.190 10.411 1.00 94.50 376 ARG A CA 1
ATOM 2932 C C . ARG A 1 376 ? 18.329 4.637 9.984 1.00 94.50 376 ARG A C 1
ATOM 2934 O O . ARG A 1 376 ? 18.795 5.569 10.635 1.00 94.50 376 ARG A O 1
ATOM 2941 N N . ASP A 1 377 ? 17.555 4.838 8.917 1.00 91.12 377 ASP A N 1
ATOM 2942 C CA . ASP A 1 377 ? 17.202 6.163 8.380 1.00 91.12 377 ASP A CA 1
ATOM 2943 C C . ASP A 1 377 ? 16.371 6.979 9.380 1.00 91.12 377 ASP A C 1
ATOM 2945 O O . ASP A 1 377 ? 16.657 8.155 9.616 1.00 91.12 377 ASP A O 1
ATOM 2949 N N . ARG A 1 378 ? 15.405 6.346 10.059 1.00 91.31 378 ARG A N 1
ATOM 2950 C CA . ARG A 1 378 ? 14.634 6.999 11.128 1.00 91.31 378 ARG A CA 1
ATOM 2951 C C . ARG A 1 378 ? 15.475 7.324 12.353 1.00 91.31 378 ARG A C 1
ATOM 2953 O O . ARG A 1 378 ? 15.330 8.419 12.895 1.00 91.31 378 ARG A O 1
ATOM 2960 N N . ALA A 1 379 ? 16.396 6.443 12.742 1.00 95.06 379 ALA A N 1
ATOM 2961 C CA . ALA A 1 379 ? 17.357 6.738 13.802 1.00 95.06 379 ALA A CA 1
ATOM 2962 C C . ALA A 1 379 ? 18.241 7.942 13.440 1.00 95.06 379 ALA A C 1
ATOM 2964 O O . ALA A 1 379 ? 18.441 8.824 14.273 1.00 95.06 379 ALA A O 1
ATOM 2965 N N . LEU A 1 380 ? 18.696 8.033 12.185 1.00 94.25 380 LEU A N 1
ATOM 2966 C CA . LEU A 1 380 ? 19.465 9.174 11.688 1.00 94.25 380 LEU A CA 1
ATOM 2967 C C . LEU A 1 380 ? 18.645 10.473 11.724 1.00 94.25 380 LEU A C 1
ATOM 2969 O O . LEU A 1 380 ? 19.149 11.511 12.154 1.00 94.25 380 LEU A O 1
ATOM 2973 N N . ALA A 1 381 ? 17.375 10.423 11.314 1.00 90.75 381 ALA A N 1
ATOM 2974 C CA . ALA A 1 381 ? 16.478 11.574 11.362 1.00 90.75 381 ALA A CA 1
ATOM 2975 C C . ALA A 1 381 ? 16.209 12.053 12.801 1.00 90.75 381 ALA A C 1
ATOM 2977 O O . ALA A 1 381 ? 16.180 13.262 13.040 1.00 90.75 381 ALA A O 1
ATOM 2978 N N . ALA A 1 382 ? 16.036 11.131 13.755 1.00 91.75 382 ALA A N 1
ATOM 2979 C CA . ALA A 1 382 ? 15.880 11.455 15.172 1.00 91.75 382 ALA A CA 1
ATOM 2980 C C . ALA A 1 382 ? 17.171 12.051 15.760 1.00 91.75 382 ALA A C 1
ATOM 2982 O O . ALA A 1 382 ? 17.122 13.119 16.374 1.00 91.75 382 ALA A O 1
ATOM 2983 N N . LEU A 1 383 ? 18.324 11.424 15.493 1.00 94.25 383 LEU A N 1
ATOM 2984 C CA . LEU A 1 383 ? 19.646 11.895 15.920 1.00 94.25 383 LEU A CA 1
ATOM 2985 C C . LEU A 1 383 ? 19.926 13.317 15.424 1.00 94.25 383 LEU A C 1
ATOM 2987 O O . LEU A 1 383 ? 20.445 14.137 16.173 1.00 94.25 383 LEU A O 1
ATOM 2991 N N . ARG A 1 384 ? 19.536 13.641 14.185 1.00 91.06 384 ARG A N 1
ATOM 2992 C CA . ARG A 1 384 ? 19.773 14.970 13.603 1.00 91.06 384 ARG A CA 1
ATOM 2993 C C . ARG A 1 384 ? 19.074 16.095 14.348 1.00 91.06 384 ARG A C 1
ATOM 2995 O O . ARG A 1 384 ? 19.652 17.163 14.519 1.00 91.06 384 ARG A O 1
ATOM 3002 N N . VAL A 1 385 ? 17.846 15.855 14.797 1.00 87.81 385 VAL A N 1
ATOM 3003 C CA . VAL A 1 385 ? 17.099 16.842 15.586 1.00 87.81 385 VAL A CA 1
ATOM 3004 C C . VAL A 1 385 ? 17.616 16.888 17.026 1.00 87.81 385 VAL A C 1
ATOM 3006 O O . VAL A 1 385 ? 17.731 17.965 17.600 1.00 87.81 385 VAL A O 1
ATOM 3009 N N . ALA A 1 386 ? 17.949 15.727 17.594 1.00 88.50 386 ALA A N 1
ATOM 3010 C CA . ALA A 1 386 ? 18.365 15.578 18.986 1.00 88.50 386 ALA A CA 1
ATOM 3011 C C . ALA A 1 386 ? 19.801 16.049 19.276 1.00 88.50 386 ALA A C 1
ATOM 3013 O O . ALA A 1 386 ? 20.100 16.466 20.392 1.00 88.50 386 ALA A O 1
ATOM 3014 N N . SER A 1 387 ? 20.705 15.968 18.298 1.00 87.94 387 SER A N 1
ATOM 3015 C CA . SER A 1 387 ? 22.124 16.308 18.454 1.00 87.94 387 SER A CA 1
ATOM 3016 C C . SER A 1 387 ? 22.627 17.146 17.274 1.00 87.94 387 SER A C 1
ATOM 3018 O O . SER A 1 387 ? 23.361 16.650 16.415 1.00 87.94 387 SER A O 1
ATOM 3020 N N . PRO A 1 388 ? 22.269 18.444 17.214 1.00 82.12 388 PRO A N 1
ATOM 3021 C CA . PRO A 1 388 ? 22.769 19.343 16.178 1.00 82.12 388 PRO A CA 1
ATOM 3022 C C . PRO A 1 388 ? 24.299 19.471 16.185 1.00 82.12 388 PRO A C 1
ATOM 3024 O O . PRO A 1 388 ? 24.888 19.825 15.172 1.00 82.12 388 PRO A O 1
ATOM 3027 N N . ASP A 1 389 ? 24.972 19.201 17.298 1.00 87.12 389 ASP A N 1
ATOM 3028 C CA . ASP A 1 389 ? 26.429 19.229 17.462 1.00 87.12 389 ASP A CA 1
ATOM 3029 C C . ASP A 1 389 ? 27.128 17.901 17.097 1.00 87.12 389 ASP A C 1
ATOM 3031 O O . ASP A 1 389 ? 28.334 17.774 17.303 1.00 87.12 389 ASP A O 1
ATOM 3035 N N . GLU A 1 390 ? 26.409 16.915 16.548 1.00 91.94 390 GLU A N 1
ATOM 3036 C CA . GLU A 1 390 ? 26.996 15.640 16.117 1.00 91.94 390 GLU A CA 1
ATOM 3037 C C . GLU A 1 390 ? 28.128 15.829 15.089 1.00 91.94 390 GLU A C 1
ATOM 3039 O O . GLU A 1 390 ? 28.087 16.715 14.223 1.00 91.94 390 GLU A O 1
ATOM 3044 N N . ASP A 1 391 ? 29.147 14.963 15.169 1.00 93.06 391 ASP A N 1
ATOM 3045 C CA . ASP A 1 391 ? 30.217 14.888 14.173 1.00 93.06 391 ASP A CA 1
ATOM 3046 C C . ASP A 1 391 ? 29.712 14.176 12.910 1.00 93.06 391 ASP A C 1
ATOM 3048 O O . ASP A 1 391 ? 30.022 13.016 12.626 1.00 93.06 391 ASP A O 1
ATOM 3052 N N . TRP A 1 392 ? 28.910 14.902 12.129 1.00 93.94 392 TRP A N 1
ATOM 3053 C CA . TRP A 1 392 ? 28.332 14.412 10.879 1.00 93.94 392 TRP A CA 1
ATOM 3054 C C . TRP A 1 392 ? 29.391 13.962 9.870 1.00 93.94 392 TRP A C 1
ATOM 3056 O O . TRP A 1 392 ? 29.146 13.021 9.114 1.00 93.94 392 TRP A O 1
ATOM 3066 N N . ARG A 1 393 ? 30.573 14.600 9.870 1.00 93.06 393 ARG A N 1
ATOM 3067 C CA . ARG A 1 393 ? 31.694 14.203 9.006 1.00 93.06 393 ARG A CA 1
ATOM 3068 C C . ARG A 1 393 ? 32.224 12.835 9.417 1.00 93.06 393 ARG A C 1
ATOM 3070 O O . ARG A 1 393 ? 32.291 11.942 8.574 1.00 93.06 393 ARG A O 1
ATOM 3077 N N . GLY A 1 394 ? 32.555 12.665 10.697 1.00 93.31 394 GLY A N 1
ATOM 3078 C CA . GLY A 1 394 ? 33.042 11.397 11.231 1.00 93.31 394 GLY A CA 1
ATOM 3079 C C . GLY A 1 394 ? 32.026 10.267 11.066 1.00 93.31 394 GLY A C 1
ATOM 3080 O O . GLY A 1 394 ? 32.394 9.162 10.669 1.00 93.31 394 GLY A O 1
ATOM 3081 N N . LEU A 1 395 ? 30.735 10.539 11.286 1.00 94.50 395 LEU A N 1
ATOM 3082 C CA . LEU A 1 395 ? 29.673 9.551 11.087 1.00 94.50 395 LEU A CA 1
ATOM 3083 C C . LEU A 1 395 ? 29.546 9.113 9.618 1.00 94.50 395 LEU A C 1
ATOM 3085 O O . LEU A 1 395 ? 29.475 7.915 9.347 1.00 94.50 395 LEU A O 1
ATOM 3089 N N . ALA A 1 396 ? 29.565 10.052 8.667 1.00 94.25 396 ALA A N 1
ATOM 3090 C CA . ALA A 1 396 ? 29.516 9.726 7.241 1.00 94.25 396 ALA A CA 1
ATOM 3091 C C . ALA A 1 396 ? 30.739 8.905 6.791 1.00 94.25 396 ALA A C 1
ATOM 3093 O O . ALA A 1 396 ? 30.589 7.957 6.024 1.00 94.25 396 ALA A O 1
ATOM 3094 N N . GLN A 1 397 ? 31.934 9.212 7.306 1.00 92.12 397 GLN A N 1
ATOM 3095 C CA . GLN A 1 397 ? 33.149 8.440 7.017 1.00 92.12 397 GLN A CA 1
ATOM 3096 C C . GLN A 1 397 ? 33.083 7.008 7.561 1.00 92.12 397 GLN A C 1
ATOM 3098 O O . GLN A 1 397 ? 33.503 6.076 6.874 1.00 92.12 397 GLN A O 1
ATOM 3103 N N . LEU A 1 398 ? 32.534 6.812 8.766 1.00 94.00 398 LEU A N 1
ATOM 3104 C CA . LEU A 1 398 ? 32.311 5.472 9.319 1.00 94.00 398 LEU A CA 1
ATOM 3105 C C . LEU A 1 398 ? 31.368 4.652 8.429 1.00 94.00 398 LEU A C 1
ATOM 3107 O O . LEU A 1 398 ? 31.693 3.515 8.106 1.00 94.00 398 LEU A O 1
ATOM 3111 N N . LEU A 1 399 ? 30.265 5.252 7.973 1.00 93.50 399 LEU A N 1
ATOM 3112 C CA . LEU A 1 399 ? 29.292 4.599 7.091 1.00 93.50 399 LEU A CA 1
ATOM 3113 C C . LEU A 1 399 ? 29.882 4.226 5.723 1.00 93.50 399 LEU A C 1
ATOM 3115 O O . LEU A 1 399 ? 29.569 3.169 5.185 1.00 93.50 399 LEU A O 1
ATOM 3119 N N . ILE A 1 400 ? 30.754 5.063 5.155 1.00 90.88 400 ILE A N 1
ATOM 3120 C CA . ILE A 1 400 ? 31.464 4.725 3.913 1.00 90.88 400 ILE A CA 1
ATOM 3121 C C . ILE A 1 400 ? 32.416 3.539 4.116 1.00 90.88 400 ILE A C 1
ATOM 3123 O O . ILE A 1 400 ? 32.522 2.685 3.237 1.00 90.88 400 ILE A O 1
ATOM 3127 N N . ARG A 1 401 ? 33.083 3.452 5.273 1.00 89.31 401 ARG A N 1
ATOM 3128 C CA . ARG A 1 401 ? 34.043 2.378 5.569 1.00 89.31 401 ARG A CA 1
ATOM 3129 C C . ARG A 1 401 ? 33.398 0.992 5.641 1.00 89.31 401 ARG A C 1
ATOM 3131 O O . ARG A 1 401 ? 34.075 0.014 5.338 1.00 89.31 401 ARG A O 1
ATOM 3138 N N . ASP A 1 402 ? 32.129 0.902 6.032 1.00 82.94 402 ASP A N 1
ATOM 3139 C CA . ASP A 1 402 ? 31.412 -0.378 6.120 1.00 82.94 402 ASP A CA 1
ATOM 3140 C C . ASP A 1 402 ? 31.166 -1.014 4.737 1.00 82.94 402 ASP A C 1
ATOM 3142 O O . ASP A 1 402 ? 31.007 -2.229 4.638 1.00 82.94 402 ASP A O 1
ATOM 3146 N N . GLY A 1 403 ? 31.194 -0.215 3.661 1.00 77.38 403 GLY A N 1
ATOM 3147 C CA . GLY A 1 403 ? 31.243 -0.701 2.278 1.00 77.38 403 GLY A CA 1
ATOM 3148 C C . GLY A 1 403 ? 29.944 -1.305 1.729 1.00 77.38 403 GLY A C 1
ATOM 3149 O O . GLY A 1 403 ? 29.937 -1.775 0.593 1.00 77.38 403 GLY A O 1
ATOM 3150 N N . ASP A 1 404 ? 28.840 -1.291 2.485 1.00 85.94 404 ASP A N 1
ATOM 3151 C CA . ASP A 1 404 ? 27.529 -1.729 1.998 1.00 85.94 404 ASP A CA 1
ATOM 3152 C C . ASP A 1 404 ? 26.707 -0.581 1.388 1.00 85.94 404 ASP A C 1
ATOM 3154 O O . ASP A 1 404 ? 26.823 0.593 1.756 1.00 85.94 404 ASP A O 1
ATOM 3158 N N . HIS A 1 405 ? 25.816 -0.935 0.460 1.00 85.00 405 HIS A N 1
ATOM 3159 C CA . HIS A 1 405 ? 24.985 0.027 -0.267 1.00 85.00 405 HIS A CA 1
ATOM 3160 C C . HIS A 1 405 ? 24.094 0.871 0.661 1.00 85.00 405 HIS A C 1
ATOM 3162 O O . HIS A 1 405 ? 23.861 2.053 0.396 1.00 85.00 405 HIS A O 1
ATOM 3168 N N . GLY A 1 406 ? 23.562 0.284 1.739 1.00 86.00 406 GLY A N 1
ATOM 3169 C CA . GLY A 1 406 ? 22.726 0.995 2.702 1.00 86.00 406 GLY A CA 1
ATOM 3170 C C . GLY A 1 406 ? 23.512 2.098 3.401 1.00 86.00 406 GLY A C 1
ATOM 3171 O O . GLY A 1 406 ? 23.101 3.256 3.361 1.00 86.00 406 GLY A O 1
ATOM 3172 N N . SER A 1 407 ? 24.673 1.763 3.960 1.00 91.25 407 SER A N 1
ATOM 3173 C CA . SER A 1 407 ? 25.541 2.719 4.654 1.00 91.25 407 SER A CA 1
ATOM 3174 C C . SER A 1 407 ? 26.057 3.815 3.722 1.00 91.25 407 SER A C 1
ATOM 3176 O O . SER A 1 407 ? 25.970 4.998 4.062 1.00 91.25 407 SER A O 1
ATOM 3178 N N . ALA A 1 408 ? 26.482 3.466 2.504 1.00 90.00 408 ALA A N 1
ATOM 3179 C CA . ALA A 1 408 ? 26.928 4.454 1.526 1.00 90.00 408 ALA A CA 1
ATOM 3180 C C . ALA A 1 408 ? 25.810 5.438 1.138 1.00 90.00 408 ALA A C 1
ATOM 3182 O O . ALA A 1 408 ? 26.026 6.652 1.070 1.00 90.00 408 ALA A O 1
ATOM 3183 N N . ARG A 1 409 ? 24.579 4.939 0.959 1.00 88.81 409 ARG A N 1
ATOM 3184 C CA . ARG A 1 409 ? 23.402 5.781 0.704 1.00 88.81 409 ARG A CA 1
ATOM 3185 C C . ARG A 1 409 ? 23.124 6.736 1.868 1.00 88.81 409 ARG A C 1
ATOM 3187 O O . ARG A 1 409 ? 22.807 7.903 1.628 1.00 88.81 409 ARG A O 1
ATOM 3194 N N . MET A 1 410 ? 23.252 6.272 3.112 1.00 91.25 410 MET A N 1
ATOM 3195 C CA . MET A 1 410 ? 23.072 7.118 4.298 1.00 91.25 410 MET A CA 1
ATOM 3196 C C . MET A 1 410 ? 24.142 8.205 4.390 1.00 91.25 410 MET A C 1
ATOM 3198 O O . MET A 1 410 ? 23.805 9.353 4.667 1.00 91.25 410 MET A O 1
ATOM 3202 N N . ALA A 1 411 ? 25.405 7.884 4.093 1.00 93.06 411 ALA A N 1
ATOM 3203 C CA . ALA A 1 411 ? 26.492 8.862 4.068 1.00 93.06 411 ALA A CA 1
ATOM 3204 C C . ALA A 1 411 ? 26.227 9.991 3.056 1.00 93.06 411 ALA A C 1
ATOM 3206 O O . ALA A 1 411 ? 26.374 11.169 3.388 1.00 93.06 411 ALA A O 1
ATOM 3207 N N . VAL A 1 412 ? 25.742 9.652 1.853 1.00 90.81 412 VAL A N 1
ATOM 3208 C CA . VAL A 1 412 ? 25.295 10.645 0.858 1.00 90.81 412 VAL A CA 1
ATOM 3209 C C . VAL A 1 412 ? 24.124 11.478 1.391 1.00 90.81 412 VAL A C 1
ATOM 3211 O O . VAL A 1 412 ? 24.094 12.694 1.187 1.00 90.81 412 VAL A O 1
ATOM 3214 N N . GLY A 1 413 ? 23.170 10.858 2.093 1.00 89.88 413 GLY A N 1
ATOM 3215 C CA . GLY A 1 413 ? 22.067 11.559 2.759 1.00 89.88 413 GLY A CA 1
ATOM 3216 C C . GLY A 1 413 ? 22.555 12.583 3.789 1.00 89.88 413 GLY A C 1
ATOM 3217 O O . GLY A 1 413 ? 22.144 13.741 3.744 1.00 89.88 413 GLY A O 1
ATOM 3218 N N . ILE A 1 414 ? 23.500 12.200 4.654 1.00 93.06 414 ILE A N 1
ATOM 3219 C CA . ILE A 1 414 ? 24.132 13.100 5.632 1.00 93.06 414 ILE A CA 1
ATOM 3220 C C . ILE A 1 414 ? 24.822 14.268 4.922 1.00 93.06 414 ILE A C 1
ATOM 3222 O O . ILE A 1 414 ? 24.556 15.419 5.262 1.00 93.06 414 ILE A O 1
ATOM 3226 N N . ALA A 1 415 ? 25.651 13.994 3.911 1.00 92.31 415 ALA A N 1
ATOM 3227 C CA . ALA A 1 415 ? 26.345 15.036 3.152 1.00 92.31 415 ALA A CA 1
ATOM 3228 C C . ALA A 1 415 ? 25.375 15.985 2.424 1.00 92.31 415 ALA A C 1
ATOM 3230 O O . ALA A 1 415 ? 25.660 17.168 2.272 1.00 92.31 415 ALA A O 1
ATOM 3231 N N . THR A 1 416 ? 24.210 15.487 2.001 1.00 89.75 416 THR A N 1
ATOM 3232 C CA . THR A 1 416 ? 23.179 16.295 1.332 1.00 89.75 416 THR A CA 1
ATOM 3233 C C . THR A 1 416 ? 22.431 17.202 2.305 1.00 89.75 416 THR A C 1
ATOM 3235 O O . THR A 1 416 ? 22.086 18.334 1.958 1.00 89.75 416 THR A O 1
ATOM 3238 N N . ASP A 1 417 ? 22.134 16.725 3.509 1.00 88.12 417 ASP A N 1
ATOM 3239 C CA . ASP A 1 417 ? 21.333 17.475 4.479 1.00 88.12 417 ASP A CA 1
ATOM 3240 C C . ASP A 1 417 ? 22.181 18.434 5.316 1.00 88.12 417 ASP A C 1
ATOM 3242 O O . ASP A 1 417 ? 21.778 19.572 5.532 1.00 88.12 417 ASP A O 1
ATOM 3246 N N . GLU A 1 418 ? 23.396 18.024 5.679 1.00 90.75 418 GLU A N 1
ATOM 3247 C CA . GLU A 1 418 ? 24.369 18.819 6.434 1.00 90.75 418 GLU A CA 1
ATOM 3248 C C . GLU A 1 418 ? 25.459 19.402 5.517 1.00 90.75 418 GLU A C 1
ATOM 3250 O O . GLU A 1 418 ? 26.600 19.582 5.934 1.00 90.75 418 GLU A O 1
ATOM 3255 N N . CYS A 1 419 ? 25.127 19.704 4.255 1.00 91.81 419 CYS A N 1
ATOM 3256 C CA . CYS A 1 419 ? 26.078 20.107 3.206 1.00 91.81 419 CYS A CA 1
ATOM 3257 C C . CYS A 1 419 ? 27.042 21.220 3.643 1.00 91.81 419 CYS A C 1
ATOM 3259 O O . CYS A 1 419 ? 28.241 21.132 3.385 1.00 91.81 419 CYS A O 1
ATOM 3261 N N . ALA A 1 420 ? 26.557 22.236 4.364 1.00 91.19 420 ALA A N 1
ATOM 3262 C CA . ALA A 1 420 ? 27.380 23.337 4.876 1.00 91.19 420 ALA A CA 1
ATOM 3263 C C . ALA A 1 420 ? 28.508 22.877 5.817 1.00 91.19 420 ALA A C 1
ATOM 3265 O O . ALA A 1 420 ? 29.514 23.566 5.973 1.00 91.19 420 ALA A O 1
ATOM 3266 N N . ARG A 1 421 ? 28.360 21.704 6.438 1.00 91.75 421 ARG A N 1
ATOM 3267 C CA . ARG A 1 421 ? 29.367 21.133 7.323 1.00 91.75 421 ARG A CA 1
ATOM 3268 C C . ARG A 1 421 ? 30.441 20.372 6.591 1.00 91.75 421 ARG A C 1
ATOM 3270 O O . ARG A 1 421 ? 31.407 20.060 7.256 1.00 91.75 421 ARG A O 1
ATOM 3277 N N . PHE A 1 422 ? 30.358 20.056 5.304 1.00 94.50 422 PHE A N 1
ATOM 3278 C CA . PHE A 1 422 ? 31.393 19.279 4.607 1.00 94.50 422 PHE A CA 1
ATOM 3279 C C . PHE A 1 422 ? 32.315 20.176 3.773 1.00 94.50 422 PHE A C 1
ATOM 3281 O O . PHE A 1 422 ? 31.934 21.276 3.382 1.00 94.50 422 PHE A O 1
ATOM 3288 N N . THR A 1 423 ? 33.543 19.729 3.503 1.00 95.44 423 THR A N 1
ATOM 3289 C CA . THR A 1 423 ? 34.358 20.354 2.448 1.00 95.44 423 THR A CA 1
ATOM 3290 C C . THR A 1 423 ? 33.936 19.799 1.089 1.00 95.44 423 THR A C 1
ATOM 3292 O O . THR A 1 423 ? 33.285 18.753 1.015 1.00 95.44 423 THR A O 1
ATOM 3295 N N . GLY A 1 424 ? 34.295 20.488 0.005 1.00 93.06 424 GLY A N 1
ATOM 3296 C CA . GLY A 1 424 ? 34.021 19.986 -1.341 1.00 93.06 424 GLY A CA 1
ATOM 3297 C C . GLY A 1 424 ? 34.669 18.629 -1.607 1.00 93.06 424 GLY A C 1
ATOM 3298 O O . GLY A 1 424 ? 34.042 17.754 -2.198 1.00 93.06 424 GLY A O 1
ATOM 3299 N N . GLU A 1 425 ? 35.887 18.432 -1.102 1.00 94.88 425 GLU A N 1
ATOM 3300 C CA . GLU A 1 425 ? 36.620 17.172 -1.205 1.00 94.88 425 GLU A CA 1
ATOM 3301 C C . GLU A 1 425 ? 35.883 16.044 -0.484 1.00 94.88 425 GLU A C 1
ATOM 3303 O O . GLU A 1 425 ? 35.622 15.009 -1.089 1.00 94.88 425 GLU A O 1
ATOM 3308 N N . GLY A 1 426 ? 35.453 16.269 0.763 1.00 93.56 426 GLY A N 1
ATOM 3309 C CA . GLY A 1 426 ? 34.728 15.254 1.530 1.00 93.56 426 GLY A CA 1
ATOM 3310 C C . GLY A 1 426 ? 33.394 14.859 0.887 1.00 93.56 426 GLY A C 1
ATOM 3311 O O . GLY A 1 426 ? 33.014 13.691 0.907 1.00 93.56 426 GLY A O 1
ATOM 3312 N N . ILE A 1 427 ? 32.690 15.810 0.263 1.00 93.88 427 ILE A N 1
ATOM 3313 C CA . ILE A 1 427 ? 31.474 15.521 -0.511 1.00 93.88 427 ILE A CA 1
ATOM 3314 C C . ILE A 1 427 ? 31.799 14.637 -1.726 1.00 93.88 427 ILE A C 1
ATOM 3316 O O . ILE A 1 427 ? 31.100 13.655 -1.992 1.00 93.88 427 ILE A O 1
ATOM 3320 N N . ALA A 1 428 ? 32.854 14.974 -2.469 1.00 93.06 428 ALA A N 1
ATOM 3321 C CA . ALA A 1 428 ? 33.263 14.212 -3.641 1.00 93.06 428 ALA A CA 1
ATOM 3322 C C . ALA A 1 428 ? 33.721 12.790 -3.276 1.00 93.06 428 ALA A C 1
ATOM 3324 O O . ALA A 1 428 ? 33.314 11.837 -3.935 1.00 93.06 428 ALA A O 1
ATOM 3325 N N . GLU A 1 429 ? 34.476 12.629 -2.188 1.00 92.38 429 GLU A N 1
ATOM 3326 C CA . GLU A 1 429 ? 34.889 11.325 -1.653 1.00 92.38 429 GLU A CA 1
ATOM 3327 C C . GLU A 1 429 ? 33.684 10.440 -1.304 1.00 92.38 429 GLU A C 1
ATOM 3329 O O . GLU A 1 429 ? 33.617 9.295 -1.750 1.00 92.38 429 GLU A O 1
ATOM 3334 N N . ILE A 1 430 ? 32.696 10.978 -0.576 1.00 92.38 430 ILE A N 1
ATOM 3335 C CA . ILE A 1 430 ? 31.478 10.244 -0.189 1.00 92.38 430 ILE A CA 1
ATOM 3336 C C . ILE A 1 430 ? 30.684 9.798 -1.421 1.00 92.38 430 ILE A C 1
ATOM 3338 O O . ILE A 1 430 ? 30.225 8.658 -1.490 1.00 92.38 430 ILE A O 1
ATOM 3342 N N . THR A 1 431 ? 30.503 10.685 -2.402 1.00 90.75 431 THR A N 1
ATOM 3343 C CA . THR A 1 431 ? 29.703 10.353 -3.591 1.00 90.75 431 THR A CA 1
ATOM 3344 C C . THR A 1 431 ? 30.428 9.401 -4.546 1.00 90.75 431 THR A C 1
ATOM 3346 O O . THR A 1 431 ? 29.770 8.561 -5.157 1.00 90.75 431 THR A O 1
ATOM 3349 N N . ASN A 1 432 ? 31.759 9.471 -4.648 1.00 89.81 432 ASN A N 1
ATOM 3350 C CA . ASN A 1 432 ? 32.552 8.486 -5.389 1.00 89.81 432 ASN A CA 1
ATOM 3351 C C . ASN A 1 432 ? 32.486 7.113 -4.712 1.00 89.81 432 ASN A C 1
ATOM 3353 O O . ASN A 1 432 ? 32.214 6.122 -5.378 1.00 89.81 432 ASN A O 1
ATOM 3357 N N . ALA A 1 433 ? 32.650 7.050 -3.388 1.00 88.62 433 ALA A N 1
ATOM 3358 C CA . ALA A 1 433 ? 32.535 5.793 -2.654 1.00 88.62 433 ALA A CA 1
ATOM 3359 C C . ALA A 1 433 ? 31.136 5.163 -2.785 1.00 88.62 433 ALA A C 1
ATOM 3361 O O . ALA A 1 433 ? 31.017 3.950 -2.930 1.00 88.62 433 ALA A O 1
ATOM 3362 N N . TYR A 1 434 ? 30.071 5.975 -2.809 1.00 87.69 434 TYR A N 1
ATOM 3363 C CA . TYR A 1 434 ? 28.727 5.484 -3.122 1.00 87.69 434 TYR A CA 1
ATOM 3364 C C . TYR A 1 434 ? 28.634 4.865 -4.521 1.00 87.69 434 TYR A C 1
ATOM 3366 O O . TYR A 1 434 ? 28.072 3.780 -4.661 1.00 87.69 434 TYR A O 1
ATOM 3374 N N . ASP A 1 435 ? 29.169 5.528 -5.550 1.00 84.94 435 ASP A N 1
ATOM 3375 C CA . ASP A 1 435 ? 29.110 4.997 -6.915 1.00 84.94 435 ASP A CA 1
ATOM 3376 C C . ASP A 1 435 ? 29.911 3.694 -7.061 1.00 84.94 435 ASP A C 1
ATOM 3378 O O . ASP A 1 435 ? 29.476 2.805 -7.791 1.00 84.94 435 ASP A O 1
ATOM 3382 N N . ASP A 1 436 ? 31.044 3.568 -6.363 1.00 85.81 436 ASP A N 1
ATOM 3383 C CA . ASP A 1 436 ? 31.878 2.358 -6.346 1.00 85.81 436 ASP A CA 1
ATOM 3384 C C . ASP A 1 436 ? 31.115 1.182 -5.716 1.00 85.81 436 ASP A C 1
ATOM 3386 O O . ASP A 1 436 ? 30.960 0.115 -6.313 1.00 85.81 436 ASP A O 1
ATOM 3390 N N . VAL A 1 437 ? 30.503 1.402 -4.546 1.00 84.56 437 VAL A N 1
ATOM 3391 C CA . VAL A 1 437 ? 29.621 0.411 -3.907 1.00 84.56 437 VAL A CA 1
ATOM 3392 C C . VAL A 1 437 ? 28.433 0.057 -4.810 1.00 84.56 437 VAL A C 1
ATOM 3394 O O . VAL A 1 437 ? 28.014 -1.102 -4.872 1.00 84.56 437 VAL A O 1
ATOM 3397 N N . ASN A 1 438 ? 27.878 1.029 -5.534 1.00 78.25 438 ASN A N 1
ATOM 3398 C CA . ASN A 1 438 ? 26.754 0.805 -6.435 1.00 78.25 438 ASN A CA 1
ATOM 3399 C C . ASN A 1 438 ? 27.141 -0.027 -7.675 1.00 78.25 438 ASN A C 1
ATOM 3401 O O . ASN A 1 438 ? 26.363 -0.885 -8.092 1.00 78.25 438 ASN A O 1
ATOM 3405 N N . GLU A 1 439 ? 28.339 0.177 -8.236 1.00 77.44 439 GLU A N 1
ATOM 3406 C CA . GLU A 1 439 ? 28.882 -0.665 -9.315 1.00 77.44 439 GLU A CA 1
ATOM 3407 C C . GLU A 1 439 ? 29.119 -2.099 -8.822 1.00 77.44 439 GLU A C 1
ATOM 3409 O O . GLU A 1 439 ? 28.635 -3.049 -9.440 1.00 77.44 439 GLU A O 1
ATOM 3414 N N . ASN A 1 440 ? 29.757 -2.258 -7.659 1.00 74.81 440 ASN A N 1
ATOM 3415 C CA . ASN A 1 440 ? 30.057 -3.572 -7.083 1.00 74.81 440 ASN A CA 1
ATOM 3416 C C . ASN A 1 440 ? 28.800 -4.354 -6.659 1.00 74.81 440 ASN A C 1
ATOM 3418 O O . ASN A 1 440 ? 28.781 -5.581 -6.721 1.00 74.81 440 ASN A O 1
ATOM 3422 N N . SER A 1 441 ? 27.730 -3.662 -6.258 1.00 65.94 441 SER A N 1
ATOM 3423 C CA . SER A 1 441 ? 26.461 -4.291 -5.855 1.00 65.94 441 SER A CA 1
ATOM 3424 C C . SER A 1 441 ? 25.492 -4.558 -7.013 1.00 65.94 441 SER A C 1
ATOM 3426 O O . SER A 1 441 ? 24.417 -5.107 -6.778 1.00 65.94 441 SER A O 1
ATOM 3428 N N . SER A 1 442 ? 25.839 -4.200 -8.260 1.00 56.44 442 SER A N 1
ATOM 3429 C CA . SER A 1 442 ? 24.984 -4.367 -9.455 1.00 56.44 442 SER A CA 1
ATOM 3430 C C . SER A 1 442 ? 23.580 -3.739 -9.339 1.00 56.44 442 SER A C 1
ATOM 3432 O O . SER A 1 442 ? 22.665 -4.085 -10.092 1.00 56.44 442 SER A O 1
ATOM 3434 N N . ARG A 1 443 ? 23.383 -2.794 -8.409 1.00 56.28 443 ARG A N 1
ATOM 3435 C CA . ARG A 1 443 ? 22.107 -2.099 -8.203 1.00 56.28 443 ARG A CA 1
ATOM 3436 C C . ARG A 1 443 ? 22.028 -0.905 -9.159 1.00 56.28 443 ARG A C 1
ATOM 3438 O O . ARG A 1 443 ? 22.736 0.083 -9.020 1.00 56.28 443 ARG A O 1
ATOM 3445 N N . ASN A 1 444 ? 21.131 -0.944 -10.144 1.00 48.97 444 ASN A N 1
ATOM 3446 C CA . ASN A 1 444 ? 20.909 0.171 -11.083 1.00 48.97 444 ASN A CA 1
ATOM 3447 C C . ASN A 1 444 ? 19.994 1.277 -10.502 1.00 48.97 444 ASN A C 1
ATOM 3449 O O . ASN A 1 444 ? 19.142 1.831 -11.196 1.00 48.97 444 ASN A O 1
ATOM 3453 N N . LEU A 1 445 ? 20.159 1.627 -9.223 1.00 49.97 445 LEU A N 1
ATOM 3454 C CA . LEU A 1 445 ? 19.414 2.704 -8.560 1.00 49.97 445 LEU A CA 1
ATOM 3455 C C . LEU A 1 445 ? 20.195 4.022 -8.655 1.00 49.97 445 LEU A C 1
ATOM 3457 O O . LEU A 1 445 ? 20.913 4.431 -7.745 1.00 49.97 445 LEU A O 1
ATOM 3461 N N . SER A 1 446 ? 20.041 4.726 -9.778 1.00 50.81 446 SER A N 1
ATOM 3462 C CA . SER A 1 446 ? 20.597 6.076 -9.924 1.00 50.81 446 SER A CA 1
ATOM 3463 C C . SER A 1 446 ? 19.717 7.080 -9.172 1.00 50.81 446 SER A C 1
ATOM 3465 O O . SER A 1 446 ? 18.779 7.632 -9.744 1.00 50.81 446 SER A O 1
ATOM 3467 N N . LEU A 1 447 ? 20.026 7.362 -7.902 1.00 53.06 447 LEU A N 1
ATOM 3468 C CA . LEU A 1 447 ? 19.486 8.549 -7.234 1.00 53.06 447 LEU A CA 1
ATOM 3469 C C . LEU A 1 447 ? 19.983 9.810 -7.961 1.00 53.06 447 LEU A C 1
ATOM 3471 O O . LEU A 1 447 ? 21.150 9.900 -8.338 1.00 53.06 447 LEU A O 1
ATOM 3475 N N . GLY A 1 448 ? 19.119 10.817 -8.121 1.00 63.06 448 GLY A N 1
ATOM 3476 C CA . GLY A 1 448 ? 19.501 12.159 -8.581 1.00 63.06 448 GLY A CA 1
ATOM 3477 C C . GLY A 1 448 ? 20.336 12.904 -7.530 1.00 63.06 448 GLY A C 1
ATOM 3478 O O . GLY A 1 448 ? 19.891 13.916 -6.990 1.00 63.06 448 GLY A O 1
ATOM 3479 N N . ILE A 1 449 ? 21.514 12.375 -7.177 1.00 73.81 449 ILE A N 1
ATOM 3480 C CA . ILE A 1 449 ? 22.404 12.913 -6.136 1.00 73.81 449 ILE A CA 1
ATOM 3481 C C . ILE A 1 449 ? 22.807 14.344 -6.494 1.00 73.81 449 ILE A C 1
ATOM 3483 O O . ILE A 1 449 ? 22.583 15.252 -5.697 1.00 73.81 449 ILE A O 1
ATOM 3487 N N . ALA A 1 450 ? 23.300 14.556 -7.719 1.00 73.00 450 ALA A N 1
ATOM 3488 C CA . ALA A 1 450 ? 23.698 15.874 -8.211 1.00 73.00 450 ALA A CA 1
ATOM 3489 C C . ALA A 1 450 ? 22.545 16.893 -8.135 1.00 73.00 450 ALA A C 1
ATOM 3491 O O . ALA A 1 450 ? 22.737 18.000 -7.640 1.00 73.00 450 ALA A O 1
ATOM 3492 N N . TYR A 1 451 ? 21.325 16.493 -8.512 1.00 77.69 451 TYR A N 1
ATOM 3493 C CA . TYR A 1 451 ? 20.144 17.362 -8.473 1.00 77.69 451 TYR A CA 1
ATOM 3494 C C . TYR A 1 451 ? 19.816 17.879 -7.061 1.00 77.69 451 TYR A C 1
ATOM 3496 O O . TYR A 1 451 ? 19.457 19.042 -6.900 1.00 77.69 451 TYR A O 1
ATOM 3504 N N . ARG A 1 452 ? 19.961 17.044 -6.023 1.00 80.88 452 ARG A N 1
ATOM 3505 C CA . ARG A 1 452 ? 19.655 17.437 -4.632 1.00 80.88 452 ARG A CA 1
ATOM 3506 C C . ARG A 1 452 ? 20.807 18.156 -3.933 1.00 80.88 452 ARG A C 1
ATOM 3508 O O . ARG A 1 452 ? 20.567 18.992 -3.064 1.00 80.88 452 ARG A O 1
ATOM 3515 N N . LEU A 1 453 ? 22.040 17.812 -4.289 1.00 86.38 453 LEU A N 1
ATOM 3516 C CA . LEU A 1 453 ? 23.247 18.272 -3.611 1.00 86.38 453 LEU A CA 1
ATOM 3517 C C . LEU A 1 453 ? 23.768 19.598 -4.183 1.00 86.38 453 LEU A C 1
ATOM 3519 O O . LEU A 1 453 ? 24.066 20.517 -3.421 1.00 86.38 453 LEU A O 1
ATOM 3523 N N . LEU A 1 454 ? 23.832 19.740 -5.513 1.00 86.06 454 LEU A N 1
ATOM 3524 C CA . LEU A 1 454 ? 24.424 20.914 -6.167 1.00 86.06 454 LEU A CA 1
ATOM 3525 C C . LEU A 1 454 ? 23.781 22.252 -5.765 1.00 86.06 454 LEU A C 1
ATOM 3527 O O . LEU A 1 454 ? 24.544 23.192 -5.514 1.00 86.06 454 LEU A O 1
ATOM 3531 N N . PRO A 1 455 ? 22.439 22.371 -5.630 1.00 86.06 455 PRO A N 1
ATOM 3532 C CA . PRO A 1 455 ? 21.810 23.616 -5.186 1.00 86.06 455 PRO A CA 1
ATOM 3533 C C . PRO A 1 455 ? 22.216 24.047 -3.770 1.00 86.06 455 PRO A C 1
ATOM 3535 O O . PRO A 1 455 ? 22.138 25.231 -3.458 1.00 86.06 455 PRO A O 1
ATOM 3538 N N . LYS A 1 456 ? 22.654 23.106 -2.921 1.00 89.94 456 LYS A N 1
ATOM 3539 C CA . LYS A 1 456 ? 23.040 23.360 -1.524 1.00 89.94 456 LYS A CA 1
ATOM 3540 C C . LYS A 1 456 ? 24.536 23.643 -1.339 1.00 89.94 456 LYS A C 1
ATOM 3542 O O . LYS A 1 456 ? 24.915 24.201 -0.314 1.00 89.94 456 LYS A O 1
ATOM 3547 N N . MET A 1 457 ? 25.381 23.257 -2.298 1.00 92.94 457 MET A N 1
ATOM 3548 C CA . MET A 1 457 ? 26.830 23.475 -2.221 1.00 92.94 457 MET A CA 1
ATOM 3549 C C . MET A 1 457 ? 27.196 24.943 -2.458 1.00 92.94 457 MET A C 1
ATOM 3551 O O . MET A 1 457 ? 26.711 25.557 -3.412 1.00 92.94 457 MET A O 1
ATOM 3555 N N . SER A 1 458 ? 28.114 25.476 -1.648 1.00 93.12 458 SER A N 1
ATOM 3556 C CA . SER A 1 458 ? 28.731 26.785 -1.878 1.00 93.12 458 SER A CA 1
ATOM 3557 C C . SER A 1 458 ? 29.678 26.763 -3.083 1.00 93.12 458 SER A C 1
ATOM 3559 O O . SER A 1 458 ? 30.107 25.708 -3.559 1.00 93.12 458 SER A O 1
ATOM 3561 N N . GLN A 1 459 ? 30.049 27.945 -3.571 1.00 91.38 459 GLN A N 1
ATOM 3562 C CA . GLN A 1 459 ? 30.994 28.083 -4.678 1.00 91.38 459 GLN A CA 1
ATOM 3563 C C . GLN A 1 459 ? 32.381 27.502 -4.338 1.00 91.38 459 GLN A C 1
ATOM 3565 O O . GLN A 1 459 ? 32.982 26.829 -5.175 1.00 91.38 459 GLN A O 1
ATOM 3570 N N . GLU A 1 460 ? 32.849 27.686 -3.100 1.00 92.06 460 GLU A N 1
ATOM 3571 C CA . GLU A 1 460 ? 34.096 27.094 -2.593 1.00 92.06 460 GLU A CA 1
ATOM 3572 C C . GLU A 1 460 ? 34.021 25.564 -2.548 1.00 92.06 460 GLU A C 1
ATOM 3574 O O . GLU A 1 460 ? 34.932 24.884 -3.018 1.00 92.06 460 GLU A O 1
ATOM 3579 N N . GLN A 1 461 ? 32.906 25.012 -2.055 1.00 94.81 461 GLN A N 1
ATOM 3580 C CA . GLN A 1 461 ? 32.692 23.564 -2.005 1.00 94.81 461 GLN A CA 1
ATOM 3581 C C . GLN A 1 461 ? 32.654 22.948 -3.404 1.00 94.81 461 GLN A C 1
ATOM 3583 O O . GLN A 1 461 ? 33.236 21.890 -3.624 1.00 94.81 461 GLN A O 1
ATOM 3588 N N . ARG A 1 462 ? 32.001 23.595 -4.377 1.00 93.56 462 ARG A N 1
ATOM 3589 C CA . ARG A 1 462 ? 32.013 23.094 -5.759 1.00 93.56 462 ARG A CA 1
ATOM 3590 C C . ARG A 1 462 ? 33.420 23.115 -6.342 1.00 93.56 462 ARG A C 1
ATOM 3592 O O . ARG A 1 462 ? 33.823 22.117 -6.926 1.00 93.56 462 ARG A O 1
ATOM 3599 N N . ASN A 1 463 ? 34.177 24.194 -6.135 1.00 93.19 463 ASN A N 1
ATOM 3600 C CA . ASN A 1 463 ? 35.559 24.294 -6.610 1.00 93.19 463 ASN A CA 1
ATOM 3601 C C . ASN A 1 463 ? 36.444 23.156 -6.066 1.00 93.19 463 ASN A C 1
ATOM 3603 O O . ASN A 1 463 ? 37.108 22.452 -6.824 1.00 93.19 463 ASN A O 1
ATOM 3607 N N . ALA A 1 464 ? 36.385 22.924 -4.755 1.00 93.81 464 ALA A N 1
ATOM 3608 C CA . ALA A 1 464 ? 37.096 21.837 -4.088 1.00 93.81 464 ALA A CA 1
ATOM 3609 C C . ALA A 1 464 ? 36.682 20.439 -4.604 1.00 93.81 464 ALA A C 1
ATOM 3611 O O . ALA A 1 464 ? 37.534 19.596 -4.888 1.00 93.81 464 ALA A O 1
ATOM 3612 N N . ALA A 1 465 ? 35.380 20.198 -4.799 1.00 94.38 465 ALA A N 1
ATOM 3613 C CA . ALA A 1 465 ? 34.865 18.922 -5.304 1.00 94.38 465 ALA A CA 1
ATOM 3614 C C . ALA A 1 465 ? 35.327 18.613 -6.742 1.00 94.38 465 ALA A C 1
ATOM 3616 O O . ALA A 1 465 ? 35.628 17.461 -7.062 1.00 94.38 465 ALA A O 1
ATOM 3617 N N . LEU A 1 466 ? 35.422 19.634 -7.605 1.00 94.25 466 LEU A N 1
ATOM 3618 C CA . LEU A 1 466 ? 35.858 19.488 -9.000 1.00 94.25 466 LEU A CA 1
ATOM 3619 C C . LEU A 1 466 ? 37.251 18.865 -9.117 1.00 94.25 466 LEU A C 1
ATOM 3621 O O . LEU A 1 466 ? 37.465 18.001 -9.969 1.00 94.25 466 LEU A O 1
ATOM 3625 N N . ALA A 1 467 ? 38.183 19.252 -8.243 1.00 91.56 467 ALA A N 1
ATOM 3626 C CA . ALA A 1 467 ? 39.528 18.683 -8.227 1.00 91.56 467 ALA A CA 1
ATOM 3627 C C . ALA A 1 467 ? 39.508 17.175 -7.920 1.00 91.56 467 ALA A C 1
ATOM 3629 O O . ALA A 1 467 ? 40.195 16.395 -8.588 1.00 91.56 467 ALA A O 1
ATOM 3630 N N . VAL A 1 468 ? 38.675 16.748 -6.965 1.00 94.50 468 VAL A N 1
ATOM 3631 C CA . VAL A 1 468 ? 38.548 15.336 -6.580 1.00 94.50 468 VAL A CA 1
ATOM 3632 C C . VAL A 1 468 ? 37.898 14.524 -7.698 1.00 94.50 468 VAL A C 1
ATOM 3634 O O . VAL A 1 468 ? 38.486 13.535 -8.135 1.00 94.50 468 VAL A O 1
ATOM 3637 N N . TYR A 1 469 ? 36.762 14.965 -8.248 1.00 93.06 469 TYR A N 1
ATOM 3638 C CA . TYR A 1 469 ? 36.119 14.260 -9.365 1.00 93.06 469 TYR A CA 1
ATOM 3639 C C . TYR A 1 469 ? 37.039 14.134 -10.585 1.00 93.06 469 TYR A C 1
ATOM 3641 O O . TYR A 1 469 ? 37.154 13.057 -11.166 1.00 93.06 469 TYR A O 1
ATOM 3649 N N . ALA A 1 470 ? 37.751 15.203 -10.949 1.00 91.38 470 ALA A N 1
ATOM 3650 C CA . ALA A 1 470 ? 38.675 15.181 -12.079 1.00 91.38 470 ALA A CA 1
ATOM 3651 C C . ALA A 1 470 ? 39.865 14.235 -11.860 1.00 91.38 470 ALA A C 1
ATOM 3653 O O . ALA A 1 470 ? 40.298 13.541 -12.785 1.00 91.38 470 ALA A O 1
ATOM 3654 N N . SER A 1 471 ? 40.403 14.194 -10.637 1.00 90.44 471 SER A N 1
ATOM 3655 C CA . SER A 1 471 ? 41.530 13.319 -10.300 1.00 90.44 471 SER A CA 1
ATOM 3656 C C . SER A 1 471 ? 41.159 11.833 -10.297 1.00 90.44 471 SER A C 1
ATOM 3658 O O . SER A 1 471 ? 42.014 11.018 -10.649 1.00 90.44 471 SER A O 1
ATOM 3660 N N . ALA A 1 472 ? 39.896 11.503 -10.000 1.00 89.25 472 ALA A N 1
ATOM 3661 C CA . ALA A 1 472 ? 39.356 10.144 -10.033 1.00 89.25 472 ALA A CA 1
ATOM 3662 C C . ALA A 1 472 ? 39.160 9.583 -11.457 1.00 89.25 472 ALA A C 1
ATOM 3664 O O . ALA A 1 472 ? 39.064 8.369 -11.631 1.00 89.25 472 ALA A O 1
ATOM 3665 N N . LEU A 1 473 ? 39.134 10.432 -12.494 1.00 88.25 473 LEU A N 1
ATOM 3666 C CA . LEU A 1 473 ? 39.045 9.965 -13.880 1.00 88.25 473 LEU A CA 1
ATOM 3667 C C . LEU A 1 473 ? 40.376 9.338 -14.345 1.00 88.25 473 LEU A C 1
ATOM 3669 O O . LEU A 1 473 ? 41.433 9.945 -14.135 1.00 88.25 473 LEU A O 1
ATOM 3673 N N . PRO A 1 474 ? 40.359 8.174 -15.027 1.00 86.19 474 PRO A N 1
ATOM 3674 C CA . PRO A 1 474 ? 41.561 7.555 -15.574 1.00 86.19 474 PRO A CA 1
ATOM 3675 C C . PRO A 1 474 ? 42.094 8.331 -16.787 1.00 86.19 474 PRO A C 1
ATOM 3677 O O . PRO A 1 474 ? 41.374 9.089 -17.440 1.00 86.19 474 PRO A O 1
ATOM 3680 N N . ASN A 1 475 ? 43.370 8.109 -17.122 1.00 80.12 475 ASN A N 1
ATOM 3681 C CA . ASN A 1 475 ? 43.973 8.669 -18.338 1.00 80.12 475 ASN A CA 1
ATOM 3682 C C . ASN A 1 475 ? 43.403 8.025 -19.622 1.00 80.12 475 ASN A C 1
ATOM 3684 O O . ASN A 1 475 ? 43.406 8.664 -20.671 1.00 80.12 475 ASN A O 1
ATOM 3688 N N . GLU A 1 476 ? 42.900 6.787 -19.534 1.00 76.75 476 GLU A N 1
ATOM 3689 C CA . GLU A 1 476 ? 42.234 6.082 -20.636 1.00 76.75 476 GLU A CA 1
ATOM 3690 C C . GLU A 1 476 ? 40.889 6.752 -20.983 1.00 76.75 476 GLU A C 1
ATOM 3692 O O . GLU A 1 476 ? 40.050 7.017 -20.110 1.00 76.75 476 GLU A O 1
ATOM 3697 N N . ARG A 1 477 ? 40.683 7.052 -22.272 1.00 69.44 477 ARG A N 1
ATOM 3698 C CA . ARG A 1 477 ? 39.543 7.856 -22.752 1.00 69.44 477 ARG A CA 1
ATOM 3699 C C . ARG A 1 477 ? 38.403 7.030 -23.343 1.00 69.44 477 ARG A C 1
ATOM 3701 O O . ARG A 1 477 ? 37.260 7.453 -23.233 1.00 69.44 477 ARG A O 1
ATOM 3708 N N . TYR A 1 478 ? 38.665 5.874 -23.952 1.00 67.38 478 TYR A N 1
ATOM 3709 C CA . TYR A 1 478 ? 37.642 5.214 -24.779 1.00 67.38 478 TYR A CA 1
ATOM 3710 C C . TYR A 1 478 ? 37.052 3.939 -24.159 1.00 67.38 478 TYR A C 1
ATOM 3712 O O . TYR A 1 478 ? 35.936 3.562 -24.514 1.00 67.38 478 TYR A O 1
ATOM 3720 N N . ASN A 1 479 ? 37.721 3.323 -23.177 1.00 73.88 479 ASN A N 1
ATOM 3721 C CA . ASN A 1 479 ? 37.242 2.110 -22.504 1.00 73.88 479 ASN A CA 1
ATOM 3722 C C . ASN A 1 479 ? 36.932 2.355 -21.011 1.00 73.88 479 ASN A C 1
ATOM 3724 O O . ASN A 1 479 ? 37.758 2.080 -20.143 1.00 73.88 479 ASN A O 1
ATOM 3728 N N . ARG A 1 480 ? 35.758 2.935 -20.714 1.00 76.38 480 ARG A N 1
ATOM 3729 C CA . ARG A 1 480 ? 35.328 3.315 -19.348 1.00 76.38 480 ARG A CA 1
ATOM 3730 C C . ARG A 1 480 ? 34.247 2.400 -18.788 1.00 76.38 480 ARG A C 1
ATOM 3732 O O . ARG A 1 480 ? 33.281 2.105 -19.494 1.00 76.38 480 ARG A O 1
ATOM 3739 N N . THR A 1 481 ? 34.372 2.054 -17.506 1.00 79.81 481 THR A N 1
ATOM 3740 C CA . THR A 1 481 ? 33.326 1.358 -16.742 1.00 79.81 481 THR A CA 1
ATOM 3741 C C . THR A 1 481 ? 32.124 2.282 -16.477 1.00 79.81 481 THR A C 1
ATOM 3743 O O . THR A 1 481 ? 32.263 3.513 -16.553 1.00 79.81 481 THR A O 1
ATOM 3746 N N . PRO A 1 482 ? 30.929 1.734 -16.180 1.00 76.31 482 PRO A N 1
ATOM 3747 C CA . PRO A 1 482 ? 29.772 2.521 -15.749 1.00 76.31 482 PRO A CA 1
ATOM 3748 C C . PRO A 1 482 ? 30.057 3.470 -14.572 1.00 76.31 482 PRO A C 1
ATOM 3750 O O . PRO A 1 482 ? 29.613 4.618 -14.618 1.00 76.31 482 PRO A O 1
ATOM 3753 N N . TYR A 1 483 ? 30.837 3.044 -13.573 1.00 82.25 483 TYR A N 1
ATOM 3754 C CA . TYR A 1 483 ? 31.282 3.888 -12.453 1.00 82.25 483 TYR A CA 1
ATOM 3755 C C . TYR A 1 483 ? 32.039 5.136 -12.907 1.00 82.25 483 TYR A C 1
ATOM 3757 O O . TYR A 1 483 ? 31.679 6.258 -12.549 1.00 82.25 483 TYR A O 1
ATOM 3765 N N . VAL A 1 484 ? 33.045 4.971 -13.771 1.00 84.06 484 VAL A N 1
ATOM 3766 C CA . VAL A 1 484 ? 33.850 6.103 -14.258 1.00 84.06 484 VAL A CA 1
ATOM 3767 C C . VAL A 1 484 ? 32.983 7.098 -15.034 1.00 84.06 484 VAL A C 1
ATOM 3769 O O . VAL A 1 484 ? 33.167 8.309 -14.907 1.00 84.06 484 VAL A O 1
ATOM 3772 N N . ARG A 1 485 ? 31.995 6.607 -15.795 1.00 82.12 485 ARG A N 1
ATOM 3773 C CA . ARG A 1 485 ? 31.032 7.473 -16.496 1.00 82.12 485 ARG A CA 1
ATOM 3774 C C . ARG A 1 485 ? 30.166 8.276 -15.521 1.00 82.12 485 ARG A C 1
ATOM 3776 O O . ARG A 1 485 ? 29.853 9.424 -15.812 1.00 82.12 485 ARG A O 1
ATOM 3783 N N . LYS A 1 486 ? 29.811 7.721 -14.356 1.00 83.25 486 LYS A N 1
ATOM 3784 C CA . LYS A 1 486 ? 29.041 8.435 -13.320 1.00 83.25 486 LYS A CA 1
ATOM 3785 C C . LYS A 1 486 ? 29.835 9.559 -12.660 1.00 83.25 486 LYS A C 1
ATOM 3787 O O . LYS A 1 486 ? 29.290 10.645 -12.460 1.00 83.25 486 LYS A O 1
ATOM 3792 N N . ILE A 1 487 ? 31.120 9.334 -12.391 1.00 87.12 487 ILE A N 1
ATOM 3793 C CA . ILE A 1 487 ? 32.027 10.382 -11.899 1.00 87.12 487 ILE A CA 1
ATOM 3794 C C . ILE A 1 487 ? 32.164 11.497 -12.941 1.00 87.12 487 ILE A C 1
ATOM 3796 O O . ILE A 1 487 ? 32.095 12.676 -12.599 1.00 87.12 487 ILE A O 1
ATOM 3800 N N . GLU A 1 488 ? 32.320 11.136 -14.216 1.00 87.19 488 GLU A N 1
ATOM 3801 C CA . GLU A 1 488 ? 32.409 12.093 -15.321 1.00 87.19 488 GLU A CA 1
ATOM 3802 C C . GLU A 1 488 ? 31.131 12.935 -15.469 1.00 87.19 488 GLU A C 1
ATOM 3804 O O . GLU A 1 488 ? 31.220 14.158 -15.567 1.00 87.19 488 GLU A O 1
ATOM 3809 N N . GLU A 1 489 ? 29.946 12.315 -15.407 1.00 85.12 489 GLU A N 1
ATOM 3810 C CA . GLU A 1 489 ? 28.658 13.026 -15.383 1.00 85.12 489 GLU A CA 1
ATOM 3811 C C . GLU A 1 489 ? 28.610 14.035 -14.219 1.00 85.12 489 GLU A C 1
ATOM 3813 O O . GLU A 1 489 ? 28.303 15.212 -14.419 1.00 85.12 489 GLU A O 1
ATOM 3818 N N . ARG A 1 490 ? 29.002 13.610 -13.011 1.00 87.62 490 ARG A N 1
ATOM 3819 C CA . ARG A 1 490 ? 28.976 14.459 -11.811 1.00 87.62 490 ARG A CA 1
ATOM 3820 C C . ARG A 1 490 ? 29.979 15.608 -11.864 1.00 87.62 490 ARG A C 1
ATOM 3822 O O . ARG A 1 490 ? 29.659 16.708 -11.407 1.00 87.62 490 ARG A O 1
ATOM 3829 N N . LEU A 1 491 ? 31.163 15.380 -12.434 1.00 90.44 491 LEU A N 1
ATOM 3830 C CA . LEU A 1 491 ? 32.160 16.419 -12.692 1.00 90.44 491 LEU A CA 1
ATOM 3831 C C . LEU A 1 491 ? 31.561 17.526 -13.566 1.00 90.44 491 LEU A C 1
ATOM 3833 O O . LEU A 1 491 ? 31.662 18.702 -13.217 1.00 90.44 491 LEU A O 1
ATOM 3837 N N . LEU A 1 492 ? 30.914 17.153 -14.673 1.00 89.62 492 LEU A N 1
ATOM 3838 C CA . LEU A 1 492 ? 30.348 18.105 -15.629 1.00 89.62 492 LEU A CA 1
ATOM 3839 C C . LEU A 1 492 ? 29.148 18.866 -15.060 1.00 89.62 492 LEU A C 1
ATOM 3841 O O . LEU A 1 492 ? 29.075 20.085 -15.225 1.00 89.62 492 LEU A O 1
ATOM 3845 N N . ASP A 1 493 ? 28.255 18.191 -14.335 1.00 87.75 493 ASP A N 1
ATOM 3846 C CA . ASP A 1 493 ? 27.123 18.842 -13.666 1.00 87.75 493 ASP A CA 1
ATOM 3847 C C . ASP A 1 493 ? 27.602 19.836 -12.593 1.00 87.75 493 ASP A C 1
ATOM 3849 O O . ASP A 1 493 ? 27.106 20.965 -12.508 1.00 87.75 493 ASP A O 1
ATOM 3853 N N . THR A 1 494 ? 28.622 19.456 -11.812 1.00 90.94 494 THR A N 1
ATOM 3854 C CA . THR A 1 494 ? 29.236 20.334 -10.802 1.00 90.94 494 THR A CA 1
ATOM 3855 C C . THR A 1 494 ? 29.916 21.536 -11.452 1.00 90.94 494 THR A C 1
ATOM 3857 O O . THR A 1 494 ? 29.764 22.662 -10.972 1.00 90.94 494 THR A O 1
ATOM 3860 N N . LEU A 1 495 ? 30.631 21.321 -12.562 1.00 91.31 495 LEU A N 1
ATOM 3861 C CA . LEU A 1 495 ? 31.350 22.372 -13.277 1.00 91.31 495 LEU A CA 1
ATOM 3862 C C . LEU A 1 495 ? 30.373 23.370 -13.890 1.00 91.31 495 LEU A C 1
ATOM 3864 O O . LEU A 1 495 ? 30.532 24.575 -13.710 1.00 91.31 495 LEU A O 1
ATOM 3868 N N . LYS A 1 496 ? 29.319 22.876 -14.545 1.00 89.81 496 LYS A N 1
ATOM 3869 C CA . LYS A 1 496 ? 28.231 23.707 -15.063 1.00 89.81 496 LYS A CA 1
ATOM 3870 C C . LYS A 1 496 ? 27.637 24.580 -13.959 1.00 89.81 496 LYS A C 1
ATOM 3872 O O . LYS A 1 496 ? 27.613 25.799 -14.102 1.00 89.81 496 LYS A O 1
ATOM 3877 N N . ALA A 1 497 ? 27.239 23.980 -12.835 1.00 89.56 497 ALA A N 1
ATOM 3878 C CA . ALA A 1 497 ? 26.652 24.712 -11.715 1.00 89.56 497 ALA A CA 1
ATOM 3879 C C . ALA A 1 497 ? 27.620 25.738 -11.095 1.00 89.56 497 ALA A C 1
ATOM 3881 O O . ALA A 1 497 ? 27.199 26.817 -10.679 1.00 89.56 497 ALA A O 1
ATOM 3882 N N . TYR A 1 498 ? 28.918 25.426 -11.007 1.00 92.31 498 TYR A N 1
ATOM 3883 C CA . TYR A 1 498 ? 29.948 26.363 -10.544 1.00 92.31 498 TYR A CA 1
ATOM 3884 C C . TYR A 1 498 ? 30.060 27.586 -11.466 1.00 92.31 498 TYR A C 1
ATOM 3886 O O . TYR A 1 498 ? 30.086 28.719 -10.984 1.00 92.31 498 TYR A O 1
ATOM 3894 N N . LEU A 1 499 ? 30.062 27.369 -12.784 1.00 91.56 499 LEU A N 1
ATOM 3895 C CA . LEU A 1 499 ? 30.171 28.430 -13.786 1.00 91.56 499 LEU A CA 1
ATOM 3896 C C . LEU A 1 499 ? 28.890 29.275 -13.904 1.00 91.56 499 LEU A C 1
ATOM 3898 O O . LEU A 1 499 ? 28.981 30.499 -13.967 1.00 91.56 499 LEU A O 1
ATOM 3902 N N . GLU A 1 500 ? 27.706 28.654 -13.883 1.00 89.81 500 GLU A N 1
ATOM 3903 C CA . GLU A 1 500 ? 26.404 29.346 -13.950 1.00 89.81 500 GLU A CA 1
ATOM 3904 C C . GLU A 1 500 ? 26.193 30.316 -12.783 1.00 89.81 500 GLU A C 1
ATOM 3906 O O . GLU A 1 500 ? 25.600 31.378 -12.955 1.00 89.81 500 GLU A O 1
ATOM 3911 N N . GLN A 1 501 ? 26.721 29.986 -11.603 1.00 86.69 501 GLN A N 1
ATOM 3912 C CA . GLN A 1 501 ? 26.621 30.828 -10.409 1.00 86.69 501 GLN A CA 1
ATOM 3913 C C . GLN A 1 501 ? 27.794 31.813 -10.260 1.00 86.69 501 GLN A C 1
ATOM 3915 O O . GLN A 1 501 ? 28.036 32.333 -9.174 1.00 86.69 501 GLN A O 1
ATOM 3920 N N . GLY A 1 502 ? 28.522 32.088 -11.348 1.00 86.31 502 GLY A N 1
ATOM 3921 C CA . GLY A 1 502 ? 29.553 33.127 -11.393 1.00 86.31 502 GLY A CA 1
ATOM 3922 C C . GLY A 1 502 ? 30.954 32.675 -10.981 1.00 86.31 502 GLY A C 1
ATOM 3923 O O . GLY A 1 502 ? 31.774 33.520 -10.626 1.00 86.31 502 GLY A O 1
ATOM 3924 N N . GLY A 1 503 ? 31.250 31.370 -11.009 1.00 89.06 503 GLY A N 1
ATOM 3925 C CA . GLY A 1 503 ? 32.605 30.844 -10.807 1.00 89.06 503 GLY A CA 1
ATOM 3926 C C . GLY A 1 503 ? 33.591 31.402 -11.830 1.00 89.06 503 GLY A C 1
ATOM 3927 O O . GLY A 1 503 ? 33.285 31.473 -13.023 1.00 89.06 503 GLY A O 1
ATOM 3928 N N . GLN A 1 504 ? 34.780 31.789 -11.365 1.00 88.81 504 GLN A N 1
ATOM 3929 C CA . GLN A 1 504 ? 35.855 32.333 -12.201 1.00 88.81 504 GLN A CA 1
ATOM 3930 C C . GLN A 1 504 ? 37.118 31.473 -12.079 1.00 88.81 504 GLN A C 1
ATOM 3932 O O . GLN A 1 504 ? 38.090 31.899 -11.456 1.00 88.81 504 GLN A O 1
ATOM 3937 N N . PRO A 1 505 ? 37.115 30.251 -12.636 1.00 91.88 505 PRO A N 1
ATOM 3938 C CA . PRO A 1 505 ? 38.304 29.416 -12.624 1.00 91.88 505 PRO A CA 1
ATOM 3939 C C . PRO A 1 505 ? 39.349 29.970 -13.594 1.00 91.88 505 PRO A C 1
ATOM 3941 O O . PRO A 1 505 ? 39.024 30.501 -14.661 1.00 91.88 505 PRO A O 1
ATOM 3944 N N . SER A 1 506 ? 40.619 29.800 -13.248 1.00 92.69 506 SER A N 1
ATOM 3945 C CA . SER A 1 506 ? 41.721 30.031 -14.174 1.00 92.69 506 SER A CA 1
ATOM 3946 C C . SER A 1 506 ? 41.693 29.013 -15.317 1.00 92.69 506 SER A C 1
ATOM 3948 O O . SER A 1 506 ? 41.176 27.897 -15.192 1.00 92.69 506 SER A O 1
ATOM 3950 N N . ALA A 1 507 ? 42.331 29.357 -16.436 1.00 91.19 507 ALA A N 1
ATOM 3951 C CA . ALA A 1 507 ? 42.517 28.418 -17.538 1.00 91.19 507 ALA A CA 1
ATOM 3952 C C . ALA A 1 507 ? 43.230 27.127 -17.090 1.00 91.19 507 ALA A C 1
ATOM 3954 O O . ALA A 1 507 ? 42.939 26.042 -17.589 1.00 91.19 507 ALA A O 1
ATOM 3955 N N . ARG A 1 508 ? 44.137 27.219 -16.109 1.00 90.62 508 ARG A N 1
ATOM 3956 C CA . ARG A 1 508 ? 44.867 26.062 -15.578 1.00 90.62 508 ARG A CA 1
ATOM 3957 C C . ARG A 1 508 ? 43.970 25.109 -14.799 1.00 90.62 508 ARG A C 1
ATOM 3959 O O . ARG A 1 508 ? 44.100 23.900 -14.977 1.00 90.62 508 ARG A O 1
ATOM 3966 N N . GLU A 1 509 ? 43.067 25.633 -13.981 1.00 91.00 509 GLU A N 1
ATOM 3967 C CA . GLU A 1 509 ? 42.096 24.824 -13.237 1.00 91.00 509 GLU A CA 1
ATOM 3968 C C . GLU A 1 509 ? 41.123 24.127 -14.193 1.00 91.00 509 GLU A C 1
ATOM 3970 O O . GLU A 1 509 ? 40.977 22.906 -14.138 1.00 91.00 509 GLU A O 1
ATOM 3975 N N . LEU A 1 510 ? 40.560 24.867 -15.157 1.00 92.00 510 LEU A N 1
ATOM 3976 C CA . LEU A 1 510 ? 39.694 24.289 -16.189 1.00 92.00 510 LEU A CA 1
ATOM 3977 C C . LEU A 1 510 ? 40.396 23.182 -16.984 1.00 92.00 510 LEU A C 1
ATOM 3979 O O . LEU A 1 510 ? 39.789 22.142 -17.242 1.00 92.00 510 LEU A O 1
ATOM 3983 N N . TRP A 1 511 ? 41.672 23.370 -17.343 1.00 90.31 511 TRP A N 1
ATOM 3984 C CA . TRP A 1 511 ? 42.454 22.345 -18.039 1.00 90.31 511 TRP A CA 1
ATOM 3985 C C . TRP A 1 511 ? 42.603 21.083 -17.195 1.00 90.31 511 TRP A C 1
ATOM 3987 O O . TRP A 1 511 ? 42.376 19.973 -17.679 1.00 90.31 511 TRP A O 1
ATOM 3997 N N . GLN A 1 512 ? 42.963 21.245 -15.921 1.00 89.38 512 GLN A N 1
ATOM 3998 C CA . GLN A 1 512 ? 43.142 20.125 -15.004 1.00 89.38 512 GLN A CA 1
ATOM 3999 C C . GLN A 1 512 ? 41.852 19.322 -14.820 1.00 89.38 512 GLN A C 1
ATOM 4001 O O . GLN A 1 512 ? 41.927 18.093 -14.772 1.00 89.38 512 GLN A O 1
ATOM 4006 N N . TRP A 1 513 ? 40.696 19.989 -14.779 1.00 91.44 513 TRP A N 1
ATOM 4007 C CA . TRP A 1 513 ? 39.403 19.321 -14.655 1.00 91.44 513 TRP A CA 1
ATOM 4008 C C . TRP A 1 513 ? 38.959 18.626 -15.944 1.00 91.44 513 TRP A C 1
ATOM 4010 O O . TRP A 1 513 ? 38.522 17.479 -15.909 1.00 91.44 513 TRP A O 1
ATOM 4020 N N . LEU A 1 514 ? 39.095 19.292 -17.094 1.00 89.31 514 LEU A N 1
ATOM 4021 C CA . LEU A 1 514 ? 38.502 18.832 -18.351 1.00 89.31 514 LEU A CA 1
ATOM 4022 C C . LEU A 1 514 ? 39.383 17.885 -19.164 1.00 89.31 514 LEU A C 1
ATOM 4024 O O . LEU A 1 514 ? 38.847 17.114 -19.956 1.00 89.31 514 LEU A O 1
ATOM 4028 N N . ARG A 1 515 ? 40.713 17.875 -18.989 1.00 86.56 515 ARG A N 1
ATOM 4029 C CA . ARG A 1 515 ? 41.619 17.119 -19.882 1.00 86.56 515 ARG A CA 1
ATOM 4030 C C . ARG A 1 515 ? 41.301 15.618 -19.990 1.00 86.56 515 ARG A C 1
ATOM 4032 O O . ARG A 1 515 ? 41.593 14.991 -21.010 1.00 86.56 515 ARG A O 1
ATOM 4039 N N . ARG A 1 516 ? 40.650 15.042 -18.972 1.00 86.62 516 ARG A N 1
ATOM 4040 C CA . ARG A 1 516 ? 40.225 13.632 -18.923 1.00 86.62 516 ARG A CA 1
ATOM 4041 C C . ARG A 1 516 ? 38.756 13.399 -19.317 1.00 86.62 516 ARG A C 1
ATOM 4043 O O . ARG A 1 516 ? 38.299 12.274 -19.199 1.00 86.62 516 ARG A O 1
ATOM 4050 N N . VAL A 1 517 ? 38.006 14.398 -19.775 1.00 85.69 517 VAL A N 1
ATOM 4051 C CA . VAL A 1 517 ? 36.601 14.253 -20.220 1.00 85.69 517 VAL A CA 1
ATOM 4052 C C . VAL A 1 517 ? 36.518 13.715 -21.660 1.00 85.69 517 VAL A C 1
ATOM 4054 O O . VAL A 1 517 ? 37.444 13.902 -22.450 1.00 85.69 517 VAL A O 1
ATOM 4057 N N . THR A 1 518 ? 35.427 13.021 -21.990 1.00 76.81 518 THR A N 1
ATOM 4058 C CA . THR A 1 518 ? 35.194 12.252 -23.221 1.00 76.81 518 THR A CA 1
ATOM 4059 C C . THR A 1 518 ? 33.812 12.528 -23.842 1.00 76.81 518 THR A C 1
ATOM 4061 O O . THR A 1 518 ? 32.931 13.139 -23.232 1.00 76.81 518 THR A O 1
ATOM 4064 N N . ARG A 1 519 ? 33.613 12.047 -25.081 1.00 66.94 519 ARG A N 1
ATOM 4065 C CA . ARG A 1 519 ? 32.423 12.310 -25.913 1.00 66.94 519 ARG A CA 1
ATOM 4066 C C . ARG A 1 519 ? 31.174 11.487 -25.551 1.00 66.94 519 ARG A C 1
ATOM 4068 O O . ARG A 1 519 ? 30.066 11.922 -25.858 1.00 66.94 519 ARG A O 1
ATOM 4075 N N . TYR A 1 520 ? 31.312 10.304 -24.940 1.00 57.31 520 TYR A N 1
ATOM 4076 C CA . TYR A 1 520 ? 30.182 9.392 -24.674 1.00 57.31 520 TYR A CA 1
ATOM 4077 C C . TYR A 1 520 ? 29.380 9.814 -23.431 1.00 57.31 520 TYR A C 1
ATOM 4079 O O . TYR A 1 520 ? 29.496 9.237 -22.354 1.00 57.31 520 TYR A O 1
ATOM 4087 N N . GLN A 1 521 ? 28.535 10.827 -23.612 1.00 59.88 521 GLN A N 1
ATOM 4088 C CA . GLN A 1 521 ? 27.706 11.444 -22.577 1.00 59.88 521 GLN A CA 1
ATOM 4089 C C . GLN A 1 521 ? 26.254 10.954 -22.695 1.00 59.88 521 GLN A C 1
ATOM 4091 O O . GLN A 1 521 ? 25.412 11.615 -23.294 1.00 59.88 521 GLN A O 1
ATOM 4096 N N . TYR A 1 522 ? 25.937 9.775 -22.149 1.00 46.28 522 TYR A N 1
ATOM 4097 C CA . TYR A 1 522 ? 24.598 9.175 -22.302 1.00 46.28 522 TYR A CA 1
ATOM 4098 C C . TYR A 1 522 ? 23.485 9.978 -21.585 1.00 46.28 522 TYR A C 1
ATOM 4100 O O . TYR A 1 522 ? 22.309 9.782 -21.888 1.00 46.28 522 TYR A O 1
ATOM 4108 N N . ARG A 1 523 ? 23.820 10.882 -20.638 1.00 50.19 523 ARG A N 1
ATOM 4109 C CA . ARG A 1 523 ? 22.827 11.641 -19.841 1.00 50.19 523 ARG A CA 1
ATOM 4110 C C . ARG A 1 523 ? 23.126 13.120 -19.536 1.00 50.19 523 ARG A C 1
ATOM 4112 O O . ARG A 1 523 ? 22.242 13.776 -18.990 1.00 50.19 523 ARG A O 1
ATOM 4119 N N . SER A 1 524 ? 24.278 13.699 -19.896 1.00 53.47 524 SER A N 1
ATOM 4120 C CA . SER A 1 524 ? 24.551 15.127 -19.616 1.00 53.47 524 SER A CA 1
ATOM 4121 C C . SER A 1 524 ? 23.906 16.045 -20.668 1.00 53.47 524 SER A C 1
ATOM 4123 O O . SER A 1 524 ? 24.587 16.661 -21.490 1.00 53.47 524 SER A O 1
ATOM 4125 N N . GLN A 1 525 ? 22.574 16.133 -20.666 1.00 54.31 525 GLN A N 1
ATOM 4126 C CA . GLN A 1 525 ? 21.808 16.825 -21.714 1.00 54.31 525 GLN A CA 1
ATOM 4127 C C . GLN A 1 525 ? 22.097 18.343 -21.815 1.00 54.31 525 GLN A C 1
ATOM 4129 O O . GLN A 1 525 ? 21.750 18.955 -22.820 1.00 54.31 525 GLN A O 1
ATOM 4134 N N . GLY A 1 526 ? 22.761 18.959 -20.822 1.00 70.75 526 GLY A N 1
ATOM 4135 C CA . GLY A 1 526 ? 22.977 20.415 -20.764 1.00 70.75 526 GLY A CA 1
ATOM 4136 C C . GLY A 1 526 ? 24.414 20.944 -20.921 1.00 70.75 526 GLY A C 1
ATOM 4137 O O . GLY A 1 526 ? 24.570 22.137 -21.179 1.00 70.75 526 GLY A O 1
ATOM 4138 N N . TRP A 1 527 ? 25.470 20.129 -20.765 1.00 84.44 527 TRP A N 1
ATOM 4139 C CA . TRP A 1 527 ? 26.863 20.634 -20.732 1.00 84.44 527 TRP A CA 1
ATOM 4140 C C . TRP A 1 527 ? 27.343 21.183 -22.082 1.00 84.44 527 TRP A C 1
ATOM 4142 O O . TRP A 1 527 ? 27.944 22.257 -22.138 1.00 84.44 527 TRP A O 1
ATOM 4152 N N . GLN A 1 528 ? 27.070 20.475 -23.181 1.00 81.25 528 GLN A N 1
ATOM 4153 C CA . GLN A 1 528 ? 27.546 20.877 -24.511 1.00 81.25 528 GLN A CA 1
ATOM 4154 C C . GLN A 1 528 ? 26.957 22.229 -24.934 1.00 81.25 528 GLN A C 1
ATOM 4156 O O . GLN A 1 528 ? 27.704 23.130 -25.308 1.00 81.25 528 GLN A O 1
ATOM 4161 N N . ALA A 1 529 ? 25.642 22.413 -24.785 1.00 82.12 529 ALA A N 1
ATOM 4162 C CA . ALA A 1 529 ? 24.980 23.679 -25.098 1.00 82.12 529 ALA A CA 1
ATOM 4163 C C . ALA A 1 529 ? 25.488 24.834 -24.214 1.00 82.12 529 ALA A C 1
ATOM 4165 O O . ALA A 1 529 ? 25.842 25.895 -24.729 1.00 82.12 529 ALA A O 1
ATOM 4166 N N . PHE A 1 530 ? 25.592 24.611 -22.897 1.00 88.50 530 PHE A N 1
ATOM 4167 C CA . PHE A 1 530 ? 26.080 25.620 -21.953 1.00 88.50 530 PHE A CA 1
ATOM 4168 C C . PHE A 1 530 ? 27.528 26.043 -22.241 1.00 88.50 530 PHE A C 1
ATOM 4170 O O . PHE A 1 530 ? 27.835 27.232 -22.310 1.00 88.50 530 PHE A O 1
ATOM 4177 N N . SER A 1 531 ? 28.427 25.074 -22.431 1.00 88.62 531 SER A N 1
ATOM 4178 C CA . SER A 1 531 ? 29.855 25.347 -22.607 1.00 88.62 531 SER A CA 1
ATOM 4179 C C . SER A 1 531 ? 30.165 26.083 -23.917 1.00 88.62 531 SER A C 1
ATOM 4181 O O . SER A 1 531 ? 31.033 26.956 -23.924 1.00 88.62 531 SER A O 1
ATOM 4183 N N . VAL A 1 532 ? 29.415 25.824 -24.998 1.00 88.12 532 VAL A N 1
ATOM 4184 C CA . VAL A 1 532 ? 29.504 26.605 -26.247 1.00 88.12 532 VAL A CA 1
ATOM 4185 C C . VAL A 1 532 ? 29.232 28.083 -25.989 1.00 88.12 532 VAL A C 1
ATOM 4187 O O . VAL A 1 532 ? 30.036 28.929 -26.381 1.00 88.12 532 VAL A O 1
ATOM 4190 N N . GLN A 1 533 ? 28.136 28.404 -25.301 1.00 90.31 533 GLN A N 1
ATOM 4191 C CA . GLN A 1 533 ? 27.812 29.787 -24.964 1.00 90.31 533 GLN A CA 1
ATOM 4192 C C . GLN A 1 533 ? 28.879 30.404 -24.043 1.00 90.31 533 GLN A C 1
ATOM 4194 O O . GLN A 1 533 ? 29.422 31.467 -24.351 1.00 90.31 533 GLN A O 1
ATOM 4199 N N . TYR A 1 534 ? 29.238 29.709 -22.959 1.00 91.25 534 TYR A N 1
ATOM 4200 C CA . TYR A 1 534 ? 30.158 30.213 -21.936 1.00 91.25 534 TYR A CA 1
ATOM 4201 C C . TYR A 1 534 ? 31.535 30.606 -22.497 1.00 91.25 534 TYR A C 1
ATOM 4203 O O . TYR A 1 534 ? 32.056 31.674 -22.155 1.00 91.25 534 TYR A O 1
ATOM 4211 N N . PHE A 1 535 ? 32.122 29.764 -23.358 1.00 91.69 535 PHE A N 1
ATOM 4212 C CA . PHE A 1 535 ? 33.439 30.011 -23.955 1.00 91.69 535 PHE A CA 1
ATOM 4213 C C . PHE A 1 535 ? 33.398 31.008 -25.121 1.00 91.69 535 PHE A C 1
ATOM 4215 O O . PHE A 1 535 ? 34.375 31.731 -25.322 1.00 91.69 535 PHE A O 1
ATOM 4222 N N . ASN A 1 536 ? 32.283 31.109 -25.854 1.00 88.75 536 ASN A N 1
ATOM 4223 C CA . ASN A 1 536 ? 32.107 32.134 -26.891 1.00 88.75 536 ASN A CA 1
ATOM 4224 C C . ASN A 1 536 ? 32.047 33.551 -26.304 1.00 88.75 536 ASN A C 1
ATOM 4226 O O . ASN A 1 536 ? 32.627 34.474 -26.871 1.00 88.75 536 ASN A O 1
ATOM 4230 N N . GLU A 1 537 ? 31.405 33.723 -25.148 1.00 91.62 537 GLU A N 1
ATOM 4231 C CA . GLU A 1 537 ? 31.354 35.005 -24.431 1.00 91.62 537 GLU A CA 1
ATOM 4232 C C . GLU A 1 537 ? 32.702 35.383 -23.778 1.00 91.62 537 GLU A C 1
ATOM 4234 O O . GLU A 1 537 ? 32.911 36.537 -23.404 1.00 91.62 537 GLU A O 1
ATOM 4239 N N . ARG A 1 538 ? 33.636 34.427 -23.634 1.00 92.31 538 ARG A N 1
ATOM 4240 C CA . ARG A 1 538 ? 34.924 34.592 -22.928 1.00 92.31 538 ARG A CA 1
ATOM 4241 C C . ARG A 1 538 ? 36.117 34.123 -23.779 1.00 92.31 538 ARG A C 1
ATOM 4243 O O . ARG A 1 538 ? 36.847 33.212 -23.373 1.00 92.31 538 ARG A O 1
ATOM 4250 N N . PRO A 1 539 ? 36.389 34.769 -24.928 1.00 90.56 539 PRO A N 1
ATOM 4251 C CA . PRO A 1 539 ? 37.433 34.330 -25.857 1.00 90.56 539 PRO A CA 1
ATOM 4252 C C . PRO A 1 539 ? 38.843 34.354 -25.248 1.00 90.56 539 PRO A C 1
ATOM 4254 O O . PRO A 1 539 ? 39.669 33.523 -25.607 1.00 90.56 539 PRO A O 1
ATOM 4257 N N . GLY A 1 540 ? 39.129 35.263 -24.305 1.00 91.50 540 GLY A N 1
ATOM 4258 C CA . GLY A 1 540 ? 40.420 35.310 -23.603 1.00 91.50 540 GLY A CA 1
ATOM 4259 C C . GLY A 1 540 ? 40.696 34.042 -22.788 1.00 91.50 540 GLY A C 1
ATOM 4260 O O . GLY A 1 540 ? 41.715 33.390 -22.998 1.00 91.50 540 GLY A O 1
ATOM 4261 N N . LEU A 1 541 ? 39.743 33.647 -21.936 1.00 91.69 541 LEU A N 1
ATOM 4262 C CA . LEU A 1 541 ? 39.822 32.423 -21.129 1.00 91.69 541 LEU A CA 1
ATOM 4263 C C . LEU A 1 541 ? 39.886 31.172 -22.015 1.00 91.69 541 LEU A C 1
ATOM 4265 O O . LEU A 1 541 ? 40.700 30.282 -21.780 1.00 91.69 541 LEU A O 1
ATOM 4269 N N . ARG A 1 542 ? 39.057 31.128 -23.068 1.00 92.88 542 ARG A N 1
ATOM 4270 C CA . ARG A 1 542 ? 39.058 30.044 -24.058 1.00 92.88 542 ARG A CA 1
ATOM 4271 C C . ARG A 1 542 ? 40.437 29.871 -24.696 1.00 92.88 542 ARG A C 1
ATOM 4273 O O . ARG A 1 542 ? 40.956 28.759 -24.732 1.00 92.88 542 ARG A O 1
ATOM 4280 N N . ARG A 1 543 ? 41.053 30.959 -25.164 1.00 92.31 543 ARG A N 1
ATOM 4281 C CA . ARG A 1 543 ? 42.381 30.928 -25.796 1.00 92.31 543 ARG A CA 1
ATOM 4282 C C . ARG A 1 543 ? 43.483 30.555 -24.817 1.00 92.31 543 ARG A C 1
ATOM 4284 O O . ARG A 1 543 ? 44.397 29.819 -25.177 1.00 92.31 543 ARG A O 1
ATOM 4291 N N . GLU A 1 544 ? 43.413 31.017 -23.576 1.00 92.62 544 GLU A N 1
ATOM 4292 C CA . GLU A 1 544 ? 44.381 30.633 -22.547 1.00 92.62 544 GLU A CA 1
ATOM 4293 C C . GLU A 1 544 ? 44.300 29.126 -22.240 1.00 92.62 544 GLU A C 1
ATOM 4295 O O . GLU A 1 544 ? 45.323 28.442 -22.204 1.00 92.62 544 GLU A O 1
ATOM 4300 N N . LEU A 1 545 ? 43.086 28.578 -22.137 1.00 90.19 545 LEU A N 1
ATOM 4301 C CA . LEU A 1 545 ? 42.847 27.147 -21.942 1.00 90.19 545 LEU A CA 1
ATOM 4302 C C . LEU A 1 545 ? 43.335 26.306 -23.132 1.00 90.19 545 LEU A C 1
ATOM 4304 O O . LEU A 1 545 ? 44.030 25.308 -22.947 1.00 90.19 545 LEU A O 1
ATOM 4308 N N . GLN A 1 546 ? 43.037 26.744 -24.357 1.00 89.31 546 GLN A N 1
ATOM 4309 C CA . GLN A 1 546 ? 43.567 26.136 -25.579 1.00 89.31 546 GLN A CA 1
ATOM 4310 C C . GLN A 1 546 ? 45.106 26.163 -25.587 1.00 89.31 546 GLN A C 1
ATOM 4312 O O . GLN A 1 546 ? 45.730 25.159 -25.917 1.00 89.31 546 GLN A O 1
ATOM 4317 N N . SER A 1 547 ? 45.733 27.269 -25.164 1.00 87.94 547 SER A N 1
ATOM 4318 C CA . SER A 1 547 ? 47.199 27.395 -25.090 1.00 87.94 547 SER A CA 1
ATOM 4319 C C . SER A 1 547 ? 47.815 26.367 -24.140 1.00 87.94 547 SER A C 1
ATOM 4321 O O . SER A 1 547 ? 48.863 25.802 -24.446 1.00 87.94 547 SER A O 1
ATOM 4323 N N . LEU A 1 548 ? 47.169 26.104 -22.998 1.00 87.88 548 LEU A N 1
ATOM 4324 C CA . LEU A 1 548 ? 47.602 25.073 -22.052 1.00 87.88 548 LEU A CA 1
ATOM 4325 C C . LEU A 1 548 ? 47.485 23.671 -22.653 1.00 87.88 548 LEU A C 1
ATOM 4327 O O . LEU A 1 548 ? 48.436 22.900 -22.560 1.00 87.88 548 LEU A O 1
ATOM 4331 N N . ALA A 1 549 ? 46.371 23.370 -23.325 1.00 83.69 549 ALA A N 1
ATOM 4332 C CA . ALA A 1 549 ? 46.170 22.094 -24.010 1.00 83.69 549 ALA A CA 1
ATOM 4333 C C . ALA A 1 549 ? 47.258 21.825 -25.063 1.00 83.69 549 ALA A C 1
ATOM 4335 O O . ALA A 1 549 ? 47.820 20.733 -25.142 1.00 83.69 549 ALA A O 1
ATOM 4336 N N . LEU A 1 550 ? 47.595 22.859 -25.834 1.00 79.12 550 LEU A N 1
ATOM 4337 C CA . LEU A 1 550 ? 48.619 22.829 -26.878 1.00 79.12 550 LEU A CA 1
ATOM 4338 C C . LEU A 1 550 ? 50.051 22.745 -26.318 1.00 79.12 550 LEU A C 1
ATOM 4340 O O . LEU A 1 550 ? 50.955 22.266 -27.004 1.00 79.12 550 LEU A O 1
ATOM 4344 N N . ALA A 1 551 ? 50.278 23.210 -25.089 1.00 77.38 551 ALA A N 1
ATOM 4345 C CA . ALA A 1 551 ? 51.571 23.122 -24.413 1.00 77.38 551 ALA A CA 1
ATOM 4346 C C . ALA A 1 551 ? 51.803 21.751 -23.748 1.00 77.38 551 ALA A C 1
ATOM 4348 O O . ALA A 1 551 ? 52.919 21.244 -23.806 1.00 77.38 551 ALA A O 1
ATOM 4349 N N . ASP A 1 552 ? 50.764 21.143 -23.157 1.00 67.94 552 ASP A N 1
ATOM 4350 C CA . ASP A 1 552 ? 50.828 19.859 -22.425 1.00 67.94 552 ASP A CA 1
ATOM 4351 C C . ASP A 1 552 ? 51.002 18.643 -23.363 1.00 67.94 552 ASP A C 1
ATOM 4353 O O . ASP A 1 552 ? 51.319 17.543 -22.921 1.00 67.94 552 ASP A O 1
ATOM 4357 N N . SER A 1 553 ? 50.781 18.815 -24.672 1.00 63.19 553 SER A N 1
ATOM 4358 C CA . SER A 1 553 ? 50.780 17.726 -25.657 1.00 63.19 553 SER A CA 1
ATOM 4359 C C . SER A 1 553 ? 51.588 18.072 -26.904 1.00 63.19 553 SER A C 1
ATOM 4361 O O . SER A 1 553 ? 50.985 18.612 -27.809 1.00 63.19 553 SER A O 1
ATOM 4363 N N . PHE A 1 554 ? 52.884 17.742 -27.004 1.00 59.75 554 PHE A N 1
ATOM 4364 C CA . PHE A 1 554 ? 53.611 17.522 -28.282 1.00 59.75 554 PHE A CA 1
ATOM 4365 C C . PHE A 1 554 ? 54.987 16.897 -28.007 1.00 59.75 554 PHE A C 1
ATOM 4367 O O . PHE A 1 554 ? 55.712 17.432 -27.165 1.00 59.75 554 PHE A O 1
ATOM 4374 N N . PRO A 1 555 ? 55.319 15.755 -28.656 1.00 49.53 555 PRO A N 1
ATOM 4375 C CA . PRO A 1 555 ? 55.603 15.776 -30.107 1.00 49.53 555 PRO A CA 1
ATOM 4376 C C . PRO A 1 555 ? 54.618 15.083 -31.087 1.00 49.53 555 PRO A C 1
ATOM 4378 O O . PRO A 1 555 ? 54.557 15.524 -32.225 1.00 49.53 555 PRO A O 1
ATOM 4381 N N . ASP A 1 556 ? 53.781 14.096 -30.715 1.00 53.25 556 ASP A N 1
ATOM 4382 C CA . ASP A 1 556 ? 53.077 13.257 -31.734 1.00 53.25 556 ASP A CA 1
ATOM 4383 C C . ASP A 1 556 ? 51.541 13.439 -31.905 1.00 53.25 556 ASP A C 1
ATOM 4385 O O . ASP A 1 556 ? 50.946 12.836 -32.798 1.00 53.25 556 ASP A O 1
ATOM 4389 N N . VAL A 1 557 ? 50.843 14.257 -31.097 1.00 56.78 557 VAL A N 1
ATOM 4390 C CA . VAL A 1 557 ? 49.349 14.208 -30.993 1.00 56.78 557 VAL A CA 1
ATOM 4391 C C . VAL A 1 557 ? 48.618 15.472 -31.487 1.00 56.78 557 VAL A C 1
ATOM 4393 O O . VAL A 1 557 ? 47.391 15.567 -31.455 1.00 56.78 557 VAL A O 1
ATOM 4396 N N . GLY A 1 558 ? 49.344 16.449 -32.019 1.00 62.06 558 GLY A N 1
ATOM 4397 C CA . GLY A 1 558 ? 48.804 17.761 -32.381 1.00 62.06 558 GLY A CA 1
ATOM 4398 C C . GLY A 1 558 ? 47.555 17.834 -33.215 1.00 62.06 558 GLY A C 1
ATOM 4399 O O . GLY A 1 558 ? 46.640 18.599 -32.920 1.00 62.06 558 GLY A O 1
ATOM 4400 N N . ARG A 1 559 ? 47.520 17.016 -34.265 1.00 62.91 559 ARG A N 1
ATOM 4401 C CA . ARG A 1 559 ? 46.414 16.985 -35.223 1.00 62.91 559 ARG A CA 1
ATOM 4402 C C . ARG A 1 559 ? 45.105 16.500 -34.594 1.00 62.91 559 ARG A C 1
ATOM 4404 O O . ARG A 1 559 ? 44.041 16.875 -35.070 1.00 62.91 559 ARG A O 1
ATOM 4411 N N . MET A 1 560 ? 45.176 15.727 -33.508 1.00 68.69 560 MET A N 1
ATOM 4412 C CA . MET A 1 560 ? 44.005 15.235 -32.773 1.00 68.69 560 MET A CA 1
ATOM 4413 C C . MET A 1 560 ? 43.549 16.197 -31.671 1.00 68.69 560 MET A C 1
ATOM 4415 O O . MET A 1 560 ? 42.472 16.011 -31.111 1.00 68.69 560 MET A O 1
ATOM 4419 N N . MET A 1 561 ? 44.320 17.248 -31.364 1.00 76.62 561 MET A N 1
ATOM 4420 C CA . MET A 1 561 ? 44.011 18.134 -30.240 1.00 76.62 561 MET A CA 1
ATOM 4421 C C . MET A 1 561 ? 42.685 18.886 -30.424 1.00 76.62 561 MET A C 1
ATOM 4423 O O . MET A 1 561 ? 41.945 19.022 -29.456 1.00 76.62 561 MET A O 1
ATOM 4427 N N . ASN A 1 562 ? 42.315 19.308 -31.643 1.00 78.12 562 ASN A N 1
ATOM 4428 C CA . ASN A 1 562 ? 41.007 19.951 -31.858 1.00 78.12 562 ASN A CA 1
ATOM 4429 C C . ASN A 1 562 ? 39.854 18.998 -31.544 1.00 78.12 562 ASN A C 1
ATOM 4431 O O . ASN A 1 562 ? 38.851 19.397 -30.963 1.00 78.12 562 ASN A O 1
ATOM 4435 N N . ILE A 1 563 ? 40.016 17.733 -31.940 1.00 75.12 563 ILE A N 1
ATOM 4436 C CA . ILE A 1 563 ? 39.035 16.675 -31.706 1.00 75.12 563 ILE A CA 1
ATOM 4437 C C . ILE A 1 563 ? 38.925 16.430 -30.203 1.00 75.12 563 ILE A C 1
ATOM 4439 O O . ILE A 1 563 ? 37.825 16.380 -29.673 1.00 75.12 563 ILE A O 1
ATOM 4443 N N . TYR A 1 564 ? 40.051 16.375 -29.491 1.00 78.44 564 TYR A N 1
ATOM 4444 C CA . TYR A 1 564 ? 40.050 16.212 -28.040 1.00 78.44 564 TYR A CA 1
ATOM 4445 C C . TYR A 1 564 ? 39.451 17.400 -27.297 1.00 78.44 564 TYR A C 1
ATOM 4447 O O . TYR A 1 564 ? 38.739 17.173 -26.323 1.00 78.44 564 TYR A O 1
ATOM 4455 N N . LEU A 1 565 ? 39.703 18.633 -27.745 1.00 85.31 565 LEU A N 1
ATOM 4456 C CA . LEU A 1 565 ? 39.042 19.826 -27.218 1.00 85.31 565 LEU A CA 1
ATOM 4457 C C . LEU A 1 565 ? 37.528 19.748 -27.455 1.00 85.31 565 LEU A C 1
ATOM 4459 O O . LEU A 1 565 ? 36.771 19.974 -26.516 1.00 85.31 565 LEU A O 1
ATOM 4463 N N . GLY A 1 566 ? 37.097 19.340 -28.653 1.00 80.31 566 GLY A N 1
ATOM 4464 C CA . GLY A 1 566 ? 35.686 19.124 -28.987 1.00 80.31 566 GLY A CA 1
ATOM 4465 C C . GLY A 1 566 ? 35.017 18.018 -28.162 1.00 80.31 566 GLY A C 1
ATOM 4466 O O . GLY A 1 566 ? 33.889 18.194 -27.706 1.00 80.31 566 GLY A O 1
ATOM 4467 N N . ASP A 1 567 ? 35.723 16.914 -27.899 1.00 78.56 567 ASP A N 1
ATOM 4468 C CA . ASP A 1 567 ? 35.249 15.819 -27.042 1.00 78.56 567 ASP A CA 1
ATOM 4469 C C . ASP A 1 567 ? 35.049 16.281 -25.586 1.00 78.56 567 ASP A C 1
ATOM 4471 O O . ASP A 1 567 ? 34.104 15.844 -24.930 1.00 78.56 567 ASP A O 1
ATOM 4475 N N . MET A 1 568 ? 35.910 17.176 -25.076 1.00 83.88 568 MET A N 1
ATOM 4476 C CA . MET A 1 568 ? 35.756 17.778 -23.740 1.00 83.88 568 MET A CA 1
ATOM 4477 C C . MET A 1 568 ? 34.573 18.759 -23.700 1.00 83.88 568 MET A C 1
ATOM 4479 O O . MET A 1 568 ? 33.777 18.772 -22.757 1.00 83.88 568 MET A O 1
ATOM 4483 N N . SER A 1 569 ? 34.482 19.621 -24.714 1.00 83.88 569 SER A N 1
ATOM 4484 C CA . SER A 1 569 ? 33.422 20.608 -24.893 1.00 83.88 569 SER A CA 1
ATOM 4485 C C . SER A 1 569 ? 33.449 21.157 -26.317 1.00 83.88 569 SER A C 1
ATOM 4487 O O . SER A 1 569 ? 34.458 21.688 -26.782 1.00 83.88 569 SER A O 1
ATOM 4489 N N . SER A 1 570 ? 32.289 21.172 -26.968 1.00 83.06 570 SER A N 1
ATOM 4490 C CA . SER A 1 570 ? 32.129 21.787 -28.289 1.00 83.06 570 SER A CA 1
ATOM 4491 C C . SER A 1 570 ? 32.552 23.268 -28.306 1.00 83.06 570 SER A C 1
ATOM 4493 O O . SER A 1 570 ? 33.012 23.757 -29.337 1.00 83.06 570 SER A O 1
ATOM 4495 N N . GLY A 1 571 ? 32.468 23.971 -27.167 1.00 85.50 571 GLY A N 1
ATOM 4496 C CA . GLY A 1 571 ? 32.886 25.370 -27.011 1.00 85.50 571 GLY A CA 1
ATOM 4497 C C . GLY A 1 571 ? 34.400 25.612 -26.998 1.00 85.50 571 GLY A C 1
ATOM 4498 O O . GLY A 1 571 ? 34.824 26.762 -27.120 1.00 85.50 571 GLY A O 1
ATOM 4499 N N . LEU A 1 572 ? 35.216 24.561 -26.865 1.00 88.38 572 LEU A N 1
ATOM 4500 C CA . LEU A 1 572 ? 36.683 24.648 -26.879 1.00 88.38 572 LEU A CA 1
ATOM 4501 C C . LEU A 1 572 ? 37.307 24.378 -28.245 1.00 88.38 572 LEU A C 1
ATOM 4503 O O . LEU A 1 572 ? 38.490 24.680 -28.432 1.00 88.38 572 LEU A O 1
ATOM 4507 N N . THR A 1 573 ? 36.519 23.855 -29.184 1.00 87.56 573 THR A N 1
ATOM 4508 C CA . THR A 1 573 ? 36.913 23.672 -30.584 1.00 87.56 573 THR A CA 1
ATOM 4509 C C . THR A 1 573 ? 37.514 24.968 -31.125 1.00 87.56 573 THR A C 1
ATOM 4511 O O . THR A 1 573 ? 36.912 26.037 -30.985 1.00 87.56 573 THR A O 1
ATOM 4514 N N . LEU A 1 574 ? 38.703 24.890 -31.729 1.00 86.62 574 LEU A N 1
ATOM 4515 C CA . LEU A 1 574 ? 39.386 26.068 -32.252 1.00 86.62 574 LEU A CA 1
ATOM 4516 C C . LEU A 1 574 ? 38.541 26.725 -33.342 1.00 86.62 574 LEU A C 1
ATOM 4518 O O . LEU A 1 574 ? 38.235 26.117 -34.370 1.00 86.62 574 LEU A O 1
ATOM 4522 N N . GLN A 1 575 ? 38.203 27.991 -33.120 1.00 87.62 575 GLN A N 1
ATOM 4523 C CA . GLN A 1 575 ? 37.581 28.839 -34.127 1.00 87.62 575 GLN A CA 1
ATOM 4524 C C . GLN A 1 575 ? 38.651 29.557 -34.943 1.00 87.62 575 GLN A C 1
ATOM 4526 O O . GLN A 1 575 ? 39.794 29.709 -34.512 1.00 87.62 575 GLN A O 1
ATOM 4531 N N . GLU A 1 576 ? 38.262 30.092 -36.096 1.00 87.56 576 GLU A N 1
ATOM 4532 C CA . GLU A 1 576 ? 39.166 30.851 -36.959 1.00 87.56 576 GLU A CA 1
ATOM 4533 C C . GLU A 1 576 ? 39.900 31.982 -36.216 1.00 87.56 576 GLU A C 1
ATOM 4535 O O . GLU A 1 576 ? 41.110 32.151 -36.349 1.00 87.56 576 GLU A O 1
ATOM 4540 N N . SER A 1 577 ? 39.192 32.730 -35.367 1.00 88.62 577 SER A N 1
ATOM 4541 C CA . SER A 1 577 ? 39.813 33.805 -34.585 1.00 88.62 577 SER A CA 1
ATOM 4542 C C . SER A 1 577 ? 40.807 33.305 -33.528 1.00 88.62 577 SER A C 1
ATOM 4544 O O . SER A 1 577 ? 41.725 34.040 -33.165 1.00 88.62 577 SER A O 1
ATOM 4546 N N . ASP A 1 578 ? 40.656 32.070 -33.043 1.00 89.88 578 ASP A N 1
ATOM 4547 C CA . ASP A 1 578 ? 41.600 31.452 -32.110 1.00 89.88 578 ASP A CA 1
ATOM 4548 C C . ASP A 1 578 ? 42.846 30.963 -32.850 1.00 89.88 578 ASP A C 1
ATOM 4550 O O . ASP A 1 578 ? 43.956 31.169 -32.373 1.00 89.88 578 ASP A O 1
ATOM 4554 N N . LEU A 1 579 ? 42.676 30.386 -34.044 1.00 88.38 579 LEU A N 1
ATOM 4555 C CA . LEU A 1 579 ? 43.781 29.982 -34.918 1.00 88.38 579 LEU A CA 1
ATOM 4556 C C . LEU A 1 579 ? 44.683 31.173 -35.262 1.00 88.38 579 LEU A C 1
ATOM 4558 O O . LEU A 1 579 ? 45.901 31.089 -35.116 1.00 88.38 579 LEU A O 1
ATOM 4562 N N . ALA A 1 580 ? 44.083 32.306 -35.640 1.00 88.44 580 ALA A N 1
ATOM 4563 C CA . ALA A 1 580 ? 44.806 33.554 -35.880 1.00 88.44 580 ALA A CA 1
ATOM 4564 C C . ALA A 1 580 ? 45.603 34.009 -34.641 1.00 88.44 580 ALA A C 1
ATOM 4566 O O . ALA A 1 580 ? 46.781 34.347 -34.744 1.00 88.44 580 ALA A O 1
ATOM 4567 N N . PHE A 1 581 ? 44.972 33.980 -33.463 1.00 91.38 581 PHE A N 1
ATOM 4568 C CA . PHE A 1 581 ? 45.600 34.360 -32.198 1.00 91.38 581 PHE A CA 1
ATOM 4569 C C . PHE A 1 581 ? 46.780 33.448 -31.827 1.00 91.38 581 PHE A C 1
ATOM 4571 O O . PHE A 1 581 ? 47.858 33.941 -31.495 1.00 91.38 581 PHE A O 1
ATOM 4578 N N . HIS A 1 582 ? 46.603 32.124 -31.903 1.00 88.50 582 HIS A N 1
ATOM 4579 C CA . HIS A 1 582 ? 47.646 31.156 -31.547 1.00 88.50 582 HIS A CA 1
ATOM 4580 C C . HIS A 1 582 ? 48.839 31.228 -32.499 1.00 88.50 582 HIS A C 1
ATOM 4582 O O . HIS A 1 582 ? 49.975 31.147 -32.037 1.00 88.50 582 HIS A O 1
ATOM 4588 N N . LEU A 1 583 ? 48.614 31.478 -33.794 1.00 87.62 583 LEU A N 1
ATOM 4589 C CA . LEU A 1 583 ? 49.690 31.741 -34.754 1.00 87.62 583 LEU A CA 1
ATOM 4590 C C . LEU A 1 583 ? 50.519 32.979 -34.386 1.00 87.62 583 LEU A C 1
ATOM 4592 O O . LEU A 1 583 ? 51.747 32.953 -34.473 1.00 87.62 583 LEU A O 1
ATOM 4596 N N . GLU A 1 584 ? 49.881 34.083 -33.985 1.00 89.62 584 GLU A N 1
ATOM 4597 C CA . GLU A 1 584 ? 50.592 35.288 -33.527 1.00 89.62 584 GLU A CA 1
ATOM 4598 C C . GLU A 1 584 ? 51.382 35.031 -32.239 1.00 89.62 584 GLU A C 1
ATOM 4600 O O . GLU A 1 584 ? 52.549 35.421 -32.141 1.00 89.62 584 GLU A O 1
ATOM 4605 N N . ALA A 1 585 ? 50.787 34.311 -31.286 1.00 86.88 585 ALA A N 1
ATOM 4606 C CA . ALA A 1 585 ? 51.442 33.941 -30.036 1.00 86.88 585 ALA A CA 1
ATOM 4607 C C . ALA A 1 585 ? 52.648 33.006 -30.246 1.00 86.88 585 ALA A C 1
ATOM 4609 O O . ALA A 1 585 ? 53.646 33.120 -29.532 1.00 86.88 585 ALA A O 1
ATOM 4610 N N . LEU A 1 586 ? 52.578 32.103 -31.227 1.00 86.56 586 LEU A N 1
ATOM 4611 C CA . LEU A 1 586 ? 53.666 31.194 -31.590 1.00 86.56 586 LEU A CA 1
ATOM 4612 C C . LEU A 1 586 ? 54.873 31.930 -32.153 1.00 86.56 586 LEU A C 1
ATOM 4614 O O . LEU A 1 586 ? 55.993 31.683 -31.711 1.00 86.56 586 LEU A O 1
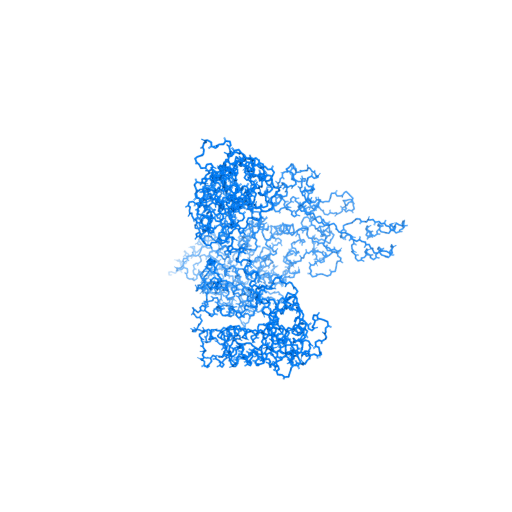ATOM 4618 N N . VAL A 1 587 ? 54.653 32.865 -33.081 1.00 85.94 587 VAL A N 1
ATOM 4619 C CA . VAL A 1 587 ? 55.734 33.675 -33.666 1.00 85.94 587 VAL A CA 1
ATOM 4620 C C . VAL A 1 587 ? 56.475 34.471 -32.593 1.00 85.94 587 VAL A C 1
ATOM 4622 O O . VAL A 1 587 ? 57.700 34.550 -32.620 1.00 85.94 587 VAL A O 1
ATOM 4625 N N . ALA A 1 588 ? 55.760 35.003 -31.600 1.00 85.12 588 ALA A N 1
ATOM 4626 C CA . ALA A 1 588 ? 56.372 35.730 -30.488 1.00 85.12 588 ALA A CA 1
ATOM 4627 C C . ALA A 1 588 ? 57.293 34.859 -29.603 1.00 85.12 588 ALA A C 1
ATOM 4629 O O . ALA A 1 588 ? 58.134 35.399 -28.884 1.00 85.12 588 ALA A O 1
ATOM 4630 N N . LYS A 1 589 ? 57.150 33.526 -29.648 1.00 83.44 589 LYS A N 1
ATOM 4631 C CA . LYS A 1 589 ? 57.924 32.552 -28.856 1.00 83.44 589 LYS A CA 1
ATOM 4632 C C . LYS A 1 589 ? 58.872 31.693 -29.696 1.00 83.44 589 LYS A C 1
ATOM 4634 O O . LYS A 1 589 ? 59.461 30.759 -29.165 1.00 83.44 589 LYS A O 1
ATOM 4639 N N . GLU A 1 590 ? 59.045 32.006 -30.975 1.00 82.88 590 GLU A N 1
ATOM 4640 C CA . GLU A 1 590 ? 59.828 31.215 -31.932 1.00 82.88 590 GLU A CA 1
ATOM 4641 C C . GLU A 1 590 ? 61.221 30.830 -31.416 1.00 82.88 590 GLU A C 1
ATOM 4643 O O . GLU A 1 590 ? 61.586 29.661 -31.435 1.00 82.88 590 GLU A O 1
ATOM 4648 N N . TYR A 1 591 ? 61.972 31.786 -30.862 1.00 81.12 591 TYR A N 1
ATOM 4649 C CA . TYR A 1 591 ? 63.328 31.539 -30.356 1.00 81.12 591 TYR A CA 1
ATOM 4650 C C . TYR A 1 591 ? 63.384 30.689 -29.072 1.00 81.12 591 TYR A C 1
ATOM 4652 O O . TYR A 1 591 ? 64.471 30.341 -28.618 1.00 81.12 591 TYR A O 1
ATOM 4660 N N . GLN A 1 592 ? 62.233 30.389 -28.462 1.00 81.38 592 GLN A N 1
ATOM 4661 C CA . GLN A 1 592 ? 62.102 29.575 -27.247 1.00 81.38 592 GLN A CA 1
ATOM 4662 C C . GLN A 1 592 ? 61.607 28.150 -27.550 1.00 81.38 592 GLN A C 1
ATOM 4664 O O . GLN A 1 592 ? 61.540 27.329 -26.636 1.00 81.38 592 GLN A O 1
ATOM 4669 N N . LEU A 1 593 ? 61.238 27.855 -28.802 1.00 77.69 593 LEU A N 1
ATOM 4670 C CA . LEU A 1 593 ? 60.588 26.612 -29.212 1.00 77.69 593 LEU A CA 1
ATOM 4671 C C . LEU A 1 593 ? 61.426 25.898 -30.278 1.00 77.69 593 LEU A C 1
ATOM 4673 O O . LEU A 1 593 ? 61.489 26.331 -31.426 1.00 77.69 593 LEU A O 1
ATOM 4677 N N . ASN A 1 594 ? 62.023 24.761 -29.915 1.00 78.19 594 ASN A N 1
ATOM 4678 C CA . ASN A 1 594 ? 62.791 23.935 -30.858 1.00 78.19 594 ASN A CA 1
ATOM 4679 C C . ASN A 1 594 ? 61.903 23.292 -31.946 1.00 78.19 594 ASN A C 1
ATOM 4681 O O . ASN A 1 594 ? 62.414 22.888 -32.985 1.00 78.19 594 ASN A O 1
ATOM 4685 N N . ASP A 1 595 ? 60.589 23.221 -31.714 1.00 78.31 595 ASP A N 1
ATOM 4686 C CA . ASP A 1 595 ? 59.550 22.647 -32.580 1.00 78.31 595 ASP A CA 1
ATOM 4687 C C . ASP A 1 595 ? 58.611 23.724 -33.175 1.00 78.31 595 ASP A C 1
ATOM 4689 O O . ASP A 1 595 ? 57.489 23.433 -33.596 1.00 78.31 595 ASP A O 1
ATOM 4693 N N . PHE A 1 596 ? 59.053 24.991 -33.220 1.00 84.44 596 PHE A N 1
ATOM 4694 C CA . PHE A 1 596 ? 58.247 26.124 -33.699 1.00 84.44 596 PHE A CA 1
ATOM 4695 C C . PHE A 1 596 ? 57.612 25.870 -35.076 1.00 84.44 596 PHE A C 1
ATOM 4697 O O . PHE A 1 596 ? 56.410 26.076 -35.253 1.00 84.44 596 PHE A O 1
ATOM 4704 N N . ILE A 1 597 ? 58.415 25.399 -36.032 1.00 83.00 597 ILE A N 1
ATOM 4705 C CA . ILE A 1 597 ? 58.000 25.167 -37.421 1.00 83.00 597 ILE A CA 1
ATOM 4706 C C . ILE A 1 597 ? 56.897 24.096 -37.494 1.00 83.00 597 ILE A C 1
ATOM 4708 O O . ILE A 1 597 ? 55.916 24.267 -38.218 1.00 83.00 597 ILE A O 1
ATOM 4712 N N . GLU A 1 598 ? 57.006 23.029 -36.700 1.00 80.19 598 GLU A N 1
ATOM 4713 C CA . GLU A 1 598 ? 56.026 21.937 -36.652 1.00 80.19 598 GLU A CA 1
ATOM 4714 C C . GLU A 1 598 ? 54.699 22.403 -36.041 1.00 80.19 598 GLU A C 1
ATOM 4716 O O . GLU A 1 598 ? 53.631 22.186 -36.621 1.00 80.19 598 GLU A O 1
ATOM 4721 N N . ARG A 1 599 ? 54.752 23.124 -34.912 1.00 80.88 599 ARG A N 1
ATOM 4722 C CA . ARG A 1 599 ? 53.557 23.688 -34.259 1.00 80.88 599 ARG A CA 1
ATOM 4723 C C . ARG A 1 599 ? 52.836 24.685 -35.159 1.00 80.88 599 ARG A C 1
ATOM 4725 O O . ARG A 1 599 ? 51.611 24.649 -35.263 1.00 80.88 599 ARG A O 1
ATOM 4732 N N . TRP A 1 600 ? 53.588 25.559 -35.824 1.00 87.50 600 TRP A N 1
ATOM 4733 C CA . TRP A 1 600 ? 53.047 26.524 -36.779 1.00 87.50 600 TRP A CA 1
ATOM 4734 C C . TRP A 1 600 ? 52.409 25.826 -37.993 1.00 87.50 600 TRP A C 1
ATOM 4736 O O . TRP A 1 600 ? 51.345 26.240 -38.466 1.00 87.50 600 TRP A O 1
ATOM 4746 N N . GLY A 1 601 ? 53.008 24.719 -38.446 1.00 83.94 601 GLY A N 1
ATOM 4747 C CA . GLY A 1 601 ? 52.474 23.856 -39.498 1.00 83.94 601 GLY A CA 1
ATOM 4748 C C . GLY A 1 601 ? 51.116 23.238 -39.152 1.00 83.94 601 GLY A C 1
ATOM 4749 O O . GLY A 1 601 ? 50.214 23.281 -39.983 1.00 83.94 601 GLY A O 1
ATOM 4750 N N . VAL A 1 602 ? 50.918 22.742 -37.922 1.00 80.69 602 VAL A N 1
ATOM 4751 C CA . VAL A 1 602 ? 49.636 22.141 -37.487 1.00 80.69 602 VAL A CA 1
ATOM 4752 C C . VAL A 1 602 ? 48.478 23.149 -37.520 1.00 80.69 602 VAL A C 1
ATOM 4754 O O . VAL A 1 602 ? 47.397 22.822 -38.008 1.00 80.69 602 VAL A O 1
ATOM 4757 N N . PHE A 1 603 ? 48.683 24.386 -37.052 1.00 84.56 603 PHE A N 1
ATOM 4758 C CA . PHE A 1 603 ? 47.634 25.415 -37.137 1.00 84.56 603 PHE A CA 1
ATOM 4759 C C . PHE A 1 603 ? 47.351 25.826 -38.574 1.00 84.56 603 PHE A C 1
ATOM 4761 O O . PHE A 1 603 ? 46.191 25.982 -38.950 1.00 84.56 603 PHE A O 1
ATOM 4768 N N . SER A 1 604 ? 48.403 25.967 -39.380 1.00 85.06 604 SER A N 1
ATOM 4769 C CA . SER A 1 604 ? 48.268 26.286 -40.799 1.00 85.06 604 SER A CA 1
ATOM 4770 C C . SER A 1 604 ? 47.494 25.192 -41.538 1.00 85.06 604 SER A C 1
ATOM 4772 O O . SER A 1 604 ? 46.593 25.509 -42.307 1.00 85.06 604 SER A O 1
ATOM 4774 N N . GLU A 1 605 ? 47.737 23.912 -41.240 1.00 80.62 605 GLU A N 1
ATOM 4775 C CA . GLU A 1 605 ? 46.945 22.802 -41.784 1.00 80.62 605 GLU A CA 1
ATOM 4776 C C . GLU A 1 605 ? 45.447 22.979 -41.498 1.00 80.62 605 GLU A C 1
ATOM 4778 O O . GLU A 1 605 ? 44.645 22.908 -42.424 1.00 80.62 605 GLU A O 1
ATOM 4783 N N . TRP A 1 606 ? 45.040 23.285 -40.262 1.00 78.44 606 TRP A N 1
ATOM 4784 C CA . TRP A 1 606 ? 43.614 23.482 -39.948 1.00 78.44 606 TRP A CA 1
ATOM 4785 C C . TRP A 1 606 ? 43.003 24.717 -40.616 1.00 78.44 606 TRP A C 1
ATOM 4787 O O . TRP A 1 606 ? 41.839 24.673 -41.014 1.00 78.44 606 TRP A O 1
ATOM 4797 N N . ILE A 1 607 ? 43.772 25.800 -40.765 1.00 84.56 607 ILE A N 1
ATOM 4798 C CA . ILE A 1 607 ? 43.327 27.033 -41.433 1.00 84.56 607 ILE A CA 1
ATOM 4799 C C . ILE A 1 607 ? 43.022 26.780 -42.909 1.00 84.56 607 ILE A C 1
ATOM 4801 O O . ILE A 1 607 ? 42.009 27.260 -43.407 1.00 84.56 607 ILE A O 1
ATOM 4805 N N . PHE A 1 608 ? 43.882 26.029 -43.601 1.00 78.69 608 PHE A N 1
ATOM 4806 C CA . PHE A 1 608 ? 43.756 25.800 -45.041 1.00 78.69 608 PHE A CA 1
ATOM 4807 C C . PHE A 1 608 ? 42.872 24.591 -45.401 1.00 78.69 608 PHE A C 1
ATOM 4809 O O . PHE A 1 608 ? 42.412 24.507 -46.538 1.00 78.69 608 PHE A O 1
ATOM 4816 N N . ILE A 1 609 ? 42.606 23.673 -44.459 1.00 72.38 609 ILE A N 1
ATOM 4817 C CA . ILE A 1 609 ? 41.728 22.504 -44.670 1.00 72.38 609 ILE A CA 1
ATOM 4818 C C . ILE A 1 609 ? 40.246 22.829 -44.388 1.00 72.38 609 ILE A C 1
ATOM 4820 O O . ILE A 1 609 ? 39.364 22.257 -45.030 1.00 72.38 609 ILE A O 1
ATOM 4824 N N . ASN A 1 610 ? 39.930 23.752 -43.470 1.00 68.31 610 ASN A N 1
ATOM 4825 C CA . ASN A 1 610 ? 38.540 24.040 -43.095 1.00 68.31 610 ASN A CA 1
ATOM 4826 C C . ASN A 1 610 ? 37.889 25.140 -43.966 1.00 68.31 610 ASN A C 1
ATOM 4828 O O . ASN A 1 610 ? 38.136 26.330 -43.782 1.00 68.31 610 ASN A O 1
ATOM 4832 N N . GLN A 1 611 ? 37.007 24.742 -44.892 1.00 60.53 611 GLN A N 1
ATOM 4833 C CA . GLN A 1 611 ? 36.408 25.621 -45.915 1.00 60.53 611 GLN A CA 1
ATOM 4834 C C . GLN A 1 611 ? 35.328 26.593 -45.399 1.00 60.53 611 GLN A C 1
ATOM 4836 O O . GLN A 1 611 ? 34.867 27.444 -46.156 1.00 60.53 611 GLN A O 1
ATOM 4841 N N . SER A 1 612 ? 34.903 26.489 -44.135 1.00 61.56 612 SER A N 1
ATOM 4842 C CA . SER A 1 612 ? 33.848 27.341 -43.559 1.00 61.56 612 SER A CA 1
ATOM 4843 C C . SER A 1 612 ? 34.363 28.634 -42.905 1.00 61.56 612 SER A C 1
ATOM 4845 O O . SER A 1 612 ? 33.607 29.319 -42.217 1.00 61.56 612 SER A O 1
ATOM 4847 N N . PHE A 1 613 ? 35.651 28.945 -43.045 1.00 79.81 613 PHE A N 1
ATOM 4848 C CA . PHE A 1 613 ? 36.296 30.119 -42.454 1.00 79.81 613 PHE A CA 1
ATOM 4849 C C . PHE A 1 613 ? 36.208 31.369 -43.353 1.00 79.81 613 PHE A C 1
ATOM 4851 O O . PHE A 1 613 ? 36.021 31.282 -44.563 1.00 79.81 613 PHE A O 1
ATOM 4858 N N . THR A 1 614 ? 36.312 32.554 -42.747 1.00 77.12 614 THR A N 1
ATOM 4859 C CA . THR A 1 614 ? 36.154 33.874 -43.389 1.00 77.12 614 THR A CA 1
ATOM 4860 C C . THR A 1 614 ? 37.438 34.432 -44.022 1.00 77.12 614 THR A C 1
ATOM 4862 O O . THR A 1 614 ? 37.378 35.428 -44.742 1.00 77.12 614 THR A O 1
ATOM 4865 N N . GLY A 1 615 ? 38.593 33.808 -43.775 1.00 81.44 615 GLY A N 1
ATOM 4866 C CA . GLY A 1 615 ? 39.917 34.185 -44.289 1.00 81.44 615 GLY A CA 1
ATOM 4867 C C . GLY A 1 615 ? 40.809 34.969 -43.307 1.00 81.44 615 GLY A C 1
ATOM 4868 O O . GLY A 1 615 ? 41.923 35.360 -43.662 1.00 81.44 615 GLY A O 1
ATOM 4869 N N . LEU A 1 616 ? 40.369 35.205 -42.067 1.00 85.44 616 LEU A N 1
ATOM 4870 C CA . LEU A 1 616 ? 41.101 35.953 -41.036 1.00 85.44 616 LEU A CA 1
ATOM 4871 C C . LEU A 1 616 ? 42.416 35.262 -40.631 1.00 85.44 616 LEU A C 1
ATOM 4873 O O . LEU A 1 616 ? 43.476 35.891 -40.616 1.00 85.44 616 LEU A O 1
ATOM 4877 N N . ALA A 1 617 ? 42.359 33.972 -40.296 1.00 85.50 617 ALA A N 1
ATOM 4878 C CA . ALA A 1 617 ? 43.537 33.219 -39.861 1.00 85.50 617 ALA A CA 1
ATOM 4879 C C . ALA A 1 617 ? 44.502 32.950 -41.022 1.00 85.50 617 ALA A C 1
ATOM 4881 O O . ALA A 1 617 ? 45.720 33.016 -40.848 1.00 85.50 617 ALA A O 1
ATOM 4882 N N . GLU A 1 618 ? 43.957 32.744 -42.224 1.00 86.69 618 GLU A N 1
ATOM 4883 C CA . GLU A 1 618 ? 44.732 32.639 -43.461 1.00 86.69 618 GLU A CA 1
ATOM 4884 C C . GLU A 1 618 ? 45.554 33.910 -43.706 1.00 86.69 618 GLU A C 1
ATOM 4886 O O . GLU A 1 618 ? 46.752 33.834 -43.994 1.00 86.69 618 GLU A O 1
ATOM 4891 N N . ALA A 1 619 ? 44.945 35.090 -43.549 1.00 86.75 619 ALA A N 1
ATOM 4892 C CA . ALA A 1 619 ? 45.646 36.357 -43.714 1.00 86.75 619 ALA A CA 1
ATOM 4893 C C . ALA A 1 619 ? 46.821 36.504 -42.729 1.00 86.75 619 ALA A C 1
ATOM 4895 O O . ALA A 1 619 ? 47.888 36.988 -43.117 1.00 86.75 619 ALA A O 1
ATOM 4896 N N . VAL A 1 620 ? 46.657 36.057 -41.478 1.00 87.88 620 VAL A N 1
ATOM 4897 C CA . VAL A 1 620 ? 47.723 36.050 -40.461 1.00 87.88 620 VAL A CA 1
ATOM 4898 C C . VAL A 1 620 ? 48.850 35.088 -40.842 1.00 87.88 620 VAL A C 1
ATOM 4900 O O . VAL A 1 620 ? 50.007 35.514 -40.874 1.00 87.88 620 VAL A O 1
ATOM 4903 N N . ALA A 1 621 ? 48.529 33.839 -41.194 1.00 87.25 621 ALA A N 1
ATOM 4904 C CA . ALA A 1 621 ? 49.514 32.834 -41.597 1.00 87.25 621 ALA A CA 1
ATOM 4905 C C . ALA A 1 621 ? 50.342 33.311 -42.802 1.00 87.25 621 ALA A C 1
ATOM 4907 O O . ALA A 1 621 ? 51.574 33.346 -42.755 1.00 87.25 621 ALA A O 1
ATOM 4908 N N . ARG A 1 622 ? 49.675 33.796 -43.860 1.00 86.94 622 ARG A N 1
ATOM 4909 C CA . ARG A 1 622 ? 50.348 34.332 -45.055 1.00 86.94 622 ARG A CA 1
ATOM 4910 C C . ARG A 1 622 ? 51.201 35.555 -44.737 1.00 86.94 622 ARG A C 1
ATOM 4912 O O . ARG A 1 622 ? 52.289 35.697 -45.286 1.00 86.94 622 ARG A O 1
ATOM 4919 N N . ARG A 1 623 ? 50.745 36.449 -43.852 1.00 89.56 623 ARG A N 1
ATOM 4920 C CA . ARG A 1 623 ? 51.521 37.628 -43.433 1.00 89.56 623 ARG A CA 1
ATOM 4921 C C . ARG A 1 623 ? 52.808 37.231 -42.709 1.00 89.56 623 ARG A C 1
ATOM 4923 O O . ARG A 1 623 ? 53.836 37.842 -42.974 1.00 89.56 623 ARG A O 1
ATOM 4930 N N . GLN A 1 624 ? 52.755 36.232 -41.829 1.00 89.69 624 GLN A N 1
ATOM 4931 C CA . GLN A 1 624 ? 53.928 35.725 -41.108 1.00 89.69 624 GLN A CA 1
ATOM 4932 C C . GLN A 1 624 ? 54.918 35.009 -42.041 1.00 89.69 624 GLN A C 1
ATOM 4934 O O . GLN A 1 624 ? 56.127 35.150 -41.874 1.00 89.69 624 GLN A O 1
ATOM 4939 N N . ALA A 1 625 ? 54.415 34.313 -43.063 1.00 86.88 625 ALA A N 1
ATOM 4940 C CA . ALA A 1 625 ? 55.233 33.620 -44.057 1.00 86.88 625 ALA A CA 1
ATOM 4941 C C . ALA A 1 625 ? 55.946 34.553 -45.059 1.00 86.88 625 ALA A C 1
ATOM 4943 O O . ALA A 1 625 ? 57.025 34.220 -45.542 1.00 86.88 625 ALA A O 1
ATOM 4944 N N . ARG A 1 626 ? 55.410 35.755 -45.336 1.00 85.50 626 ARG A N 1
ATOM 4945 C CA . ARG A 1 626 ? 55.974 36.705 -46.328 1.00 85.50 626 ARG A CA 1
ATOM 4946 C C . ARG A 1 626 ? 57.458 37.019 -46.148 1.00 85.50 626 ARG A C 1
ATOM 4948 O O . ARG A 1 626 ? 58.134 37.308 -47.130 1.00 85.50 626 ARG A O 1
ATOM 4955 N N . THR A 1 627 ? 57.948 37.025 -44.911 1.00 77.88 627 THR A N 1
ATOM 4956 C CA . THR A 1 627 ? 59.346 37.350 -44.588 1.00 77.88 627 THR A CA 1
ATOM 4957 C C . THR A 1 627 ? 60.134 36.139 -44.082 1.00 77.88 627 THR A C 1
ATOM 4959 O O . THR A 1 627 ? 61.217 36.323 -43.536 1.00 77.88 627 THR A O 1
ATOM 4962 N N . ARG A 1 628 ? 59.588 34.921 -44.213 1.00 86.19 628 ARG A N 1
ATOM 4963 C CA . ARG A 1 628 ? 60.115 33.675 -43.633 1.00 86.19 628 ARG A CA 1
ATOM 4964 C C . ARG A 1 628 ? 60.020 32.530 -44.648 1.00 86.19 628 ARG A C 1
ATOM 4966 O O . ARG A 1 628 ? 58.954 31.918 -44.768 1.00 86.19 628 ARG A O 1
ATOM 4973 N N . PRO A 1 629 ? 61.099 32.252 -45.403 1.00 82.44 629 PRO A N 1
ATOM 4974 C CA . PRO A 1 629 ? 61.098 31.246 -46.465 1.00 82.44 629 PRO A CA 1
ATOM 4975 C C . PRO A 1 629 ? 60.642 29.860 -45.995 1.00 82.44 629 PRO A C 1
ATOM 4977 O O . PRO A 1 629 ? 59.899 29.186 -46.700 1.00 82.44 629 PRO A O 1
ATOM 4980 N N . GLU A 1 630 ? 61.031 29.463 -44.786 1.00 84.31 630 GLU A N 1
ATOM 4981 C CA . GLU A 1 630 ? 60.673 28.190 -44.160 1.00 84.31 630 GLU A CA 1
ATOM 4982 C C . GLU A 1 630 ? 59.165 28.037 -43.891 1.00 84.31 630 GLU A C 1
ATOM 4984 O O . GLU A 1 630 ? 58.610 26.964 -44.120 1.00 84.31 630 GLU A O 1
ATOM 4989 N N . LEU A 1 631 ? 58.470 29.107 -43.486 1.00 88.56 631 LEU A N 1
ATOM 4990 C CA . LEU A 1 631 ? 57.016 29.083 -43.275 1.00 88.56 631 LEU A CA 1
ATOM 4991 C C . LEU A 1 631 ? 56.249 29.190 -44.597 1.00 88.56 631 LEU A C 1
ATOM 4993 O O . LEU A 1 631 ? 55.197 28.572 -44.756 1.00 88.56 631 LEU A O 1
ATOM 4997 N N . GLN A 1 632 ? 56.780 29.949 -45.564 1.00 86.31 632 GLN A N 1
ATOM 4998 C CA . GLN A 1 632 ? 56.207 30.030 -46.909 1.00 86.31 632 GLN A CA 1
ATOM 4999 C C . GLN A 1 632 ? 56.270 28.674 -47.615 1.00 86.31 632 GLN A C 1
ATOM 5001 O O . GLN A 1 632 ? 55.271 28.257 -48.193 1.00 86.31 632 GLN A O 1
ATOM 5006 N N . ALA A 1 633 ? 57.385 27.949 -47.482 1.00 83.75 633 ALA A N 1
ATOM 5007 C CA . ALA A 1 633 ? 57.518 26.589 -47.990 1.00 83.75 633 ALA A CA 1
ATOM 5008 C C . ALA A 1 633 ? 56.479 25.635 -47.375 1.00 83.75 633 ALA A C 1
ATOM 5010 O O . ALA A 1 633 ? 55.946 24.798 -48.092 1.00 83.75 633 ALA A O 1
ATOM 5011 N N . LEU A 1 634 ? 56.136 25.794 -46.091 1.00 83.00 634 LEU A N 1
ATOM 5012 C CA . LEU A 1 634 ? 55.077 25.030 -45.418 1.00 83.00 634 LEU A CA 1
ATOM 5013 C C . LEU A 1 634 ? 53.668 25.393 -45.893 1.00 83.00 634 LEU A C 1
ATOM 5015 O O . LEU A 1 634 ? 52.859 24.495 -46.096 1.00 83.00 634 LEU A O 1
ATOM 5019 N N . ILE A 1 635 ? 53.355 26.678 -46.098 1.00 84.06 635 ILE A N 1
ATOM 5020 C CA . ILE A 1 635 ? 52.073 27.075 -46.711 1.00 84.06 635 ILE A CA 1
ATOM 5021 C C . ILE A 1 635 ? 51.974 26.491 -48.113 1.00 84.06 635 ILE A C 1
ATOM 5023 O O . ILE A 1 635 ? 50.940 25.923 -48.458 1.00 84.06 635 ILE A O 1
ATOM 5027 N N . ASP A 1 636 ? 53.026 26.629 -48.917 1.00 82.50 636 ASP A N 1
ATOM 5028 C CA . ASP A 1 636 ? 53.063 26.096 -50.272 1.00 82.50 636 ASP A CA 1
ATOM 5029 C C . ASP A 1 636 ? 52.958 24.569 -50.235 1.00 82.50 636 ASP A C 1
ATOM 5031 O O . ASP A 1 636 ? 52.239 23.996 -51.047 1.00 82.50 636 ASP A O 1
ATOM 5035 N N . GLU A 1 637 ? 53.584 23.901 -49.263 1.00 82.00 637 GLU A N 1
ATOM 5036 C CA . GLU A 1 637 ? 53.430 22.465 -49.057 1.00 82.00 637 GLU A CA 1
ATOM 5037 C C . GLU A 1 637 ? 51.992 22.109 -48.692 1.00 82.00 637 GLU A C 1
ATOM 5039 O O . GLU A 1 637 ? 51.467 21.222 -49.333 1.00 82.00 637 GLU A O 1
ATOM 5044 N N . ILE A 1 638 ? 51.347 22.773 -47.725 1.00 77.12 638 ILE A N 1
ATOM 5045 C CA . ILE A 1 638 ? 49.982 22.481 -47.243 1.00 77.12 638 ILE A CA 1
ATOM 5046 C C . ILE A 1 638 ? 48.933 22.774 -48.321 1.00 77.12 638 ILE A C 1
ATOM 5048 O O . ILE A 1 638 ? 48.055 21.951 -48.564 1.00 77.12 638 ILE A O 1
ATOM 5052 N N . THR A 1 639 ? 49.031 23.924 -48.990 1.00 74.75 639 THR A N 1
ATOM 5053 C CA . THR A 1 639 ? 48.089 24.344 -50.042 1.00 74.75 639 THR A CA 1
ATOM 5054 C C . THR A 1 639 ? 48.269 23.558 -51.336 1.00 74.75 639 THR A C 1
ATOM 5056 O O . THR A 1 639 ? 47.291 23.321 -52.042 1.00 74.75 639 THR A O 1
ATOM 5059 N N . ASN A 1 640 ? 49.491 23.095 -51.628 1.00 72.62 640 ASN A N 1
ATOM 5060 C CA . ASN A 1 640 ? 49.745 22.147 -52.711 1.00 72.62 640 ASN A CA 1
ATOM 5061 C C . ASN A 1 640 ? 49.734 20.691 -52.232 1.00 72.62 640 ASN A C 1
ATOM 5063 O O . ASN A 1 640 ? 49.950 19.799 -53.059 1.00 72.62 640 ASN A O 1
ATOM 5067 N N . ARG A 1 641 ? 49.492 20.424 -50.934 1.00 68.19 641 ARG A N 1
ATOM 5068 C CA . ARG A 1 641 ? 49.496 19.069 -50.382 1.00 68.19 641 ARG A CA 1
ATOM 5069 C C . ARG A 1 641 ? 48.297 18.405 -51.014 1.00 68.19 641 ARG A C 1
ATOM 5071 O O . ARG A 1 641 ? 47.160 18.795 -50.752 1.00 68.19 641 ARG A O 1
ATOM 5078 N N . PRO A 1 642 ? 48.508 17.393 -51.858 1.00 56.84 642 PRO A N 1
ATOM 5079 C CA . PRO A 1 642 ? 47.368 16.673 -52.359 1.00 56.84 642 PRO A CA 1
ATOM 5080 C C . PRO A 1 642 ? 46.748 15.989 -51.117 1.00 56.84 642 PRO A C 1
ATOM 5082 O O . PRO A 1 642 ? 47.522 15.508 -50.281 1.00 56.84 642 PRO A O 1
ATOM 5085 N N . PRO A 1 643 ? 45.411 15.967 -50.941 1.00 53.59 643 PRO A N 1
ATOM 5086 C CA . PRO A 1 643 ? 44.759 15.585 -49.676 1.00 53.59 643 PRO A CA 1
ATOM 5087 C C . PRO A 1 643 ? 45.372 14.309 -49.064 1.00 53.59 643 PRO A C 1
ATOM 5089 O O . PRO A 1 643 ? 45.840 13.474 -49.840 1.00 53.59 643 PRO A O 1
ATOM 5092 N N . PRO A 1 644 ? 45.463 14.106 -47.737 1.00 53.19 644 PRO A N 1
ATOM 5093 C CA . PRO A 1 644 ? 46.012 12.881 -47.133 1.00 53.19 644 PRO A CA 1
ATOM 5094 C C . PRO A 1 644 ? 45.579 11.622 -47.888 1.00 53.19 644 PRO A C 1
ATO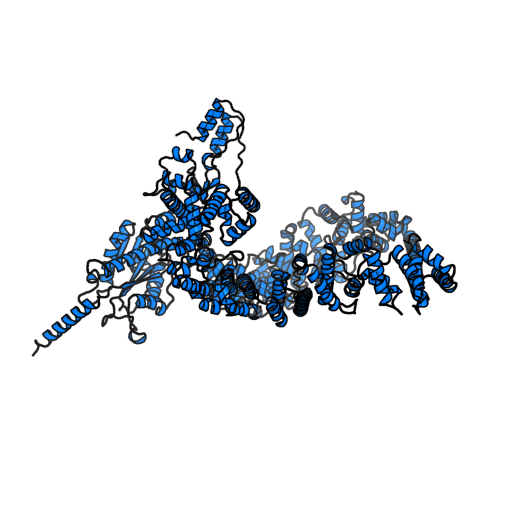M 5096 O O . PRO A 1 644 ? 44.467 11.613 -48.400 1.00 53.19 644 PRO A O 1
ATOM 5099 N N . SER A 1 645 ? 46.400 10.567 -48.008 1.00 49.94 645 SER A N 1
ATOM 5100 C CA . SER A 1 645 ? 46.004 9.404 -48.827 1.00 49.94 645 SER A CA 1
ATOM 5101 C C . SER A 1 645 ? 44.625 8.904 -48.439 1.00 49.94 645 SER A C 1
ATOM 5103 O O . SER A 1 645 ? 43.873 8.644 -49.354 1.00 49.94 645 SER A O 1
ATOM 5105 N N . TRP A 1 646 ? 44.265 8.927 -47.150 1.00 46.28 646 TRP A N 1
ATOM 5106 C CA . TRP A 1 646 ? 42.931 8.592 -46.673 1.00 46.28 646 TRP A CA 1
ATOM 5107 C C . TRP A 1 646 ? 41.855 9.561 -47.147 1.00 46.28 646 TRP A C 1
ATOM 5109 O O . TRP A 1 646 ? 40.824 9.045 -47.488 1.00 46.28 646 TRP A O 1
ATOM 5119 N N . GLU A 1 647 ? 42.072 10.881 -47.242 1.00 47.72 647 GLU A N 1
ATOM 5120 C CA . GLU A 1 647 ? 41.103 11.909 -47.679 1.00 47.72 647 GLU A CA 1
ATOM 5121 C C . GLU A 1 647 ? 41.063 12.042 -49.207 1.00 47.72 647 GLU A C 1
ATOM 5123 O O . GLU A 1 647 ? 40.022 12.286 -49.787 1.00 47.72 647 GLU A O 1
ATOM 5128 N N . ARG A 1 648 ? 42.173 11.769 -49.904 1.00 51.78 648 ARG A N 1
ATOM 5129 C CA . ARG A 1 648 ? 42.211 11.495 -51.346 1.00 51.78 648 ARG A CA 1
ATOM 5130 C C . ARG A 1 648 ? 41.655 10.118 -51.649 1.00 51.78 648 ARG A C 1
ATOM 5132 O O . ARG A 1 648 ? 41.210 9.930 -52.763 1.00 51.78 648 ARG A O 1
ATOM 5139 N N . GLU A 1 649 ? 41.707 9.155 -50.739 1.00 51.72 649 GLU A N 1
ATOM 5140 C CA . GLU A 1 649 ? 41.063 7.838 -50.803 1.00 51.72 649 GLU A CA 1
ATOM 5141 C C . GLU A 1 649 ? 39.657 7.890 -50.244 1.00 51.72 649 GLU A C 1
ATOM 5143 O O . GLU A 1 649 ? 38.949 6.944 -50.526 1.00 51.72 649 GLU A O 1
ATOM 5148 N N . GLU A 1 650 ? 39.260 8.932 -49.508 1.00 48.97 650 GLU A N 1
ATOM 5149 C CA . GLU A 1 650 ? 37.927 9.207 -48.964 1.00 48.97 650 GLU A CA 1
ATOM 5150 C C . GLU A 1 650 ? 37.209 10.011 -50.021 1.00 48.97 650 GLU A C 1
ATOM 5152 O O . GLU A 1 650 ? 36.183 9.558 -50.437 1.00 48.97 650 GLU A O 1
ATOM 5157 N N . GLU A 1 651 ? 37.773 11.081 -50.590 1.00 53.31 651 GLU A N 1
ATOM 5158 C CA . GLU A 1 651 ? 37.281 11.756 -51.795 1.00 53.31 651 GLU A CA 1
ATOM 5159 C C . GLU A 1 651 ? 37.443 10.885 -53.035 1.00 53.31 651 GLU A C 1
ATOM 5161 O O . GLU A 1 651 ? 36.570 10.924 -53.885 1.00 53.31 651 GLU A O 1
ATOM 5166 N N . LYS A 1 652 ? 38.506 10.083 -53.217 1.00 60.38 652 LYS A N 1
ATOM 5167 C CA . LYS A 1 652 ? 38.479 9.057 -54.278 1.00 60.38 652 LYS A CA 1
ATOM 5168 C C . LYS A 1 652 ? 37.566 7.925 -53.872 1.00 60.38 652 LYS A C 1
ATOM 5170 O O . LYS A 1 652 ? 36.995 7.382 -54.791 1.00 60.38 652 LYS A O 1
ATOM 5175 N N . ARG A 1 653 ? 37.373 7.540 -52.605 1.00 62.38 653 ARG A N 1
ATOM 5176 C CA . ARG A 1 653 ? 36.322 6.562 -52.259 1.00 62.38 653 ARG A CA 1
ATOM 5177 C C . ARG A 1 653 ? 34.980 7.159 -52.538 1.00 62.38 653 ARG A C 1
ATOM 5179 O O . ARG A 1 653 ? 34.207 6.429 -53.088 1.00 62.38 653 ARG A O 1
ATOM 5186 N N . GLN A 1 654 ? 34.732 8.422 -52.242 1.00 60.56 654 GLN A N 1
ATOM 5187 C CA . GLN A 1 654 ? 33.464 9.127 -52.310 1.00 60.56 654 GLN A CA 1
ATOM 5188 C C . GLN A 1 654 ? 33.189 9.467 -53.758 1.00 60.56 654 GLN A C 1
ATOM 5190 O O . GLN A 1 654 ? 32.158 9.085 -54.248 1.00 60.56 654 GLN A O 1
ATOM 5195 N N . ARG A 1 655 ? 34.132 10.037 -54.515 1.00 67.31 655 ARG A N 1
ATOM 5196 C CA . ARG A 1 655 ? 34.013 10.246 -55.966 1.00 67.31 655 ARG A CA 1
ATOM 5197 C C . ARG A 1 655 ? 34.062 8.939 -56.743 1.00 67.31 655 ARG A C 1
ATOM 5199 O O . ARG A 1 655 ? 33.368 8.850 -57.742 1.00 67.31 655 ARG A O 1
ATOM 5206 N N . ARG A 1 656 ? 34.846 7.919 -56.351 1.00 68.12 656 ARG A N 1
ATOM 5207 C CA . ARG A 1 656 ? 34.754 6.578 -56.973 1.00 68.12 656 ARG A CA 1
ATOM 5208 C C . ARG A 1 656 ? 33.472 5.902 -56.557 1.00 68.12 656 ARG A C 1
ATOM 5210 O O . ARG A 1 656 ? 32.935 5.233 -57.402 1.00 68.12 656 ARG A O 1
ATOM 5217 N N . TRP A 1 657 ? 32.976 6.057 -55.340 1.00 69.00 657 TRP A N 1
ATOM 5218 C CA . TRP A 1 657 ? 31.723 5.480 -54.864 1.00 69.00 657 TRP A CA 1
ATOM 5219 C C . TRP A 1 657 ? 30.578 6.200 -55.544 1.00 69.00 657 TRP A C 1
ATOM 5221 O O . TRP A 1 657 ? 29.813 5.526 -56.177 1.00 69.00 657 TRP A O 1
ATOM 5231 N N . GLU A 1 658 ? 30.517 7.523 -55.595 1.00 68.44 658 GLU A N 1
ATOM 5232 C CA . GLU A 1 658 ? 29.557 8.327 -56.356 1.00 68.44 658 GLU A CA 1
ATOM 5233 C C . GLU A 1 658 ? 29.653 8.066 -57.858 1.00 68.44 658 GLU A C 1
ATOM 5235 O O . GLU A 1 658 ? 28.625 7.922 -58.506 1.00 68.44 658 GLU A O 1
ATOM 5240 N N . ALA A 1 659 ? 30.848 7.977 -58.449 1.00 72.31 659 ALA A N 1
ATOM 5241 C CA . ALA A 1 659 ? 31.003 7.628 -59.862 1.00 72.31 659 ALA A CA 1
ATOM 5242 C C . ALA A 1 659 ? 30.648 6.160 -60.120 1.00 72.31 659 ALA A C 1
ATOM 5244 O O . ALA A 1 659 ? 30.052 5.862 -61.148 1.00 72.31 659 ALA A O 1
ATOM 5245 N N . GLU A 1 660 ? 30.959 5.253 -59.197 1.00 74.31 660 GLU A N 1
ATOM 5246 C CA . GLU A 1 660 ? 30.604 3.835 -59.239 1.00 74.31 660 GLU A CA 1
ATOM 5247 C C . GLU A 1 660 ? 29.118 3.639 -58.962 1.00 74.31 660 GLU A C 1
ATOM 5249 O O . GLU A 1 660 ? 28.530 2.791 -59.600 1.00 74.31 660 GLU A O 1
ATOM 5254 N N . GLN A 1 661 ? 28.483 4.439 -58.110 1.00 71.88 661 GLN A N 1
ATOM 5255 C CA . GLN A 1 661 ? 27.049 4.472 -57.843 1.00 71.88 661 GLN A CA 1
ATOM 5256 C C . GLN A 1 661 ? 26.349 5.077 -59.051 1.00 71.88 661 GLN A C 1
ATOM 5258 O O . GLN A 1 661 ? 25.410 4.486 -59.550 1.00 71.88 661 GLN A O 1
ATOM 5263 N N . ARG A 1 662 ? 26.851 6.167 -59.643 1.00 74.38 662 ARG A N 1
ATOM 5264 C CA . ARG A 1 662 ? 26.351 6.698 -60.925 1.00 74.38 662 ARG A CA 1
ATOM 5265 C C . ARG A 1 662 ? 26.522 5.681 -62.053 1.00 74.38 662 ARG A C 1
ATOM 5267 O O . ARG A 1 662 ? 25.628 5.548 -62.882 1.00 74.38 662 ARG A O 1
ATOM 5274 N N . ARG A 1 663 ? 27.631 4.936 -62.096 1.00 77.19 663 ARG A N 1
ATOM 5275 C CA . ARG A 1 663 ? 27.885 3.880 -63.090 1.00 77.19 663 ARG A CA 1
ATOM 5276 C C . ARG A 1 663 ? 26.986 2.667 -62.854 1.00 77.19 663 ARG A C 1
ATOM 5278 O O . ARG A 1 663 ? 26.369 2.205 -63.807 1.00 77.19 663 ARG A O 1
ATOM 5285 N N . LYS A 1 664 ? 26.874 2.188 -61.615 1.00 78.38 664 LYS A N 1
ATOM 5286 C CA . LYS A 1 664 ? 25.994 1.095 -61.178 1.00 78.38 664 LYS A CA 1
ATOM 5287 C C . LYS A 1 664 ? 24.539 1.456 -61.416 1.00 78.38 664 LYS A C 1
ATOM 5289 O O . LYS A 1 664 ? 23.851 0.658 -62.028 1.00 78.38 664 LYS A O 1
ATOM 5294 N N . ASN A 1 665 ? 24.107 2.664 -61.064 1.00 80.38 665 ASN A N 1
ATOM 5295 C CA . ASN A 1 665 ? 22.771 3.185 -61.344 1.00 80.38 665 ASN A CA 1
ATOM 5296 C C . ASN A 1 665 ? 22.545 3.272 -62.851 1.00 80.38 665 ASN A C 1
ATOM 5298 O O . ASN A 1 665 ? 21.550 2.758 -63.330 1.00 80.38 665 ASN A O 1
ATOM 5302 N N . LYS A 1 666 ? 23.493 3.789 -63.645 1.00 82.38 666 LYS A N 1
ATOM 5303 C CA . LYS A 1 666 ? 23.361 3.821 -65.113 1.00 82.38 666 LYS A CA 1
ATOM 5304 C C . LYS A 1 666 ? 23.274 2.422 -65.733 1.00 82.38 666 LYS A C 1
ATOM 5306 O O . LYS A 1 666 ? 22.528 2.231 -66.689 1.00 82.38 666 LYS A O 1
ATOM 5311 N N . VAL A 1 667 ? 24.022 1.445 -65.217 1.00 83.94 667 VAL A N 1
ATOM 5312 C CA . VAL A 1 667 ? 23.923 0.034 -65.633 1.00 83.94 667 VAL A CA 1
ATOM 5313 C C . VAL A 1 667 ? 22.587 -0.563 -65.189 1.00 83.94 667 VAL A C 1
ATOM 5315 O O . VAL A 1 667 ? 21.904 -1.169 -66.003 1.00 83.94 667 VAL A O 1
ATOM 5318 N N . ARG A 1 668 ? 22.168 -0.329 -63.943 1.00 87.50 668 ARG A N 1
ATOM 5319 C CA . ARG A 1 668 ? 20.887 -0.769 -63.379 1.00 87.50 668 ARG A CA 1
ATOM 5320 C C . ARG A 1 668 ? 19.712 -0.210 -64.180 1.00 87.50 668 ARG A C 1
ATOM 5322 O O . ARG A 1 668 ? 18.867 -0.979 -64.616 1.00 87.50 668 ARG A O 1
ATOM 5329 N N . TYR A 1 669 ? 19.710 1.085 -64.481 1.00 90.94 669 TYR A N 1
ATOM 5330 C CA . TYR A 1 669 ? 18.688 1.749 -65.295 1.00 90.94 669 TYR A CA 1
ATOM 5331 C C . TYR A 1 669 ? 18.660 1.205 -66.724 1.00 90.94 669 TYR A C 1
ATOM 5333 O O . TYR A 1 669 ? 17.585 1.016 -67.280 1.00 90.94 669 TYR A O 1
ATOM 5341 N N . ARG A 1 670 ? 19.821 0.883 -67.317 1.00 87.00 670 ARG A N 1
ATOM 5342 C CA . ARG A 1 670 ? 19.881 0.195 -68.619 1.00 87.00 670 ARG A CA 1
ATOM 5343 C C . ARG A 1 670 ? 19.320 -1.223 -68.556 1.00 87.00 670 ARG A C 1
ATOM 5345 O O . ARG A 1 670 ? 18.629 -1.624 -69.486 1.00 87.00 670 ARG A O 1
ATOM 5352 N N . ASN A 1 671 ? 19.585 -1.961 -67.479 1.00 88.25 671 ASN A N 1
ATOM 5353 C CA . ASN A 1 671 ? 19.032 -3.300 -67.284 1.00 88.25 671 ASN A CA 1
ATOM 5354 C C . ASN A 1 671 ? 17.503 -3.243 -67.161 1.00 88.25 671 ASN A C 1
ATOM 5356 O O . ASN A 1 671 ? 16.826 -4.015 -67.831 1.00 88.25 671 ASN A O 1
ATOM 5360 N N . PHE A 1 672 ? 16.960 -2.285 -66.398 1.00 89.88 672 PHE A N 1
ATOM 5361 C CA . PHE A 1 672 ? 15.514 -2.041 -66.335 1.00 89.88 672 PHE A CA 1
ATOM 5362 C C . PHE A 1 672 ? 14.940 -1.569 -67.679 1.00 89.88 672 PHE A C 1
ATOM 5364 O O . PHE A 1 672 ? 13.872 -2.028 -68.072 1.00 89.88 672 PHE A O 1
ATOM 5371 N N . ALA A 1 673 ? 15.668 -0.736 -68.431 1.00 89.62 673 ALA A N 1
ATOM 5372 C CA . ALA A 1 673 ? 15.250 -0.299 -69.764 1.00 89.62 673 ALA A CA 1
ATOM 5373 C C . ALA A 1 673 ? 15.158 -1.472 -70.759 1.00 89.62 673 ALA A C 1
ATOM 5375 O O . ALA A 1 673 ? 14.240 -1.517 -71.574 1.00 89.62 673 ALA A O 1
ATOM 5376 N N . ALA A 1 674 ? 16.069 -2.449 -70.674 1.00 90.00 674 ALA A N 1
ATOM 5377 C CA . ALA A 1 674 ? 16.073 -3.635 -71.535 1.00 90.00 674 ALA A CA 1
ATOM 5378 C C . ALA A 1 674 ? 14.866 -4.560 -71.301 1.00 90.00 674 ALA A C 1
ATOM 5380 O O . ALA A 1 674 ? 14.448 -5.266 -72.217 1.00 90.00 674 ALA A O 1
ATOM 5381 N N . ILE A 1 675 ? 14.296 -4.544 -70.093 1.00 91.94 675 ILE A N 1
ATOM 5382 C CA . ILE A 1 675 ? 13.108 -5.328 -69.727 1.00 91.94 675 ILE A CA 1
ATOM 5383 C C . ILE A 1 675 ? 11.845 -4.468 -69.613 1.00 91.94 675 ILE A C 1
ATOM 5385 O O . ILE A 1 675 ? 10.826 -4.965 -69.140 1.00 91.94 675 ILE A O 1
ATOM 5389 N N . ARG A 1 676 ? 11.892 -3.193 -70.026 1.00 90.31 676 ARG A N 1
ATOM 5390 C CA . ARG A 1 676 ? 10.859 -2.190 -69.724 1.00 90.31 676 ARG A CA 1
ATOM 5391 C C . ARG A 1 676 ? 9.459 -2.621 -70.144 1.00 90.31 676 ARG A C 1
ATOM 5393 O O . ARG A 1 676 ? 8.527 -2.471 -69.362 1.00 90.31 676 ARG A O 1
ATOM 5400 N N . ASP A 1 677 ? 9.318 -3.182 -71.341 1.00 90.31 677 ASP A N 1
ATOM 5401 C CA . ASP A 1 677 ? 8.009 -3.578 -71.869 1.00 90.31 677 ASP A CA 1
ATOM 5402 C C . ASP A 1 677 ? 7.473 -4.835 -71.157 1.00 90.31 677 ASP A C 1
ATOM 5404 O O . ASP A 1 677 ? 6.324 -4.862 -70.728 1.00 90.31 677 ASP A O 1
ATOM 5408 N N . VAL A 1 678 ? 8.334 -5.829 -70.896 1.00 91.19 678 VAL A N 1
ATOM 5409 C CA . VAL A 1 678 ? 7.977 -7.053 -70.145 1.00 91.19 678 VAL A CA 1
ATOM 5410 C C . VAL A 1 678 ? 7.662 -6.745 -68.671 1.00 91.19 678 VAL A C 1
ATOM 5412 O O . VAL A 1 678 ? 6.808 -7.389 -68.058 1.00 91.19 678 VAL A O 1
ATOM 5415 N N . MET A 1 679 ? 8.349 -5.758 -68.089 1.00 93.56 679 MET A N 1
ATOM 5416 C CA . MET A 1 679 ? 8.083 -5.228 -66.751 1.00 93.56 679 MET A CA 1
ATOM 5417 C C . MET A 1 679 ? 6.738 -4.499 -66.713 1.00 93.56 679 MET A C 1
ATOM 5419 O O . MET A 1 679 ? 5.935 -4.806 -65.837 1.00 93.56 679 MET A O 1
ATOM 5423 N N . ARG A 1 680 ? 6.468 -3.604 -67.676 1.00 93.12 680 ARG A N 1
ATOM 5424 C CA . ARG A 1 680 ? 5.201 -2.860 -67.800 1.00 93.12 680 ARG A CA 1
ATOM 5425 C C . ARG A 1 680 ? 3.991 -3.786 -67.908 1.00 93.12 680 ARG A C 1
ATOM 5427 O O . ARG A 1 680 ? 2.954 -3.510 -67.324 1.00 93.12 680 ARG A O 1
ATOM 5434 N N . GLU A 1 681 ? 4.133 -4.903 -68.613 1.00 91.25 681 GLU A N 1
ATOM 5435 C CA . GLU A 1 681 ? 3.093 -5.933 -68.738 1.00 91.25 681 GLU A CA 1
ATOM 5436 C C . GLU A 1 681 ? 2.933 -6.819 -67.485 1.00 91.25 681 GLU A C 1
ATOM 5438 O O . GLU A 1 681 ? 2.144 -7.761 -67.497 1.00 91.25 681 GLU A O 1
ATOM 5443 N N . GLY A 1 682 ? 3.705 -6.593 -66.416 1.00 89.50 682 GLY A N 1
ATOM 5444 C CA . GLY A 1 682 ? 3.608 -7.384 -65.186 1.00 89.50 682 GLY A CA 1
ATOM 5445 C C . GLY A 1 682 ? 4.209 -8.795 -65.288 1.00 89.50 682 GLY A C 1
ATOM 5446 O O . GLY A 1 682 ? 3.869 -9.679 -64.495 1.00 89.50 682 GLY A O 1
ATOM 5447 N N . ARG A 1 683 ? 5.074 -9.066 -66.281 1.00 90.25 683 ARG A N 1
ATOM 5448 C CA . ARG A 1 683 ? 5.613 -10.417 -66.548 1.00 90.25 683 ARG A CA 1
ATOM 5449 C C . ARG A 1 683 ? 6.978 -10.689 -65.909 1.00 90.25 683 ARG A C 1
ATOM 5451 O O . ARG A 1 683 ? 7.299 -11.847 -65.653 1.00 90.25 683 ARG A O 1
ATOM 5458 N N . HIS A 1 684 ? 7.772 -9.659 -65.607 1.00 92.50 684 HIS A N 1
ATOM 5459 C CA . HIS A 1 684 ? 9.120 -9.819 -65.041 1.00 92.50 684 HIS A CA 1
ATOM 5460 C C . HIS A 1 684 ? 9.135 -9.793 -63.492 1.00 92.50 684 HIS A C 1
ATOM 5462 O O . HIS A 1 684 ? 9.531 -8.807 -62.870 1.00 92.50 684 HIS A O 1
ATOM 5468 N N . LEU A 1 685 ? 8.743 -10.904 -62.857 1.00 91.00 685 LEU A N 1
ATOM 5469 C CA . LEU A 1 685 ? 8.459 -10.982 -61.410 1.00 91.00 685 LEU A CA 1
ATOM 5470 C C . LEU A 1 685 ? 9.632 -10.640 -60.475 1.00 91.00 685 LEU A C 1
ATOM 5472 O O . LEU A 1 685 ? 9.420 -9.993 -59.457 1.00 91.00 685 LEU A O 1
ATOM 5476 N N . SER A 1 686 ? 10.866 -11.039 -60.799 1.00 90.31 686 SER A N 1
ATOM 5477 C CA . SER A 1 686 ? 12.031 -10.729 -59.947 1.00 90.31 686 SER A CA 1
ATOM 5478 C C . SER A 1 686 ? 12.278 -9.215 -59.859 1.00 90.31 686 SER A C 1
ATOM 5480 O O . SER A 1 686 ? 12.356 -8.669 -58.764 1.00 90.31 686 SER A O 1
ATOM 5482 N N . ALA A 1 687 ? 12.282 -8.527 -61.005 1.00 91.44 687 ALA A N 1
ATOM 5483 C CA . ALA A 1 687 ? 12.387 -7.067 -61.072 1.00 91.44 687 ALA A CA 1
ATOM 5484 C C . ALA A 1 687 ? 11.245 -6.363 -60.325 1.00 91.44 687 ALA A C 1
ATOM 5486 O O . ALA A 1 687 ? 11.491 -5.418 -59.583 1.00 91.44 687 ALA A O 1
ATOM 5487 N N . LEU A 1 688 ? 10.005 -6.835 -60.489 1.00 94.12 688 LEU A N 1
ATOM 5488 C CA . LEU A 1 688 ? 8.849 -6.265 -59.795 1.00 94.12 688 LEU A CA 1
ATOM 5489 C C . LEU A 1 688 ? 8.930 -6.465 -58.276 1.00 94.12 688 LEU A C 1
ATOM 5491 O O . LEU A 1 688 ? 8.592 -5.550 -57.539 1.00 94.12 688 LEU A O 1
ATOM 5495 N N . ASN A 1 689 ? 9.454 -7.594 -57.792 1.00 93.12 689 ASN A N 1
ATOM 5496 C CA . ASN A 1 689 ? 9.701 -7.790 -56.362 1.00 93.12 689 ASN A CA 1
ATOM 5497 C C . ASN A 1 689 ? 10.768 -6.830 -55.809 1.00 93.12 689 ASN A C 1
ATOM 5499 O O . ASN A 1 689 ? 10.616 -6.338 -54.688 1.00 93.12 689 ASN A O 1
ATOM 5503 N N . ASP A 1 690 ? 11.828 -6.545 -56.567 1.00 91.62 690 ASP A N 1
ATOM 5504 C CA . ASP A 1 690 ? 12.833 -5.550 -56.169 1.00 91.62 690 ASP A CA 1
ATOM 5505 C C . ASP A 1 690 ? 12.218 -4.146 -56.121 1.00 91.62 690 ASP A C 1
ATOM 5507 O O . ASP A 1 690 ? 12.450 -3.399 -55.172 1.00 91.62 690 ASP A O 1
ATOM 5511 N N . ILE A 1 691 ? 11.358 -3.818 -57.089 1.00 94.62 691 ILE A N 1
ATOM 5512 C CA . ILE A 1 691 ? 10.590 -2.567 -57.123 1.00 94.62 691 ILE A CA 1
ATOM 5513 C C . ILE A 1 691 ? 9.657 -2.459 -55.910 1.00 94.62 691 ILE A C 1
ATOM 5515 O O . ILE A 1 691 ? 9.657 -1.432 -55.237 1.00 94.62 691 ILE A O 1
ATOM 5519 N N . SER A 1 692 ? 8.913 -3.516 -55.577 1.00 94.31 692 SER A N 1
ATOM 5520 C CA . SER A 1 692 ? 8.061 -3.556 -54.382 1.00 94.31 692 SER A CA 1
ATOM 5521 C C . SER A 1 692 ? 8.868 -3.384 -53.093 1.00 94.31 692 SER A C 1
ATOM 5523 O O . SER A 1 692 ? 8.471 -2.645 -52.198 1.00 94.31 692 SER A O 1
ATOM 5525 N N . THR A 1 693 ? 10.040 -4.020 -53.012 1.00 92.19 693 THR A N 1
ATOM 5526 C CA . THR A 1 693 ? 10.959 -3.881 -51.870 1.00 92.19 693 THR A CA 1
ATOM 5527 C C . THR A 1 693 ? 11.473 -2.443 -51.747 1.00 92.19 693 THR A C 1
ATOM 5529 O O . THR A 1 693 ? 11.584 -1.922 -50.636 1.00 92.19 693 THR A O 1
ATOM 5532 N N . ALA A 1 694 ? 11.729 -1.780 -52.880 1.00 91.44 694 ALA A N 1
ATOM 5533 C CA . ALA A 1 694 ? 12.124 -0.381 -52.890 1.00 91.44 694 ALA A CA 1
ATOM 5534 C C . ALA A 1 694 ? 10.998 0.559 -52.451 1.00 91.44 694 ALA A C 1
ATOM 5536 O O . ALA A 1 694 ? 11.238 1.430 -51.619 1.00 91.44 694 ALA A O 1
ATOM 5537 N N . TYR A 1 695 ? 9.775 0.345 -52.940 1.00 93.12 695 TYR A N 1
ATOM 5538 C CA . TYR A 1 695 ? 8.593 1.113 -52.539 1.00 93.12 695 TYR A CA 1
ATOM 5539 C C . TYR A 1 695 ? 8.413 1.121 -51.010 1.00 93.12 695 TYR A C 1
ATOM 5541 O O . TYR A 1 695 ? 8.298 2.179 -50.391 1.00 93.12 695 TYR A O 1
ATOM 5549 N N . MET A 1 696 ? 8.516 -0.056 -50.383 1.00 90.12 696 MET A N 1
ATOM 5550 C CA . MET A 1 696 ? 8.411 -0.230 -48.927 1.00 90.12 696 MET A CA 1
ATOM 5551 C C . MET A 1 696 ? 9.596 0.360 -48.135 1.00 90.12 696 MET A C 1
ATOM 5553 O O . MET A 1 696 ? 9.568 0.350 -46.909 1.00 90.12 696 MET A O 1
ATOM 5557 N N . GLY A 1 697 ? 10.655 0.849 -48.794 1.00 88.50 697 GLY A N 1
ATOM 5558 C CA . GLY A 1 697 ? 11.832 1.415 -48.122 1.00 88.50 697 GLY A CA 1
ATOM 5559 C C . GLY A 1 697 ? 12.714 0.383 -47.416 1.00 88.50 697 GLY A C 1
ATOM 5560 O O . GLY A 1 697 ? 13.444 0.729 -46.492 1.00 88.50 697 GLY A O 1
ATOM 5561 N N . LEU A 1 698 ? 12.668 -0.884 -47.843 1.00 85.00 698 LEU A N 1
ATOM 5562 C CA . LEU A 1 698 ? 13.395 -1.987 -47.197 1.00 85.00 698 LEU A CA 1
ATOM 5563 C C . LEU A 1 698 ? 14.865 -2.111 -47.643 1.00 85.00 698 LEU A C 1
ATOM 5565 O O . LEU A 1 698 ? 15.580 -2.991 -47.166 1.00 85.00 698 LEU A O 1
ATOM 5569 N N . PHE A 1 699 ? 15.340 -1.236 -48.537 1.00 82.56 699 PHE A N 1
ATOM 5570 C CA . PHE A 1 699 ? 16.766 -1.103 -48.840 1.00 82.56 699 PHE A CA 1
ATOM 5571 C C . PHE A 1 699 ? 17.390 0.013 -47.996 1.00 82.56 699 PHE A C 1
ATOM 5573 O O . PHE A 1 699 ? 16.869 1.125 -47.941 1.00 82.56 699 PHE A O 1
ATOM 5580 N N . ILE A 1 700 ? 18.552 -0.269 -47.397 1.00 71.88 700 ILE A N 1
ATOM 5581 C CA . ILE A 1 700 ? 19.306 0.689 -46.567 1.00 71.88 700 ILE A CA 1
ATOM 5582 C C . ILE A 1 700 ? 19.611 1.982 -47.341 1.00 71.88 700 ILE A C 1
ATOM 5584 O O . ILE A 1 700 ? 19.569 3.060 -46.771 1.00 71.88 700 ILE A O 1
ATOM 5588 N N . ASP A 1 701 ? 19.855 1.887 -48.651 1.00 75.75 701 ASP A N 1
ATOM 5589 C CA . ASP A 1 701 ? 20.248 3.031 -49.483 1.00 75.75 701 ASP A CA 1
ATOM 5590 C C . ASP A 1 701 ? 19.107 4.033 -49.781 1.00 75.75 701 ASP A C 1
ATOM 5592 O O . ASP A 1 701 ? 19.370 5.088 -50.358 1.00 75.75 701 ASP A O 1
ATOM 5596 N N . ILE A 1 702 ? 17.847 3.714 -49.446 1.00 79.75 702 ILE A N 1
ATOM 5597 C CA . ILE A 1 702 ? 16.662 4.533 -49.796 1.00 79.75 702 ILE A CA 1
ATOM 5598 C C . ILE A 1 702 ? 15.663 4.721 -48.642 1.00 79.75 702 ILE A C 1
ATOM 5600 O O . ILE A 1 702 ? 14.619 5.340 -48.842 1.00 79.75 702 ILE A O 1
ATOM 5604 N N . ASN A 1 703 ? 15.938 4.180 -47.453 1.00 74.94 703 ASN A N 1
ATOM 5605 C CA . ASN A 1 703 ? 15.025 4.225 -46.300 1.00 74.94 703 ASN A CA 1
ATOM 5606 C C . ASN A 1 703 ? 14.805 5.649 -45.728 1.00 74.94 703 ASN A C 1
ATOM 5608 O O . ASN A 1 703 ? 13.817 5.875 -45.024 1.00 74.94 703 ASN A O 1
ATOM 5612 N N . GLU A 1 704 ? 15.711 6.584 -46.041 1.00 76.69 704 GLU A N 1
ATOM 5613 C CA . GLU A 1 704 ? 15.639 8.022 -45.727 1.00 76.69 704 GLU A CA 1
ATOM 5614 C C . GLU A 1 704 ? 14.868 8.837 -46.784 1.00 76.69 704 GLU A C 1
ATOM 5616 O O . GLU A 1 704 ? 14.629 10.026 -46.597 1.00 76.69 704 GLU A O 1
ATOM 5621 N N . ILE A 1 705 ? 14.487 8.239 -47.921 1.00 82.44 705 ILE A N 1
ATOM 5622 C CA . ILE A 1 705 ? 13.624 8.909 -48.904 1.00 82.44 705 ILE A CA 1
ATOM 5623 C C . ILE A 1 705 ? 12.187 8.795 -48.398 1.00 82.44 705 ILE A C 1
ATOM 5625 O O . ILE A 1 705 ? 11.687 7.682 -48.250 1.00 82.44 705 ILE A O 1
ATOM 5629 N N . ASP A 1 706 ? 11.511 9.913 -48.142 1.00 78.81 706 ASP A N 1
ATOM 5630 C CA . ASP A 1 706 ? 10.168 9.894 -47.544 1.00 78.81 706 ASP A CA 1
ATOM 5631 C C . ASP A 1 706 ? 9.082 9.367 -48.498 1.00 78.81 706 ASP A C 1
ATOM 5633 O O . ASP A 1 706 ? 8.202 8.622 -48.074 1.00 78.81 706 ASP A O 1
ATOM 5637 N N . ASP A 1 707 ? 9.169 9.691 -49.791 1.00 86.44 707 ASP A N 1
ATOM 5638 C CA . ASP A 1 707 ? 8.158 9.343 -50.797 1.00 86.44 707 ASP A CA 1
ATOM 5639 C C . ASP A 1 707 ? 8.383 7.940 -51.422 1.00 86.44 707 ASP A C 1
ATOM 5641 O O . ASP A 1 707 ? 9.430 7.703 -52.041 1.00 86.44 707 ASP A O 1
ATOM 5645 N N . PRO A 1 708 ? 7.413 7.001 -51.332 1.00 88.62 708 PRO A N 1
ATOM 5646 C CA . PRO A 1 708 ? 7.530 5.652 -51.899 1.00 88.62 708 PRO A CA 1
ATOM 5647 C C . PRO A 1 708 ? 7.750 5.612 -53.417 1.00 88.62 708 PRO A C 1
ATOM 5649 O O . PRO A 1 708 ? 8.452 4.732 -53.921 1.00 88.62 708 PRO A O 1
ATOM 5652 N N . VAL A 1 709 ? 7.191 6.569 -54.165 1.00 89.12 709 VAL A N 1
ATOM 5653 C CA . VAL A 1 709 ? 7.378 6.646 -55.623 1.00 89.12 709 VAL A CA 1
ATOM 5654 C C . VAL A 1 709 ? 8.806 7.078 -55.961 1.00 89.12 709 VAL A C 1
ATOM 5656 O O . VAL A 1 709 ? 9.456 6.455 -56.801 1.00 89.12 709 VAL A O 1
ATOM 5659 N N . SER A 1 710 ? 9.344 8.055 -55.237 1.00 90.06 710 SER A N 1
ATOM 5660 C CA . SER A 1 710 ? 10.732 8.511 -55.354 1.00 90.06 710 SER A CA 1
ATOM 5661 C C . SER A 1 710 ? 11.736 7.397 -55.035 1.00 90.06 710 SER A C 1
ATOM 5663 O O . SER A 1 710 ? 12.788 7.305 -55.670 1.00 90.06 710 SER A O 1
ATOM 5665 N N . ARG A 1 711 ? 11.408 6.486 -54.105 1.00 92.31 711 ARG A N 1
ATOM 5666 C CA . ARG A 1 711 ? 12.213 5.277 -53.841 1.00 92.31 711 ARG A CA 1
ATOM 5667 C C . ARG A 1 711 ? 12.258 4.333 -55.043 1.00 92.31 711 ARG A C 1
ATOM 5669 O O . ARG A 1 711 ? 13.322 3.808 -55.382 1.00 92.31 711 ARG A O 1
ATOM 5676 N N . VAL A 1 712 ? 11.119 4.126 -55.708 1.00 92.12 712 VAL A N 1
ATOM 5677 C CA . VAL A 1 712 ? 11.049 3.328 -56.943 1.00 92.12 712 VAL A CA 1
ATOM 5678 C C . VAL A 1 712 ? 11.835 4.008 -58.062 1.00 92.12 712 VAL A C 1
ATOM 5680 O O . VAL A 1 712 ? 12.650 3.353 -58.715 1.00 92.12 712 VAL A O 1
ATOM 5683 N N . GLU A 1 713 ? 11.658 5.317 -58.247 1.00 92.00 713 GLU A N 1
ATOM 5684 C CA . GLU A 1 713 ? 12.386 6.110 -59.241 1.00 92.00 713 GLU A CA 1
ATOM 5685 C C . GLU A 1 713 ? 13.904 6.014 -59.044 1.00 92.00 713 GLU A C 1
ATOM 5687 O O . GLU A 1 713 ? 14.649 5.810 -60.006 1.00 92.00 713 GLU A O 1
ATOM 5692 N N . TRP A 1 714 ? 14.374 6.052 -57.796 1.00 90.69 714 TRP A N 1
ATOM 5693 C CA . TRP A 1 714 ? 15.786 5.863 -57.476 1.00 90.69 714 TRP A CA 1
ATOM 5694 C C . TRP A 1 714 ? 16.320 4.494 -57.931 1.00 90.69 714 TRP A C 1
ATOM 5696 O O . TRP A 1 714 ? 17.447 4.394 -58.445 1.00 90.69 714 TRP A O 1
ATOM 5706 N N . LEU A 1 715 ? 15.523 3.428 -57.774 1.00 91.62 715 LEU A N 1
ATOM 5707 C CA . LEU A 1 715 ? 15.904 2.066 -58.154 1.00 91.62 715 LEU A CA 1
ATOM 5708 C C . LEU A 1 715 ? 15.953 1.889 -59.677 1.00 91.62 715 LEU A C 1
ATOM 5710 O O . LEU A 1 715 ? 16.970 1.414 -60.196 1.00 91.62 715 LEU A O 1
ATOM 5714 N N . VAL A 1 716 ? 14.881 2.255 -60.387 1.00 90.81 716 VAL A N 1
ATOM 5715 C CA . VAL A 1 716 ? 14.705 1.924 -61.816 1.00 90.81 716 VAL A CA 1
ATOM 5716 C C . VAL A 1 716 ? 15.127 3.038 -62.776 1.00 90.81 716 VAL A C 1
ATOM 5718 O O . VAL A 1 716 ? 15.395 2.767 -63.951 1.00 90.81 716 VAL A O 1
ATOM 5721 N N . GLY A 1 717 ? 15.253 4.266 -62.275 1.00 90.19 717 GLY A N 1
ATOM 5722 C CA . GLY A 1 717 ? 15.542 5.479 -63.033 1.00 90.19 717 GLY A CA 1
ATOM 5723 C C . GLY A 1 717 ? 14.269 6.173 -63.542 1.00 90.19 717 GLY A C 1
ATOM 5724 O O . GLY A 1 717 ? 13.280 5.494 -63.834 1.00 90.19 717 GLY A O 1
ATOM 5725 N N . PRO A 1 718 ? 14.295 7.508 -63.723 1.00 87.69 718 PRO A N 1
ATOM 5726 C CA . PRO A 1 718 ? 13.123 8.313 -64.097 1.00 87.69 718 PRO A CA 1
ATOM 5727 C C . PRO A 1 718 ? 12.409 7.813 -65.359 1.00 87.69 718 PRO A C 1
ATOM 5729 O O . PRO A 1 718 ? 11.186 7.740 -65.403 1.00 87.69 718 PRO A O 1
ATOM 5732 N N . GLU A 1 719 ? 13.165 7.384 -66.374 1.00 88.12 719 GLU A N 1
ATOM 5733 C CA . GLU A 1 719 ? 12.616 6.917 -67.658 1.00 88.12 719 GLU A CA 1
ATOM 5734 C C . GLU A 1 719 ? 11.886 5.562 -67.577 1.00 88.12 719 GLU A C 1
ATOM 5736 O O . GLU A 1 719 ? 11.140 5.207 -68.492 1.00 88.12 719 GLU A O 1
ATOM 5741 N N . ASN A 1 720 ? 12.107 4.791 -66.507 1.00 91.69 720 ASN A N 1
ATOM 5742 C CA . ASN A 1 720 ? 11.506 3.470 -66.305 1.00 91.69 720 ASN A CA 1
ATOM 5743 C C . ASN A 1 720 ? 10.466 3.454 -65.173 1.00 91.69 720 ASN A C 1
ATOM 5745 O O . ASN A 1 720 ? 9.763 2.455 -65.033 1.00 91.69 720 ASN A O 1
ATOM 5749 N N . ALA A 1 721 ? 10.367 4.523 -64.373 1.00 91.69 721 ALA A N 1
ATOM 5750 C CA . ALA A 1 721 ? 9.507 4.586 -63.190 1.00 91.69 721 ALA A CA 1
ATOM 5751 C C . ALA A 1 721 ? 8.028 4.355 -63.535 1.00 91.69 721 ALA A C 1
ATOM 5753 O O . ALA A 1 721 ? 7.369 3.530 -62.910 1.00 91.69 721 ALA A O 1
ATOM 5754 N N . GLU A 1 722 ? 7.529 4.994 -64.594 1.00 93.19 722 GLU A N 1
ATOM 5755 C CA . GLU A 1 722 ? 6.152 4.811 -65.071 1.00 93.19 722 GLU A CA 1
ATOM 5756 C C . GLU A 1 722 ? 5.863 3.349 -65.456 1.00 93.19 722 GLU A C 1
ATOM 5758 O O . GLU A 1 722 ? 4.874 2.769 -65.008 1.00 93.19 722 GLU A O 1
ATOM 5763 N N . ALA A 1 723 ? 6.765 2.716 -66.213 1.00 91.94 723 ALA A N 1
ATOM 5764 C CA . ALA A 1 723 ? 6.653 1.307 -66.584 1.00 91.94 723 ALA A CA 1
ATOM 5765 C C . ALA A 1 723 ? 6.726 0.370 -65.364 1.00 91.94 723 ALA A C 1
ATOM 5767 O O . ALA A 1 723 ? 6.051 -0.656 -65.340 1.00 91.94 723 ALA A O 1
ATOM 5768 N N . ALA A 1 724 ? 7.533 0.709 -64.354 1.00 93.62 724 ALA A N 1
ATOM 5769 C CA . ALA A 1 724 ? 7.666 -0.067 -63.123 1.00 93.62 724 ALA A CA 1
ATOM 5770 C C . ALA A 1 724 ? 6.376 -0.032 -62.293 1.00 93.62 724 ALA A C 1
ATOM 5772 O O . ALA A 1 724 ? 5.881 -1.083 -61.890 1.00 93.62 724 ALA A O 1
ATOM 5773 N N . LEU A 1 725 ? 5.798 1.157 -62.096 1.00 94.31 725 LEU A N 1
ATOM 5774 C CA . LEU A 1 725 ? 4.539 1.338 -61.367 1.00 94.31 725 LEU A CA 1
ATOM 5775 C C . LEU A 1 725 ? 3.358 0.689 -62.106 1.00 94.31 725 LEU A C 1
ATOM 5777 O O . LEU A 1 725 ? 2.574 -0.028 -61.489 1.00 94.31 725 LEU A O 1
ATOM 5781 N N . GLN A 1 726 ? 3.267 0.852 -63.432 1.00 92.50 726 GLN A N 1
ATOM 5782 C CA . GLN A 1 726 ? 2.270 0.147 -64.253 1.00 92.50 726 GLN A CA 1
ATOM 5783 C C . GLN A 1 726 ? 2.438 -1.371 -64.174 1.00 92.50 726 GLN A C 1
ATOM 5785 O O . GLN A 1 726 ? 1.447 -2.089 -64.089 1.00 92.50 726 GLN A O 1
ATOM 5790 N N . GLY A 1 727 ? 3.680 -1.859 -64.147 1.00 93.81 727 GLY A N 1
ATOM 5791 C CA . GLY A 1 727 ? 3.989 -3.277 -64.002 1.00 93.81 727 GLY A CA 1
ATOM 5792 C C . GLY A 1 727 ? 3.485 -3.887 -62.694 1.00 93.81 727 GLY A C 1
ATOM 5793 O O . GLY A 1 727 ? 3.013 -5.023 -62.702 1.00 93.81 727 GLY A O 1
ATOM 5794 N N . LEU A 1 728 ? 3.530 -3.135 -61.587 1.00 94.31 728 LEU A N 1
ATOM 5795 C CA . LEU A 1 728 ? 2.959 -3.560 -60.303 1.00 94.31 728 LEU A CA 1
ATOM 5796 C C . LEU A 1 728 ? 1.432 -3.711 -60.386 1.00 94.31 728 LEU A C 1
ATOM 5798 O O . LEU A 1 728 ? 0.896 -4.727 -59.943 1.00 94.31 728 LEU A O 1
ATOM 5802 N N . ILE A 1 729 ? 0.740 -2.747 -61.006 1.00 91.94 729 ILE A N 1
ATOM 5803 C CA . ILE A 1 729 ? -0.717 -2.805 -61.213 1.00 91.94 729 ILE A CA 1
ATOM 5804 C C . ILE A 1 729 ? -1.092 -3.916 -62.208 1.00 91.94 729 ILE A C 1
ATOM 5806 O O . ILE A 1 729 ? -2.028 -4.670 -61.969 1.00 91.94 729 ILE A O 1
ATOM 5810 N N . ALA A 1 730 ? -0.340 -4.098 -63.295 1.00 91.94 730 ALA A N 1
ATOM 5811 C CA . ALA A 1 730 ? -0.588 -5.162 -64.270 1.00 91.94 730 ALA A CA 1
ATOM 5812 C C . ALA A 1 730 ? -0.391 -6.561 -63.661 1.00 91.94 730 ALA A C 1
ATOM 5814 O O . ALA A 1 730 ? -1.174 -7.475 -63.926 1.00 91.94 730 ALA A O 1
ATOM 5815 N N . ALA A 1 731 ? 0.620 -6.729 -62.801 1.00 93.12 731 ALA A N 1
ATOM 5816 C CA . ALA A 1 731 ? 0.854 -7.980 -62.085 1.00 93.12 731 ALA A CA 1
ATOM 5817 C C . ALA A 1 731 ? -0.287 -8.333 -61.113 1.00 93.12 731 ALA A C 1
ATOM 5819 O O . ALA A 1 731 ? -0.514 -9.516 -60.855 1.00 93.12 731 ALA A O 1
ATOM 5820 N N . CYS A 1 732 ? -1.046 -7.338 -60.642 1.00 92.31 732 CYS A N 1
ATOM 5821 C CA . CYS A 1 732 ? -2.250 -7.539 -59.836 1.00 92.31 732 CYS A CA 1
ATOM 5822 C C . CYS A 1 732 ? -3.426 -8.138 -60.623 1.00 92.31 732 CYS A C 1
ATOM 5824 O O . CYS A 1 732 ? -4.398 -8.549 -60.008 1.00 92.31 732 CYS A O 1
ATOM 5826 N N . CYS A 1 733 ? -3.366 -8.225 -61.954 1.00 90.50 733 CYS A N 1
ATOM 5827 C CA . CYS A 1 733 ? -4.429 -8.811 -62.784 1.00 90.50 733 CYS A CA 1
ATOM 5828 C C . CYS A 1 733 ? -4.088 -10.218 -63.306 1.00 90.50 733 CYS A C 1
ATOM 5830 O O . CYS A 1 733 ? -4.730 -10.720 -64.230 1.00 90.50 733 CYS A O 1
ATOM 5832 N N . ARG A 1 734 ? -3.046 -10.851 -62.759 1.00 90.25 734 ARG A N 1
ATOM 5833 C CA . ARG A 1 734 ? -2.597 -12.182 -63.179 1.00 90.25 734 ARG A CA 1
ATOM 5834 C C . ARG A 1 734 ? -3.514 -13.288 -62.661 1.00 90.25 734 ARG A C 1
ATOM 5836 O O . ARG A 1 734 ? -4.107 -13.176 -61.597 1.00 90.25 734 ARG A O 1
ATOM 5843 N N . THR A 1 735 ? -3.570 -14.396 -63.397 1.00 86.75 735 THR A N 1
ATOM 5844 C CA . THR A 1 735 ? -4.384 -15.574 -63.048 1.00 86.75 735 THR A CA 1
ATOM 5845 C C . THR A 1 735 ? -3.615 -16.654 -62.279 1.00 86.75 735 THR A C 1
ATOM 5847 O O . THR A 1 735 ? -4.212 -17.647 -61.886 1.00 86.75 735 THR A O 1
ATOM 5850 N N . ASP A 1 736 ? -2.299 -16.506 -62.102 1.00 91.31 736 ASP A N 1
ATOM 5851 C CA . ASP A 1 736 ? -1.406 -17.465 -61.429 1.00 91.31 736 ASP A CA 1
ATOM 5852 C C . ASP A 1 736 ? -0.915 -16.965 -60.058 1.00 91.31 736 ASP A C 1
ATOM 5854 O O . ASP A 1 736 ? 0.192 -17.287 -59.622 1.00 91.31 736 ASP A O 1
ATOM 5858 N N . LEU A 1 737 ? -1.727 -16.145 -59.386 1.00 91.38 737 LEU A N 1
ATOM 5859 C CA . LEU A 1 737 ? -1.430 -15.646 -58.045 1.00 91.38 737 LEU A CA 1
ATOM 5860 C C . LEU A 1 737 ? -1.418 -16.799 -57.024 1.00 91.38 737 LEU A C 1
ATOM 5862 O O . LEU A 1 737 ? -2.258 -17.699 -57.100 1.00 91.38 737 LEU A O 1
ATOM 5866 N N . PRO A 1 738 ? -0.461 -16.810 -56.079 1.00 93.06 738 PRO A N 1
ATOM 5867 C CA . PRO A 1 738 ? -0.372 -17.865 -55.082 1.00 93.06 738 PRO A CA 1
ATOM 5868 C C . PRO A 1 738 ? -1.496 -17.731 -54.048 1.00 93.06 738 PRO A C 1
ATOM 5870 O O . PRO A 1 738 ? -1.794 -16.633 -53.571 1.00 93.06 738 PRO A O 1
ATOM 5873 N N . THR A 1 739 ? -2.077 -18.866 -53.658 1.00 94.12 739 THR A N 1
ATOM 5874 C CA . THR A 1 739 ? -3.087 -18.911 -52.595 1.00 94.12 739 THR A CA 1
ATOM 5875 C C . THR A 1 739 ? -2.463 -18.599 -51.229 1.00 94.12 739 THR A C 1
ATOM 5877 O O . THR A 1 739 ? -1.270 -18.870 -51.035 1.00 94.12 739 THR A O 1
ATOM 5880 N N . PRO A 1 740 ? -3.246 -18.110 -50.247 1.00 94.38 740 PRO A N 1
ATOM 5881 C CA . PRO A 1 740 ? -2.759 -17.874 -48.885 1.00 94.38 740 PRO A CA 1
ATOM 5882 C C . PRO A 1 740 ? -2.007 -19.080 -48.294 1.00 94.38 740 PRO A C 1
ATOM 5884 O O . PRO A 1 740 ? -0.872 -18.942 -47.831 1.00 94.38 740 PRO A O 1
ATOM 5887 N N . ARG A 1 741 ? -2.570 -20.292 -48.439 1.00 94.44 741 ARG A N 1
ATOM 5888 C CA . ARG A 1 741 ? -1.949 -21.549 -47.984 1.00 94.44 741 ARG A CA 1
ATOM 5889 C C . ARG A 1 741 ? -0.597 -21.811 -48.634 1.00 94.44 741 ARG A C 1
ATOM 5891 O O . ARG A 1 741 ? 0.332 -22.252 -47.957 1.00 94.44 741 ARG A O 1
ATOM 5898 N N . ALA A 1 742 ? -0.477 -21.578 -49.942 1.00 93.75 742 ALA A N 1
ATOM 5899 C CA . ALA A 1 742 ? 0.769 -21.804 -50.664 1.00 93.75 742 ALA A CA 1
ATOM 5900 C C . ALA A 1 742 ? 1.868 -20.855 -50.171 1.00 93.75 742 ALA A C 1
ATOM 5902 O O . ALA A 1 742 ? 2.996 -21.304 -49.962 1.00 93.75 742 ALA A O 1
ATOM 5903 N N . ILE A 1 743 ? 1.531 -19.578 -49.944 1.00 92.88 743 ILE A N 1
ATOM 5904 C CA . ILE A 1 743 ? 2.456 -18.560 -49.424 1.00 92.88 743 ILE A CA 1
ATOM 5905 C C . ILE A 1 743 ? 2.966 -18.963 -48.041 1.00 92.88 743 ILE A C 1
ATOM 5907 O O . ILE A 1 743 ? 4.174 -19.110 -47.860 1.00 92.88 743 ILE A O 1
ATOM 5911 N N . ALA A 1 744 ? 2.048 -19.213 -47.105 1.00 91.88 744 ALA A N 1
ATOM 5912 C CA . ALA A 1 744 ? 2.387 -19.569 -45.732 1.00 91.88 744 ALA A CA 1
ATOM 5913 C C . ALA A 1 744 ? 3.169 -20.892 -45.644 1.00 91.88 744 ALA A C 1
ATOM 5915 O O . ALA A 1 744 ? 4.131 -20.993 -44.887 1.00 91.88 744 ALA A O 1
ATOM 5916 N N . THR A 1 745 ? 2.817 -21.898 -46.455 1.00 93.31 745 THR A N 1
ATOM 5917 C CA . THR A 1 745 ? 3.538 -23.185 -46.481 1.00 93.31 745 THR A CA 1
ATOM 5918 C C . THR A 1 745 ? 4.977 -23.011 -46.958 1.00 93.31 745 THR A C 1
ATOM 5920 O O . THR A 1 745 ? 5.889 -23.506 -46.302 1.00 93.31 745 THR A O 1
ATOM 5923 N N . LEU A 1 746 ? 5.198 -22.283 -48.060 1.00 92.50 746 LEU A N 1
ATOM 5924 C CA . LEU A 1 746 ? 6.539 -22.062 -48.607 1.00 92.50 746 LEU A CA 1
ATOM 5925 C C . LEU A 1 746 ? 7.453 -21.341 -47.602 1.00 92.50 746 LEU A C 1
ATOM 5927 O O . LEU A 1 746 ? 8.623 -21.703 -47.446 1.00 92.50 746 LEU A O 1
ATOM 5931 N N . GLU A 1 747 ? 6.916 -20.345 -46.900 1.00 89.62 747 GLU A N 1
ATOM 5932 C CA . GLU A 1 747 ? 7.657 -19.607 -45.879 1.00 89.62 747 GLU A CA 1
ATOM 5933 C C . GLU A 1 747 ? 7.944 -20.490 -44.656 1.00 89.62 747 GLU A C 1
ATOM 5935 O O . GLU A 1 747 ? 9.091 -20.585 -44.215 1.00 89.62 747 GLU A O 1
ATOM 5940 N N . ALA A 1 748 ? 6.947 -21.230 -44.164 1.00 88.50 748 ALA A N 1
ATOM 5941 C CA . ALA A 1 748 ? 7.107 -22.114 -43.016 1.00 88.50 748 ALA A CA 1
ATOM 5942 C C . ALA A 1 748 ? 8.117 -23.251 -43.272 1.00 88.50 748 ALA A C 1
ATOM 5944 O O . ALA A 1 748 ? 8.976 -23.517 -42.425 1.00 88.50 748 ALA A O 1
ATOM 5945 N N . THR A 1 749 ? 8.059 -23.929 -44.421 1.00 88.31 749 THR A N 1
ATOM 5946 C CA . THR A 1 749 ? 8.871 -25.134 -44.664 1.00 88.31 749 THR A CA 1
ATOM 5947 C C . THR A 1 749 ? 10.224 -24.838 -45.300 1.00 88.31 749 THR A C 1
ATOM 5949 O O . THR A 1 749 ? 11.202 -25.511 -44.983 1.00 88.31 749 THR A O 1
ATOM 5952 N N . GLU A 1 750 ? 10.303 -23.841 -46.185 1.00 88.62 750 GLU A N 1
ATOM 5953 C CA . GLU A 1 750 ? 11.508 -23.558 -46.977 1.00 88.62 750 GLU A CA 1
ATOM 5954 C C . GLU A 1 750 ? 12.155 -22.204 -46.667 1.00 88.62 750 GLU A C 1
ATOM 5956 O O . GLU A 1 750 ? 13.235 -21.927 -47.192 1.00 88.62 750 GLU A O 1
ATOM 5961 N N . ASN A 1 751 ? 11.532 -21.364 -45.830 1.00 84.19 751 ASN A N 1
ATOM 5962 C CA . ASN A 1 751 ? 11.980 -19.995 -45.553 1.00 84.19 751 ASN A CA 1
ATOM 5963 C C . ASN A 1 751 ? 12.142 -19.160 -46.842 1.00 84.19 751 ASN A C 1
ATOM 5965 O O . ASN A 1 751 ? 13.082 -18.375 -46.992 1.00 84.19 751 ASN A O 1
ATOM 5969 N N . LYS A 1 752 ? 11.242 -19.384 -47.809 1.00 87.00 752 LYS A N 1
ATOM 5970 C CA . LYS A 1 752 ? 11.174 -18.690 -49.102 1.00 87.00 752 LYS A CA 1
ATOM 5971 C C . LYS A 1 752 ? 9.850 -17.944 -49.223 1.00 87.00 752 LYS A C 1
ATOM 5973 O O . LYS A 1 752 ? 8.858 -18.327 -48.619 1.00 87.00 752 LYS A O 1
ATOM 5978 N N . VAL A 1 753 ? 9.823 -16.912 -50.064 1.00 85.81 753 VAL A N 1
ATOM 5979 C CA . VAL A 1 753 ? 8.632 -16.080 -50.291 1.00 85.81 753 VAL A CA 1
ATOM 5980 C C . VAL A 1 753 ? 8.270 -16.028 -51.772 1.00 85.81 753 VAL A C 1
ATOM 5982 O O . VAL A 1 753 ? 9.149 -15.989 -52.637 1.00 85.81 753 VAL A O 1
ATOM 5985 N N . TYR A 1 754 ? 6.973 -15.981 -52.083 1.00 89.50 754 TYR A N 1
ATOM 5986 C CA . TYR A 1 754 ? 6.519 -15.700 -53.444 1.00 89.50 754 TYR A CA 1
ATOM 5987 C C . TYR A 1 754 ? 6.731 -14.223 -53.762 1.00 89.50 754 TYR A C 1
ATOM 5989 O O . TYR A 1 754 ? 6.175 -13.351 -53.101 1.00 89.50 754 TYR A O 1
ATOM 5997 N N . HIS A 1 755 ? 7.461 -13.931 -54.838 1.00 91.44 755 HIS A N 1
ATOM 5998 C CA . HIS A 1 755 ? 7.585 -12.564 -55.351 1.00 91.44 755 HIS A CA 1
ATOM 5999 C C . HIS A 1 755 ? 6.216 -11.916 -55.603 1.00 91.44 755 HIS A C 1
ATOM 6001 O O . HIS A 1 755 ? 6.011 -10.761 -55.242 1.00 91.44 755 HIS A O 1
ATOM 6007 N N . LEU A 1 756 ? 5.259 -12.683 -56.143 1.00 92.69 756 LEU A N 1
ATOM 6008 C CA . LEU A 1 756 ? 3.890 -12.224 -56.394 1.00 92.69 756 LEU A CA 1
ATOM 6009 C C . LEU A 1 756 ? 3.153 -11.759 -55.132 1.00 92.69 756 LEU A C 1
ATOM 6011 O O . LEU A 1 756 ? 2.343 -10.848 -55.235 1.00 92.69 756 LEU A O 1
ATOM 6015 N N . ALA A 1 757 ? 3.463 -12.317 -53.957 1.00 92.31 757 ALA A N 1
ATOM 6016 C CA . ALA A 1 757 ? 2.823 -11.930 -52.701 1.00 92.31 757 ALA A CA 1
ATOM 6017 C C . ALA A 1 757 ? 3.127 -10.464 -52.350 1.00 92.31 757 ALA A C 1
ATOM 6019 O O . ALA A 1 757 ? 2.225 -9.642 -52.193 1.00 92.31 757 ALA A O 1
ATOM 6020 N N . LYS A 1 758 ? 4.415 -10.105 -52.349 1.00 92.75 758 LYS A N 1
ATOM 6021 C CA . LYS A 1 758 ? 4.862 -8.726 -52.109 1.00 92.75 758 LYS A CA 1
ATOM 6022 C C . LYS A 1 758 ? 4.429 -7.772 -53.227 1.00 92.75 758 LYS A C 1
ATOM 6024 O O . LYS A 1 758 ? 4.068 -6.631 -52.953 1.00 92.75 758 LYS A O 1
ATOM 6029 N N . ILE A 1 759 ? 4.456 -8.236 -54.479 1.00 95.12 759 ILE A N 1
ATOM 6030 C CA . ILE A 1 759 ? 4.006 -7.441 -55.631 1.00 95.12 759 ILE A CA 1
ATOM 6031 C C . ILE A 1 759 ? 2.523 -7.088 -55.499 1.00 95.12 759 ILE A C 1
ATOM 6033 O O . ILE A 1 759 ? 2.177 -5.926 -55.688 1.00 95.12 759 ILE A O 1
ATOM 6037 N N . ALA A 1 760 ? 1.668 -8.047 -55.131 1.00 94.75 760 ALA A N 1
ATOM 6038 C CA . ALA A 1 760 ? 0.242 -7.810 -54.921 1.00 94.75 760 ALA A CA 1
ATOM 6039 C C . ALA A 1 760 ? -0.017 -6.836 -53.761 1.00 94.75 760 ALA A C 1
ATOM 6041 O O . ALA A 1 760 ? -0.823 -5.919 -53.914 1.00 94.75 760 ALA A O 1
ATOM 6042 N N . LEU A 1 761 ? 0.706 -6.976 -52.640 1.00 94.81 761 LEU A N 1
ATOM 6043 C CA . LEU A 1 761 ? 0.607 -6.056 -51.500 1.00 94.81 761 LEU A CA 1
ATOM 6044 C C . LEU A 1 761 ? 0.923 -4.612 -51.900 1.00 94.81 761 LEU A C 1
ATOM 6046 O O . LEU A 1 761 ? 0.119 -3.709 -51.673 1.00 94.81 761 LEU A O 1
ATOM 6050 N N . VAL A 1 762 ? 2.077 -4.397 -52.538 1.00 94.62 762 VAL A N 1
ATOM 6051 C CA . VAL A 1 762 ? 2.485 -3.056 -52.978 1.00 94.62 762 VAL A CA 1
ATOM 6052 C C . VAL A 1 762 ? 1.588 -2.541 -54.102 1.00 94.62 762 VAL A C 1
ATOM 6054 O O . VAL A 1 762 ? 1.300 -1.351 -54.141 1.00 94.62 762 VAL A O 1
ATOM 6057 N N . GLY A 1 763 ? 1.106 -3.406 -54.995 1.00 93.94 763 GLY A N 1
ATOM 6058 C CA . GLY A 1 763 ? 0.159 -3.024 -56.039 1.00 93.94 763 GLY A CA 1
ATOM 6059 C C . GLY A 1 763 ? -1.177 -2.531 -55.477 1.00 93.94 763 GLY A C 1
ATOM 6060 O O . GLY A 1 763 ? -1.672 -1.499 -55.924 1.00 93.94 763 GLY A O 1
ATOM 6061 N N . CYS A 1 764 ? -1.714 -3.185 -54.440 1.00 94.56 764 CYS A N 1
ATOM 6062 C CA . CYS A 1 764 ? -2.893 -2.695 -53.719 1.00 94.56 764 CYS A CA 1
ATOM 6063 C C . CYS A 1 764 ? -2.599 -1.360 -53.017 1.00 94.56 764 CYS A C 1
ATOM 6065 O O . CYS A 1 764 ? -3.353 -0.402 -53.170 1.00 94.56 764 CYS A O 1
ATOM 6067 N N . ALA A 1 765 ? -1.466 -1.250 -52.317 1.00 92.94 765 ALA A N 1
ATOM 6068 C CA . ALA A 1 765 ? -1.058 -0.003 -51.670 1.00 92.94 765 ALA A CA 1
ATOM 6069 C C . ALA A 1 765 ? -0.931 1.165 -52.666 1.00 92.94 765 ALA A C 1
ATOM 6071 O O . ALA A 1 765 ? -1.378 2.275 -52.386 1.00 92.94 765 ALA A O 1
ATOM 6072 N N . LEU A 1 766 ? -0.349 0.907 -53.840 1.00 92.44 766 LEU A N 1
ATOM 6073 C CA . LEU A 1 766 ? -0.188 1.876 -54.921 1.00 92.44 766 LEU A CA 1
ATOM 6074 C C . LEU A 1 766 ? -1.542 2.297 -55.506 1.00 92.44 766 LEU A C 1
ATOM 6076 O O . LEU A 1 766 ? -1.780 3.491 -55.679 1.00 92.44 766 LEU A O 1
ATOM 6080 N N . GLN A 1 767 ? -2.436 1.338 -55.768 1.00 91.56 767 GLN A N 1
ATOM 6081 C CA . GLN A 1 767 ? -3.793 1.603 -56.253 1.00 91.56 767 GLN A CA 1
ATOM 6082 C C . GLN A 1 767 ? -4.562 2.497 -55.267 1.00 91.56 767 GLN A C 1
ATOM 6084 O O . GLN A 1 767 ? -5.163 3.490 -55.678 1.00 91.56 767 GLN A O 1
ATOM 6089 N N . GLN A 1 768 ? -4.487 2.194 -53.967 1.00 89.88 768 GLN A N 1
ATOM 6090 C CA . GLN A 1 768 ? -5.122 2.986 -52.912 1.00 89.88 768 GLN A CA 1
ATOM 6091 C C . GLN A 1 768 ? -4.509 4.393 -52.802 1.00 89.88 768 GLN A C 1
ATOM 6093 O O . GLN A 1 768 ? -5.242 5.378 -52.719 1.00 89.88 768 GLN A O 1
ATOM 6098 N N . ALA A 1 769 ? -3.177 4.508 -52.851 1.00 86.69 769 ALA A N 1
ATOM 6099 C CA . ALA A 1 769 ? -2.469 5.789 -52.775 1.00 86.69 769 ALA A CA 1
ATOM 6100 C C . ALA A 1 769 ? -2.776 6.717 -53.965 1.00 86.69 769 ALA A C 1
ATOM 6102 O O . ALA A 1 769 ? -2.797 7.936 -53.811 1.00 86.69 769 ALA A O 1
ATOM 6103 N N . GLN A 1 770 ? -3.063 6.155 -55.143 1.00 87.12 770 GLN A N 1
ATOM 6104 C CA . GLN A 1 770 ? -3.497 6.903 -56.330 1.00 87.12 770 GLN A CA 1
ATOM 6105 C C . GLN A 1 770 ? -4.999 7.249 -56.324 1.00 87.12 770 GLN A C 1
ATOM 6107 O O . GLN A 1 770 ? -5.500 7.818 -57.294 1.00 87.12 770 GLN A O 1
ATOM 6112 N N . GLY A 1 771 ? -5.727 6.922 -55.250 1.00 82.31 771 GLY A N 1
ATOM 6113 C CA . GLY A 1 771 ? -7.168 7.152 -55.134 1.00 82.31 771 GLY A CA 1
ATOM 6114 C C . GLY A 1 771 ? -8.027 6.189 -55.962 1.00 82.31 771 GLY A C 1
ATOM 6115 O O . GLY A 1 771 ? -9.194 6.483 -56.217 1.00 82.31 771 GLY A O 1
ATOM 6116 N N . GLY A 1 772 ? -7.464 5.063 -56.412 1.00 83.88 772 GLY A N 1
ATOM 6117 C CA . GLY A 1 772 ? -8.182 4.015 -57.134 1.00 83.88 772 GLY A CA 1
ATOM 6118 C C . GLY A 1 772 ? -8.979 3.095 -56.204 1.00 83.88 772 GLY A C 1
ATOM 6119 O O . GLY A 1 772 ? -8.588 2.847 -55.065 1.00 83.88 772 GLY A O 1
ATOM 6120 N N . ASP A 1 773 ? -10.093 2.550 -56.702 1.00 88.12 773 ASP A N 1
ATOM 6121 C CA . ASP A 1 773 ? -10.924 1.600 -55.953 1.00 88.12 773 ASP A CA 1
ATOM 6122 C C . ASP A 1 773 ? -10.314 0.188 -55.995 1.00 88.12 773 ASP A C 1
ATOM 6124 O O . ASP A 1 773 ? -10.187 -0.414 -57.067 1.00 88.12 773 ASP A O 1
ATOM 6128 N N . LEU A 1 774 ? -9.952 -0.354 -54.828 1.00 91.94 774 LEU A N 1
ATOM 6129 C CA . LEU A 1 774 ? -9.402 -1.707 -54.685 1.00 91.94 774 LEU A CA 1
ATOM 6130 C C . LEU A 1 774 ? -10.384 -2.800 -55.132 1.00 91.94 774 LEU A C 1
ATOM 6132 O O . LEU A 1 774 ? -9.933 -3.857 -55.569 1.00 91.94 774 LEU A O 1
ATOM 6136 N N . LYS A 1 775 ? -11.702 -2.540 -55.131 1.00 88.88 775 LYS A N 1
ATOM 6137 C CA . LYS A 1 775 ? -12.725 -3.477 -55.642 1.00 88.88 775 LYS A CA 1
ATOM 6138 C C . LYS A 1 775 ? -12.561 -3.814 -57.123 1.00 88.88 775 LYS A C 1
ATOM 6140 O O . LYS A 1 775 ? -13.144 -4.782 -57.601 1.00 88.88 775 LYS A O 1
ATOM 6145 N N . THR A 1 776 ? -11.806 -3.003 -57.862 1.00 89.62 776 THR A N 1
ATOM 6146 C CA . THR A 1 776 ? -11.536 -3.235 -59.287 1.00 89.62 776 THR A CA 1
ATOM 6147 C C . THR A 1 776 ? -10.484 -4.318 -59.534 1.00 89.62 776 THR A C 1
ATOM 6149 O O . THR A 1 776 ? -10.396 -4.827 -60.652 1.00 89.62 776 THR A O 1
ATOM 6152 N N . LEU A 1 777 ? -9.702 -4.689 -58.514 1.00 92.50 777 LEU A N 1
ATOM 6153 C CA . LEU A 1 777 ? -8.711 -5.758 -58.605 1.00 92.50 777 LEU A CA 1
ATOM 6154 C C . LEU A 1 777 ? -9.363 -7.136 -58.379 1.00 92.50 777 LEU A C 1
ATOM 6156 O O . LEU A 1 777 ? -10.349 -7.240 -57.646 1.00 92.50 777 LEU A O 1
ATOM 6160 N N . PRO A 1 778 ? -8.825 -8.217 -58.979 1.00 93.75 778 PRO A N 1
ATOM 6161 C CA . PRO A 1 778 ? -9.316 -9.570 -58.735 1.00 93.75 778 PRO A CA 1
ATOM 6162 C C . PRO A 1 778 ? -9.287 -9.939 -57.248 1.00 93.75 778 PRO A C 1
ATOM 6164 O O . PRO A 1 778 ? -8.332 -9.623 -56.540 1.00 93.75 778 PRO A O 1
ATOM 6167 N N . ARG A 1 779 ? -10.294 -10.692 -56.788 1.00 93.19 779 ARG A N 1
ATOM 6168 C CA . ARG A 1 779 ? -10.382 -11.157 -55.393 1.00 93.19 779 ARG A CA 1
ATOM 6169 C C . ARG A 1 779 ? -9.122 -11.903 -54.933 1.00 93.19 779 ARG A C 1
ATOM 6171 O O . ARG A 1 779 ? -8.665 -11.686 -53.816 1.00 93.19 779 ARG A O 1
ATOM 6178 N N . GLU A 1 780 ? -8.539 -12.731 -55.801 1.00 93.50 780 GLU A N 1
ATOM 6179 C CA . GLU A 1 780 ? -7.294 -13.459 -55.507 1.00 93.50 780 GLU A CA 1
ATOM 6180 C C . GLU A 1 780 ? -6.127 -12.515 -55.198 1.00 93.50 780 GLU A C 1
ATOM 6182 O O . GLU A 1 780 ? -5.343 -12.773 -54.294 1.00 93.50 780 GLU A O 1
ATOM 6187 N N . THR A 1 781 ? -6.050 -11.371 -55.875 1.00 94.38 781 THR A N 1
ATOM 6188 C CA . THR A 1 781 ? -5.032 -10.345 -55.620 1.00 94.38 781 THR A CA 1
ATOM 6189 C C . THR A 1 781 ? -5.174 -9.753 -54.235 1.00 94.38 781 THR A C 1
ATOM 6191 O O . THR A 1 781 ? -4.177 -9.612 -53.530 1.00 94.38 781 THR A O 1
ATOM 6194 N N . LEU A 1 782 ? -6.407 -9.433 -53.839 1.00 94.94 782 LEU A N 1
ATOM 6195 C CA . LEU A 1 782 ? -6.692 -8.902 -52.511 1.00 94.94 782 LEU A CA 1
ATOM 6196 C C . LEU A 1 782 ? -6.324 -9.937 -51.432 1.00 94.94 782 LEU A C 1
ATOM 6198 O O . LEU A 1 782 ? -5.677 -9.579 -50.451 1.00 94.94 782 LEU A O 1
ATOM 6202 N N . LEU A 1 783 ? -6.648 -11.224 -51.634 1.00 93.81 783 LEU A N 1
ATOM 6203 C CA . LEU A 1 783 ? -6.270 -12.315 -50.719 1.00 93.81 783 LEU A CA 1
ATOM 6204 C C . LEU A 1 783 ? -4.751 -12.503 -50.613 1.00 93.81 783 LEU A C 1
ATOM 6206 O O . LEU A 1 783 ? -4.204 -12.642 -49.515 1.00 93.81 783 LEU A O 1
ATOM 6210 N N . THR A 1 784 ? -4.055 -12.509 -51.750 1.00 94.62 784 THR A N 1
ATOM 6211 C CA . THR A 1 784 ? -2.594 -12.602 -51.809 1.00 94.62 784 THR A CA 1
ATOM 6212 C C . THR A 1 784 ? -1.943 -11.399 -51.114 1.00 94.62 784 THR A C 1
ATOM 6214 O O . THR A 1 784 ? -0.984 -11.578 -50.362 1.00 94.62 784 THR A O 1
ATOM 6217 N N . ALA A 1 785 ? -2.473 -10.188 -51.323 1.00 93.56 785 ALA A N 1
ATOM 6218 C CA . ALA A 1 785 ? -2.002 -8.960 -50.687 1.00 93.56 785 ALA A CA 1
ATOM 6219 C C . ALA A 1 785 ? -2.199 -8.990 -49.166 1.00 93.56 785 ALA A C 1
ATOM 6221 O O . ALA A 1 785 ? -1.247 -8.736 -48.434 1.00 93.56 785 ALA A O 1
ATOM 6222 N N . LEU A 1 786 ? -3.389 -9.374 -48.692 1.00 93.75 786 LEU A N 1
ATOM 6223 C CA . LEU A 1 786 ? -3.676 -9.488 -47.261 1.00 93.75 786 LEU A CA 1
ATOM 6224 C C . LEU A 1 786 ? -2.793 -10.548 -46.585 1.00 93.75 786 LEU A C 1
ATOM 6226 O O . LEU A 1 786 ? -2.311 -10.344 -45.480 1.00 93.75 786 LEU A O 1
ATOM 6230 N N . THR A 1 787 ? -2.505 -11.666 -47.259 1.00 92.69 787 THR A N 1
ATOM 6231 C CA . THR A 1 787 ? -1.554 -12.663 -46.730 1.00 92.69 787 THR A CA 1
ATOM 6232 C C . THR A 1 787 ? -0.148 -12.073 -46.586 1.00 92.69 787 THR A C 1
ATOM 6234 O O . THR A 1 787 ? 0.542 -12.299 -45.593 1.00 92.69 787 THR A O 1
ATOM 6237 N N . ALA A 1 788 ? 0.289 -11.304 -47.585 1.00 90.94 788 ALA A N 1
ATOM 6238 C CA . ALA A 1 788 ? 1.616 -10.703 -47.629 1.00 90.94 788 ALA A CA 1
ATOM 6239 C C . ALA A 1 788 ? 1.800 -9.532 -46.652 1.00 90.94 788 ALA A C 1
ATOM 6241 O O . ALA A 1 788 ? 2.944 -9.191 -46.348 1.00 90.94 788 ALA A O 1
ATOM 6242 N N . SER A 1 789 ? 0.715 -8.922 -46.159 1.00 88.75 789 SER A N 1
ATOM 6243 C CA . SER A 1 789 ? 0.792 -7.867 -45.141 1.00 88.75 789 SER A CA 1
ATOM 6244 C C . SER A 1 789 ? 1.268 -8.390 -43.781 1.00 88.75 789 SER A C 1
ATOM 6246 O O . SER A 1 789 ? 1.698 -7.599 -42.940 1.00 88.75 789 SER A O 1
ATOM 6248 N N . GLN A 1 790 ? 1.243 -9.719 -43.594 1.00 83.62 790 GLN A N 1
ATOM 6249 C CA . GLN A 1 790 ? 1.665 -10.418 -42.382 1.00 83.62 790 GLN A CA 1
ATOM 6250 C C . GLN A 1 790 ? 1.005 -9.842 -41.121 1.00 83.62 790 GLN A C 1
ATOM 6252 O O . GLN A 1 790 ? 1.690 -9.536 -40.146 1.00 83.62 790 GLN A O 1
ATOM 6257 N N . TRP A 1 791 ? -0.325 -9.699 -41.146 1.00 84.25 791 TRP A N 1
ATOM 6258 C CA . TRP A 1 791 ? -1.110 -9.196 -40.010 1.00 84.25 791 TRP A CA 1
ATOM 6259 C C . TRP A 1 791 ? -0.698 -7.777 -39.575 1.00 84.25 791 TRP A C 1
ATOM 6261 O O . TRP A 1 791 ? -0.521 -7.494 -38.393 1.00 84.25 791 TRP A O 1
ATOM 6271 N N . GLY A 1 792 ? -0.516 -6.870 -40.538 1.00 79.62 792 GLY A N 1
ATOM 6272 C CA . GLY A 1 792 ? -0.226 -5.461 -40.272 1.00 79.62 792 GLY A CA 1
ATOM 6273 C C . GLY A 1 792 ? 1.229 -5.144 -39.934 1.00 79.62 792 GLY A C 1
ATOM 6274 O O . GLY A 1 792 ? 1.524 -4.001 -39.586 1.00 79.62 792 GLY A O 1
ATOM 6275 N N . LEU A 1 793 ? 2.163 -6.095 -40.080 1.00 81.50 793 LEU A N 1
ATOM 6276 C CA . LEU A 1 793 ? 3.588 -5.880 -39.784 1.00 81.50 793 LEU A CA 1
ATOM 6277 C C . LEU A 1 793 ? 4.172 -4.661 -40.523 1.00 81.50 793 LEU A C 1
ATOM 6279 O O . LEU A 1 793 ? 5.036 -3.957 -40.000 1.00 81.50 793 LEU A O 1
ATOM 6283 N N . TYR A 1 794 ? 3.690 -4.406 -41.741 1.00 82.06 794 TYR A N 1
ATOM 6284 C CA . TYR A 1 794 ? 4.151 -3.313 -42.600 1.00 82.06 794 TYR A CA 1
ATOM 6285 C C . TYR A 1 794 ? 3.218 -2.088 -42.610 1.00 82.06 794 TYR A C 1
ATOM 6287 O O . TYR A 1 794 ? 3.472 -1.145 -43.361 1.00 82.06 794 TYR A O 1
ATOM 6295 N N . ALA A 1 795 ? 2.159 -2.077 -41.793 1.00 76.56 795 ALA A N 1
ATOM 6296 C CA . ALA A 1 795 ? 1.156 -1.014 -41.755 1.00 76.56 795 ALA A CA 1
ATOM 6297 C C . ALA A 1 795 ? 1.660 0.208 -40.965 1.00 76.56 795 ALA A C 1
ATOM 6299 O O . ALA A 1 795 ? 1.362 0.400 -39.788 1.00 76.56 795 ALA A O 1
ATOM 6300 N N . ASN A 1 796 ? 2.451 1.053 -41.621 1.00 79.62 796 ASN A N 1
ATOM 6301 C CA . ASN A 1 796 ? 2.836 2.370 -41.123 1.00 79.62 796 ASN A CA 1
ATOM 6302 C C . ASN A 1 796 ? 3.010 3.320 -42.308 1.00 79.62 796 ASN A C 1
ATOM 6304 O O . ASN A 1 796 ? 3.607 2.932 -43.309 1.00 79.62 796 ASN A O 1
ATOM 6308 N N . ASP A 1 797 ? 2.566 4.573 -42.184 1.00 80.75 797 ASP A N 1
ATOM 6309 C CA . ASP A 1 797 ? 2.498 5.511 -43.318 1.00 80.75 797 ASP A CA 1
ATOM 6310 C C . ASP A 1 797 ? 3.869 5.843 -43.953 1.00 80.75 797 ASP A C 1
ATOM 6312 O O . ASP A 1 797 ? 3.925 6.451 -45.019 1.00 80.75 797 ASP A O 1
ATOM 6316 N N . LYS A 1 798 ? 4.985 5.405 -43.343 1.00 79.88 798 LYS A N 1
ATOM 6317 C CA . LYS A 1 798 ? 6.329 5.460 -43.940 1.00 79.88 798 LYS A CA 1
ATOM 6318 C C . LYS A 1 798 ? 6.583 4.328 -44.953 1.00 79.88 798 LYS A C 1
ATOM 6320 O O . LYS A 1 798 ? 7.352 4.527 -45.899 1.00 79.88 798 LYS A O 1
ATOM 6325 N N . MET A 1 799 ? 5.990 3.148 -44.756 1.00 83.69 799 MET A N 1
ATOM 6326 C CA . MET A 1 799 ? 6.156 1.957 -45.601 1.00 83.69 799 MET A CA 1
ATOM 6327 C C . MET A 1 799 ? 4.947 1.704 -46.508 1.00 83.69 799 MET A C 1
ATOM 6329 O O . MET A 1 799 ? 5.115 1.618 -47.724 1.00 83.69 799 MET A O 1
ATOM 6333 N N . LEU A 1 800 ? 3.752 1.568 -45.928 1.00 87.56 800 LEU A N 1
ATOM 6334 C CA . LEU A 1 800 ? 2.488 1.269 -46.609 1.00 87.56 800 LEU A CA 1
ATOM 6335 C C . LEU A 1 800 ? 1.330 1.982 -45.889 1.00 87.56 800 LEU A C 1
ATOM 6337 O O . LEU A 1 800 ? 1.412 2.167 -44.676 1.00 87.56 800 LEU A O 1
ATOM 6341 N N . PRO A 1 801 ? 0.232 2.343 -46.580 1.00 87.50 801 PRO A N 1
ATOM 6342 C CA . PRO A 1 801 ? -0.906 2.996 -45.937 1.00 87.50 801 PRO A CA 1
ATOM 6343 C C . PRO A 1 801 ? -1.385 2.220 -44.703 1.00 87.50 801 PRO A C 1
ATOM 6345 O O . PRO A 1 801 ? -1.725 1.041 -44.802 1.00 87.50 801 PRO A O 1
ATOM 6348 N N . SER A 1 802 ? -1.448 2.884 -43.546 1.00 85.50 802 SER A N 1
ATOM 6349 C CA . SER A 1 802 ? -1.865 2.262 -42.277 1.00 85.50 802 SER A CA 1
ATOM 6350 C C . SER A 1 802 ? -3.287 1.675 -42.309 1.00 85.50 802 SER A C 1
ATOM 6352 O O . SER A 1 802 ? -3.619 0.800 -41.515 1.00 85.50 802 SER A O 1
ATOM 6354 N N . SER A 1 803 ? -4.127 2.116 -43.251 1.00 88.44 803 SER A N 1
ATOM 6355 C CA . SER A 1 803 ? -5.496 1.632 -43.461 1.00 88.44 803 SER A CA 1
ATOM 6356 C C . SER A 1 803 ? -5.623 0.447 -44.429 1.00 88.44 803 SER A C 1
ATOM 6358 O O . SER A 1 803 ? -6.736 -0.059 -44.598 1.00 88.44 803 SER A O 1
ATOM 6360 N N . LEU A 1 804 ? -4.538 0.010 -45.082 1.00 89.75 804 LEU A N 1
ATOM 6361 C CA . LEU A 1 804 ? -4.588 -0.982 -46.162 1.00 89.75 804 LEU A CA 1
ATOM 6362 C C . LEU A 1 804 ? -5.180 -2.317 -45.697 1.00 89.75 804 LEU A C 1
ATOM 6364 O O . LEU A 1 804 ? -6.156 -2.775 -46.281 1.00 89.75 804 LEU A O 1
ATOM 6368 N N . ASP A 1 805 ? -4.656 -2.902 -44.620 1.00 88.44 805 ASP A N 1
ATOM 6369 C CA . AS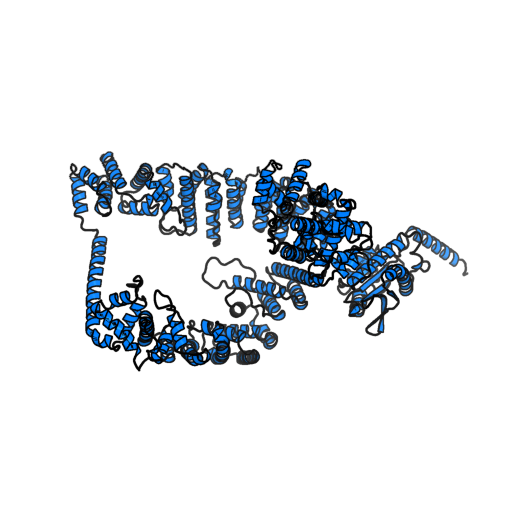P A 1 805 ? -5.099 -4.206 -44.107 1.00 88.44 805 ASP A CA 1
ATOM 6370 C C . ASP A 1 805 ? -6.576 -4.197 -43.716 1.00 88.44 805 ASP A C 1
ATOM 6372 O O . ASP A 1 805 ? -7.333 -5.078 -44.118 1.00 88.44 805 ASP A O 1
ATOM 6376 N N . LYS A 1 806 ? -7.009 -3.147 -43.006 1.00 88.25 806 LYS A N 1
ATOM 6377 C CA . LYS A 1 806 ? -8.418 -2.950 -42.654 1.00 88.25 806 LYS A CA 1
ATOM 6378 C C . LYS A 1 806 ? -9.295 -2.888 -43.906 1.00 88.25 806 LYS A C 1
ATOM 6380 O O . LYS A 1 806 ? -10.326 -3.548 -43.962 1.00 88.25 806 LYS A O 1
ATOM 6385 N N . THR A 1 807 ? -8.857 -2.139 -44.917 1.00 90.38 807 THR A N 1
ATOM 6386 C CA . THR A 1 807 ? -9.583 -2.013 -46.187 1.00 90.38 807 THR A CA 1
ATOM 6387 C C . THR A 1 807 ? -9.650 -3.357 -46.917 1.00 90.38 807 THR A C 1
ATOM 6389 O O . THR A 1 807 ? -10.697 -3.715 -47.439 1.00 90.38 807 THR A O 1
ATOM 6392 N N . LEU A 1 808 ? -8.559 -4.128 -46.948 1.00 92.44 808 LEU A N 1
ATOM 6393 C CA . LEU A 1 808 ? -8.536 -5.451 -47.576 1.00 92.44 808 LEU A CA 1
ATOM 6394 C C . LEU A 1 808 ? -9.475 -6.434 -46.866 1.00 92.44 808 LEU A C 1
ATOM 6396 O O . LEU A 1 808 ? -10.204 -7.148 -47.547 1.00 92.44 808 LEU A O 1
ATOM 6400 N N . ILE A 1 809 ? -9.498 -6.440 -45.529 1.00 91.31 809 ILE A N 1
ATOM 6401 C CA . ILE A 1 809 ? -10.404 -7.282 -44.732 1.00 91.31 809 ILE A CA 1
ATOM 6402 C C . ILE A 1 809 ? -11.867 -6.938 -45.043 1.00 91.31 809 ILE A C 1
ATOM 6404 O O . ILE A 1 809 ? -12.620 -7.830 -45.422 1.00 91.31 809 ILE A O 1
ATOM 6408 N N . GLU A 1 810 ? -12.239 -5.653 -44.988 1.00 90.88 810 GLU A N 1
ATOM 6409 C CA . GLU A 1 810 ? -13.605 -5.167 -45.269 1.00 90.88 810 GLU A CA 1
ATOM 6410 C C . GLU A 1 810 ? -14.080 -5.447 -46.708 1.00 90.88 810 GLU A C 1
ATOM 6412 O O . GLU A 1 810 ? -15.278 -5.433 -46.984 1.00 90.88 810 GLU A O 1
ATOM 6417 N N . LEU A 1 811 ? -13.156 -5.660 -47.651 1.00 92.50 811 LEU A N 1
ATOM 6418 C CA . LEU A 1 811 ? -13.477 -5.996 -49.041 1.00 92.50 811 LEU A CA 1
ATOM 6419 C C . LEU A 1 811 ? -13.580 -7.499 -49.306 1.00 92.50 811 LEU A C 1
ATOM 6421 O O . LEU A 1 811 ? -14.179 -7.897 -50.307 1.00 92.50 811 LEU A O 1
ATOM 6425 N N . LEU A 1 812 ? -12.930 -8.320 -48.483 1.00 93.00 812 LEU A N 1
ATOM 6426 C CA . LEU A 1 812 ? -12.779 -9.755 -48.713 1.00 93.00 812 LEU A CA 1
ATOM 6427 C C . LEU A 1 812 ? -13.767 -10.611 -47.930 1.00 93.00 812 LEU A C 1
ATOM 6429 O O . LEU A 1 812 ? -14.053 -11.726 -48.388 1.00 93.00 812 LEU A O 1
ATOM 6433 N N . PHE A 1 813 ? -14.218 -10.107 -46.782 1.00 93.50 813 PHE A N 1
ATOM 6434 C CA . PHE A 1 813 ? -15.009 -10.836 -45.801 1.00 93.50 813 PHE A CA 1
ATOM 6435 C C . PHE A 1 813 ? -16.106 -9.931 -45.244 1.00 93.50 813 PHE A C 1
ATOM 6437 O O . PHE A 1 813 ? -15.823 -8.812 -44.810 1.00 93.50 813 PHE A O 1
ATOM 6444 N N . ASP A 1 814 ? -17.342 -10.427 -45.241 1.00 87.94 814 ASP A N 1
ATOM 6445 C CA . ASP A 1 814 ? -18.479 -9.693 -44.675 1.00 87.94 814 ASP A CA 1
ATOM 6446 C C . ASP A 1 814 ? -18.513 -9.804 -43.138 1.00 87.94 814 ASP A C 1
ATOM 6448 O O . ASP A 1 814 ? -18.968 -8.886 -42.447 1.00 87.94 814 ASP A O 1
ATOM 6452 N N . ASP A 1 815 ? -17.986 -10.905 -42.592 1.00 87.62 815 ASP A N 1
ATOM 6453 C CA . ASP A 1 815 ? -17.874 -11.159 -41.158 1.00 87.62 815 ASP A CA 1
ATOM 6454 C C . ASP A 1 815 ? -16.652 -12.028 -40.785 1.00 87.62 815 ASP A C 1
ATOM 6456 O O . ASP A 1 815 ? -15.812 -12.395 -41.611 1.00 87.62 815 ASP A O 1
ATOM 6460 N N . VAL A 1 816 ? -16.523 -12.322 -39.488 1.00 86.81 816 VAL A N 1
ATOM 6461 C CA . VAL A 1 816 ? -15.409 -13.099 -38.931 1.00 86.81 816 VAL A CA 1
ATOM 6462 C C . VAL A 1 816 ? -15.501 -14.594 -39.253 1.00 86.81 816 VAL A C 1
ATOM 6464 O O . VAL A 1 816 ? -14.469 -15.262 -39.317 1.00 86.81 816 VAL A O 1
ATOM 6467 N N . GLU A 1 817 ? -16.698 -15.134 -39.476 1.00 87.12 817 GLU A N 1
ATOM 6468 C CA . GLU A 1 817 ? -16.884 -16.552 -39.796 1.00 87.12 817 GLU A CA 1
ATOM 6469 C C . GLU A 1 817 ? -16.361 -16.850 -41.207 1.00 87.12 817 GLU A C 1
ATOM 6471 O O . GLU A 1 817 ? -15.670 -17.850 -41.420 1.00 87.12 817 GLU A O 1
ATOM 6476 N N . GLU A 1 818 ? -16.568 -15.929 -42.152 1.00 90.12 818 GLU A N 1
ATOM 6477 C CA . GLU A 1 818 ? -16.011 -16.024 -43.506 1.00 90.12 818 GLU A CA 1
ATOM 6478 C C . GLU A 1 818 ? -14.474 -15.952 -43.551 1.00 90.12 818 GLU A C 1
ATOM 6480 O O . GLU A 1 818 ? -13.858 -16.441 -44.505 1.00 90.12 818 GLU A O 1
ATOM 6485 N N . MET A 1 819 ? -13.833 -15.394 -42.516 1.00 91.75 819 MET A N 1
ATOM 6486 C CA . MET A 1 819 ? -12.370 -15.362 -42.391 1.00 91.75 819 MET A CA 1
ATOM 6487 C C . MET A 1 819 ? -11.761 -16.705 -41.970 1.00 91.75 819 MET A C 1
ATOM 6489 O O . MET A 1 819 ? -10.546 -16.874 -42.099 1.00 91.75 819 MET A O 1
ATOM 6493 N N . GLU A 1 820 ? -12.552 -17.677 -41.498 1.00 94.00 820 GLU A N 1
ATOM 6494 C CA . GLU A 1 820 ? -12.034 -18.955 -40.988 1.00 94.00 820 GLU A CA 1
ATOM 6495 C C . GLU A 1 820 ? -11.073 -19.664 -41.967 1.00 94.00 820 GLU A C 1
ATOM 6497 O O . GLU A 1 820 ? -9.967 -20.022 -41.545 1.00 94.00 820 GLU A O 1
ATOM 6502 N N . PRO A 1 821 ? -11.402 -19.845 -43.264 1.00 93.44 821 PRO A N 1
ATOM 6503 C CA . PRO A 1 821 ? -10.490 -20.489 -44.209 1.00 93.44 821 PRO A CA 1
ATOM 6504 C C . PRO A 1 821 ? -9.175 -19.719 -44.377 1.00 93.44 821 PRO A C 1
ATOM 6506 O O . PRO A 1 821 ? -8.110 -20.328 -44.422 1.00 93.44 821 PRO A O 1
ATOM 6509 N N . PHE A 1 822 ? -9.230 -18.384 -44.408 1.00 93.69 822 PHE A N 1
ATOM 6510 C CA . PHE A 1 822 ? -8.045 -17.533 -44.534 1.00 93.69 822 PHE A CA 1
ATOM 6511 C C . PHE A 1 822 ? -7.138 -17.631 -43.301 1.00 93.69 822 PHE A C 1
ATOM 6513 O O . PHE A 1 822 ? -5.920 -17.776 -43.424 1.00 93.69 822 PHE A O 1
ATOM 6520 N N . ILE A 1 823 ? -7.729 -17.611 -42.106 1.00 93.81 823 ILE A N 1
ATOM 6521 C CA . ILE A 1 823 ? -7.013 -17.779 -40.838 1.00 93.81 823 ILE A CA 1
ATOM 6522 C C . ILE A 1 823 ? -6.315 -19.141 -40.805 1.00 93.81 823 ILE A C 1
ATOM 6524 O O . ILE A 1 823 ? -5.122 -19.217 -40.512 1.00 93.81 823 ILE A O 1
ATOM 6528 N N . ARG A 1 824 ? -7.018 -20.220 -41.169 1.00 94.81 824 ARG A N 1
ATOM 6529 C CA . ARG A 1 824 ? -6.417 -21.559 -41.238 1.00 94.81 824 ARG A CA 1
ATOM 6530 C C . ARG A 1 824 ? -5.279 -21.617 -42.246 1.00 94.81 824 ARG A C 1
ATOM 6532 O O . ARG A 1 824 ? -4.207 -22.131 -41.939 1.00 94.81 824 ARG A O 1
ATOM 6539 N N . ASP A 1 825 ? -5.489 -21.064 -43.432 1.00 94.38 825 ASP A N 1
ATOM 6540 C CA . ASP A 1 825 ? -4.505 -21.101 -44.506 1.00 94.38 825 ASP A CA 1
ATOM 6541 C C . ASP A 1 825 ? -3.230 -20.318 -44.189 1.00 94.38 825 ASP A C 1
ATOM 6543 O O . ASP A 1 825 ? -2.158 -20.701 -44.660 1.00 94.38 825 ASP A O 1
ATOM 6547 N N . THR A 1 826 ? -3.320 -19.267 -43.374 1.00 92.81 826 THR A N 1
ATOM 6548 C CA . THR A 1 826 ? -2.172 -18.428 -43.004 1.00 92.81 826 THR A CA 1
ATOM 6549 C C . THR A 1 826 ? -1.483 -18.866 -41.712 1.00 92.81 826 THR A C 1
ATOM 6551 O O . THR A 1 826 ? -0.263 -18.753 -41.622 1.00 92.81 826 THR A O 1
ATOM 6554 N N . ILE A 1 827 ? -2.217 -19.415 -40.737 1.00 94.56 827 ILE A N 1
ATOM 6555 C CA . ILE A 1 827 ? -1.679 -19.790 -39.417 1.00 94.56 827 ILE A CA 1
ATOM 6556 C C . ILE A 1 827 ? -1.236 -21.257 -39.363 1.00 94.56 827 ILE A C 1
ATOM 6558 O O . ILE A 1 827 ? -0.129 -21.548 -38.901 1.00 94.56 827 ILE A O 1
ATOM 6562 N N . GLU A 1 828 ? -2.062 -22.200 -39.833 1.00 95.31 828 GLU A N 1
ATOM 6563 C CA . GLU A 1 828 ? -1.806 -23.639 -39.665 1.00 95.31 828 GLU A CA 1
ATOM 6564 C C . GLU A 1 828 ? -0.463 -24.115 -40.247 1.00 95.31 828 GLU A C 1
ATOM 6566 O O . GLU A 1 828 ? 0.180 -24.950 -39.602 1.00 95.31 828 GLU A O 1
ATOM 6571 N N . PRO A 1 829 ? 0.012 -23.620 -41.414 1.00 94.44 829 PRO A N 1
ATOM 6572 C CA . PRO A 1 829 ? 1.310 -24.032 -41.945 1.00 94.44 829 PRO A CA 1
ATOM 6573 C C . PRO A 1 829 ? 2.482 -23.720 -41.012 1.00 94.44 829 PRO A C 1
ATOM 6575 O O . PRO A 1 829 ? 3.389 -24.539 -40.890 1.00 94.44 829 PRO A O 1
ATOM 6578 N N . PHE A 1 830 ? 2.464 -22.573 -40.327 1.00 92.62 830 PHE A N 1
ATOM 6579 C CA . PHE A 1 830 ? 3.492 -22.218 -39.343 1.00 92.62 830 PHE A CA 1
ATOM 6580 C C . PHE A 1 830 ? 3.290 -22.965 -38.024 1.00 92.62 830 PHE A C 1
ATOM 6582 O O . PHE A 1 830 ? 4.261 -23.442 -37.432 1.00 92.62 830 PHE A O 1
ATOM 6589 N N . LEU A 1 831 ? 2.031 -23.094 -37.592 1.00 94.31 831 LEU A N 1
ATOM 6590 C CA . LEU A 1 831 ? 1.649 -23.739 -36.340 1.00 94.31 831 LEU A CA 1
ATOM 6591 C C . LEU A 1 831 ? 2.083 -25.211 -36.295 1.00 94.31 831 LEU A C 1
ATOM 6593 O O . LEU A 1 831 ? 2.759 -25.621 -35.355 1.00 94.31 831 LEU A O 1
ATOM 6597 N N . PHE A 1 832 ? 1.750 -25.987 -37.331 1.00 93.94 832 PHE A N 1
ATOM 6598 C CA . PHE A 1 832 ? 2.052 -27.424 -37.401 1.00 93.94 832 PHE A CA 1
ATOM 6599 C C . PHE A 1 832 ? 3.433 -27.743 -37.993 1.00 93.94 832 PHE A C 1
ATOM 6601 O O . PHE A 1 832 ? 3.849 -28.897 -38.001 1.00 93.94 832 PHE A O 1
ATOM 6608 N N . ALA A 1 833 ? 4.175 -26.735 -38.462 1.00 91.12 833 ALA A N 1
ATOM 6609 C CA . ALA A 1 833 ? 5.606 -26.864 -38.744 1.00 91.12 833 ALA A CA 1
ATOM 6610 C C . ALA A 1 833 ? 6.481 -26.637 -37.493 1.00 91.12 833 ALA A C 1
ATOM 6612 O O . ALA A 1 833 ? 7.708 -26.590 -37.608 1.00 91.12 833 ALA A O 1
ATOM 6613 N N . GLY A 1 834 ? 5.874 -26.449 -36.313 1.00 89.62 834 GLY A N 1
ATOM 6614 C CA . GLY A 1 834 ? 6.582 -26.272 -35.044 1.00 89.62 834 GLY A CA 1
ATOM 6615 C C . GLY A 1 834 ? 7.356 -24.955 -34.931 1.00 89.62 834 GLY A C 1
ATOM 6616 O O . GLY A 1 834 ? 8.378 -24.900 -34.248 1.00 89.62 834 GLY A O 1
ATOM 6617 N N . LYS A 1 835 ? 6.926 -23.883 -35.613 1.00 89.81 835 LYS A N 1
ATOM 6618 C CA . LYS A 1 835 ? 7.604 -22.577 -35.537 1.00 89.81 835 LYS A CA 1
ATOM 6619 C C . LYS A 1 835 ? 7.317 -21.881 -34.205 1.00 89.81 835 LYS A C 1
ATOM 6621 O O . LYS A 1 835 ? 6.201 -21.928 -33.693 1.00 89.81 835 LYS A O 1
ATOM 6626 N N . ASN A 1 836 ? 8.322 -21.200 -33.651 1.00 83.62 836 ASN A N 1
ATOM 6627 C CA . ASN A 1 836 ? 8.155 -20.394 -32.431 1.00 83.62 836 ASN A CA 1
ATOM 6628 C C . ASN A 1 836 ? 7.346 -19.117 -32.699 1.00 83.62 836 ASN A C 1
ATOM 6630 O O . ASN A 1 836 ? 6.511 -18.721 -31.892 1.00 83.62 836 ASN A O 1
ATOM 6634 N N . HIS A 1 837 ? 7.566 -18.497 -33.860 1.00 83.62 837 HIS A N 1
ATOM 6635 C CA . HIS A 1 837 ? 6.855 -17.298 -34.289 1.00 83.62 837 HIS A CA 1
ATOM 6636 C C . HIS A 1 837 ? 5.783 -17.677 -35.311 1.00 83.62 837 HIS A C 1
ATOM 6638 O O . HIS A 1 837 ? 6.100 -18.037 -36.444 1.00 83.62 837 HIS A O 1
ATOM 6644 N N . VAL A 1 838 ? 4.522 -17.611 -34.885 1.00 90.06 838 VAL A N 1
ATOM 6645 C CA . VAL A 1 838 ? 3.341 -17.841 -35.723 1.00 90.06 838 VAL A CA 1
ATOM 6646 C C . VAL A 1 838 ? 2.618 -16.504 -35.869 1.00 90.06 838 VAL A C 1
ATOM 6648 O O . VAL A 1 838 ? 1.980 -16.034 -34.927 1.00 90.06 838 VAL A O 1
ATOM 6651 N N . MET A 1 839 ? 2.775 -15.863 -37.028 1.00 84.50 839 MET A N 1
ATOM 6652 C CA . MET A 1 839 ? 2.172 -14.556 -37.314 1.00 84.50 839 MET A CA 1
ATOM 6653 C C . MET A 1 839 ? 0.641 -14.639 -37.234 1.00 84.50 839 MET A C 1
ATOM 6655 O O . MET A 1 839 ? 0.054 -15.609 -37.709 1.00 84.50 839 MET A O 1
ATOM 6659 N N . GLY A 1 840 ? 0.002 -13.650 -36.605 1.00 86.44 840 GLY A N 1
ATOM 6660 C CA . GLY A 1 840 ? -1.455 -13.593 -36.437 1.00 86.44 840 GLY A CA 1
ATOM 6661 C C . GLY A 1 840 ? -2.044 -14.468 -35.329 1.00 86.44 840 GLY A C 1
ATOM 6662 O O . GLY A 1 840 ? -3.189 -14.255 -34.936 1.00 86.44 840 GLY A O 1
ATOM 6663 N N . LEU A 1 841 ? -1.288 -15.424 -34.766 1.00 91.50 841 LEU A N 1
ATOM 6664 C CA . LEU A 1 841 ? -1.806 -16.309 -33.713 1.00 91.50 841 LEU A CA 1
ATOM 6665 C C . LEU A 1 841 ? -2.259 -15.520 -32.480 1.00 91.50 841 LEU A C 1
ATOM 6667 O O . LEU A 1 841 ? -3.349 -15.760 -31.968 1.00 91.50 841 LEU A O 1
ATOM 6671 N N . SER A 1 842 ? -1.454 -14.550 -32.037 1.00 86.25 842 SER A N 1
ATOM 6672 C CA . SER A 1 842 ? -1.798 -13.721 -30.877 1.00 86.25 842 SER A CA 1
ATOM 6673 C C . SER A 1 842 ? -3.002 -12.814 -31.136 1.00 86.25 842 SER A C 1
ATOM 6675 O O . SER A 1 842 ? -3.696 -12.472 -30.179 1.00 86.25 842 SER A O 1
ATOM 6677 N N . ASP A 1 843 ? -3.229 -12.395 -32.381 1.00 87.12 843 ASP A N 1
ATOM 6678 C CA . ASP A 1 843 ? -4.353 -11.533 -32.745 1.00 87.12 843 ASP A CA 1
ATOM 6679 C C . ASP A 1 843 ? -5.653 -12.341 -32.735 1.00 87.12 843 ASP A C 1
ATOM 6681 O O . ASP A 1 843 ? -6.609 -11.970 -32.055 1.00 87.12 843 ASP A O 1
ATOM 6685 N N . VAL A 1 844 ? -5.656 -13.512 -33.386 1.00 90.38 844 VAL A N 1
ATOM 6686 C CA . VAL A 1 844 ? -6.825 -14.406 -33.436 1.00 90.38 844 VAL A CA 1
ATOM 6687 C C . VAL A 1 844 ? -7.161 -14.978 -32.059 1.00 90.38 844 VAL A C 1
ATOM 6689 O O . VAL A 1 844 ? -8.327 -15.023 -31.688 1.00 90.38 844 VAL A O 1
ATOM 6692 N N . MET A 1 845 ? -6.164 -15.402 -31.278 1.00 89.88 845 MET A N 1
ATOM 6693 C CA . MET A 1 845 ? -6.393 -15.985 -29.948 1.00 89.88 845 MET A CA 1
ATOM 6694 C C . MET A 1 845 ? -6.703 -14.936 -28.867 1.00 89.88 845 MET A C 1
ATOM 6696 O O . MET A 1 845 ? -7.175 -15.302 -27.793 1.00 89.88 845 MET A O 1
ATOM 6700 N N . GLY A 1 846 ? -6.406 -13.654 -29.114 1.00 81.69 846 GLY A N 1
ATOM 6701 C CA . GLY A 1 846 ? -6.433 -12.609 -28.086 1.00 81.69 846 GLY A CA 1
ATOM 6702 C C . GLY A 1 846 ? -7.450 -11.482 -28.285 1.00 81.69 846 GLY A C 1
ATOM 6703 O O . GLY A 1 846 ? -7.785 -10.820 -27.305 1.00 81.69 846 GLY A O 1
ATOM 6704 N N . MET A 1 847 ? -7.927 -11.213 -29.506 1.00 83.38 847 MET A N 1
ATOM 6705 C CA . MET A 1 847 ? -8.902 -10.140 -29.746 1.00 83.38 847 MET A CA 1
ATOM 6706 C C . MET A 1 847 ? -10.341 -10.638 -29.581 1.00 83.38 847 MET A C 1
ATOM 6708 O O . MET A 1 847 ? -10.729 -11.663 -30.138 1.00 83.38 847 MET A O 1
ATOM 6712 N N . GLU A 1 848 ? -11.162 -9.849 -28.885 1.00 84.12 848 GLU A N 1
ATOM 6713 C CA . GLU A 1 848 ? -12.573 -10.160 -28.611 1.00 84.12 848 GLU A CA 1
ATOM 6714 C C . GLU A 1 848 ? -13.394 -10.392 -29.890 1.00 84.12 848 GLU A C 1
ATOM 6716 O O . GLU A 1 848 ? -14.261 -11.263 -29.921 1.00 84.12 848 GLU A O 1
ATOM 6721 N N . SER A 1 849 ? -13.064 -9.695 -30.985 1.00 86.62 849 SER A N 1
ATOM 6722 C CA . SER A 1 849 ? -13.717 -9.871 -32.288 1.00 86.62 849 SER A CA 1
ATOM 6723 C C . SER A 1 849 ? -13.604 -11.292 -32.845 1.00 86.62 849 SER A C 1
ATOM 6725 O O . SER A 1 849 ? -14.478 -11.713 -33.595 1.00 86.62 849 SER A O 1
ATOM 6727 N N . TYR A 1 850 ? -12.557 -12.042 -32.483 1.00 90.00 850 TYR A N 1
ATOM 6728 C CA . TYR A 1 850 ? -12.349 -13.421 -32.927 1.00 90.00 850 TYR A CA 1
ATOM 6729 C C . TYR A 1 850 ? -12.825 -14.464 -31.910 1.00 90.00 850 TYR A C 1
ATOM 6731 O O . TYR A 1 850 ? -12.681 -15.650 -32.182 1.00 90.00 850 TYR A O 1
ATOM 6739 N N . ALA A 1 851 ? -13.408 -14.077 -30.768 1.00 86.75 851 ALA A N 1
ATOM 6740 C CA . ALA A 1 851 ? -13.637 -14.978 -29.634 1.00 86.75 851 ALA A CA 1
ATOM 6741 C C . ALA A 1 851 ? -14.386 -16.278 -29.994 1.00 86.75 851 ALA A C 1
ATOM 6743 O O . ALA A 1 851 ? -13.957 -17.364 -29.602 1.00 86.75 851 ALA A O 1
ATOM 6744 N N . GLY A 1 852 ? -15.467 -16.187 -30.780 1.00 87.25 852 GLY A N 1
ATOM 6745 C CA . GLY A 1 852 ? -16.240 -17.361 -31.209 1.00 87.25 852 GLY A CA 1
ATOM 6746 C C . GLY A 1 852 ? -15.434 -18.318 -32.095 1.00 87.25 852 GLY A C 1
ATOM 6747 O O . GLY A 1 852 ? -15.440 -19.532 -31.881 1.00 87.25 852 GLY A O 1
ATOM 6748 N N . LEU A 1 853 ? -14.678 -17.770 -33.049 1.00 90.12 853 LEU A N 1
ATOM 6749 C CA . LEU A 1 853 ? -13.821 -18.554 -33.934 1.00 90.12 853 LEU A CA 1
ATOM 6750 C C . LEU A 1 853 ? -12.600 -19.117 -33.189 1.00 90.12 853 LEU A C 1
ATOM 6752 O O . LEU A 1 853 ? -12.243 -20.278 -33.376 1.00 90.12 853 LEU A O 1
ATOM 6756 N N . ALA A 1 854 ? -11.994 -18.329 -32.302 1.00 90.81 854 ALA A N 1
ATOM 6757 C CA . ALA A 1 854 ? -10.873 -18.732 -31.464 1.00 90.81 854 ALA A CA 1
ATOM 6758 C C . ALA A 1 854 ? -11.243 -19.901 -30.543 1.00 90.81 854 ALA A C 1
ATOM 6760 O O . ALA A 1 854 ? -10.474 -20.853 -30.453 1.00 90.81 854 ALA A O 1
ATOM 6761 N N . ALA A 1 855 ? -12.435 -19.885 -29.932 1.00 88.00 855 ALA A N 1
ATOM 6762 C CA . ALA A 1 855 ? -12.939 -20.993 -29.118 1.00 88.00 855 ALA A CA 1
ATOM 6763 C C . ALA A 1 855 ? -13.007 -22.308 -29.913 1.00 88.00 855 ALA A C 1
ATOM 6765 O O . ALA A 1 855 ? -12.518 -23.344 -29.462 1.00 88.00 855 ALA A O 1
ATOM 6766 N N . LYS A 1 856 ? -13.572 -22.257 -31.126 1.00 89.19 856 LYS A N 1
ATOM 6767 C CA . LYS A 1 856 ? -13.670 -23.414 -32.027 1.00 89.19 856 LYS A CA 1
ATOM 6768 C C . LYS A 1 856 ? -12.285 -23.916 -32.453 1.00 89.19 856 LYS A C 1
ATOM 6770 O O . LYS A 1 856 ? -11.975 -25.095 -32.284 1.00 89.19 856 LYS A O 1
ATOM 6775 N N . LEU A 1 857 ? -11.447 -23.023 -32.987 1.00 92.56 857 LEU A N 1
ATOM 6776 C CA . LEU A 1 857 ? -10.126 -23.367 -33.519 1.00 92.56 857 LEU A CA 1
ATOM 6777 C C . LEU A 1 857 ? -9.174 -23.868 -32.435 1.00 92.56 857 LEU A C 1
ATOM 6779 O O . LEU A 1 857 ? -8.411 -24.796 -32.691 1.00 92.56 857 LEU A O 1
ATOM 6783 N N . ALA A 1 858 ? -9.232 -23.311 -31.223 1.00 91.50 858 ALA A N 1
ATOM 6784 C CA . ALA A 1 858 ? -8.362 -23.732 -30.136 1.00 91.50 858 ALA A CA 1
ATOM 6785 C C . ALA A 1 858 ? -8.564 -25.214 -29.793 1.00 91.50 858 ALA A C 1
ATOM 6787 O O . ALA A 1 858 ? -7.589 -25.963 -29.737 1.00 91.50 858 ALA A O 1
ATOM 6788 N N . VAL A 1 859 ? -9.811 -25.673 -29.643 1.00 86.88 859 VAL A N 1
ATOM 6789 C CA . VAL A 1 859 ? -10.108 -27.088 -29.355 1.00 86.88 859 VAL A CA 1
ATOM 6790 C C . VAL A 1 859 ? -9.645 -28.000 -30.495 1.00 86.88 859 VAL A C 1
ATOM 6792 O O . VAL A 1 859 ? -8.996 -29.017 -30.245 1.00 86.88 859 VAL A O 1
ATOM 6795 N N . GLU A 1 860 ? -9.927 -27.633 -31.747 1.00 89.38 860 GLU A N 1
ATOM 6796 C CA . GLU A 1 860 ? -9.518 -28.427 -32.911 1.00 89.38 860 GLU A CA 1
ATOM 6797 C C . GLU A 1 860 ? -7.992 -28.525 -33.047 1.00 89.38 860 GLU A C 1
ATOM 6799 O O . GLU A 1 860 ? -7.443 -29.612 -33.248 1.00 89.38 860 GLU A O 1
ATOM 6804 N N . TRP A 1 861 ? -7.288 -27.399 -32.916 1.00 93.94 861 TRP A N 1
ATOM 6805 C CA . TRP A 1 861 ? -5.835 -27.353 -33.022 1.00 93.94 861 TRP A CA 1
ATOM 6806 C C . TRP A 1 861 ? -5.167 -28.125 -31.879 1.00 93.94 861 TRP A C 1
ATOM 6808 O O . TRP A 1 861 ? -4.207 -28.859 -32.128 1.00 93.94 861 TRP A O 1
ATOM 6818 N N . LEU A 1 862 ? -5.699 -28.068 -30.653 1.00 91.38 862 LEU A N 1
ATOM 6819 C CA . LEU A 1 862 ? -5.164 -28.816 -29.507 1.00 91.38 862 LEU A CA 1
ATOM 6820 C C . LEU A 1 862 ? -5.189 -30.340 -29.692 1.00 91.38 862 LEU A C 1
ATOM 6822 O O . LEU A 1 862 ? -4.366 -31.037 -29.085 1.00 91.38 862 LEU A O 1
ATOM 6826 N N . ALA A 1 863 ? -6.031 -30.878 -30.580 1.00 86.81 863 ALA A N 1
ATOM 6827 C CA . ALA A 1 863 ? -5.982 -32.297 -30.935 1.00 86.81 863 ALA A CA 1
ATOM 6828 C C . ALA A 1 863 ? -4.596 -32.689 -31.498 1.00 86.81 863 ALA A C 1
ATOM 6830 O O . ALA A 1 863 ? -4.054 -33.747 -31.157 1.00 86.81 863 ALA A O 1
ATOM 6831 N N . ARG A 1 864 ? -3.980 -31.777 -32.266 1.00 90.88 864 ARG A N 1
ATOM 6832 C CA . ARG A 1 864 ? -2.644 -31.878 -32.885 1.00 90.88 864 ARG A CA 1
ATOM 6833 C C . ARG A 1 864 ? -1.559 -31.117 -32.113 1.00 90.88 864 ARG A C 1
ATOM 6835 O O . ARG A 1 864 ? -0.523 -30.764 -32.672 1.00 90.88 864 ARG A O 1
ATOM 6842 N N . SER A 1 865 ? -1.753 -30.907 -30.810 1.00 89.62 865 SER A N 1
ATOM 6843 C CA . SER A 1 865 ? -0.802 -30.195 -29.941 1.00 89.62 865 SER A CA 1
ATOM 6844 C C . SER A 1 865 ? 0.631 -30.739 -29.960 1.00 89.62 865 SER A C 1
ATOM 6846 O O . SER A 1 865 ? 1.556 -30.007 -29.630 1.00 89.62 865 SER A O 1
ATOM 6848 N N . GLY A 1 866 ? 0.834 -32.001 -30.361 1.00 87.81 866 GLY A N 1
ATOM 6849 C CA . GLY A 1 866 ? 2.157 -32.620 -30.451 1.00 87.81 866 GLY A CA 1
ATOM 6850 C C . GLY A 1 866 ? 3.049 -32.107 -31.589 1.00 87.81 866 GLY A C 1
ATOM 6851 O O . GLY A 1 866 ? 4.246 -32.370 -31.573 1.00 87.81 866 GLY A O 1
ATOM 6852 N N . GLU A 1 867 ? 2.482 -31.396 -32.567 1.00 91.69 867 GLU A N 1
ATOM 6853 C CA . GLU A 1 867 ? 3.200 -30.851 -33.733 1.00 91.69 867 GLU A CA 1
ATOM 6854 C C . GLU A 1 867 ? 3.595 -29.370 -33.555 1.00 91.69 867 GLU A C 1
ATOM 6856 O O . GLU A 1 867 ? 4.224 -28.776 -34.430 1.00 91.69 867 GLU A O 1
ATOM 6861 N N . MET A 1 868 ? 3.202 -28.753 -32.438 1.00 94.06 868 MET A N 1
ATOM 6862 C CA . MET A 1 868 ? 3.352 -27.318 -32.191 1.00 94.06 868 MET A CA 1
ATOM 6863 C C . MET A 1 868 ? 4.619 -26.994 -31.397 1.00 94.06 868 MET A C 1
ATOM 6865 O O . MET A 1 868 ? 5.183 -27.840 -30.708 1.00 94.06 868 MET A O 1
ATOM 6869 N N . SER A 1 869 ? 5.051 -25.733 -31.447 1.00 92.88 869 SER A N 1
ATOM 6870 C CA . SER A 1 869 ? 6.032 -25.210 -30.491 1.00 92.88 869 SER A CA 1
ATOM 6871 C C . SER A 1 869 ? 5.380 -24.934 -29.129 1.00 92.88 869 SER A C 1
ATOM 6873 O O . SER A 1 869 ? 4.182 -24.655 -29.045 1.00 92.88 869 SER A O 1
ATOM 6875 N N . VAL A 1 870 ? 6.181 -24.921 -28.055 1.00 89.81 870 VAL A N 1
ATOM 6876 C CA . VAL A 1 870 ? 5.714 -24.594 -26.690 1.00 89.81 870 VAL A CA 1
ATOM 6877 C C . VAL A 1 870 ? 5.064 -23.204 -26.639 1.00 89.81 870 VAL A C 1
ATOM 6879 O O . VAL A 1 870 ? 4.036 -23.015 -25.990 1.00 89.81 870 VAL A O 1
ATOM 6882 N N . GLN A 1 871 ? 5.627 -22.231 -27.364 1.00 88.06 871 GLN A N 1
ATOM 6883 C CA . GLN A 1 871 ? 5.120 -20.858 -27.403 1.00 88.06 871 GLN A CA 1
ATOM 6884 C C . GLN A 1 871 ? 3.737 -20.762 -28.062 1.00 88.06 871 GLN A C 1
ATOM 6886 O O . GLN A 1 871 ? 2.869 -20.053 -27.551 1.00 88.06 871 GLN A O 1
ATOM 6891 N N . ALA A 1 872 ? 3.523 -21.471 -29.174 1.00 91.25 872 ALA A N 1
ATOM 6892 C CA . ALA A 1 872 ? 2.231 -21.491 -29.852 1.00 91.25 872 ALA A CA 1
ATOM 6893 C C . ALA A 1 872 ? 1.181 -22.264 -29.038 1.00 91.25 872 ALA A C 1
ATOM 6895 O O . ALA A 1 872 ? 0.061 -21.784 -28.859 1.00 91.25 872 ALA A O 1
ATOM 6896 N N . LEU A 1 873 ? 1.569 -23.412 -28.470 1.00 92.06 873 LEU A N 1
ATOM 6897 C CA . LEU A 1 873 ? 0.705 -24.205 -27.601 1.00 92.06 873 LEU A CA 1
ATOM 6898 C C . LEU A 1 873 ? 0.209 -23.394 -26.394 1.00 92.06 873 LEU A C 1
ATOM 6900 O O . LEU A 1 873 ? -0.973 -23.460 -26.068 1.00 92.06 873 LEU A O 1
ATOM 6904 N N . ARG A 1 874 ? 1.077 -22.590 -25.764 1.00 89.75 874 ARG A N 1
ATOM 6905 C CA . ARG A 1 874 ? 0.705 -21.720 -24.635 1.00 89.75 874 ARG A CA 1
ATOM 6906 C C . ARG A 1 874 ? -0.422 -20.755 -24.998 1.00 89.75 874 ARG A C 1
ATOM 6908 O O . ARG A 1 874 ? -1.403 -20.693 -24.264 1.00 89.75 874 ARG A O 1
ATOM 6915 N N . GLN A 1 875 ? -0.309 -20.052 -26.126 1.00 88.50 875 GLN A N 1
ATOM 6916 C CA . GLN A 1 875 ? -1.332 -19.093 -26.573 1.00 88.50 875 GLN A CA 1
ATOM 6917 C C . GLN A 1 875 ? -2.677 -19.777 -26.840 1.00 88.50 875 GLN A C 1
ATOM 6919 O O . GLN A 1 875 ? -3.724 -19.270 -26.446 1.00 88.50 875 GLN A O 1
ATOM 6924 N N . ILE A 1 876 ? -2.648 -20.958 -27.463 1.00 91.25 876 ILE A N 1
ATOM 6925 C CA . ILE A 1 876 ? -3.865 -21.718 -27.768 1.00 91.25 876 ILE A CA 1
ATOM 6926 C C . ILE A 1 876 ? -4.509 -22.261 -26.488 1.00 91.25 876 ILE A C 1
ATOM 6928 O O . ILE A 1 876 ? -5.725 -22.191 -26.340 1.00 91.25 876 ILE A O 1
ATOM 6932 N N . LEU A 1 877 ? -3.721 -22.770 -25.537 1.00 89.69 877 LEU A N 1
ATOM 6933 C CA . LEU A 1 877 ? -4.230 -23.244 -24.247 1.00 89.69 877 LEU A CA 1
ATOM 6934 C C . LEU A 1 877 ? -4.833 -22.109 -23.407 1.00 89.69 877 LEU A C 1
ATOM 6936 O O . LEU A 1 877 ? -5.873 -22.309 -22.782 1.00 89.69 877 LEU A O 1
ATOM 6940 N N . GLN A 1 878 ? -4.223 -20.920 -23.423 1.00 87.25 878 GLN A N 1
ATOM 6941 C CA . GLN A 1 878 ? -4.777 -19.717 -22.792 1.00 87.25 878 GLN A CA 1
ATOM 6942 C C . GLN A 1 878 ? -6.137 -19.341 -23.393 1.00 87.25 878 GLN A C 1
ATOM 6944 O O . GLN A 1 878 ? -7.095 -19.120 -22.652 1.00 87.25 878 GLN A O 1
ATOM 6949 N N . ALA A 1 879 ? -6.245 -19.316 -24.726 1.00 86.31 879 ALA A N 1
ATOM 6950 C CA . ALA A 1 879 ? -7.511 -19.058 -25.408 1.00 86.31 879 ALA A CA 1
ATOM 6951 C C . ALA A 1 879 ? -8.550 -20.152 -25.126 1.00 86.31 879 ALA A C 1
ATOM 6953 O O . ALA A 1 879 ? -9.713 -19.845 -24.875 1.00 86.31 879 ALA A O 1
ATOM 6954 N N . ALA A 1 880 ? -8.135 -21.422 -25.094 1.00 88.19 880 ALA A N 1
ATOM 6955 C CA . ALA A 1 880 ? -9.025 -22.536 -24.791 1.00 88.19 880 ALA A CA 1
ATOM 6956 C C . ALA A 1 880 ? -9.611 -22.427 -23.376 1.00 88.19 880 ALA A C 1
ATOM 6958 O O . ALA A 1 880 ? -10.819 -22.563 -23.202 1.00 88.19 880 ALA A O 1
ATOM 6959 N N . LEU A 1 881 ? -8.775 -22.120 -22.379 1.00 85.75 881 LEU A N 1
ATOM 6960 C CA . LEU A 1 881 ? -9.208 -21.889 -20.998 1.00 85.75 881 LEU A CA 1
ATOM 6961 C C . LEU A 1 881 ? -10.211 -20.737 -20.873 1.00 85.75 881 LEU A C 1
ATOM 6963 O O . LEU A 1 881 ? -11.141 -20.825 -20.073 1.00 85.75 881 LEU A O 1
ATOM 6967 N N . ALA A 1 882 ? -10.009 -19.662 -21.637 1.00 82.75 882 ALA A N 1
ATOM 6968 C CA . ALA A 1 882 ? -10.840 -18.467 -21.564 1.00 82.75 882 ALA A CA 1
ATOM 6969 C C . ALA A 1 882 ? -12.165 -18.596 -22.336 1.00 82.75 882 ALA A C 1
ATOM 6971 O O . ALA A 1 882 ? -13.176 -18.057 -21.892 1.00 82.75 882 ALA A O 1
ATOM 6972 N N . LEU A 1 883 ? -12.163 -19.281 -23.485 1.00 83.56 883 LEU A N 1
ATOM 6973 C CA . LEU A 1 883 ? -13.235 -19.174 -24.482 1.00 83.56 883 LEU A CA 1
ATOM 6974 C C . LEU A 1 883 ? -13.957 -20.496 -24.794 1.00 83.56 883 LEU A C 1
ATOM 6976 O O . LEU A 1 883 ? -15.050 -20.462 -25.354 1.00 83.56 883 LEU A O 1
ATOM 6980 N N . SER A 1 884 ? -13.367 -21.658 -24.491 1.00 80.06 884 SER A N 1
ATOM 6981 C CA . SER A 1 884 ? -13.925 -22.963 -24.892 1.00 80.06 884 SER A CA 1
ATOM 6982 C C . SER A 1 884 ? -14.889 -23.562 -23.863 1.00 80.06 884 SER A C 1
ATOM 6984 O O . SER A 1 884 ? -14.892 -23.192 -22.688 1.00 80.06 884 SER A O 1
ATOM 6986 N N . ASP A 1 885 ? -15.683 -24.550 -24.295 1.00 81.75 885 ASP A N 1
ATOM 6987 C CA . ASP A 1 885 ? -16.527 -25.343 -23.397 1.00 81.75 885 ASP A CA 1
ATOM 6988 C C . ASP A 1 885 ? -15.675 -26.087 -22.352 1.00 81.75 885 ASP A C 1
ATOM 6990 O O . ASP A 1 885 ? -14.777 -26.869 -22.687 1.00 81.75 885 ASP A O 1
ATOM 6994 N N . ARG A 1 886 ? -15.962 -25.844 -21.066 1.00 79.75 886 ARG A N 1
ATOM 6995 C CA . ARG A 1 886 ? -15.162 -26.386 -19.956 1.00 79.75 886 ARG A CA 1
ATOM 6996 C C . ARG A 1 886 ? -15.199 -27.910 -19.882 1.00 79.75 886 ARG A C 1
ATOM 6998 O O . ARG A 1 886 ? -14.207 -28.503 -19.465 1.00 79.75 886 ARG A O 1
ATOM 7005 N N . VAL A 1 887 ? -16.307 -28.547 -20.268 1.00 82.44 887 VAL A N 1
ATOM 7006 C CA . VAL A 1 887 ? -16.436 -30.011 -20.225 1.00 82.44 887 VAL A CA 1
ATOM 7007 C C . VAL A 1 887 ? -15.578 -30.628 -21.325 1.00 82.44 887 VAL A C 1
ATOM 7009 O O . VAL A 1 887 ? -14.735 -31.474 -21.032 1.00 82.44 887 VAL A O 1
ATOM 7012 N N . ALA A 1 888 ? -15.700 -30.131 -22.557 1.00 81.69 888 ALA A N 1
ATOM 7013 C CA . ALA A 1 888 ? -14.904 -30.587 -23.693 1.00 81.69 888 ALA A CA 1
ATOM 7014 C C . ALA A 1 888 ? -13.394 -30.399 -23.461 1.00 81.69 888 ALA A C 1
ATOM 7016 O O . ALA A 1 888 ? -12.603 -31.311 -23.720 1.00 81.69 888 ALA A O 1
ATOM 7017 N N . LEU A 1 889 ? -12.986 -29.244 -22.921 1.00 85.25 889 LEU A N 1
ATOM 7018 C CA . LEU A 1 889 ? -11.590 -28.990 -22.563 1.00 85.25 889 LEU A CA 1
ATOM 7019 C C . LEU A 1 889 ? -11.113 -29.938 -21.451 1.00 85.25 889 LEU A C 1
ATOM 7021 O O . LEU A 1 889 ? -10.030 -30.513 -21.559 1.00 85.25 889 LEU A O 1
ATOM 7025 N N . SER A 1 890 ? -11.924 -30.149 -20.409 1.00 85.62 890 SER A N 1
ATOM 7026 C CA . SER A 1 890 ? -11.601 -31.064 -19.307 1.00 85.62 890 SER A CA 1
ATOM 7027 C C . SER A 1 890 ? -11.419 -32.509 -19.778 1.00 85.62 890 SER A C 1
ATOM 7029 O O . SER A 1 890 ? -10.494 -33.189 -19.333 1.00 85.62 890 SER A O 1
ATOM 7031 N N . ASP A 1 891 ? -12.262 -32.990 -20.690 1.00 86.69 891 ASP A N 1
ATOM 7032 C CA . ASP A 1 891 ? -12.164 -34.352 -21.220 1.00 86.69 891 ASP A CA 1
ATOM 7033 C C . ASP A 1 891 ? -10.940 -34.527 -22.126 1.00 86.69 891 ASP A C 1
ATOM 7035 O O . ASP A 1 891 ? -10.249 -35.545 -22.048 1.00 86.69 891 ASP A O 1
ATOM 7039 N N . MET A 1 892 ? -10.596 -33.507 -22.918 1.00 87.38 892 MET A N 1
ATOM 7040 C CA . MET A 1 892 ? -9.363 -33.503 -23.707 1.00 87.38 892 MET A CA 1
ATOM 7041 C C . MET A 1 892 ? -8.112 -33.521 -22.820 1.00 87.38 892 MET A C 1
ATOM 7043 O O . MET A 1 892 ? -7.182 -34.282 -23.093 1.00 87.38 892 MET A O 1
ATOM 7047 N N . ILE A 1 893 ? -8.090 -32.718 -21.752 1.00 89.81 893 ILE A N 1
ATOM 7048 C CA . ILE A 1 893 ? -7.003 -32.720 -20.764 1.00 89.81 893 ILE A CA 1
ATOM 7049 C C . ILE A 1 893 ? -6.868 -34.112 -20.141 1.00 89.81 893 ILE A C 1
ATOM 7051 O O . ILE A 1 893 ? -5.768 -34.661 -20.120 1.00 89.81 893 ILE A O 1
ATOM 7055 N N . ALA A 1 894 ? -7.977 -34.714 -19.698 1.00 88.69 894 ALA A N 1
ATOM 7056 C CA . ALA A 1 894 ? -7.976 -36.055 -19.118 1.00 88.69 894 ALA A CA 1
ATOM 7057 C C . ALA A 1 894 ? -7.399 -37.095 -20.092 1.00 88.69 894 ALA A C 1
ATOM 7059 O O . ALA A 1 894 ? -6.525 -37.875 -19.713 1.00 88.69 894 ALA A O 1
ATOM 7060 N N . ALA A 1 895 ? -7.821 -37.062 -21.360 1.00 88.00 895 ALA A N 1
ATOM 7061 C CA . ALA A 1 895 ? -7.314 -37.961 -22.392 1.00 88.00 895 ALA A CA 1
ATOM 7062 C C . ALA A 1 895 ? -5.807 -37.773 -22.653 1.00 88.00 895 ALA A C 1
ATOM 7064 O O . ALA A 1 895 ? -5.082 -38.757 -22.809 1.00 88.00 895 ALA A O 1
ATOM 7065 N N . LYS A 1 896 ? -5.314 -36.525 -22.680 1.00 88.56 896 LYS A N 1
ATOM 7066 C CA . LYS A 1 896 ? -3.884 -36.223 -22.875 1.00 88.56 896 LYS A CA 1
ATOM 7067 C C . LYS A 1 896 ? -3.036 -36.669 -21.684 1.00 88.56 896 LYS A C 1
ATOM 7069 O O . LYS A 1 896 ? -2.020 -37.327 -21.896 1.00 88.56 896 LYS A O 1
ATOM 7074 N N . LEU A 1 897 ? -3.469 -36.372 -20.456 1.00 86.94 897 LEU A N 1
ATOM 7075 C CA . LEU A 1 897 ? -2.781 -36.806 -19.235 1.00 86.94 897 LEU A CA 1
ATOM 7076 C C . LEU A 1 897 ? -2.734 -38.335 -19.126 1.00 86.94 897 LEU A C 1
ATOM 7078 O O . LEU A 1 897 ? -1.676 -38.889 -18.843 1.00 86.94 897 LEU A O 1
ATOM 7082 N N . GLN A 1 898 ? -3.840 -39.022 -19.435 1.00 87.44 898 GLN A N 1
ATOM 7083 C CA . GLN A 1 898 ? -3.906 -40.485 -19.413 1.00 87.44 898 GLN A CA 1
ATOM 7084 C C . GLN A 1 898 ? -3.013 -41.135 -20.481 1.00 87.44 898 GLN A C 1
ATOM 7086 O O . GLN A 1 898 ? -2.440 -42.196 -20.236 1.00 87.44 898 GLN A O 1
ATOM 7091 N N . ALA A 1 899 ? -2.893 -40.525 -21.665 1.00 87.62 899 ALA A N 1
ATOM 7092 C CA . ALA A 1 899 ? -2.017 -41.034 -22.717 1.00 87.62 899 ALA A CA 1
ATOM 7093 C C . ALA A 1 899 ? -0.535 -40.993 -22.304 1.00 87.62 899 ALA A C 1
ATOM 7095 O O . ALA A 1 899 ? 0.220 -41.882 -22.690 1.00 87.62 899 ALA A O 1
ATOM 7096 N N . GLY A 1 900 ? -0.120 -39.977 -21.537 1.00 83.94 900 GLY A N 1
ATOM 7097 C CA . GLY A 1 900 ? 1.226 -39.882 -20.959 1.00 83.94 900 GLY A CA 1
ATOM 7098 C C . GLY A 1 900 ? 2.368 -39.741 -21.976 1.00 83.94 900 GLY A C 1
ATOM 7099 O O . GLY A 1 900 ? 3.520 -40.007 -21.639 1.00 83.94 900 GLY A O 1
ATOM 7100 N N . VAL A 1 901 ? 2.074 -39.348 -23.222 1.00 86.19 901 VAL A N 1
ATOM 7101 C CA . VAL A 1 901 ? 3.069 -39.177 -24.295 1.00 86.19 901 VAL A CA 1
ATOM 7102 C C . VAL A 1 901 ? 3.232 -37.697 -24.621 1.00 86.19 901 VAL A C 1
ATOM 7104 O O . VAL A 1 901 ? 2.299 -37.055 -25.107 1.00 86.19 901 VAL A O 1
ATOM 7107 N N . TRP A 1 902 ? 4.441 -37.176 -24.405 1.00 88.06 902 TRP A N 1
ATOM 7108 C CA . TRP A 1 902 ? 4.752 -35.754 -24.546 1.00 88.06 902 TRP A CA 1
ATOM 7109 C C . TRP A 1 902 ? 5.900 -35.525 -25.538 1.00 88.06 902 TRP A C 1
ATOM 7111 O O . TRP A 1 902 ? 6.910 -36.226 -25.455 1.00 88.06 902 TRP A O 1
ATOM 7121 N N . PRO A 1 903 ? 5.803 -34.529 -26.441 1.00 89.31 903 PRO A N 1
ATOM 7122 C CA . PRO A 1 903 ? 6.919 -34.153 -27.314 1.00 89.31 903 PRO A CA 1
ATOM 7123 C C . PRO A 1 903 ? 8.153 -33.664 -26.545 1.00 89.31 903 PRO A C 1
ATOM 7125 O O . PRO A 1 903 ? 9.285 -33.890 -26.965 1.00 89.31 903 PRO A O 1
ATOM 7128 N N . SER A 1 904 ? 7.941 -32.979 -25.419 1.00 88.75 904 SER A N 1
ATOM 7129 C CA . SER A 1 904 ? 8.994 -32.537 -24.505 1.00 88.75 904 SER A CA 1
ATOM 7130 C C . SER A 1 904 ? 8.450 -32.370 -23.085 1.00 88.75 904 SER A C 1
ATOM 7132 O O . SER A 1 904 ? 7.236 -32.292 -22.888 1.00 88.75 904 SER A O 1
ATOM 7134 N N . ALA A 1 905 ? 9.348 -32.253 -22.102 1.00 84.75 905 ALA A N 1
ATOM 7135 C CA . ALA A 1 905 ? 8.977 -31.966 -20.714 1.00 84.75 905 ALA A CA 1
ATOM 7136 C C . ALA A 1 905 ? 8.182 -30.652 -20.579 1.00 84.75 905 ALA A C 1
ATOM 7138 O O . ALA A 1 905 ? 7.249 -30.576 -19.791 1.00 84.75 905 ALA A O 1
ATOM 7139 N N . GLU A 1 906 ? 8.483 -29.642 -21.401 1.00 84.56 906 GLU A N 1
ATOM 7140 C CA . GLU A 1 906 ? 7.752 -28.365 -21.388 1.00 84.56 906 GLU A CA 1
ATOM 7141 C C . GLU A 1 906 ? 6.311 -28.485 -21.904 1.00 84.56 906 GLU A C 1
ATOM 7143 O O . GLU A 1 906 ? 5.434 -27.740 -21.478 1.00 84.56 906 GLU A O 1
ATOM 7148 N N . HIS A 1 907 ? 6.033 -29.434 -22.805 1.00 89.75 907 HIS A N 1
ATOM 7149 C CA . HIS A 1 907 ? 4.650 -29.716 -23.199 1.00 89.75 907 HIS A CA 1
ATOM 7150 C C . HIS A 1 907 ? 3.883 -30.341 -22.034 1.00 89.75 907 HIS A C 1
ATOM 7152 O O . HIS A 1 907 ? 2.746 -29.955 -21.775 1.00 89.75 907 HIS A O 1
ATOM 7158 N N . GLN A 1 908 ? 4.511 -31.281 -21.322 1.00 87.56 908 GLN A N 1
ATOM 7159 C CA . GLN A 1 908 ? 3.918 -31.920 -20.150 1.00 87.56 908 GLN A CA 1
ATOM 7160 C C . GLN A 1 908 ? 3.580 -30.890 -19.065 1.00 87.56 908 GLN A C 1
ATOM 7162 O O . GLN A 1 908 ? 2.435 -30.844 -18.619 1.00 87.56 908 GLN A O 1
ATOM 7167 N N . THR A 1 909 ? 4.532 -30.032 -18.676 1.00 86.38 909 THR A N 1
ATOM 7168 C CA . THR A 1 909 ? 4.312 -29.021 -17.624 1.00 86.38 909 THR A CA 1
ATOM 7169 C C . THR A 1 909 ? 3.194 -28.055 -17.990 1.00 86.38 909 THR A C 1
ATOM 7171 O O . THR A 1 909 ? 2.347 -27.748 -17.154 1.00 86.38 909 THR A O 1
ATOM 7174 N N . LEU A 1 910 ? 3.124 -27.630 -19.251 1.00 87.56 910 LEU A N 1
ATOM 7175 C CA . LEU A 1 910 ? 2.091 -26.716 -19.719 1.00 87.56 910 LEU A CA 1
ATOM 7176 C C . LEU A 1 910 ? 0.688 -27.354 -19.707 1.00 87.56 910 LEU A C 1
ATOM 7178 O O . LEU A 1 910 ? -0.267 -26.723 -19.254 1.00 87.56 910 LEU A O 1
ATOM 7182 N N . TRP A 1 911 ? 0.552 -28.616 -20.132 1.00 89.31 911 TRP A N 1
ATOM 7183 C CA . TRP A 1 911 ? -0.721 -29.346 -20.043 1.00 89.31 911 TRP A CA 1
ATOM 7184 C C . TRP A 1 911 ? -1.144 -29.607 -18.591 1.00 89.31 911 TRP A C 1
ATOM 7186 O O . TRP A 1 911 ? -2.318 -29.432 -18.264 1.00 89.31 911 TRP A O 1
ATOM 7196 N N . CYS A 1 912 ? -0.206 -29.952 -17.706 1.00 86.94 912 CYS A N 1
ATOM 7197 C CA . CYS A 1 912 ? -0.469 -30.078 -16.270 1.00 86.94 912 CYS A CA 1
ATOM 7198 C C . CYS A 1 912 ? -0.893 -28.740 -15.641 1.00 86.94 912 CYS A C 1
ATOM 7200 O O . CYS A 1 912 ? -1.830 -28.710 -14.845 1.00 86.94 912 CYS A O 1
ATOM 7202 N N . SER A 1 913 ? -0.265 -27.630 -16.039 1.00 87.00 913 SER A N 1
ATOM 7203 C CA . SER A 1 913 ? -0.623 -26.278 -15.584 1.00 87.00 913 SER A CA 1
ATOM 7204 C C . SER A 1 913 ? -2.065 -25.932 -15.959 1.00 87.00 913 SER A C 1
ATOM 7206 O O . SER A 1 913 ? -2.829 -25.424 -15.145 1.00 87.00 913 SER A O 1
ATOM 7208 N N . VAL A 1 914 ? -2.484 -26.267 -17.180 1.00 87.38 914 VAL A N 1
ATOM 7209 C CA . VAL A 1 914 ? -3.866 -26.060 -17.633 1.00 87.38 914 VAL A CA 1
ATOM 7210 C C . VAL A 1 914 ? -4.839 -27.004 -16.928 1.00 87.38 914 VAL A C 1
ATOM 7212 O O . VAL A 1 914 ? -5.942 -26.584 -16.591 1.00 87.38 914 VAL A O 1
ATOM 7215 N N . ALA A 1 915 ? -4.443 -28.249 -16.650 1.00 88.69 915 ALA A N 1
ATOM 7216 C CA . ALA A 1 915 ? -5.249 -29.180 -15.861 1.00 88.69 915 ALA A CA 1
ATOM 7217 C C . ALA A 1 915 ? -5.528 -28.639 -14.452 1.00 88.69 915 ALA A C 1
ATOM 7219 O O . ALA A 1 915 ? -6.670 -28.684 -13.989 1.00 88.69 915 ALA A O 1
ATOM 7220 N N . PHE A 1 916 ? -4.507 -28.062 -13.811 1.00 87.81 916 PHE A N 1
ATOM 7221 C CA . PHE A 1 916 ? -4.626 -27.389 -12.519 1.00 87.81 916 PHE A CA 1
ATOM 7222 C C . PHE A 1 916 ? -5.644 -26.241 -12.563 1.00 87.81 916 PHE A C 1
ATOM 7224 O O . PHE A 1 916 ? -6.482 -26.135 -11.669 1.00 87.81 916 PHE A O 1
ATOM 7231 N N . LEU A 1 917 ? -5.620 -25.422 -13.620 1.00 85.88 917 LEU A N 1
ATOM 7232 C CA . LEU A 1 917 ? -6.532 -24.284 -13.790 1.00 85.88 917 LEU A CA 1
ATOM 7233 C C . LEU A 1 917 ? -7.964 -24.705 -14.162 1.00 85.88 917 LEU A C 1
ATOM 7235 O O . LEU A 1 917 ? -8.925 -24.104 -13.688 1.00 85.88 917 LEU A O 1
ATOM 7239 N N . ALA A 1 918 ? -8.120 -25.735 -14.997 1.00 84.12 918 ALA A N 1
ATOM 7240 C CA . ALA A 1 918 ? -9.412 -26.161 -15.532 1.00 84.12 918 ALA A CA 1
ATOM 7241 C C . ALA A 1 918 ? -10.209 -27.082 -14.590 1.00 84.12 918 ALA A C 1
ATOM 7243 O O . ALA A 1 918 ? -11.437 -27.117 -14.679 1.00 84.12 918 ALA A O 1
ATOM 7244 N N . GLY A 1 919 ? -9.546 -27.854 -13.720 1.00 84.81 919 GLY A N 1
ATOM 7245 C CA . GLY A 1 919 ? -10.216 -28.869 -12.901 1.00 84.81 919 GLY A CA 1
ATOM 7246 C C . GLY A 1 919 ? -9.374 -29.405 -11.747 1.00 84.81 919 GLY A C 1
ATOM 7247 O O . GLY A 1 919 ? -9.058 -30.593 -11.733 1.00 84.81 919 GLY A O 1
ATOM 7248 N N . PHE A 1 920 ? -9.056 -28.548 -10.771 1.00 86.62 920 PHE A N 1
ATOM 7249 C CA . PHE A 1 920 ? -8.197 -28.887 -9.630 1.00 86.62 920 PHE A CA 1
ATOM 7250 C C . PHE A 1 920 ? -8.613 -30.178 -8.903 1.00 86.62 920 PHE A C 1
ATOM 7252 O O . PHE A 1 920 ? -7.812 -31.102 -8.797 1.00 86.62 920 PHE A O 1
ATOM 7259 N N . ASP A 1 921 ? -9.879 -30.299 -8.488 1.00 84.69 921 ASP A N 1
ATOM 7260 C CA . ASP A 1 921 ? -10.349 -31.487 -7.758 1.00 84.69 921 ASP A CA 1
ATOM 7261 C C . ASP A 1 921 ? -10.344 -32.761 -8.617 1.00 84.69 921 ASP A C 1
ATOM 7263 O O . ASP A 1 921 ? -10.026 -33.842 -8.125 1.00 84.69 921 ASP A O 1
ATOM 7267 N N . LYS A 1 922 ? -10.659 -32.642 -9.917 1.00 85.38 922 LYS A N 1
ATOM 7268 C CA . LYS A 1 922 ? -10.714 -33.779 -10.857 1.00 85.38 922 LYS A CA 1
ATOM 7269 C C . LYS A 1 922 ? -9.330 -34.376 -11.111 1.00 85.38 922 LYS A C 1
ATOM 7271 O O . LYS A 1 922 ? -9.222 -35.578 -11.335 1.00 85.38 922 LYS A O 1
ATOM 7276 N N . PHE A 1 923 ? -8.289 -33.545 -11.103 1.00 85.25 923 PHE A N 1
ATOM 7277 C CA . PHE A 1 923 ? -6.925 -33.941 -11.461 1.00 85.25 923 PHE A CA 1
ATOM 7278 C C . PHE A 1 923 ? -5.962 -33.974 -10.269 1.00 85.25 923 PHE A C 1
ATOM 7280 O O . PHE A 1 923 ? -4.763 -34.138 -10.474 1.00 85.25 923 PHE A O 1
ATOM 7287 N N . LYS A 1 924 ? -6.473 -33.873 -9.035 1.00 78.88 924 LYS A N 1
ATOM 7288 C CA . LYS A 1 924 ? -5.669 -33.752 -7.811 1.00 78.88 924 LYS A CA 1
ATOM 7289 C C . LYS A 1 924 ? -4.572 -34.815 -7.677 1.00 78.88 924 LYS A C 1
ATOM 7291 O O . LYS A 1 924 ? -3.437 -34.478 -7.366 1.00 78.88 924 LYS A O 1
ATOM 7296 N N . GLU A 1 925 ? -4.883 -36.070 -8.007 1.00 75.88 925 GLU A N 1
ATOM 7297 C CA . GLU A 1 925 ? -3.934 -37.196 -7.940 1.00 75.88 925 GLU A CA 1
ATOM 7298 C C . GLU A 1 925 ? -2.706 -37.024 -8.859 1.00 75.88 925 GLU A C 1
ATOM 7300 O O . GLU A 1 925 ? -1.641 -37.562 -8.566 1.00 75.88 925 GLU A O 1
ATOM 7305 N N . TYR A 1 926 ? -2.817 -36.253 -9.949 1.00 73.38 926 TYR A N 1
ATOM 7306 C CA . TYR A 1 926 ? -1.685 -35.955 -10.838 1.00 73.38 926 TYR A CA 1
ATOM 7307 C C . TYR A 1 926 ? -0.738 -34.898 -10.256 1.00 73.38 926 TYR A C 1
ATOM 7309 O O . TYR A 1 926 ? 0.403 -34.783 -10.706 1.00 73.38 926 TYR A O 1
ATOM 7317 N N . PHE A 1 927 ? -1.188 -34.115 -9.273 1.00 74.94 927 PHE A N 1
ATOM 7318 C CA . PHE A 1 927 ? -0.403 -33.020 -8.707 1.00 74.94 927 PHE A CA 1
ATOM 7319 C C . PHE A 1 927 ? 0.505 -33.487 -7.561 1.00 74.94 927 PHE A C 1
ATOM 7321 O O . PHE A 1 927 ? 1.600 -32.952 -7.406 1.00 74.94 927 PHE A O 1
ATOM 7328 N N . ASP A 1 928 ? 0.124 -34.541 -6.834 1.00 62.88 928 ASP A N 1
ATOM 7329 C CA . ASP A 1 928 ? 0.833 -35.010 -5.633 1.00 62.88 928 ASP A CA 1
ATOM 7330 C C . ASP A 1 928 ? 2.261 -35.549 -5.897 1.00 62.88 928 ASP A C 1
ATOM 7332 O O . ASP A 1 928 ? 3.092 -35.541 -4.989 1.00 62.88 928 ASP A O 1
ATOM 7336 N N . CYS A 1 929 ? 2.589 -35.990 -7.122 1.00 56.38 929 CYS A N 1
ATOM 7337 C CA . CYS A 1 929 ? 3.930 -36.496 -7.477 1.00 56.38 929 CYS A CA 1
ATOM 7338 C C . CYS A 1 929 ? 4.762 -35.570 -8.387 1.00 56.38 929 CYS A C 1
ATOM 7340 O O . CYS A 1 929 ? 5.987 -35.624 -8.326 1.00 56.38 929 CYS A O 1
ATOM 7342 N N . GLU A 1 930 ? 4.139 -34.728 -9.219 1.00 59.62 930 GLU A N 1
ATOM 7343 C CA . GLU A 1 930 ? 4.829 -33.930 -10.258 1.00 59.62 930 GLU A CA 1
ATOM 7344 C C . GLU A 1 930 ? 5.085 -32.462 -9.855 1.00 59.62 930 GLU A C 1
ATOM 7346 O O . GLU A 1 930 ? 5.902 -31.782 -10.480 1.00 59.62 930 GLU A O 1
ATOM 7351 N N . PHE A 1 931 ? 4.393 -31.940 -8.830 1.00 65.81 931 PHE A N 1
ATOM 7352 C CA . PHE A 1 931 ? 4.446 -30.509 -8.484 1.00 65.81 931 PHE A CA 1
ATOM 7353 C C . PHE A 1 931 ? 5.562 -30.133 -7.505 1.00 65.81 931 PHE A C 1
ATOM 7355 O O . PHE A 1 931 ? 5.982 -28.972 -7.491 1.00 65.81 931 PHE A O 1
ATOM 7362 N N . GLN A 1 932 ? 6.089 -31.085 -6.732 1.00 59.94 932 GLN A N 1
ATOM 7363 C CA . GLN A 1 932 ? 7.139 -30.802 -5.752 1.00 59.94 932 GLN A CA 1
ATOM 7364 C C . GLN A 1 932 ? 8.451 -30.410 -6.457 1.00 59.94 932 GLN A C 1
ATOM 7366 O O . GLN A 1 932 ? 9.038 -31.198 -7.195 1.00 59.94 932 GLN A O 1
ATOM 7371 N N . ASN A 1 933 ? 8.925 -29.186 -6.204 1.00 58.38 933 ASN A N 1
ATOM 7372 C CA . ASN A 1 933 ? 10.211 -28.636 -6.663 1.00 58.38 933 ASN A CA 1
ATOM 7373 C C . ASN A 1 933 ? 10.380 -28.411 -8.184 1.00 58.38 933 ASN A C 1
ATOM 7375 O O . ASN A 1 933 ? 11.505 -28.223 -8.655 1.00 58.38 933 ASN A O 1
ATOM 7379 N N . ASN A 1 934 ? 9.300 -28.377 -8.975 1.00 72.75 934 ASN A N 1
ATOM 7380 C CA . ASN A 1 934 ? 9.389 -28.096 -10.413 1.00 72.75 934 ASN A CA 1
ATOM 7381 C C . ASN A 1 934 ? 9.207 -26.596 -10.731 1.00 72.75 934 ASN A C 1
ATOM 7383 O O . ASN A 1 934 ? 8.089 -26.127 -10.949 1.00 72.75 934 ASN A O 1
ATOM 7387 N N . TYR A 1 935 ? 10.320 -25.851 -10.822 1.00 73.50 935 TYR A N 1
ATOM 7388 C CA . TYR A 1 935 ? 10.345 -24.426 -11.217 1.00 73.50 935 TYR A CA 1
ATOM 7389 C C . TYR A 1 935 ? 9.553 -24.133 -12.505 1.00 73.50 935 TYR A C 1
ATOM 7391 O O . TYR A 1 935 ? 8.898 -23.097 -12.633 1.00 73.50 935 TYR A O 1
ATOM 7399 N N . LYS A 1 936 ? 9.598 -25.045 -13.480 1.00 76.12 936 LYS A N 1
ATOM 7400 C CA . LYS A 1 936 ? 8.949 -24.822 -14.770 1.00 76.12 936 LYS A CA 1
ATOM 7401 C C . LYS A 1 936 ? 7.425 -24.809 -14.639 1.00 76.12 936 LYS A C 1
ATOM 7403 O O . LYS A 1 936 ? 6.782 -24.025 -15.327 1.00 76.12 936 LYS A O 1
ATOM 7408 N N . MET A 1 937 ? 6.864 -25.586 -13.710 1.00 81.62 937 MET A N 1
ATOM 7409 C CA . MET A 1 937 ? 5.421 -25.648 -13.470 1.00 81.62 937 MET A CA 1
ATOM 7410 C C . MET A 1 937 ? 4.871 -24.321 -12.932 1.00 81.62 937 MET A C 1
ATOM 7412 O O . MET A 1 937 ? 3.941 -23.775 -13.514 1.00 81.62 937 MET A O 1
ATOM 7416 N N . ILE A 1 938 ? 5.468 -23.755 -11.875 1.00 81.12 938 ILE A N 1
ATOM 7417 C CA . ILE A 1 938 ? 5.024 -22.459 -11.325 1.00 81.12 938 ILE A CA 1
ATOM 7418 C C . ILE A 1 938 ? 5.154 -21.334 -12.363 1.00 81.12 938 ILE A C 1
ATOM 7420 O O . ILE A 1 938 ? 4.256 -20.499 -12.486 1.00 81.12 938 ILE A O 1
ATOM 7424 N N . SER A 1 939 ? 6.220 -21.349 -13.173 1.00 80.44 939 SER A N 1
ATOM 7425 C CA . SER A 1 939 ? 6.394 -20.380 -14.259 1.00 80.44 939 SER A CA 1
ATOM 7426 C C . SER A 1 939 ? 5.355 -20.563 -15.370 1.00 80.44 939 SER A C 1
ATOM 7428 O O . SER A 1 939 ? 4.796 -19.575 -15.845 1.00 80.44 939 SER A O 1
ATOM 7430 N N . ASP A 1 940 ? 5.037 -21.803 -15.752 1.00 83.06 940 ASP A N 1
ATOM 7431 C CA . ASP A 1 940 ? 4.029 -22.084 -16.772 1.00 83.06 940 ASP A CA 1
ATOM 7432 C C . ASP A 1 940 ? 2.613 -21.736 -16.270 1.00 83.06 940 ASP A C 1
ATOM 7434 O O . ASP A 1 940 ? 1.906 -21.030 -16.989 1.00 83.06 940 ASP A O 1
ATOM 7438 N N . ILE A 1 941 ? 2.231 -22.089 -15.031 1.00 84.81 941 ILE A N 1
ATOM 7439 C CA . ILE A 1 941 ? 0.966 -21.658 -14.394 1.00 84.81 941 ILE A CA 1
ATOM 7440 C C . ILE A 1 941 ? 0.858 -20.137 -14.419 1.00 84.81 941 ILE A C 1
ATOM 7442 O O . ILE A 1 941 ? -0.128 -19.596 -14.918 1.00 84.81 941 ILE A O 1
ATOM 7446 N N . ARG A 1 942 ? 1.895 -19.435 -13.947 1.00 82.06 942 ARG A N 1
ATOM 7447 C CA . ARG A 1 942 ? 1.949 -17.972 -13.980 1.00 82.06 942 ARG A CA 1
ATOM 7448 C C . ARG A 1 942 ? 1.786 -17.437 -15.397 1.00 82.06 942 ARG A C 1
ATOM 7450 O O . ARG A 1 942 ? 0.978 -16.540 -15.604 1.00 82.06 942 ARG A O 1
ATOM 7457 N N . SER A 1 943 ? 2.516 -17.995 -16.363 1.00 78.44 943 SER A N 1
ATOM 7458 C CA . SER A 1 943 ? 2.473 -17.548 -17.757 1.00 78.44 943 SER A CA 1
ATOM 7459 C C . SER A 1 943 ? 1.092 -17.739 -18.381 1.00 78.44 943 SER A C 1
ATOM 7461 O O . SER A 1 943 ? 0.651 -16.885 -19.141 1.00 78.44 943 SER A O 1
ATOM 7463 N N . VAL A 1 944 ? 0.391 -18.828 -18.043 1.00 78.44 944 VAL A N 1
ATOM 7464 C CA . VAL A 1 944 ? -0.967 -19.116 -18.522 1.00 78.44 944 VAL A CA 1
ATOM 7465 C C . VAL A 1 944 ? -1.981 -18.185 -17.853 1.00 78.44 944 VAL A C 1
ATOM 7467 O O . VAL A 1 944 ? -2.882 -17.696 -18.527 1.00 78.44 944 VAL A O 1
ATOM 7470 N N . CYS A 1 945 ? -1.794 -17.879 -16.568 1.00 71.50 945 CYS A N 1
ATOM 7471 C CA . CYS A 1 945 ? -2.614 -16.942 -15.804 1.00 71.50 945 CYS A CA 1
ATOM 7472 C C . CYS A 1 945 ? -2.446 -15.475 -16.242 1.00 71.50 945 CYS A C 1
ATOM 7474 O O . CYS A 1 945 ? -3.419 -14.726 -16.254 1.00 71.50 945 CYS A O 1
ATOM 7476 N N . SER A 1 946 ? -1.234 -15.040 -16.597 1.00 63.59 946 SER A N 1
ATOM 7477 C CA . SER A 1 946 ? -0.940 -13.635 -16.897 1.00 63.59 946 SER A CA 1
ATOM 7478 C C . SER A 1 946 ? -1.427 -13.230 -18.296 1.00 63.59 946 SER A C 1
ATOM 7480 O O . SER A 1 946 ? -0.724 -13.423 -19.292 1.00 63.59 946 SER A O 1
ATOM 7482 N N . GLN A 1 947 ? -2.611 -12.624 -18.400 1.00 54.00 947 GLN A N 1
ATOM 7483 C CA . GLN A 1 947 ? -3.053 -11.952 -19.628 1.00 54.00 947 GLN A CA 1
ATOM 7484 C C . GLN A 1 947 ? -2.627 -10.479 -19.607 1.00 54.00 947 GLN A C 1
ATOM 7486 O O . GLN A 1 947 ? -3.301 -9.666 -18.991 1.00 54.00 947 GLN A O 1
ATOM 7491 N N . LYS A 1 948 ? -1.521 -10.137 -20.290 1.00 48.25 948 LYS A N 1
ATOM 7492 C CA . LYS A 1 948 ? -0.992 -8.775 -20.590 1.00 48.25 948 LYS A CA 1
ATOM 7493 C C . LYS A 1 948 ? -0.830 -7.759 -19.428 1.00 48.25 948 LYS A C 1
ATOM 7495 O O . LYS A 1 948 ? -0.124 -6.778 -19.626 1.00 48.25 948 LYS A O 1
ATOM 7500 N N . ASN A 1 949 ? -1.371 -8.008 -18.238 1.00 39.69 949 ASN A N 1
ATOM 7501 C CA . ASN A 1 949 ? -1.240 -7.236 -17.007 1.00 39.69 949 ASN A CA 1
ATOM 7502 C C . ASN A 1 949 ? -0.730 -8.173 -15.902 1.00 39.69 949 ASN A C 1
ATOM 7504 O O . ASN A 1 949 ? -1.179 -9.310 -15.799 1.00 39.69 949 ASN A O 1
ATOM 7508 N N . GLU A 1 950 ? 0.205 -7.703 -15.079 1.00 46.69 950 GLU A N 1
ATOM 7509 C CA . GLU A 1 950 ? 0.947 -8.476 -14.064 1.00 46.69 950 GLU A CA 1
ATOM 7510 C C . GLU A 1 950 ? 0.102 -9.065 -12.907 1.00 46.69 950 GLU A C 1
ATOM 7512 O O . GLU A 1 950 ? 0.671 -9.572 -11.942 1.00 46.69 950 GLU A O 1
ATOM 7517 N N . ASN A 1 951 ? -1.232 -9.038 -12.978 1.00 47.94 951 ASN A N 1
ATOM 7518 C CA . ASN A 1 951 ? -2.106 -9.563 -11.929 1.00 47.94 951 ASN A CA 1
ATOM 7519 C C . ASN A 1 951 ? -2.579 -10.985 -12.267 1.00 47.94 951 ASN A C 1
ATOM 7521 O O . ASN A 1 951 ? -2.943 -11.274 -13.408 1.00 47.94 951 ASN A O 1
ATOM 7525 N N . LEU A 1 952 ? -2.595 -11.869 -11.261 1.00 59.03 952 LEU A N 1
ATOM 7526 C CA . LEU A 1 952 ? -3.288 -13.156 -11.356 1.00 59.03 952 LEU A CA 1
ATOM 7527 C C . LEU A 1 952 ? -4.762 -12.927 -11.729 1.00 59.03 952 LEU A C 1
ATOM 7529 O O . LEU A 1 952 ? -5.362 -11.966 -11.249 1.00 59.03 952 LEU A O 1
ATOM 7533 N N . PRO A 1 953 ? -5.374 -13.805 -12.538 1.00 53.22 953 PRO A N 1
ATOM 7534 C CA . PRO A 1 953 ? -6.803 -13.742 -12.774 1.00 53.22 953 PRO A CA 1
ATOM 7535 C C . PRO A 1 953 ? -7.536 -14.027 -11.456 1.00 53.22 953 PRO A C 1
ATOM 7537 O O . PRO A 1 953 ? -7.180 -14.982 -10.763 1.00 53.22 953 PRO A O 1
ATOM 7540 N N . ASP A 1 954 ? -8.605 -13.276 -11.164 1.00 56.78 954 ASP A N 1
ATOM 7541 C CA . ASP A 1 954 ? -9.513 -13.414 -9.999 1.00 56.78 954 ASP A CA 1
ATOM 7542 C C . ASP A 1 954 ? -10.235 -14.788 -9.908 1.00 56.78 954 ASP A C 1
ATOM 7544 O O . ASP A 1 954 ? -11.240 -14.953 -9.223 1.00 56.78 954 ASP A O 1
ATOM 7548 N N . SER A 1 955 ? -9.761 -15.790 -10.649 1.00 66.56 955 SER A N 1
ATOM 7549 C CA . SER A 1 955 ? -10.435 -17.053 -10.953 1.00 66.56 955 SER A CA 1
ATOM 7550 C C . SER A 1 955 ? -9.930 -18.266 -10.165 1.00 66.56 955 SER A C 1
ATOM 7552 O O . SER A 1 955 ? -10.538 -19.332 -10.270 1.00 66.56 955 SER A O 1
ATOM 7554 N N . LEU A 1 956 ? -8.831 -18.141 -9.407 1.00 86.56 956 LEU A N 1
ATOM 7555 C CA . LEU A 1 956 ? -8.327 -19.249 -8.589 1.00 86.56 956 LEU A CA 1
ATOM 7556 C C . LEU A 1 956 ? -9.147 -19.401 -7.305 1.00 86.56 956 LEU A C 1
ATOM 7558 O O . LEU A 1 956 ? -9.408 -18.435 -6.592 1.00 86.56 956 LEU A O 1
ATOM 7562 N N . SER A 1 957 ? -9.523 -20.640 -7.003 1.00 90.06 957 SER A N 1
ATOM 7563 C CA . SER A 1 957 ? -10.244 -21.008 -5.782 1.00 90.06 957 SER A CA 1
ATOM 7564 C C . SER A 1 957 ? -9.331 -21.052 -4.548 1.00 90.06 957 SER A C 1
ATOM 7566 O O . SER A 1 957 ? -8.109 -21.179 -4.667 1.00 90.06 957 SER A O 1
ATOM 7568 N N . VAL A 1 958 ? -9.928 -21.013 -3.349 1.00 93.31 958 VAL A N 1
ATOM 7569 C CA . VAL A 1 958 ? -9.203 -21.140 -2.069 1.00 93.31 958 VAL A CA 1
ATOM 7570 C C . VAL A 1 958 ? -8.300 -22.388 -2.031 1.00 93.31 958 VAL A C 1
ATOM 7572 O O . VAL A 1 958 ? -7.118 -22.231 -1.712 1.00 93.31 958 VAL A O 1
ATOM 7575 N N . PRO A 1 959 ? -8.759 -23.598 -2.427 1.00 92.44 959 PRO A N 1
ATOM 7576 C CA . PRO A 1 959 ? -7.897 -24.782 -2.458 1.00 92.44 959 PRO A CA 1
ATOM 7577 C C . PRO A 1 959 ? -6.709 -24.670 -3.423 1.00 92.44 959 PRO A C 1
ATOM 7579 O O . PRO A 1 959 ? -5.614 -25.115 -3.086 1.00 92.44 959 PRO A O 1
ATOM 7582 N N . GLN A 1 960 ? -6.895 -24.060 -4.600 1.00 90.88 960 GLN A N 1
ATOM 7583 C CA . GLN A 1 960 ? -5.816 -23.867 -5.578 1.00 90.88 960 GLN A CA 1
ATOM 7584 C C . GLN A 1 960 ? -4.742 -22.913 -5.047 1.00 90.88 960 GLN A C 1
ATOM 7586 O O . GLN A 1 960 ? -3.552 -23.209 -5.144 1.00 90.88 960 GLN A O 1
ATOM 7591 N N . LEU A 1 961 ? -5.155 -21.781 -4.473 1.00 92.62 961 LEU A N 1
ATOM 7592 C CA . LEU A 1 961 ? -4.234 -20.795 -3.907 1.00 92.62 961 LEU A CA 1
ATOM 7593 C C . LEU A 1 961 ? -3.448 -21.388 -2.737 1.00 92.62 961 LEU A C 1
ATOM 7595 O O . LEU A 1 961 ? -2.223 -21.302 -2.725 1.00 92.62 961 LEU A O 1
ATOM 7599 N N . ALA A 1 962 ? -4.135 -22.052 -1.802 1.00 93.06 962 ALA A N 1
ATOM 7600 C CA . ALA A 1 962 ? -3.490 -22.720 -0.676 1.00 93.06 962 ALA A CA 1
ATOM 7601 C C . ALA A 1 962 ? -2.470 -23.773 -1.142 1.00 93.06 962 ALA A C 1
ATOM 7603 O O . ALA A 1 962 ? -1.341 -23.786 -0.657 1.00 93.06 962 ALA A O 1
ATOM 7604 N N . PHE A 1 963 ? -2.823 -24.584 -2.146 1.00 90.56 963 PHE A N 1
ATOM 7605 C CA . PHE A 1 963 ? -1.925 -25.589 -2.715 1.00 90.56 963 PHE A CA 1
ATOM 7606 C C . PHE A 1 963 ? -0.664 -24.977 -3.341 1.00 90.56 963 PHE A C 1
ATOM 7608 O O . PHE A 1 963 ? 0.434 -25.489 -3.123 1.00 90.56 963 PHE A O 1
ATOM 7615 N N . LEU A 1 964 ? -0.793 -23.880 -4.098 1.00 89.75 964 LEU A N 1
ATOM 7616 C CA . LEU A 1 964 ? 0.361 -23.191 -4.691 1.00 89.75 964 LEU A CA 1
ATOM 7617 C C . LEU A 1 964 ? 1.291 -22.621 -3.619 1.00 89.75 964 LEU A C 1
ATOM 7619 O O . LEU A 1 964 ? 2.507 -22.748 -3.742 1.00 89.75 964 LEU A O 1
ATOM 7623 N N . ILE A 1 965 ? 0.729 -22.025 -2.566 1.00 92.44 965 ILE A N 1
ATOM 7624 C CA . ILE A 1 965 ? 1.506 -21.464 -1.457 1.00 92.44 965 ILE A CA 1
ATOM 7625 C C . ILE A 1 965 ? 2.256 -22.588 -0.728 1.00 92.44 965 ILE A C 1
ATOM 7627 O O . ILE A 1 965 ? 3.473 -22.511 -0.582 1.00 92.44 965 ILE A O 1
ATOM 7631 N N . GLU A 1 966 ? 1.561 -23.663 -0.350 1.00 90.88 966 GLU A N 1
ATOM 7632 C CA . GLU A 1 966 ? 2.149 -24.827 0.333 1.00 90.88 966 GLU A CA 1
ATOM 7633 C C . GLU A 1 966 ? 3.253 -25.507 -0.468 1.00 90.88 966 GLU A C 1
ATOM 7635 O O . GLU A 1 966 ? 4.255 -25.936 0.096 1.00 90.88 966 GLU A O 1
ATOM 7640 N N . SER A 1 967 ? 3.069 -25.610 -1.783 1.00 87.25 967 SER A N 1
ATOM 7641 C CA . SER A 1 967 ? 3.999 -26.338 -2.646 1.00 87.25 967 SER A CA 1
ATOM 7642 C C . SER A 1 967 ? 5.269 -25.548 -2.957 1.00 87.25 967 SER A C 1
ATOM 7644 O O . SER A 1 967 ? 6.296 -26.158 -3.253 1.00 87.25 967 SER A O 1
ATOM 7646 N N . TYR A 1 968 ? 5.208 -24.209 -2.942 1.00 88.31 968 TYR A N 1
ATOM 7647 C CA . TYR A 1 968 ? 6.256 -23.372 -3.533 1.00 88.31 968 TYR A CA 1
ATOM 7648 C C . TYR A 1 968 ? 6.856 -22.303 -2.614 1.00 88.31 968 TYR A C 1
ATOM 7650 O O . TYR A 1 968 ? 7.973 -21.875 -2.900 1.00 88.31 968 TYR A O 1
ATOM 7658 N N . ALA A 1 969 ? 6.199 -21.889 -1.523 1.00 90.19 969 ALA A N 1
ATOM 7659 C CA . ALA A 1 969 ? 6.694 -20.791 -0.683 1.00 90.19 969 ALA A CA 1
ATOM 7660 C C . ALA A 1 969 ? 8.088 -21.057 -0.083 1.00 90.19 969 ALA A C 1
ATOM 7662 O O . ALA A 1 969 ? 8.945 -20.178 -0.118 1.00 90.19 969 ALA A O 1
ATOM 7663 N N . ASP A 1 970 ? 8.353 -22.275 0.399 1.00 90.00 970 ASP A N 1
ATOM 7664 C CA . ASP A 1 970 ? 9.668 -22.634 0.957 1.00 90.00 970 ASP A CA 1
ATOM 7665 C C . ASP A 1 970 ? 10.771 -22.701 -0.115 1.00 90.00 970 ASP A C 1
ATOM 7667 O O . ASP A 1 970 ? 11.908 -22.282 0.096 1.00 90.00 970 ASP A O 1
ATOM 7671 N N . SER A 1 971 ? 10.425 -23.192 -1.310 1.00 86.56 971 SER A N 1
ATOM 7672 C CA . SER A 1 971 ? 11.375 -23.365 -2.419 1.00 86.56 971 SER A CA 1
ATOM 7673 C C . SER A 1 971 ? 11.723 -22.062 -3.140 1.00 86.56 971 SER A C 1
ATOM 7675 O O . SER A 1 971 ? 12.775 -21.976 -3.777 1.00 86.56 971 SER A O 1
ATOM 7677 N N . PHE A 1 972 ? 10.848 -21.056 -3.067 1.00 87.12 972 PHE A N 1
ATOM 7678 C CA . PHE A 1 972 ? 10.997 -19.781 -3.769 1.00 87.12 972 PHE A CA 1
ATOM 7679 C C . PHE A 1 972 ? 10.885 -18.581 -2.824 1.00 87.12 972 PHE A C 1
ATOM 7681 O O . PHE A 1 972 ? 10.033 -17.728 -3.060 1.00 87.12 972 PHE A O 1
ATOM 7688 N N . PRO A 1 973 ? 11.760 -18.466 -1.805 1.00 89.00 973 PRO A N 1
ATOM 7689 C CA . PRO A 1 973 ? 11.760 -17.314 -0.914 1.00 89.00 973 PRO A CA 1
ATOM 7690 C C . PRO A 1 973 ? 12.083 -16.024 -1.674 1.00 89.00 973 PRO A C 1
ATOM 7692 O O . PRO A 1 973 ? 12.697 -16.046 -2.747 1.00 89.00 973 PRO A O 1
ATOM 7695 N N . HIS A 1 974 ? 11.760 -14.871 -1.087 1.00 85.31 974 HIS A N 1
ATOM 7696 C CA . HIS A 1 974 ? 12.208 -13.581 -1.602 1.00 85.31 974 HIS A CA 1
ATOM 7697 C C . HIS A 1 974 ? 13.722 -13.559 -1.790 1.00 85.31 974 HIS A C 1
ATOM 7699 O O . HIS A 1 974 ? 14.492 -13.765 -0.849 1.00 85.31 974 HIS A O 1
ATOM 7705 N N . VAL A 1 975 ? 14.123 -13.247 -3.017 1.00 82.19 975 VAL A N 1
ATOM 7706 C CA . VAL A 1 975 ? 15.503 -12.997 -3.422 1.00 82.19 975 VAL A CA 1
ATOM 7707 C C . VAL A 1 975 ? 15.627 -11.565 -3.930 1.00 82.19 975 VAL A C 1
ATOM 7709 O O . VAL A 1 975 ? 14.656 -10.982 -4.415 1.00 82.19 975 VAL A O 1
ATOM 7712 N N . ASP A 1 976 ? 16.824 -10.989 -3.830 1.00 66.88 976 ASP A N 1
ATOM 7713 C CA . ASP A 1 976 ? 17.106 -9.680 -4.418 1.00 66.88 976 ASP A CA 1
ATOM 7714 C C . ASP A 1 976 ? 16.893 -9.719 -5.942 1.00 66.88 976 ASP A C 1
ATOM 7716 O O . ASP A 1 976 ? 17.136 -10.734 -6.602 1.00 66.88 976 ASP A O 1
ATOM 7720 N N . LEU A 1 977 ? 16.452 -8.592 -6.511 1.00 62.62 977 LEU A N 1
ATOM 7721 C CA . LEU A 1 977 ? 16.298 -8.451 -7.958 1.00 62.62 977 LEU A CA 1
ATOM 7722 C C . LEU A 1 977 ? 17.648 -8.743 -8.649 1.00 62.62 977 LEU A C 1
ATOM 7724 O O . LEU A 1 977 ? 18.632 -8.062 -8.338 1.00 62.62 977 LEU A O 1
ATOM 7728 N N . PRO A 1 978 ? 17.720 -9.692 -9.602 1.00 58.88 978 PRO A N 1
ATOM 7729 C CA . PRO A 1 978 ? 18.957 -9.967 -10.321 1.00 58.88 978 PRO A CA 1
ATOM 7730 C C . PRO A 1 978 ? 19.427 -8.728 -11.096 1.00 58.88 978 PRO A C 1
ATOM 7732 O O . PRO A 1 978 ? 18.653 -8.083 -11.808 1.00 58.88 978 PRO A O 1
ATOM 7735 N N . GLY A 1 979 ? 20.707 -8.380 -10.959 1.00 49.31 979 GLY A N 1
ATOM 7736 C CA . GLY A 1 979 ? 21.307 -7.247 -11.658 1.00 49.31 979 GLY A CA 1
ATOM 7737 C C . GLY A 1 979 ? 21.353 -7.474 -13.173 1.00 49.31 979 GLY A C 1
ATOM 7738 O O . GLY A 1 979 ? 22.075 -8.343 -13.641 1.00 49.31 979 GLY A O 1
ATOM 7739 N N . ALA A 1 980 ? 20.590 -6.672 -13.922 1.00 42.16 980 ALA A N 1
ATOM 7740 C CA . ALA A 1 980 ? 20.679 -6.441 -15.370 1.00 42.16 980 ALA A CA 1
ATOM 7741 C C . ALA A 1 980 ? 20.940 -7.678 -16.264 1.00 42.16 980 ALA A C 1
ATOM 7743 O O . ALA A 1 980 ? 22.055 -7.920 -16.721 1.00 42.16 980 ALA A O 1
ATOM 7744 N N . GLY A 1 981 ? 19.862 -8.369 -16.639 1.00 43.50 981 GLY A N 1
ATOM 7745 C CA . GLY A 1 981 ? 19.826 -9.290 -17.774 1.00 43.50 981 GLY A CA 1
ATOM 7746 C C . GLY A 1 981 ? 18.457 -9.246 -18.452 1.00 43.50 981 GLY A C 1
ATOM 7747 O O . GLY A 1 981 ? 17.437 -9.176 -17.775 1.00 43.50 981 GLY A O 1
ATOM 7748 N N . TRP A 1 982 ? 18.425 -9.279 -19.787 1.00 32.84 982 TRP A N 1
ATOM 7749 C CA . TRP A 1 982 ? 17.205 -9.551 -20.560 1.00 32.84 982 TRP A CA 1
ATOM 7750 C C . TRP A 1 982 ? 16.940 -11.067 -20.546 1.00 32.84 982 TRP A C 1
ATOM 7752 O O . TRP A 1 982 ? 17.100 -11.740 -21.561 1.00 32.84 982 TRP A O 1
ATOM 7762 N N . GLY A 1 983 ? 16.633 -11.618 -19.371 1.00 48.75 983 GLY A N 1
ATOM 7763 C CA . GLY A 1 983 ? 16.289 -13.027 -19.171 1.00 48.75 983 GLY A CA 1
ATOM 7764 C C . GLY A 1 983 ? 15.190 -13.176 -18.120 1.00 48.75 983 GLY A C 1
ATOM 7765 O O . GLY A 1 983 ? 15.034 -12.295 -17.278 1.00 48.75 983 GLY A O 1
ATOM 7766 N N . GLU A 1 984 ? 14.418 -14.267 -18.187 1.00 52.59 984 GLU A N 1
ATOM 7767 C CA . GLU A 1 984 ? 13.401 -14.597 -17.177 1.00 52.59 984 GLU A CA 1
ATOM 7768 C C . GLU A 1 984 ? 14.081 -14.700 -15.802 1.00 52.59 984 GLU A C 1
ATOM 7770 O O . GLU A 1 984 ? 14.897 -15.596 -15.567 1.00 52.59 984 GLU A O 1
ATOM 7775 N N . ASN A 1 985 ? 13.767 -13.776 -14.888 1.00 62.59 985 ASN A N 1
ATOM 7776 C CA . ASN A 1 985 ? 14.315 -13.753 -13.529 1.00 62.59 985 ASN A CA 1
ATOM 7777 C C . ASN A 1 985 ? 13.554 -14.746 -12.643 1.00 62.59 985 ASN A C 1
ATOM 7779 O O . ASN A 1 985 ? 12.893 -14.395 -11.668 1.00 62.59 985 ASN A O 1
ATOM 7783 N N . ALA A 1 986 ? 13.677 -16.008 -13.035 1.00 67.38 986 ALA A N 1
ATOM 7784 C CA . ALA A 1 986 ? 12.959 -17.189 -12.595 1.00 67.38 986 ALA A CA 1
ATOM 7785 C C . ALA A 1 986 ? 12.613 -17.250 -11.083 1.00 67.38 986 ALA A C 1
ATOM 7787 O O . ALA A 1 986 ? 11.419 -17.285 -10.764 1.00 67.38 986 ALA A O 1
ATOM 7788 N N . PRO A 1 987 ? 13.574 -17.213 -10.129 1.00 77.12 987 PRO A N 1
ATOM 7789 C CA . PRO A 1 987 ? 13.244 -17.288 -8.701 1.00 77.12 987 PRO A CA 1
ATOM 7790 C C . PRO A 1 987 ? 12.584 -16.016 -8.156 1.00 77.12 987 PRO A C 1
ATOM 7792 O O . PRO A 1 987 ? 11.615 -16.110 -7.410 1.00 77.12 987 PRO A O 1
ATOM 7795 N N . TYR A 1 988 ? 13.065 -14.833 -8.561 1.00 80.56 988 TYR A N 1
ATOM 7796 C CA . TYR A 1 988 ? 12.512 -13.539 -8.134 1.00 80.56 988 TYR A CA 1
ATOM 7797 C C . TYR A 1 988 ? 11.040 -13.400 -8.536 1.00 80.56 988 TYR A C 1
ATOM 7799 O O . TYR A 1 988 ? 10.182 -13.011 -7.746 1.00 80.56 988 TYR A O 1
ATOM 7807 N N . GLU A 1 989 ? 10.746 -13.758 -9.781 1.00 80.56 989 GLU A N 1
ATOM 7808 C CA . GLU A 1 989 ? 9.402 -13.727 -10.333 1.00 80.56 989 GLU A CA 1
ATOM 7809 C C . GLU A 1 989 ? 8.471 -14.769 -9.697 1.00 80.56 989 GLU A C 1
ATOM 7811 O O . GLU A 1 989 ? 7.296 -14.479 -9.473 1.00 80.56 989 GLU A O 1
ATOM 7816 N N . SER A 1 990 ? 8.993 -15.955 -9.370 1.00 84.31 990 SER A N 1
ATOM 7817 C CA . SER A 1 990 ? 8.230 -17.005 -8.682 1.00 84.31 990 SER A CA 1
ATOM 7818 C C . SER A 1 990 ? 7.878 -16.596 -7.250 1.00 84.31 990 SER A C 1
ATOM 7820 O O . SER A 1 990 ? 6.725 -16.740 -6.856 1.00 84.31 990 SER A O 1
ATOM 7822 N N . ALA A 1 991 ? 8.815 -15.989 -6.513 1.00 86.69 991 ALA A N 1
ATOM 7823 C CA . ALA A 1 991 ? 8.556 -15.448 -5.177 1.00 86.69 991 ALA A CA 1
ATOM 7824 C C . ALA A 1 991 ? 7.447 -14.376 -5.202 1.00 86.69 991 ALA A C 1
ATOM 7826 O O . ALA A 1 991 ? 6.513 -14.417 -4.404 1.00 86.69 991 ALA A O 1
ATOM 7827 N N . ARG A 1 992 ? 7.480 -13.449 -6.175 1.00 86.50 992 ARG A N 1
ATOM 7828 C CA . ARG A 1 992 ? 6.398 -12.457 -6.364 1.00 86.50 992 ARG A CA 1
ATOM 7829 C C . ARG A 1 992 ? 5.054 -13.097 -6.713 1.00 86.50 992 ARG A C 1
ATOM 7831 O O . ARG A 1 992 ? 4.005 -12.581 -6.328 1.00 86.50 992 ARG A O 1
ATOM 7838 N N . PHE A 1 993 ? 5.069 -14.194 -7.464 1.00 86.31 993 PHE A N 1
ATOM 7839 C CA . PHE A 1 993 ? 3.856 -14.928 -7.802 1.00 86.31 993 PHE A CA 1
ATOM 7840 C C . PHE A 1 993 ? 3.255 -15.632 -6.579 1.00 86.31 993 PHE A C 1
ATOM 7842 O O . PHE A 1 993 ? 2.039 -15.577 -6.402 1.00 86.31 993 PHE A O 1
ATOM 7849 N N . VAL A 1 994 ? 4.084 -16.210 -5.702 1.00 89.94 994 VAL A N 1
ATOM 7850 C CA . VAL A 1 994 ? 3.641 -16.765 -4.410 1.00 89.94 994 VAL A CA 1
ATOM 7851 C C . VAL A 1 994 ? 2.995 -15.676 -3.550 1.00 89.94 994 VAL A C 1
ATOM 7853 O O . VAL A 1 994 ? 1.868 -15.860 -3.099 1.00 89.94 994 VAL A O 1
ATOM 7856 N N . ASP A 1 995 ? 3.627 -14.508 -3.411 1.00 90.88 995 ASP A N 1
ATOM 7857 C CA . ASP A 1 995 ? 3.038 -13.358 -2.703 1.00 90.88 995 ASP A CA 1
ATOM 7858 C C . ASP A 1 995 ? 1.699 -12.921 -3.285 1.00 90.88 995 ASP A C 1
ATOM 7860 O O . ASP A 1 995 ? 0.770 -12.575 -2.555 1.00 90.88 995 ASP A O 1
ATOM 7864 N N . SER A 1 996 ? 1.594 -12.938 -4.612 1.00 89.38 996 SER A N 1
ATOM 7865 C CA . SER A 1 996 ? 0.350 -12.605 -5.295 1.00 89.38 996 SER A CA 1
ATOM 7866 C C . SER A 1 996 ? -0.730 -13.648 -4.999 1.00 89.38 996 SER A C 1
ATOM 7868 O O . SER A 1 996 ? -1.875 -13.269 -4.784 1.00 89.38 996 SER A O 1
ATOM 7870 N N . CYS A 1 997 ? -0.379 -14.936 -4.892 1.00 91.06 997 CYS A N 1
ATOM 7871 C CA . CYS A 1 997 ? -1.307 -15.984 -4.456 1.00 91.06 997 CYS A CA 1
ATOM 7872 C C . CYS A 1 997 ? -1.761 -15.778 -3.002 1.00 91.06 997 CYS A C 1
ATOM 7874 O O . CYS A 1 997 ? -2.951 -15.908 -2.719 1.00 91.06 997 CYS A O 1
ATOM 7876 N N . ILE A 1 998 ? -0.842 -15.421 -2.094 1.00 93.81 998 ILE A N 1
ATOM 7877 C CA . ILE A 1 998 ? -1.162 -15.085 -0.696 1.00 93.81 998 ILE A CA 1
ATOM 7878 C C . ILE A 1 998 ? -2.151 -13.912 -0.664 1.00 93.81 998 ILE A C 1
ATOM 7880 O O . ILE A 1 998 ? -3.212 -14.022 -0.052 1.00 93.81 998 ILE A O 1
ATOM 7884 N N . THR A 1 999 ? -1.857 -12.825 -1.382 1.00 92.50 999 THR A N 1
ATOM 7885 C CA . THR A 1 999 ? -2.730 -11.644 -1.480 1.00 92.50 999 THR A CA 1
ATOM 7886 C C . THR A 1 999 ? -4.101 -11.992 -2.063 1.00 92.50 999 THR A C 1
ATOM 7888 O O . THR A 1 999 ? -5.124 -11.606 -1.502 1.00 92.50 999 THR A O 1
ATOM 7891 N N . SER A 1 1000 ? -4.150 -12.757 -3.159 1.00 91.44 1000 SER A N 1
ATOM 7892 C CA . SER A 1 1000 ? -5.407 -13.212 -3.763 1.00 91.44 1000 SER A CA 1
ATOM 7893 C C . SER A 1 1000 ? -6.235 -14.052 -2.792 1.00 91.44 1000 SER A C 1
ATOM 7895 O O . SER A 1 1000 ? -7.446 -13.866 -2.733 1.00 91.44 1000 SER A O 1
ATOM 7897 N N . LEU A 1 1001 ? -5.606 -14.919 -1.990 1.00 94.00 1001 LEU A N 1
ATOM 7898 C CA . LEU A 1 1001 ? -6.301 -15.699 -0.965 1.00 94.00 1001 LEU A CA 1
ATOM 7899 C C . LEU A 1 1001 ? -6.912 -14.787 0.109 1.00 94.00 1001 LEU A C 1
ATOM 7901 O O . LEU A 1 1001 ? -8.070 -14.970 0.479 1.00 94.00 1001 LEU A O 1
ATOM 7905 N N . GLY A 1 1002 ? -6.175 -13.761 0.546 1.00 91.50 1002 GLY A N 1
ATOM 7906 C CA . GLY A 1 1002 ? -6.673 -12.727 1.458 1.00 91.50 1002 GLY A CA 1
ATOM 7907 C C . GLY A 1 1002 ? -7.871 -11.942 0.930 1.00 91.50 1002 GLY A C 1
ATOM 7908 O O . GLY A 1 1002 ? -8.764 -11.603 1.704 1.00 91.50 1002 GLY A O 1
ATOM 7909 N N . ASN A 1 1003 ? -7.941 -11.707 -0.380 1.00 89.31 1003 ASN A N 1
ATOM 7910 C CA . ASN A 1 1003 ? -9.037 -10.960 -1.002 1.00 89.31 1003 ASN A CA 1
ATOM 7911 C C . ASN A 1 1003 ? -10.361 -11.750 -1.080 1.00 89.31 1003 ASN A C 1
ATOM 7913 O O . ASN A 1 1003 ? -11.419 -11.145 -1.264 1.00 89.31 1003 ASN A O 1
ATOM 7917 N N . ILE A 1 1004 ? -10.342 -13.081 -0.923 1.00 91.56 1004 ILE A N 1
ATOM 7918 C CA . ILE A 1 1004 ? -11.553 -13.918 -0.937 1.00 91.56 1004 ILE A CA 1
ATOM 7919 C C . ILE A 1 1004 ? -12.220 -13.875 0.444 1.00 91.56 1004 ILE A C 1
ATOM 7921 O O . ILE A 1 1004 ? -11.933 -14.712 1.289 1.00 91.56 1004 ILE A O 1
ATOM 7925 N N . GLN A 1 1005 ? -13.137 -12.931 0.677 1.00 89.75 1005 GLN A N 1
ATOM 7926 C CA . GLN A 1 1005 ? -13.811 -12.690 1.971 1.00 89.75 1005 GLN A CA 1
ATOM 7927 C C . GLN A 1 1005 ? -14.770 -13.828 2.395 1.00 89.75 1005 GLN A C 1
ATOM 7929 O O . GLN A 1 1005 ? -15.993 -13.700 2.328 1.00 89.75 1005 GLN A O 1
ATOM 7934 N N . THR A 1 1006 ? -14.224 -14.974 2.815 1.00 91.25 1006 THR A N 1
ATOM 7935 C CA . THR A 1 1006 ? -14.983 -16.157 3.251 1.00 91.25 1006 THR A CA 1
ATOM 7936 C C . THR A 1 1006 ? -14.332 -16.831 4.466 1.00 91.25 1006 THR A C 1
ATOM 7938 O O . THR A 1 1006 ? -13.107 -16.804 4.592 1.00 91.25 1006 THR A O 1
ATOM 7941 N N . PRO A 1 1007 ? -15.107 -17.518 5.334 1.00 89.88 1007 PRO A N 1
ATOM 7942 C CA . PRO A 1 1007 ? -14.543 -18.292 6.444 1.00 89.88 1007 PRO A CA 1
ATOM 7943 C C . PRO A 1 1007 ? -13.564 -19.391 6.000 1.00 89.88 1007 PRO A C 1
ATOM 7945 O O . PRO A 1 1007 ? -12.629 -19.708 6.726 1.00 89.88 1007 PRO A O 1
ATOM 7948 N N . GLU A 1 1008 ? -13.761 -19.962 4.806 1.00 94.38 1008 GLU A N 1
ATOM 7949 C CA . GLU A 1 1008 ? -12.857 -20.967 4.234 1.00 94.38 1008 GLU A CA 1
ATOM 7950 C C . GLU A 1 1008 ? -11.462 -20.383 3.962 1.00 94.38 1008 GLU A C 1
ATOM 7952 O O . GLU A 1 1008 ? -10.458 -20.989 4.338 1.00 94.38 1008 GLU A O 1
ATOM 7957 N N . ALA A 1 1009 ? -11.394 -19.185 3.369 1.00 94.75 1009 ALA A N 1
ATOM 7958 C CA . ALA A 1 1009 ? -10.136 -18.484 3.117 1.00 94.75 1009 ALA A CA 1
ATOM 7959 C C . ALA A 1 1009 ? -9.426 -18.082 4.420 1.00 94.75 1009 ALA A C 1
ATOM 7961 O O . ALA A 1 1009 ? -8.216 -18.287 4.530 1.00 94.75 1009 ALA A O 1
ATOM 7962 N N . GLN A 1 1010 ? -10.172 -17.597 5.422 1.00 93.62 1010 GLN A N 1
ATOM 7963 C CA . GLN A 1 1010 ? -9.639 -17.320 6.763 1.00 93.62 1010 GLN A CA 1
ATOM 7964 C C . GLN A 1 1010 ? -8.975 -18.571 7.355 1.00 93.62 1010 GLN A C 1
ATOM 7966 O O . GLN A 1 1010 ? -7.803 -18.534 7.724 1.00 93.62 1010 GLN A O 1
ATOM 7971 N N . SER A 1 1011 ? -9.687 -19.704 7.390 1.00 93.88 1011 SER A N 1
ATOM 7972 C CA . SER A 1 1011 ? -9.140 -20.961 7.917 1.00 93.88 1011 SER A CA 1
ATOM 7973 C C . SER A 1 1011 ? -7.936 -21.466 7.116 1.00 93.88 1011 SER A C 1
ATOM 7975 O O . SER A 1 1011 ? -7.014 -22.052 7.688 1.00 93.88 1011 SER A O 1
ATOM 7977 N N . ALA A 1 1012 ? -7.914 -21.246 5.797 1.00 95.75 1012 ALA A N 1
ATOM 7978 C CA . ALA A 1 1012 ? -6.757 -21.570 4.973 1.00 95.75 1012 ALA A CA 1
ATOM 7979 C C . ALA A 1 1012 ? -5.537 -20.716 5.355 1.00 95.75 1012 ALA A C 1
ATOM 7981 O O . ALA A 1 1012 ? -4.474 -21.283 5.592 1.00 95.75 1012 ALA A O 1
ATOM 7982 N N . LEU A 1 1013 ? -5.686 -19.393 5.481 1.00 96.25 1013 LEU A N 1
ATOM 7983 C CA . LEU A 1 1013 ? -4.606 -18.486 5.891 1.00 96.25 1013 LEU A CA 1
ATOM 7984 C C . LEU A 1 1013 ? -4.087 -18.791 7.301 1.00 96.25 1013 LEU A C 1
ATOM 7986 O O . LEU A 1 1013 ? -2.877 -18.883 7.491 1.00 96.25 1013 LEU A O 1
ATOM 7990 N N . GLU A 1 1014 ? -4.978 -19.012 8.271 1.00 94.88 1014 GLU A N 1
ATOM 7991 C CA . GLU A 1 1014 ? -4.605 -19.391 9.643 1.00 94.88 1014 GLU A CA 1
ATOM 7992 C C . GLU A 1 1014 ? -3.759 -20.669 9.660 1.00 94.88 1014 GLU A C 1
ATOM 7994 O O . GLU A 1 1014 ? -2.715 -20.730 10.311 1.00 94.88 1014 GLU A O 1
ATOM 7999 N N . ARG A 1 1015 ? -4.173 -21.685 8.892 1.00 95.44 1015 ARG A N 1
ATOM 8000 C CA . ARG A 1 1015 ? -3.435 -22.945 8.758 1.00 95.44 1015 ARG A CA 1
ATOM 8001 C C . ARG A 1 1015 ? -2.077 -22.754 8.081 1.00 95.44 1015 ARG A C 1
ATOM 8003 O O . ARG A 1 1015 ? -1.108 -23.353 8.538 1.00 95.44 1015 ARG A O 1
ATOM 8010 N N . LEU A 1 1016 ? -2.002 -21.949 7.018 1.00 95.69 1016 LEU A N 1
ATOM 8011 C CA . LEU A 1 1016 ? -0.747 -21.646 6.319 1.00 95.69 1016 LEU A CA 1
ATOM 8012 C C . LEU A 1 1016 ? 0.250 -20.959 7.262 1.00 95.69 1016 LEU A C 1
ATOM 8014 O O . LEU A 1 1016 ? 1.389 -21.395 7.371 1.00 95.69 1016 LEU A O 1
ATOM 8018 N N . VAL A 1 1017 ? -0.194 -19.936 7.996 1.00 95.12 1017 VAL A N 1
ATOM 8019 C CA . VAL A 1 1017 ? 0.651 -19.180 8.934 1.00 95.12 1017 VAL A CA 1
ATOM 8020 C C . VAL A 1 1017 ? 1.102 -20.033 10.127 1.00 95.12 1017 VAL A C 1
ATOM 8022 O O . VAL A 1 1017 ? 2.213 -19.846 10.621 1.00 95.12 1017 VAL A O 1
ATOM 8025 N N . ALA A 1 1018 ? 0.262 -20.955 10.609 1.00 93.00 1018 ALA A N 1
ATOM 8026 C CA . ALA A 1 1018 ? 0.558 -21.756 11.798 1.00 93.00 1018 ALA A CA 1
ATOM 8027 C C . ALA A 1 1018 ? 1.298 -23.076 11.516 1.00 93.00 1018 ALA A C 1
ATOM 8029 O O . ALA A 1 1018 ? 1.959 -23.597 12.415 1.00 93.00 1018 ALA A O 1
ATOM 8030 N N . GLY A 1 1019 ? 1.136 -23.658 10.324 1.00 87.81 1019 GLY A N 1
ATOM 8031 C CA . GLY A 1 1019 ? 1.493 -25.056 10.062 1.00 87.81 1019 GLY A CA 1
ATOM 8032 C C . GLY A 1 1019 ? 2.366 -25.314 8.837 1.00 87.81 1019 GLY A C 1
ATOM 8033 O O . GLY A 1 1019 ? 2.675 -26.478 8.585 1.00 87.81 1019 GLY A O 1
ATOM 8034 N N . VAL A 1 1020 ? 2.746 -24.283 8.075 1.00 89.38 1020 VAL A N 1
ATOM 8035 C CA . VAL A 1 1020 ? 3.526 -24.422 6.835 1.00 89.38 1020 VAL A CA 1
ATOM 8036 C C . VAL A 1 1020 ? 4.804 -23.590 6.919 1.00 89.38 1020 VAL A C 1
ATOM 8038 O O . VAL A 1 1020 ? 4.788 -22.455 7.389 1.00 89.38 1020 VAL A O 1
ATOM 8041 N N . GLU A 1 1021 ? 5.918 -24.148 6.440 1.00 90.75 1021 GLU A N 1
ATOM 8042 C CA . GLU A 1 1021 ? 7.169 -23.405 6.268 1.00 90.75 1021 GLU A CA 1
ATOM 8043 C C . GLU A 1 1021 ? 7.018 -22.445 5.080 1.00 90.75 1021 GLU A C 1
ATOM 8045 O O . GLU A 1 1021 ? 7.046 -22.846 3.919 1.00 90.75 1021 GLU A O 1
ATOM 8050 N N . LEU A 1 1022 ? 6.800 -21.162 5.373 1.00 92.00 1022 LEU A N 1
ATOM 8051 C CA . LEU A 1 1022 ? 6.630 -20.107 4.365 1.00 92.00 1022 LEU A CA 1
ATOM 8052 C C . LEU A 1 1022 ? 7.927 -19.327 4.103 1.00 92.00 1022 LEU A C 1
ATOM 8054 O O . LEU A 1 1022 ? 7.911 -18.326 3.388 1.00 92.00 1022 LEU A O 1
ATOM 8058 N N . SER A 1 1023 ? 9.049 -19.752 4.692 1.00 90.44 1023 SER A N 1
ATOM 8059 C CA . SER A 1 1023 ? 10.325 -19.035 4.630 1.00 90.44 1023 SER A CA 1
ATOM 8060 C C . SER A 1 1023 ? 10.136 -17.536 4.944 1.00 90.44 1023 SER A C 1
ATOM 8062 O O . SER A 1 1023 ? 9.453 -17.187 5.907 1.00 90.44 1023 SER A O 1
ATOM 8064 N N . ASN A 1 1024 ? 10.697 -16.625 4.146 1.00 89.94 1024 ASN A N 1
ATOM 8065 C CA . ASN A 1 1024 ? 10.535 -15.178 4.327 1.00 89.94 1024 ASN A CA 1
ATOM 8066 C C . ASN A 1 1024 ? 9.210 -14.595 3.781 1.00 89.94 1024 ASN A C 1
ATOM 8068 O O . ASN A 1 1024 ? 9.009 -13.389 3.909 1.00 89.94 1024 ASN A O 1
ATOM 8072 N N . HIS A 1 1025 ? 8.286 -15.415 3.260 1.00 92.69 1025 HIS A N 1
ATOM 8073 C CA . HIS A 1 1025 ? 6.910 -14.991 2.947 1.00 92.69 1025 HIS A CA 1
ATOM 8074 C C . HIS A 1 1025 ? 6.012 -14.921 4.188 1.00 92.69 1025 HIS A C 1
ATOM 8076 O O . HIS A 1 1025 ? 4.921 -14.351 4.128 1.00 92.69 1025 HIS A O 1
ATOM 8082 N N . ILE A 1 1026 ? 6.438 -15.498 5.320 1.00 93.44 1026 ILE A N 1
ATOM 8083 C CA . ILE A 1 1026 ? 5.627 -15.579 6.544 1.00 93.44 1026 ILE A CA 1
ATOM 8084 C C . ILE A 1 1026 ? 5.132 -14.207 7.018 1.00 93.44 1026 ILE A C 1
ATOM 8086 O O . ILE A 1 1026 ? 3.990 -14.088 7.458 1.00 93.44 1026 ILE A O 1
ATOM 8090 N N . ASP A 1 1027 ? 5.949 -13.161 6.883 1.00 91.69 1027 ASP A N 1
ATOM 8091 C CA . ASP A 1 1027 ? 5.587 -11.806 7.307 1.00 91.69 1027 ASP A CA 1
ATOM 8092 C C . ASP A 1 1027 ? 4.528 -11.175 6.390 1.00 91.69 1027 ASP A C 1
ATOM 8094 O O . ASP A 1 1027 ? 3.687 -10.408 6.866 1.00 91.69 1027 ASP A O 1
ATOM 8098 N N . HIS A 1 1028 ? 4.536 -11.511 5.094 1.00 92.69 1028 HIS A N 1
ATOM 8099 C CA . HIS A 1 1028 ? 3.485 -11.122 4.147 1.00 92.69 1028 HIS A CA 1
ATOM 8100 C C . HIS A 1 1028 ? 2.197 -11.915 4.402 1.00 92.69 1028 HIS A C 1
ATOM 8102 O O . HIS A 1 1028 ? 1.121 -11.333 4.490 1.00 92.69 1028 HIS A O 1
ATOM 8108 N N . ALA A 1 1029 ? 2.290 -13.228 4.632 1.00 95.25 1029 ALA A N 1
ATOM 8109 C CA . ALA A 1 1029 ? 1.134 -14.068 4.957 1.00 95.25 1029 ALA A CA 1
ATOM 8110 C C . ALA A 1 1029 ? 0.441 -13.656 6.266 1.00 95.25 1029 ALA A C 1
ATOM 8112 O O . ALA A 1 1029 ? -0.786 -13.574 6.314 1.00 95.25 1029 ALA A O 1
ATOM 8113 N N . ARG A 1 1030 ? 1.217 -13.341 7.310 1.00 95.12 1030 ARG A N 1
ATOM 8114 C CA . ARG A 1 1030 ? 0.714 -12.778 8.574 1.00 95.12 1030 ARG A CA 1
ATOM 8115 C C . ARG A 1 1030 ? -0.025 -11.465 8.360 1.00 95.12 1030 ARG A C 1
ATOM 8117 O O . ARG A 1 1030 ? -1.123 -11.291 8.884 1.00 95.12 1030 ARG A O 1
ATOM 8124 N N . HIS A 1 1031 ? 0.553 -10.577 7.556 1.00 93.25 1031 HIS A N 1
ATOM 8125 C CA . HIS A 1 1031 ? -0.075 -9.308 7.217 1.00 93.25 1031 HIS A CA 1
ATOM 8126 C C . HIS A 1 1031 ? -1.403 -9.500 6.483 1.00 93.25 1031 HIS A C 1
ATOM 8128 O O . HIS A 1 1031 ? -2.423 -8.937 6.873 1.00 93.25 1031 HIS A O 1
ATOM 8134 N N . VAL A 1 1032 ? -1.414 -10.355 5.460 1.00 93.44 1032 VAL A N 1
ATOM 8135 C CA . VAL A 1 1032 ? -2.620 -10.651 4.684 1.00 93.44 1032 VAL A CA 1
ATOM 8136 C C . VAL A 1 1032 ? -3.702 -11.305 5.549 1.00 93.44 1032 VAL A C 1
ATOM 8138 O O . VAL A 1 1032 ? -4.869 -10.938 5.431 1.00 93.44 1032 VAL A O 1
ATOM 8141 N N . LEU A 1 1033 ? -3.341 -12.210 6.464 1.00 94.69 1033 LEU A N 1
ATOM 8142 C CA . LEU A 1 1033 ? -4.276 -12.772 7.444 1.00 94.69 1033 LEU A CA 1
ATOM 8143 C C . LEU A 1 1033 ? -4.862 -11.686 8.361 1.00 94.69 1033 LEU A C 1
ATOM 8145 O O . LEU A 1 1033 ? -6.072 -11.668 8.600 1.00 94.69 1033 LEU A O 1
ATOM 8149 N N . ALA A 1 1034 ? -4.037 -10.760 8.855 1.00 90.06 1034 ALA A N 1
ATOM 8150 C CA . ALA A 1 1034 ? -4.493 -9.663 9.704 1.00 90.06 1034 ALA A CA 1
ATOM 8151 C C . ALA A 1 1034 ? -5.438 -8.697 8.961 1.00 90.06 1034 ALA A C 1
ATOM 8153 O O . ALA A 1 1034 ? -6.467 -8.303 9.516 1.00 90.06 1034 ALA A O 1
ATOM 8154 N N . GLU A 1 1035 ? -5.135 -8.348 7.705 1.00 87.62 1035 GLU A N 1
ATOM 8155 C CA . GLU A 1 1035 ? -6.007 -7.530 6.848 1.00 87.62 1035 GLU A CA 1
ATOM 8156 C C . GLU A 1 1035 ? -7.318 -8.238 6.499 1.00 87.62 1035 GLU A C 1
ATOM 8158 O O . GLU A 1 1035 ? -8.390 -7.630 6.580 1.00 87.62 1035 GLU A O 1
ATOM 8163 N N . HIS A 1 1036 ? -7.261 -9.530 6.166 1.00 90.69 1036 HIS A N 1
ATOM 8164 C CA . HIS A 1 1036 ? -8.454 -10.336 5.919 1.00 90.69 1036 HIS A CA 1
ATOM 8165 C C . HIS A 1 1036 ? -9.353 -10.364 7.159 1.00 90.69 1036 HIS A C 1
ATOM 8167 O O . HIS A 1 1036 ? -10.547 -10.071 7.067 1.00 90.69 1036 HIS A O 1
ATOM 8173 N N . THR A 1 1037 ? -8.779 -10.647 8.332 1.00 88.19 1037 THR A N 1
ATOM 8174 C CA . THR A 1 1037 ? -9.524 -10.715 9.598 1.00 88.19 1037 THR A CA 1
ATOM 8175 C C . THR A 1 1037 ? -10.191 -9.372 9.917 1.00 88.19 1037 THR A C 1
ATOM 8177 O O . THR A 1 1037 ? -11.375 -9.334 10.261 1.00 88.19 1037 THR A O 1
ATOM 8180 N N .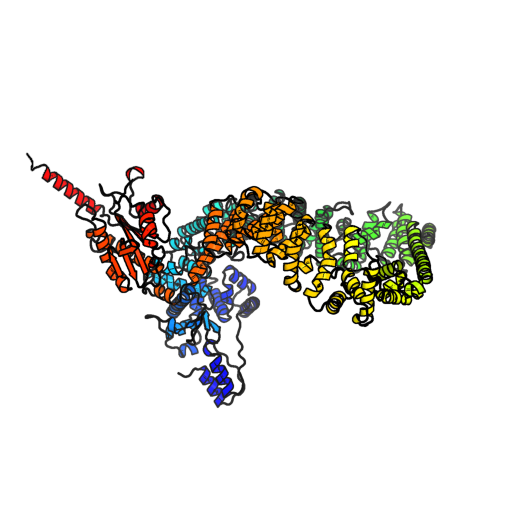 ARG A 1 1038 ? -9.477 -8.250 9.730 1.00 83.94 1038 ARG A N 1
ATOM 8181 C CA . ARG A 1 1038 ? -10.043 -6.897 9.880 1.00 83.94 1038 ARG A CA 1
ATOM 8182 C C . ARG A 1 1038 ? -11.163 -6.617 8.885 1.00 83.94 1038 ARG A C 1
ATOM 8184 O O . ARG A 1 1038 ? -12.198 -6.089 9.275 1.00 83.94 1038 ARG A O 1
ATOM 8191 N N . THR A 1 1039 ? -10.986 -6.992 7.624 1.00 83.69 1039 THR A N 1
ATOM 8192 C CA . THR A 1 1039 ? -11.985 -6.762 6.571 1.00 83.69 1039 THR A CA 1
ATOM 8193 C C . THR A 1 1039 ? -13.264 -7.564 6.828 1.00 83.69 1039 THR A C 1
ATOM 8195 O O . THR A 1 1039 ? -14.366 -7.034 6.696 1.00 83.69 1039 THR A O 1
ATOM 8198 N N . MET A 1 1040 ? -13.137 -8.812 7.288 1.00 85.00 1040 MET A N 1
ATOM 8199 C CA . MET A 1 1040 ? -14.269 -9.626 7.742 1.00 85.00 1040 MET A CA 1
ATOM 8200 C C . MET A 1 1040 ? -14.982 -8.990 8.946 1.00 85.00 1040 MET A C 1
ATOM 8202 O O . MET A 1 1040 ? -16.211 -8.936 8.976 1.00 85.00 1040 MET A O 1
ATOM 8206 N N . ALA A 1 1041 ? -14.229 -8.463 9.919 1.00 82.12 1041 ALA A N 1
ATOM 8207 C CA . ALA A 1 1041 ? -14.783 -7.752 11.073 1.00 82.12 1041 ALA A CA 1
ATOM 8208 C C . ALA A 1 1041 ? -15.516 -6.454 10.675 1.00 82.12 1041 ALA A C 1
ATOM 8210 O O . ALA A 1 1041 ? -16.561 -6.138 11.241 1.00 82.12 1041 ALA A O 1
ATOM 8211 N N . GLU A 1 1042 ? -15.009 -5.716 9.684 1.00 82.81 1042 GLU A N 1
ATOM 8212 C CA . GLU A 1 1042 ? -15.653 -4.519 9.127 1.00 82.81 1042 GLU A CA 1
ATOM 8213 C C . GLU A 1 1042 ? -16.959 -4.838 8.403 1.00 82.81 1042 GLU A C 1
ATOM 8215 O O . GLU A 1 1042 ? -17.948 -4.128 8.594 1.00 82.81 1042 GLU A O 1
ATOM 8220 N N . ALA A 1 1043 ? -16.976 -5.906 7.603 1.00 80.69 1043 ALA A N 1
ATOM 8221 C CA . ALA A 1 1043 ? -18.178 -6.364 6.915 1.00 80.69 1043 ALA A CA 1
ATOM 8222 C C . ALA A 1 1043 ? -19.269 -6.789 7.911 1.00 80.69 1043 ALA A C 1
ATOM 8224 O O . ALA A 1 1043 ? -20.429 -6.418 7.742 1.00 80.69 1043 ALA A O 1
ATOM 8225 N N . ASP A 1 1044 ? -18.892 -7.505 8.975 1.00 81.56 1044 ASP A N 1
ATOM 8226 C CA . ASP A 1 1044 ? -19.808 -7.879 10.057 1.00 81.56 1044 ASP A CA 1
ATOM 8227 C C . ASP A 1 1044 ? -20.297 -6.637 10.822 1.00 81.56 1044 ASP A C 1
ATOM 8229 O O . ASP A 1 1044 ? -21.492 -6.456 11.042 1.00 81.56 1044 ASP A O 1
ATOM 8233 N N . TRP A 1 1045 ? -19.403 -5.701 11.153 1.00 84.25 1045 TRP A N 1
ATOM 8234 C CA . TRP A 1 1045 ? -19.772 -4.451 11.823 1.00 84.25 1045 TRP A CA 1
ATOM 8235 C C . TRP A 1 1045 ? -20.743 -3.593 11.003 1.00 84.25 1045 TRP A C 1
ATOM 8237 O O . TRP A 1 1045 ? -21.650 -2.989 11.578 1.00 84.25 1045 TRP A O 1
ATOM 8247 N N . ALA A 1 1046 ? -20.591 -3.561 9.677 1.00 76.00 1046 ALA A N 1
ATOM 8248 C CA . ALA A 1 1046 ? -21.471 -2.812 8.782 1.00 76.00 1046 ALA A CA 1
ATOM 8249 C C . ALA A 1 1046 ? -22.928 -3.317 8.784 1.00 76.00 1046 ALA A C 1
ATOM 8251 O O . ALA A 1 1046 ? -23.801 -2.647 8.233 1.00 76.00 1046 ALA A O 1
ATOM 8252 N N . THR A 1 1047 ? -23.213 -4.466 9.409 1.00 78.94 1047 THR A N 1
ATOM 8253 C CA . THR A 1 1047 ? -24.581 -4.971 9.583 1.00 78.94 1047 THR A CA 1
ATOM 8254 C C . THR A 1 1047 ? -25.360 -4.272 10.703 1.00 78.94 1047 THR A C 1
ATOM 8256 O O . THR A 1 1047 ? -26.587 -4.369 10.718 1.00 78.94 1047 THR A O 1
ATOM 8259 N N . HIS A 1 1048 ? -24.697 -3.544 11.615 1.00 81.44 1048 HIS A N 1
ATOM 8260 C CA . HIS A 1 1048 ? -25.394 -2.823 12.681 1.00 81.44 1048 HIS A CA 1
ATOM 8261 C C . HIS A 1 1048 ? -26.320 -1.745 12.123 1.00 81.44 1048 HIS A C 1
ATOM 8263 O O . HIS A 1 1048 ? -25.926 -0.886 11.329 1.00 81.44 1048 HIS A O 1
ATOM 8269 N N . THR A 1 1049 ? -27.553 -1.733 12.613 1.00 86.38 1049 THR A N 1
ATOM 8270 C CA . THR A 1 1049 ? -28.516 -0.687 12.291 1.00 86.38 1049 THR A CA 1
ATOM 8271 C C . THR A 1 1049 ? -28.366 0.514 13.224 1.00 86.38 1049 THR A C 1
ATOM 8273 O O . THR A 1 1049 ? -27.800 0.449 14.318 1.00 86.38 1049 THR A O 1
ATOM 8276 N N . PHE A 1 1050 ? -28.924 1.650 12.804 1.00 89.94 1050 PHE A N 1
ATOM 8277 C CA . PHE A 1 1050 ? -29.020 2.833 13.658 1.00 89.94 1050 PHE A CA 1
ATOM 8278 C C . PHE A 1 1050 ? -29.809 2.558 14.954 1.00 89.94 1050 PHE A C 1
ATOM 8280 O O . PHE A 1 1050 ? -29.476 3.110 16.004 1.00 89.94 1050 PHE A O 1
ATOM 8287 N N . GLU A 1 1051 ? -30.819 1.682 14.907 1.00 88.50 1051 GLU A N 1
ATOM 8288 C CA . GLU A 1 1051 ? -31.595 1.297 16.089 1.00 88.50 1051 GLU A CA 1
ATOM 8289 C C . GLU A 1 1051 ? -30.775 0.443 17.066 1.00 88.50 1051 GLU A C 1
ATOM 8291 O O . GLU A 1 1051 ? -30.806 0.725 18.265 1.00 88.50 1051 GLU A O 1
ATOM 8296 N N . ASP A 1 1052 ? -29.973 -0.513 16.577 1.00 88.19 1052 ASP A N 1
ATOM 8297 C CA . ASP A 1 1052 ? -29.084 -1.333 17.421 1.00 88.19 1052 ASP A CA 1
ATOM 8298 C C . ASP A 1 1052 ? -28.157 -0.456 18.267 1.00 88.19 1052 ASP A C 1
ATOM 8300 O O . ASP A 1 1052 ? -28.050 -0.613 19.488 1.00 88.19 1052 ASP A O 1
ATOM 8304 N N . VAL A 1 1053 ? -27.540 0.536 17.619 1.00 91.62 1053 VAL A N 1
ATOM 8305 C CA . VAL A 1 1053 ? -26.654 1.504 18.272 1.00 91.62 1053 VAL A CA 1
ATOM 8306 C C . VAL A 1 1053 ? -27.399 2.271 19.359 1.00 91.62 1053 VAL A C 1
ATOM 8308 O O . VAL A 1 1053 ? -26.906 2.399 20.480 1.00 91.62 1053 VAL A O 1
ATOM 8311 N N . ARG A 1 1054 ? -28.608 2.760 19.070 1.00 92.25 1054 ARG A N 1
ATOM 8312 C CA . ARG A 1 1054 ? -29.411 3.503 20.050 1.00 92.25 1054 ARG A CA 1
ATOM 8313 C C . ARG A 1 1054 ? -29.793 2.655 21.253 1.00 92.25 1054 ARG A C 1
ATOM 8315 O O . ARG A 1 1054 ? -29.705 3.145 22.377 1.00 92.25 1054 ARG A O 1
ATOM 8322 N N . HIS A 1 1055 ? -30.176 1.399 21.041 1.00 91.12 1055 HIS A N 1
ATOM 8323 C CA . HIS A 1 1055 ? -30.531 0.489 22.127 1.00 91.12 1055 HIS A CA 1
ATOM 8324 C C . HIS A 1 1055 ? -29.369 0.257 23.097 1.00 91.12 1055 HIS A C 1
ATOM 8326 O O . HIS A 1 1055 ? -29.585 0.250 24.308 1.00 91.12 1055 HIS A O 1
ATOM 8332 N N . VAL A 1 1056 ? -28.139 0.144 22.599 1.00 92.94 1056 VAL A N 1
ATOM 8333 C CA . VAL A 1 1056 ? -26.948 0.047 23.453 1.00 92.94 1056 VAL A CA 1
ATOM 8334 C C . VAL A 1 1056 ? -26.655 1.379 24.148 1.00 92.94 1056 VAL A C 1
ATOM 8336 O O . VAL A 1 1056 ? -26.540 1.419 25.374 1.00 92.94 1056 VAL A O 1
ATOM 8339 N N . LEU A 1 1057 ? -26.572 2.481 23.392 1.00 92.56 1057 LEU A N 1
ATOM 8340 C CA . LEU A 1 1057 ? -26.167 3.790 23.919 1.00 92.56 1057 LEU A CA 1
ATOM 8341 C C . LEU A 1 1057 ? -27.141 4.366 24.956 1.00 92.56 1057 LEU A C 1
ATOM 8343 O O . LEU A 1 1057 ? -26.717 5.092 25.855 1.00 92.56 1057 LEU A O 1
ATOM 8347 N N . LEU A 1 1058 ? -28.432 4.050 24.835 1.00 90.62 1058 LEU A N 1
ATOM 8348 C CA . LEU A 1 1058 ? -29.495 4.530 25.724 1.00 90.62 1058 LEU A CA 1
ATOM 8349 C C . LEU A 1 1058 ? -29.881 3.514 26.810 1.00 90.62 1058 LEU A C 1
ATOM 8351 O O . LEU A 1 1058 ? -30.859 3.726 27.526 1.00 90.62 1058 LEU A O 1
ATOM 8355 N N . GLY A 1 1059 ? -29.144 2.405 26.941 1.00 87.00 1059 GLY A N 1
ATOM 8356 C CA . GLY A 1 1059 ? -29.427 1.378 27.947 1.00 87.00 1059 GLY A CA 1
ATOM 8357 C C . GLY A 1 1059 ? -30.757 0.645 27.727 1.00 87.00 1059 GLY A C 1
ATOM 8358 O O . GLY A 1 1059 ? -31.342 0.130 28.677 1.00 87.00 1059 GLY A O 1
ATOM 8359 N N . GLY A 1 1060 ? -31.241 0.600 26.485 1.00 89.69 1060 GLY A N 1
ATOM 8360 C CA . GLY A 1 1060 ? -32.451 -0.108 26.082 1.00 89.69 1060 GLY A CA 1
ATOM 8361 C C . GLY A 1 1060 ? -32.288 -1.631 26.061 1.00 89.69 1060 GLY A C 1
ATOM 8362 O O . GLY A 1 1060 ? -31.229 -2.179 26.385 1.00 89.69 1060 GLY A O 1
ATOM 8363 N N . SER A 1 1061 ? -33.366 -2.314 25.668 1.00 90.94 1061 SER A N 1
ATOM 8364 C CA . SER A 1 1061 ? -33.421 -3.774 25.527 1.00 90.94 1061 SER A CA 1
ATOM 8365 C C . SER A 1 1061 ? -32.443 -4.288 24.458 1.00 90.94 1061 SER A C 1
ATOM 8367 O O . SER A 1 1061 ? -32.347 -3.641 23.408 1.00 90.94 1061 SER A O 1
ATOM 8369 N N . PRO A 1 1062 ? -31.761 -5.430 24.680 1.00 90.88 1062 PRO A N 1
ATOM 8370 C CA . PRO A 1 1062 ? -30.841 -5.999 23.700 1.00 90.88 1062 PRO A CA 1
ATOM 8371 C C . PRO A 1 1062 ? -31.505 -6.344 22.370 1.00 90.88 1062 PRO A C 1
ATOM 8373 O O . PRO A 1 1062 ? -32.588 -6.928 22.364 1.00 90.88 1062 PRO A O 1
ATOM 8376 N N . GLN A 1 1063 ? -30.835 -6.012 21.264 1.00 87.00 1063 GLN A N 1
ATOM 8377 C CA . GLN A 1 1063 ? -31.315 -6.299 19.901 1.00 87.00 1063 GLN A CA 1
ATOM 8378 C C . GLN A 1 1063 ? -30.617 -7.499 19.251 1.00 87.00 1063 GLN A C 1
ATOM 8380 O O . GLN A 1 1063 ? -31.153 -8.107 18.329 1.00 87.00 1063 GLN A O 1
ATOM 8385 N N . ASN A 1 1064 ? -29.444 -7.883 19.757 1.00 87.00 1064 ASN A N 1
ATOM 8386 C CA . ASN A 1 1064 ? -28.705 -9.051 19.292 1.00 87.00 1064 ASN A CA 1
ATOM 8387 C C . ASN A 1 1064 ? -28.132 -9.856 20.474 1.00 87.00 1064 ASN A C 1
ATOM 8389 O O . ASN A 1 1064 ? -28.043 -9.377 21.608 1.00 87.00 1064 ASN A O 1
ATOM 8393 N N . ILE A 1 1065 ? -27.754 -11.108 20.200 1.00 88.88 1065 ILE A N 1
ATOM 8394 C CA . ILE A 1 1065 ? -27.329 -12.074 21.226 1.00 88.88 1065 ILE A CA 1
ATOM 8395 C C . ILE A 1 1065 ? -26.004 -11.687 21.902 1.00 88.88 1065 ILE A C 1
ATOM 8397 O O . ILE A 1 1065 ? -25.761 -12.046 23.053 1.00 88.88 1065 ILE A O 1
ATOM 8401 N N . GLU A 1 1066 ? -25.155 -10.927 21.210 1.00 88.50 1066 GLU A N 1
ATOM 8402 C CA . GLU A 1 1066 ? -23.902 -10.404 21.750 1.00 88.50 1066 GLU A CA 1
ATOM 8403 C C . GLU A 1 1066 ? -24.160 -9.312 22.796 1.00 88.50 1066 GLU A C 1
ATOM 8405 O O . GLU A 1 1066 ? -23.613 -9.375 23.897 1.00 88.50 1066 GLU A O 1
ATOM 8410 N N . ASP A 1 1067 ? -25.063 -8.376 22.500 1.00 90.69 1067 ASP A N 1
ATOM 8411 C CA . ASP A 1 1067 ? -25.517 -7.356 23.444 1.00 90.69 1067 ASP A CA 1
ATOM 8412 C C . ASP A 1 1067 ? -26.233 -7.978 24.658 1.00 90.69 1067 ASP A C 1
ATOM 8414 O O . ASP A 1 1067 ? -25.987 -7.589 25.802 1.00 90.69 1067 ASP A O 1
ATOM 8418 N N . LEU A 1 1068 ? -27.051 -9.020 24.442 1.00 93.31 1068 LEU A N 1
ATOM 8419 C CA . LEU A 1 1068 ? -27.676 -9.775 25.535 1.00 93.31 1068 LEU A CA 1
ATOM 8420 C C . LEU A 1 1068 ? -26.625 -10.417 26.449 1.00 93.31 1068 LEU A C 1
ATOM 8422 O O . LEU A 1 1068 ? -26.732 -10.320 27.672 1.00 93.31 1068 LEU A O 1
ATOM 8426 N N . GLN A 1 1069 ? -25.600 -11.047 25.872 1.00 93.56 1069 GLN A N 1
ATOM 8427 C CA . GLN A 1 1069 ? -24.494 -11.629 26.630 1.00 93.56 1069 GLN A CA 1
ATOM 8428 C C . GLN A 1 1069 ? -23.743 -10.563 27.436 1.00 93.56 1069 GLN A C 1
ATOM 8430 O O . GLN A 1 1069 ? -23.478 -10.780 28.619 1.00 93.56 1069 GLN A O 1
ATOM 8435 N N . GLY A 1 1070 ? -23.457 -9.402 26.836 1.00 92.25 1070 GLY A N 1
ATOM 8436 C CA . GLY A 1 1070 ? -22.850 -8.261 27.525 1.00 92.25 1070 GLY A CA 1
ATOM 8437 C C . GLY A 1 1070 ? -23.687 -7.790 28.717 1.00 92.25 1070 GLY A C 1
ATOM 8438 O O . GLY A 1 1070 ? -23.173 -7.701 29.833 1.00 92.25 1070 GLY A O 1
ATOM 8439 N N . LEU A 1 1071 ? -24.992 -7.590 28.507 1.00 94.00 1071 LEU A N 1
ATOM 8440 C CA . LEU A 1 1071 ? -25.934 -7.184 29.550 1.00 94.00 1071 LEU A CA 1
ATOM 8441 C C . LEU A 1 1071 ? -25.987 -8.187 30.712 1.00 94.00 1071 LEU A C 1
ATOM 8443 O O . LEU A 1 1071 ? -25.964 -7.785 31.876 1.00 94.00 1071 LEU A O 1
ATOM 8447 N N . VAL A 1 1072 ? -26.071 -9.488 30.420 1.00 94.88 1072 VAL A N 1
ATOM 8448 C CA . VAL A 1 1072 ? -26.123 -10.529 31.459 1.00 94.88 1072 VAL A CA 1
ATOM 8449 C C . VAL A 1 1072 ? -24.811 -10.578 32.244 1.00 94.88 1072 VAL A C 1
ATOM 8451 O O . VAL A 1 1072 ? -24.848 -10.662 33.471 1.00 94.88 1072 VAL A O 1
ATOM 8454 N N . MET A 1 1073 ? -23.662 -10.445 31.576 1.00 94.75 1073 MET A N 1
ATOM 8455 C CA . MET A 1 1073 ? -22.356 -10.365 32.242 1.00 94.75 1073 MET A CA 1
ATOM 8456 C C . MET A 1 1073 ? -22.254 -9.156 33.183 1.00 94.75 1073 MET A C 1
ATOM 8458 O O . MET A 1 1073 ? -21.741 -9.297 34.292 1.00 94.75 1073 MET A O 1
ATOM 8462 N N . ASP A 1 1074 ? -22.791 -7.993 32.801 1.00 92.44 1074 ASP A N 1
ATOM 8463 C CA . ASP A 1 1074 ? -22.841 -6.828 33.697 1.00 92.44 1074 ASP A CA 1
ATOM 8464 C C . ASP A 1 1074 ? -23.729 -7.079 34.917 1.00 92.44 1074 ASP A C 1
ATOM 8466 O O . ASP A 1 1074 ? -23.391 -6.676 36.030 1.00 92.44 1074 ASP A O 1
ATOM 8470 N N . GLN A 1 1075 ? -24.864 -7.763 34.738 1.00 93.50 1075 GLN A N 1
ATOM 8471 C CA . GLN A 1 1075 ? -25.736 -8.100 35.864 1.00 93.50 1075 GLN A CA 1
ATOM 8472 C C . GLN A 1 1075 ? -25.114 -9.138 36.800 1.00 93.50 1075 GLN A C 1
ATOM 8474 O O . GLN A 1 1075 ? -25.336 -9.051 38.010 1.00 93.50 1075 GLN A O 1
ATOM 8479 N N . LEU A 1 1076 ? -24.310 -10.069 36.278 1.00 94.94 1076 LEU A N 1
ATOM 8480 C CA . LEU A 1 1076 ? -23.521 -11.007 37.080 1.00 94.94 1076 LEU A CA 1
ATOM 8481 C C . LEU A 1 1076 ? -22.440 -10.288 37.897 1.00 94.94 1076 LEU A C 1
ATOM 8483 O O . LEU A 1 1076 ? -22.276 -10.579 39.081 1.00 94.94 1076 LEU A O 1
ATOM 8487 N N . GLU A 1 1077 ? -21.748 -9.307 37.321 1.00 92.56 1077 GLU A N 1
ATOM 8488 C CA . GLU A 1 1077 ? -20.752 -8.506 38.044 1.00 92.56 1077 GLU A CA 1
ATOM 8489 C C . GLU A 1 1077 ? -21.404 -7.591 39.091 1.00 92.56 1077 GLU A C 1
ATOM 8491 O O . GLU A 1 1077 ? -21.005 -7.575 40.256 1.00 92.56 1077 GLU A O 1
ATOM 8496 N N . ALA A 1 1078 ? -22.506 -6.925 38.739 1.00 90.81 1078 ALA A N 1
ATOM 8497 C CA . ALA A 1 1078 ? -23.279 -6.144 39.699 1.00 90.81 1078 ALA A CA 1
ATOM 8498 C C . ALA A 1 1078 ? -23.846 -7.029 40.826 1.00 90.81 1078 ALA A C 1
ATOM 8500 O O . ALA A 1 1078 ? -23.969 -6.591 41.973 1.00 90.81 1078 ALA A O 1
ATOM 8501 N N . MET A 1 1079 ? -24.204 -8.282 40.523 1.00 92.12 1079 MET A N 1
ATOM 8502 C CA . MET A 1 1079 ? -24.580 -9.277 41.526 1.00 92.12 1079 MET A CA 1
ATOM 8503 C C . MET A 1 1079 ? -23.391 -9.650 42.416 1.00 92.12 1079 MET A C 1
ATOM 8505 O O . MET A 1 1079 ? -23.555 -9.675 43.634 1.00 92.12 1079 MET A O 1
ATOM 8509 N N . GLN A 1 1080 ? -22.208 -9.896 41.850 1.00 92.38 1080 GLN A N 1
ATOM 8510 C CA . GLN A 1 1080 ? -20.982 -10.176 42.601 1.00 92.38 1080 GLN A CA 1
ATOM 8511 C C . GLN A 1 1080 ? -20.685 -9.075 43.628 1.00 92.38 1080 GLN A C 1
ATOM 8513 O O . GLN A 1 1080 ? -20.406 -9.386 44.792 1.00 92.38 1080 GLN A O 1
ATOM 8518 N N . ASP A 1 1081 ? -20.815 -7.809 43.228 1.00 88.94 1081 ASP A N 1
ATOM 8519 C CA . ASP A 1 1081 ? -20.643 -6.656 44.112 1.00 88.94 1081 ASP A CA 1
ATOM 8520 C C . ASP A 1 1081 ? -21.693 -6.616 45.221 1.00 88.94 1081 ASP A C 1
ATOM 8522 O O . ASP A 1 1081 ? -21.352 -6.418 46.387 1.00 88.94 1081 ASP A O 1
ATOM 8526 N N . ARG A 1 1082 ? -22.970 -6.864 44.903 1.00 89.25 1082 ARG A N 1
ATOM 8527 C CA . ARG A 1 1082 ? -24.033 -6.951 45.921 1.00 89.25 1082 ARG A CA 1
ATOM 8528 C C . ARG A 1 1082 ? -23.791 -8.094 46.905 1.00 89.25 1082 ARG A C 1
ATOM 8530 O O . ARG A 1 1082 ? -24.024 -7.923 48.101 1.00 89.25 1082 ARG A O 1
ATOM 8537 N N . VAL A 1 1083 ? -23.318 -9.240 46.419 1.00 88.31 1083 VAL A N 1
ATOM 8538 C CA . VAL A 1 1083 ? -23.026 -10.421 47.239 1.00 88.31 1083 VAL A CA 1
ATOM 8539 C C . VAL A 1 1083 ? -21.853 -10.158 48.187 1.00 88.31 1083 VAL A C 1
ATOM 8541 O O . VAL A 1 1083 ? -21.927 -10.537 49.355 1.00 88.31 1083 VAL A O 1
ATOM 8544 N N . ARG A 1 1084 ? -20.793 -9.483 47.723 1.00 85.25 1084 ARG A N 1
ATOM 8545 C CA . ARG A 1 1084 ? -19.576 -9.219 48.512 1.00 85.25 1084 ARG A CA 1
ATOM 8546 C C . ARG A 1 1084 ? -19.650 -7.985 49.401 1.00 85.25 1084 ARG A C 1
ATOM 8548 O O . ARG A 1 1084 ? -19.196 -8.039 50.541 1.00 85.25 1084 ARG A O 1
ATOM 8555 N N . ASN A 1 1085 ? -20.204 -6.900 48.874 1.00 81.62 1085 ASN A N 1
ATOM 8556 C CA . ASN A 1 1085 ? -20.120 -5.558 49.450 1.00 81.62 1085 ASN A CA 1
ATOM 8557 C C . ASN A 1 1085 ? -21.488 -5.017 49.904 1.00 81.62 1085 ASN A C 1
ATOM 8559 O O . ASN A 1 1085 ? -21.587 -3.875 50.353 1.00 81.62 1085 ASN A O 1
ATOM 8563 N N . GLY A 1 1086 ? -22.557 -5.811 49.787 1.00 76.69 1086 GLY A N 1
ATOM 8564 C CA . GLY A 1 1086 ? -23.899 -5.423 50.211 1.00 76.69 1086 GLY A CA 1
ATOM 8565 C C . GLY A 1 1086 ? -24.043 -5.256 51.728 1.00 76.69 1086 GLY A C 1
ATOM 8566 O O . GLY A 1 1086 ? -23.311 -5.836 52.527 1.00 76.69 1086 GLY A O 1
ATOM 8567 N N . SER A 1 1087 ? -25.051 -4.486 52.148 1.00 73.50 1087 SER A N 1
ATOM 8568 C CA . SER A 1 1087 ? -25.354 -4.248 53.572 1.00 73.50 1087 SER A CA 1
ATOM 8569 C C . SER A 1 1087 ? -25.890 -5.483 54.311 1.00 73.50 1087 SER A C 1
ATOM 8571 O O . SER A 1 1087 ? -25.937 -5.500 55.540 1.00 73.50 1087 SER A O 1
ATOM 8573 N N . PHE A 1 1088 ? -26.304 -6.513 53.571 1.00 74.56 1088 PHE A N 1
ATOM 8574 C CA . PHE A 1 1088 ? -26.774 -7.791 54.097 1.00 74.56 1088 PHE A CA 1
ATOM 8575 C C . PHE A 1 1088 ? -25.772 -8.890 53.743 1.00 74.56 1088 PHE A C 1
ATOM 8577 O O . PHE A 1 1088 ? -25.126 -8.824 52.701 1.00 74.56 1088 PHE A O 1
ATOM 8584 N N . ASN A 1 1089 ? -25.663 -9.929 54.577 1.00 74.56 1089 ASN A N 1
ATOM 8585 C CA . ASN A 1 1089 ? -24.817 -11.087 54.274 1.00 74.56 1089 ASN A CA 1
ATOM 8586 C C . ASN A 1 1089 ? -25.476 -11.958 53.187 1.00 74.56 1089 ASN A C 1
ATOM 8588 O O . ASN A 1 1089 ? -26.071 -12.996 53.476 1.00 74.56 1089 ASN A O 1
ATOM 8592 N N . ALA A 1 1090 ? -25.386 -11.489 51.943 1.00 81.62 1090 ALA A N 1
ATOM 8593 C CA . ALA A 1 1090 ? -25.928 -12.124 50.747 1.00 81.62 1090 ALA A CA 1
ATOM 8594 C C . ALA A 1 1090 ? -25.105 -13.342 50.284 1.00 81.62 1090 ALA A C 1
ATOM 8596 O O . ALA A 1 1090 ? -25.548 -14.073 49.404 1.00 81.62 1090 ALA A O 1
ATOM 8597 N N . VAL A 1 1091 ? -23.956 -13.610 50.920 1.00 86.75 1091 VAL A N 1
ATOM 8598 C CA . VAL A 1 1091 ? -23.206 -14.866 50.767 1.00 86.75 1091 VAL A CA 1
ATOM 8599 C C . VAL A 1 1091 ? -23.898 -16.011 51.509 1.00 86.75 1091 VAL A C 1
ATOM 8601 O O . VAL A 1 1091 ? -23.930 -17.131 51.013 1.00 86.75 1091 VAL A O 1
ATOM 8604 N N . ARG A 1 1092 ? -24.484 -15.753 52.686 1.00 85.69 1092 ARG A N 1
ATOM 8605 C CA . ARG A 1 1092 ? -25.064 -16.792 53.558 1.00 85.69 1092 ARG A CA 1
ATOM 8606 C C . ARG A 1 1092 ? -26.057 -17.744 52.865 1.00 85.69 1092 ARG A C 1
ATOM 8608 O O . ARG A 1 1092 ? -25.969 -18.928 53.162 1.00 85.69 1092 ARG A O 1
ATOM 8615 N N . PRO A 1 1093 ? -26.964 -17.304 51.969 1.00 88.44 1093 PRO A N 1
ATOM 8616 C CA . PRO A 1 1093 ? -27.874 -18.206 51.255 1.00 88.44 1093 PRO A CA 1
ATOM 8617 C C . PRO A 1 1093 ? -27.177 -19.259 50.381 1.00 88.44 1093 PRO A C 1
ATOM 8619 O O . PRO A 1 1093 ? -27.761 -20.303 50.132 1.00 88.44 1093 PRO A O 1
ATOM 8622 N N . PHE A 1 1094 ? -25.929 -19.030 49.957 1.00 90.75 1094 PHE A N 1
ATOM 8623 C CA . PHE A 1 1094 ? -25.141 -20.019 49.213 1.00 90.75 1094 PHE A CA 1
ATOM 8624 C C . PHE A 1 1094 ? -24.559 -21.124 50.115 1.00 90.75 1094 PHE A C 1
ATOM 8626 O O . PHE A 1 1094 ? -24.016 -22.106 49.614 1.00 90.75 1094 PHE A O 1
ATOM 8633 N N . TRP A 1 1095 ? -24.680 -21.003 51.441 1.00 89.69 1095 TRP A N 1
ATOM 8634 C CA . TRP A 1 1095 ? -24.130 -21.948 52.413 1.00 89.69 1095 TRP A CA 1
ATOM 8635 C C . TRP A 1 1095 ? -25.214 -22.637 53.244 1.00 89.69 1095 TRP A C 1
ATOM 8637 O O . TRP A 1 1095 ? -26.058 -21.985 53.860 1.00 89.69 1095 TRP A O 1
ATOM 8647 N N . ASN A 1 1096 ? -25.104 -23.959 53.363 1.00 86.50 1096 ASN A N 1
ATOM 8648 C CA . ASN A 1 1096 ? -25.804 -24.744 54.368 1.00 86.50 1096 ASN A CA 1
ATOM 8649 C C . ASN A 1 1096 ? -24.871 -24.965 55.570 1.00 86.50 1096 ASN A C 1
ATOM 8651 O O . ASN A 1 1096 ? -24.049 -25.886 55.584 1.00 86.50 1096 ASN A O 1
ATOM 8655 N N . GLU A 1 1097 ? -24.971 -24.076 56.560 1.00 81.75 1097 GLU A N 1
ATOM 8656 C CA . GLU A 1 1097 ? -24.032 -23.976 57.687 1.00 81.75 1097 GLU A CA 1
ATOM 8657 C C . GLU A 1 1097 ? -22.576 -23.805 57.212 1.00 81.75 1097 GLU A C 1
ATOM 8659 O O . GLU A 1 1097 ? -22.205 -22.726 56.752 1.00 81.75 1097 GLU A O 1
ATOM 8664 N N . ASP A 1 1098 ? -21.766 -24.862 57.312 1.00 81.31 1098 ASP A N 1
ATOM 8665 C CA . ASP A 1 1098 ? -20.341 -24.874 56.970 1.00 81.31 1098 ASP A CA 1
ATOM 8666 C C . ASP A 1 1098 ? -20.073 -25.542 55.600 1.00 81.31 1098 ASP A C 1
ATOM 8668 O O . ASP A 1 1098 ? -18.916 -25.747 55.223 1.00 81.31 1098 ASP A O 1
ATOM 8672 N N . ARG A 1 1099 ? -21.124 -25.937 54.862 1.00 85.06 1099 ARG A N 1
ATOM 8673 C CA . ARG A 1 1099 ? -21.024 -26.621 53.562 1.00 85.06 1099 ARG A CA 1
ATOM 8674 C C . ARG A 1 1099 ? -21.637 -25.785 52.429 1.00 85.06 1099 ARG A C 1
ATOM 8676 O O . ARG A 1 1099 ? -22.670 -25.158 52.653 1.00 85.06 1099 ARG A O 1
ATOM 8683 N N . PRO A 1 1100 ? -21.056 -25.803 51.217 1.00 89.94 1100 PRO A N 1
ATOM 8684 C CA . PRO A 1 1100 ? -21.690 -25.227 50.033 1.00 89.94 1100 PRO A CA 1
ATOM 8685 C C . PRO A 1 1100 ? -23.063 -25.852 49.756 1.00 89.94 1100 PRO A C 1
ATOM 8687 O O . PRO A 1 1100 ? -23.238 -27.060 49.952 1.00 89.94 1100 PRO A O 1
ATOM 8690 N N . HIS A 1 1101 ? -24.020 -25.048 49.292 1.00 89.56 1101 HIS A N 1
ATOM 8691 C CA . HIS A 1 1101 ? -25.253 -25.558 48.688 1.00 89.56 1101 HIS A CA 1
ATOM 8692 C C . HIS A 1 1101 ? -24.972 -26.286 47.364 1.00 89.56 1101 HIS A C 1
ATOM 8694 O O . HIS A 1 1101 ? -23.902 -26.132 46.772 1.00 89.56 1101 HIS A O 1
ATOM 8700 N N . LEU A 1 1102 ? -25.920 -27.114 46.913 1.00 87.12 1102 LEU A N 1
ATOM 8701 C CA . LEU A 1 1102 ? -25.800 -27.811 45.630 1.00 87.12 1102 LEU A CA 1
ATOM 8702 C C . LEU A 1 1102 ? -25.987 -26.832 44.460 1.00 87.12 1102 LEU A C 1
ATOM 8704 O O . LEU A 1 1102 ? -26.576 -25.765 44.622 1.00 87.12 1102 LEU A O 1
ATOM 8708 N N . GLU A 1 1103 ? -25.516 -27.217 43.270 1.00 88.81 1103 GLU A N 1
ATOM 8709 C CA . GLU A 1 1103 ? -25.555 -26.375 42.061 1.00 88.81 1103 GLU A CA 1
ATOM 8710 C C . GLU A 1 1103 ? -26.966 -25.849 41.759 1.00 88.81 1103 GLU A C 1
ATOM 8712 O O . GLU A 1 1103 ? -27.125 -24.647 41.561 1.00 88.81 1103 GLU A O 1
ATOM 8717 N N . ASN A 1 1104 ? -27.995 -26.702 41.844 1.00 86.81 1104 ASN A N 1
ATOM 8718 C CA . ASN A 1 1104 ? -29.392 -26.317 41.601 1.00 86.81 1104 ASN A CA 1
ATOM 8719 C C . ASN A 1 1104 ? -29.917 -25.266 42.596 1.00 86.81 1104 ASN A C 1
ATOM 8721 O O . ASN A 1 1104 ? -30.608 -24.334 42.190 1.00 86.81 1104 ASN A O 1
ATOM 8725 N N . ASP A 1 1105 ? -29.559 -25.373 43.881 1.00 88.44 1105 ASP A N 1
ATOM 8726 C CA . ASP A 1 1105 ? -29.962 -24.386 44.892 1.00 88.44 1105 ASP A CA 1
ATOM 8727 C C . ASP A 1 1105 ? -29.298 -23.027 44.601 1.00 88.44 1105 ASP A C 1
ATOM 8729 O O . ASP A 1 1105 ? -29.926 -21.969 44.668 1.00 88.44 1105 ASP A O 1
ATOM 8733 N N . CYS A 1 1106 ? -28.006 -23.045 44.255 1.00 91.38 1106 CYS A N 1
ATOM 8734 C CA . CYS A 1 1106 ? -27.256 -21.839 43.913 1.00 91.38 1106 CYS A CA 1
ATOM 8735 C C . CYS A 1 1106 ? -27.745 -21.200 42.607 1.00 91.38 1106 CYS A C 1
ATOM 8737 O O . CYS A 1 1106 ? -27.818 -19.974 42.523 1.00 91.38 1106 CYS A O 1
ATOM 8739 N N . ARG A 1 1107 ? -28.113 -22.011 41.612 1.00 92.94 1107 ARG A N 1
ATOM 8740 C CA . ARG A 1 1107 ? -28.738 -21.581 40.356 1.00 92.94 1107 ARG A CA 1
ATOM 8741 C C . ARG A 1 1107 ? -30.025 -20.806 40.618 1.00 92.94 1107 ARG A C 1
ATOM 8743 O O . ARG A 1 1107 ? -30.172 -19.703 40.097 1.00 92.94 1107 ARG A O 1
ATOM 8750 N N . ASP A 1 1108 ? -30.926 -21.336 41.443 1.00 90.88 1108 ASP A N 1
ATOM 8751 C CA . ASP A 1 1108 ? -32.203 -20.677 41.753 1.00 90.88 1108 ASP A CA 1
ATOM 8752 C C . ASP A 1 1108 ? -31.983 -19.332 42.471 1.00 90.88 1108 ASP A C 1
ATOM 8754 O O . ASP A 1 1108 ? -32.670 -18.343 42.194 1.00 90.88 1108 ASP A O 1
ATOM 8758 N N . LEU A 1 1109 ? -30.965 -19.251 43.337 1.00 90.88 1109 LEU A N 1
ATOM 8759 C CA . LEU A 1 1109 ? -30.546 -17.996 43.972 1.00 90.88 1109 LEU A CA 1
ATOM 8760 C C . LEU A 1 1109 ? -29.993 -16.982 42.963 1.00 90.88 1109 LEU A C 1
ATOM 8762 O O . LEU A 1 1109 ? -30.303 -15.794 43.071 1.00 90.88 1109 LEU A O 1
ATOM 8766 N N . ILE A 1 1110 ? -29.188 -17.429 41.995 1.00 93.56 1110 ILE A N 1
ATOM 8767 C CA . ILE A 1 1110 ? -28.684 -16.574 40.912 1.00 93.56 1110 ILE A CA 1
ATOM 8768 C C . ILE A 1 1110 ? -29.852 -16.057 40.067 1.00 93.56 1110 ILE A C 1
ATOM 8770 O O . ILE A 1 1110 ? -29.970 -14.847 39.883 1.00 93.56 1110 ILE A O 1
ATOM 8774 N N . ALA A 1 1111 ? -30.756 -16.937 39.626 1.00 92.50 1111 ALA A N 1
ATOM 8775 C CA . ALA A 1 1111 ? -31.931 -16.558 38.840 1.00 92.50 1111 ALA A CA 1
ATOM 8776 C C . ALA A 1 1111 ? -32.772 -15.489 39.554 1.00 92.50 1111 ALA A C 1
ATOM 8778 O O . ALA A 1 1111 ? -33.058 -14.438 38.979 1.00 92.50 1111 ALA A O 1
ATOM 8779 N N . THR A 1 1112 ? -33.065 -15.710 40.840 1.00 91.06 1112 THR A N 1
ATOM 8780 C CA . THR A 1 1112 ? -33.841 -14.785 41.684 1.00 91.06 1112 THR A CA 1
ATOM 8781 C C . THR A 1 1112 ? -33.182 -13.405 41.801 1.00 91.06 1112 THR A C 1
ATOM 8783 O O . THR A 1 1112 ? -33.867 -12.391 41.930 1.00 91.06 1112 THR A O 1
ATOM 8786 N N . GLN A 1 1113 ? -31.847 -13.334 41.766 1.00 90.62 1113 GLN A N 1
ATOM 8787 C CA . GLN A 1 1113 ? -31.118 -12.065 41.846 1.00 90.62 1113 GLN A CA 1
ATOM 8788 C C . GLN A 1 1113 ? -30.970 -11.346 40.502 1.00 90.62 1113 GLN A C 1
ATOM 8790 O O . GLN A 1 1113 ? -30.820 -10.122 40.497 1.00 90.62 1113 GLN A O 1
ATOM 8795 N N . LEU A 1 1114 ? -31.000 -12.070 39.382 1.00 93.12 1114 LEU A N 1
ATOM 8796 C CA . LEU A 1 1114 ? -30.891 -11.495 38.039 1.00 93.12 1114 LEU A CA 1
ATOM 8797 C C . LEU A 1 1114 ? -32.244 -11.007 37.498 1.00 93.12 1114 LEU A C 1
ATOM 8799 O O . LEU A 1 1114 ? -32.310 -9.937 36.885 1.00 93.12 1114 LEU A O 1
ATOM 8803 N N . GLU A 1 1115 ? -33.323 -11.752 37.754 1.00 92.81 1115 GLU A N 1
ATOM 8804 C CA . GLU A 1 1115 ? -34.665 -11.506 37.203 1.00 92.81 1115 GLU A CA 1
ATOM 8805 C C . GLU A 1 1115 ? -35.179 -10.060 37.396 1.00 92.81 1115 GLU A C 1
ATOM 8807 O O . GLU A 1 1115 ? -35.623 -9.465 36.409 1.00 92.81 1115 GLU A O 1
ATOM 8812 N N . PRO A 1 1116 ? -35.064 -9.408 38.577 1.00 91.50 1116 PRO A N 1
ATOM 8813 C CA . PRO A 1 1116 ? -35.610 -8.060 38.782 1.00 91.50 1116 PRO A CA 1
ATOM 8814 C C . PRO A 1 1116 ? -34.939 -6.965 37.943 1.00 91.50 1116 PRO A C 1
ATOM 8816 O O . PRO A 1 1116 ? -35.509 -5.883 37.765 1.00 91.50 1116 PRO A O 1
ATOM 8819 N N . TYR A 1 1117 ? -33.714 -7.207 37.472 1.00 90.88 1117 TYR A N 1
ATOM 8820 C CA . TYR A 1 1117 ? -32.935 -6.253 36.685 1.00 90.88 1117 TYR A CA 1
ATOM 8821 C C . TYR A 1 1117 ? -33.063 -6.542 35.190 1.00 90.88 1117 TYR A C 1
ATOM 8823 O O . TYR A 1 1117 ? -33.337 -5.628 34.416 1.00 90.88 1117 TYR A O 1
ATOM 8831 N N . LEU A 1 1118 ? -32.951 -7.815 34.802 1.00 92.81 1118 LEU A N 1
ATOM 8832 C CA . LEU A 1 1118 ? -33.100 -8.261 33.417 1.00 92.81 1118 LEU A CA 1
ATOM 8833 C C . LEU A 1 1118 ? -34.546 -8.119 32.908 1.00 92.81 1118 LEU A C 1
ATOM 8835 O O . LEU A 1 1118 ? -34.764 -7.665 31.783 1.00 92.81 1118 LEU A O 1
ATOM 8839 N N . GLY A 1 1119 ? -35.543 -8.382 33.759 1.00 90.75 1119 GLY A N 1
ATOM 8840 C CA . GLY A 1 1119 ? -36.960 -8.280 33.401 1.00 90.75 1119 GLY A CA 1
ATOM 8841 C C . GLY A 1 1119 ? -37.406 -6.866 33.011 1.00 90.75 1119 GLY A C 1
ATOM 8842 O O . GLY A 1 1119 ? -38.280 -6.712 32.160 1.00 90.75 1119 GLY A O 1
ATOM 8843 N N . LYS A 1 1120 ? -36.762 -5.816 33.548 1.00 89.44 1120 LYS A N 1
ATOM 8844 C CA . LYS A 1 1120 ? -37.033 -4.411 33.169 1.00 89.44 1120 LYS A CA 1
ATOM 8845 C C . LYS A 1 1120 ? -36.679 -4.102 31.716 1.00 89.44 1120 LYS A C 1
ATOM 8847 O O . LYS A 1 1120 ? -37.208 -3.149 31.154 1.00 89.44 1120 LYS A O 1
ATOM 8852 N N . LEU A 1 1121 ? -35.789 -4.899 31.132 1.00 89.62 1121 LEU A N 1
ATOM 8853 C CA . LEU A 1 1121 ? -35.323 -4.786 29.753 1.00 89.62 1121 LEU A CA 1
ATOM 8854 C C . LEU A 1 1121 ? -35.965 -5.847 28.843 1.00 89.62 1121 LEU A C 1
ATOM 8856 O O . LEU A 1 1121 ? -35.527 -6.025 27.711 1.00 89.62 1121 LEU A O 1
ATOM 8860 N N . GLY A 1 1122 ? -36.996 -6.552 29.328 1.00 90.44 1122 GLY A N 1
ATOM 8861 C CA . GLY A 1 1122 ? -37.729 -7.568 28.568 1.00 90.44 1122 GLY A CA 1
ATOM 8862 C C . GLY A 1 1122 ? -37.058 -8.944 28.507 1.00 90.44 1122 GLY A C 1
ATOM 8863 O O . GLY A 1 1122 ? -37.555 -9.824 27.805 1.00 90.44 1122 GLY A O 1
ATOM 8864 N N . VAL A 1 1123 ? -35.960 -9.154 29.242 1.00 93.75 1123 VAL A N 1
ATOM 8865 C CA . VAL A 1 1123 ? -35.242 -10.434 29.285 1.00 93.75 1123 VAL A CA 1
ATOM 8866 C C . VAL A 1 1123 ? -35.871 -11.344 30.340 1.00 93.75 1123 VAL A C 1
ATOM 8868 O O . VAL A 1 1123 ? -35.973 -10.979 31.512 1.00 93.75 1123 VAL A O 1
ATOM 8871 N N . ARG A 1 1124 ? -36.276 -12.547 29.928 1.00 93.00 1124 ARG A N 1
ATOM 8872 C CA . ARG A 1 1124 ? -36.817 -13.589 30.812 1.00 93.00 1124 ARG A CA 1
ATOM 8873 C C . ARG A 1 1124 ? -35.710 -14.551 31.228 1.00 93.00 1124 ARG A C 1
ATOM 8875 O O . ARG A 1 1124 ? -34.915 -14.957 30.388 1.00 93.00 1124 ARG A O 1
ATOM 8882 N N . VAL A 1 1125 ? -35.665 -14.914 32.509 1.00 92.31 1125 VAL A N 1
ATOM 8883 C CA . VAL A 1 1125 ? -34.693 -15.872 33.060 1.00 92.31 1125 VAL A CA 1
ATOM 8884 C C . VAL A 1 1125 ? -35.425 -17.171 33.384 1.00 92.31 1125 VAL A C 1
ATOM 8886 O O . VAL A 1 1125 ? -36.327 -17.183 34.217 1.00 92.31 1125 VAL A O 1
ATOM 8889 N N . HIS A 1 1126 ? -35.050 -18.258 32.720 1.00 89.75 1126 HIS A N 1
ATOM 8890 C CA . HIS A 1 1126 ? -35.614 -19.588 32.928 1.00 89.75 1126 HIS A CA 1
ATOM 8891 C C . HIS A 1 1126 ? -34.601 -20.481 33.648 1.00 89.75 1126 HIS A C 1
ATOM 8893 O O . HIS A 1 1126 ? -33.431 -20.512 33.271 1.00 89.75 1126 HIS A O 1
ATOM 8899 N N . THR A 1 1127 ? -35.048 -21.221 34.663 1.00 85.50 1127 THR A N 1
ATOM 8900 C CA . THR A 1 1127 ? -34.286 -22.333 35.246 1.00 85.50 1127 THR A CA 1
ATOM 8901 C C . THR A 1 1127 ? -34.562 -23.603 34.445 1.00 85.50 1127 THR A C 1
ATOM 8903 O O . THR A 1 1127 ? -35.698 -23.838 34.034 1.00 85.50 1127 THR A O 1
ATOM 8906 N N . GLU A 1 1128 ? -33.529 -24.412 34.198 1.00 77.31 1128 GLU A N 1
ATOM 8907 C CA . GLU A 1 1128 ? -33.636 -25.649 33.406 1.00 77.31 1128 GLU A CA 1
ATOM 8908 C C . GLU A 1 1128 ? -34.227 -25.428 31.999 1.00 77.31 1128 GLU A C 1
ATOM 8910 O O . GLU A 1 1128 ? -35.142 -26.135 31.559 1.00 77.31 1128 GLU A O 1
ATOM 8915 N N . GLY A 1 1129 ? -33.717 -24.418 31.286 1.00 65.69 1129 GLY A N 1
ATOM 8916 C CA . GLY A 1 1129 ? -34.170 -24.083 29.935 1.00 65.69 1129 GLY A CA 1
ATOM 8917 C C . GLY A 1 1129 ? -33.991 -25.258 28.972 1.00 65.69 1129 GLY A C 1
ATOM 8918 O O . GLY A 1 1129 ? -32.928 -25.874 28.929 1.00 65.69 1129 GLY A O 1
ATOM 8919 N N . THR A 1 1130 ? -35.036 -25.597 28.211 1.00 65.88 1130 THR A N 1
ATOM 8920 C CA . THR A 1 1130 ? -35.003 -26.728 27.266 1.00 65.88 1130 THR A CA 1
ATOM 8921 C C . THR A 1 1130 ? -34.180 -26.373 26.026 1.00 65.88 1130 THR A C 1
ATOM 8923 O O . THR A 1 1130 ? -34.461 -25.379 25.363 1.00 65.88 1130 THR A O 1
ATOM 8926 N N . MET A 1 1131 ? -33.195 -27.209 25.707 1.00 66.69 1131 MET A N 1
ATOM 8927 C CA . MET A 1 1131 ? -32.270 -27.090 24.576 1.00 66.69 1131 MET A CA 1
ATOM 8928 C C . MET A 1 1131 ? -32.498 -28.243 23.574 1.00 66.69 1131 MET A C 1
ATOM 8930 O O . MET A 1 1131 ? -33.245 -29.181 23.872 1.00 66.69 1131 MET A O 1
ATOM 8934 N N . PRO A 1 1132 ? -31.889 -28.216 22.370 1.00 54.69 1132 PRO A N 1
ATOM 8935 C CA . PRO A 1 1132 ? -32.000 -29.314 21.408 1.00 54.69 1132 PRO A CA 1
ATOM 8936 C C . PRO A 1 1132 ? -31.673 -30.688 22.018 1.00 54.69 1132 PRO A C 1
ATOM 8938 O O . PRO A 1 1132 ? -30.825 -30.806 22.906 1.00 54.69 1132 PRO A O 1
ATOM 8941 N N . SER A 1 1133 ? -32.340 -31.735 21.523 1.00 55.88 1133 SER A N 1
ATOM 8942 C CA . SER A 1 1133 ? -32.202 -33.126 21.998 1.00 55.88 1133 SER A CA 1
ATOM 8943 C C . SER A 1 1133 ? -32.692 -33.387 23.436 1.00 55.88 1133 SER A C 1
ATOM 8945 O O . SER A 1 1133 ? -32.146 -34.257 24.109 1.00 55.88 1133 SER A O 1
ATOM 8947 N N . ASP A 1 1134 ? -33.702 -32.645 23.913 1.00 59.78 1134 ASP A N 1
ATOM 8948 C CA . ASP A 1 1134 ? -34.291 -32.755 25.268 1.00 59.78 1134 ASP A CA 1
ATOM 8949 C C . ASP A 1 1134 ? -33.291 -32.540 26.425 1.00 59.78 1134 ASP A C 1
ATOM 8951 O O . ASP A 1 1134 ? -33.535 -32.927 27.572 1.00 59.78 1134 ASP A O 1
ATOM 8955 N N . THR A 1 1135 ? -32.160 -31.891 26.142 1.00 64.88 1135 THR A N 1
ATOM 8956 C CA . THR A 1 1135 ? -31.171 -31.501 27.156 1.00 64.88 1135 THR A CA 1
ATOM 8957 C C . THR A 1 1135 ? -31.553 -30.163 27.797 1.00 64.88 1135 THR A C 1
ATOM 8959 O O . THR A 1 1135 ? -32.339 -29.404 27.228 1.00 64.88 1135 THR A O 1
ATOM 8962 N N . ARG A 1 1136 ? -31.057 -29.865 29.005 1.00 74.06 1136 ARG A N 1
ATOM 8963 C CA . ARG A 1 1136 ? -31.381 -28.621 29.723 1.00 74.06 1136 ARG A CA 1
ATOM 8964 C C . ARG A 1 1136 ? -30.110 -27.914 30.165 1.00 74.06 1136 ARG A C 1
ATOM 8966 O O . ARG A 1 1136 ? -29.263 -28.555 30.778 1.00 74.06 1136 ARG A O 1
ATOM 8973 N N . CYS A 1 1137 ? -29.999 -26.620 29.876 1.00 84.81 1137 CYS A N 1
ATOM 8974 C CA . CYS A 1 1137 ? -28.963 -25.778 30.475 1.00 84.81 1137 CYS A CA 1
ATOM 8975 C C . CYS A 1 1137 ? -29.432 -25.267 31.844 1.00 84.81 1137 CYS A C 1
ATOM 8977 O O . CYS A 1 1137 ? -30.639 -25.172 32.093 1.00 84.81 1137 CYS A O 1
ATOM 8979 N N . ASP A 1 1138 ? -28.495 -24.926 32.730 1.00 88.44 1138 ASP A N 1
ATOM 8980 C CA . ASP A 1 1138 ? -28.842 -24.504 34.091 1.00 88.44 1138 ASP A CA 1
ATOM 8981 C C . ASP A 1 1138 ? -29.709 -23.239 34.099 1.00 88.44 1138 ASP A C 1
ATOM 8983 O O . ASP A 1 1138 ? -30.800 -23.239 34.676 1.00 88.44 1138 ASP A O 1
ATOM 8987 N N . LEU A 1 1139 ? -29.276 -22.178 33.414 1.00 92.06 1139 LEU A N 1
ATOM 8988 C CA . LEU A 1 1139 ? -30.103 -20.993 33.172 1.00 92.06 1139 LEU A CA 1
ATOM 8989 C C . LEU A 1 1139 ? -30.206 -20.694 31.681 1.00 92.06 1139 LEU A C 1
ATOM 8991 O O . LEU A 1 1139 ? -29.265 -20.909 30.920 1.00 92.06 1139 LEU A O 1
ATOM 8995 N N . LEU A 1 1140 ? -31.345 -20.141 31.279 1.00 91.69 1140 LEU A N 1
ATOM 8996 C CA . LEU A 1 1140 ? -31.572 -19.634 29.933 1.00 91.69 1140 LEU A CA 1
ATOM 8997 C C . LEU A 1 1140 ? -32.137 -18.217 30.009 1.00 91.69 1140 LEU A C 1
ATOM 8999 O O . LEU A 1 1140 ? -33.203 -17.998 30.589 1.00 91.69 1140 LEU A O 1
ATOM 9003 N N . CYS A 1 1141 ? -31.419 -17.253 29.436 1.00 93.06 1141 CYS A N 1
ATOM 9004 C CA . CYS A 1 1141 ? -31.900 -15.882 29.290 1.00 93.06 1141 CYS A CA 1
ATOM 9005 C C . CYS A 1 1141 ? -32.490 -15.689 27.888 1.00 93.06 1141 CYS A C 1
ATOM 9007 O O . CYS A 1 1141 ? -31.758 -15.774 26.904 1.00 93.06 1141 CYS A O 1
ATOM 9009 N N . THR A 1 1142 ? -33.789 -15.394 27.804 1.00 91.38 1142 THR A N 1
ATOM 9010 C CA . THR A 1 1142 ? -34.530 -15.313 26.535 1.00 91.38 1142 THR A CA 1
ATOM 9011 C C . THR A 1 1142 ? -35.136 -13.928 26.316 1.00 91.38 1142 THR A C 1
ATOM 9013 O O . THR A 1 1142 ? -35.788 -13.366 27.204 1.00 91.38 1142 THR A O 1
ATOM 9016 N N . ILE A 1 1143 ? -34.983 -13.397 25.101 1.00 91.88 1143 ILE A N 1
ATOM 9017 C CA . ILE A 1 1143 ? -35.644 -12.173 24.626 1.00 91.88 1143 ILE A CA 1
ATOM 9018 C C . ILE A 1 1143 ? -35.972 -12.309 23.132 1.00 91.88 1143 ILE A C 1
ATOM 9020 O O . ILE A 1 1143 ? -35.094 -12.529 22.305 1.00 91.88 1143 ILE A O 1
ATOM 9024 N N . GLY A 1 1144 ? -37.257 -12.209 22.775 1.00 87.56 1144 GLY A N 1
ATOM 9025 C CA . GLY A 1 1144 ? -37.711 -12.493 21.408 1.00 87.56 1144 GLY A CA 1
ATOM 9026 C C . GLY A 1 1144 ? -37.311 -13.903 20.952 1.00 87.56 1144 GLY A C 1
ATOM 9027 O O . GLY A 1 1144 ? -37.667 -14.881 21.606 1.00 87.56 1144 GLY A O 1
ATOM 9028 N N . GLU A 1 1145 ? -36.563 -13.975 19.850 1.00 85.69 1145 GLU A N 1
ATOM 9029 C CA . GLU A 1 1145 ? -36.010 -15.208 19.266 1.00 85.69 1145 GLU A CA 1
ATOM 9030 C C . GLU A 1 1145 ? -34.579 -15.524 19.746 1.00 85.69 1145 GLU A C 1
ATOM 9032 O O . GLU A 1 1145 ? -33.975 -16.475 19.263 1.00 85.69 1145 GLU A O 1
ATOM 9037 N N . MET A 1 1146 ? -34.007 -14.733 20.657 1.00 91.06 1146 MET A N 1
ATOM 9038 C CA . MET A 1 1146 ? -32.648 -14.926 21.171 1.00 91.06 1146 MET A CA 1
ATOM 9039 C C . MET A 1 1146 ? -32.656 -15.747 22.457 1.00 91.06 1146 MET A C 1
ATOM 9041 O O . MET A 1 1146 ? -33.406 -15.433 23.383 1.00 91.06 1146 MET A O 1
ATOM 9045 N N . ASP A 1 1147 ? -31.760 -16.730 22.530 1.00 91.00 1147 ASP A N 1
ATOM 9046 C CA . ASP A 1 1147 ? -31.623 -17.653 23.657 1.00 91.00 1147 ASP A CA 1
ATOM 9047 C C . ASP A 1 1147 ? -30.155 -17.719 24.099 1.00 91.00 1147 ASP A C 1
ATOM 9049 O O . ASP A 1 1147 ? -29.314 -18.253 23.378 1.00 91.00 1147 ASP A O 1
ATOM 9053 N N . LEU A 1 1148 ? -29.834 -17.181 25.281 1.00 93.38 1148 LEU A N 1
ATOM 9054 C CA . LEU A 1 1148 ? -28.484 -17.217 25.851 1.00 93.38 1148 LEU A CA 1
ATOM 9055 C C . LEU A 1 1148 ? -28.389 -18.278 26.962 1.00 93.38 1148 LEU A C 1
ATOM 9057 O O . LEU A 1 1148 ? -28.861 -18.025 28.078 1.00 93.38 1148 LEU A O 1
ATOM 9061 N N . PRO A 1 1149 ? -27.777 -19.446 26.692 1.00 93.75 1149 PRO A N 1
ATOM 9062 C CA . PRO A 1 1149 ? -27.576 -20.477 27.702 1.00 93.75 1149 PRO A CA 1
ATOM 9063 C C . PRO A 1 1149 ? -26.447 -20.106 28.674 1.00 93.75 1149 PRO A C 1
ATOM 9065 O O . PRO A 1 1149 ? -25.392 -19.599 28.273 1.00 93.75 1149 PRO A O 1
ATOM 9068 N N . ILE A 1 1150 ? -26.656 -20.409 29.955 1.00 93.81 1150 ILE A N 1
ATOM 9069 C CA . ILE A 1 1150 ? -25.657 -20.303 31.019 1.00 93.81 1150 ILE A CA 1
ATOM 9070 C C . ILE A 1 1150 ? -25.520 -21.669 31.688 1.00 93.81 1150 ILE A C 1
ATOM 9072 O O . ILE A 1 1150 ? -26.505 -22.215 32.188 1.00 93.81 1150 ILE A O 1
ATOM 9076 N N . GLU A 1 1151 ? -24.298 -22.186 31.722 1.00 94.50 1151 GLU A N 1
ATOM 9077 C CA . GLU A 1 1151 ? -23.960 -23.437 32.402 1.00 94.50 1151 GLU A CA 1
ATOM 9078 C C . GLU A 1 1151 ? -23.234 -23.130 33.714 1.00 94.50 1151 GLU A C 1
ATOM 9080 O O . GLU A 1 1151 ? -22.282 -22.344 33.725 1.00 94.50 1151 GLU A O 1
ATOM 9085 N N . ILE A 1 1152 ? -23.679 -23.730 34.821 1.00 94.50 1152 ILE A N 1
ATOM 9086 C CA . ILE A 1 1152 ? -23.203 -23.448 36.175 1.00 94.50 1152 ILE A CA 1
ATOM 9087 C C . ILE A 1 1152 ? -22.520 -24.685 36.755 1.00 94.50 1152 ILE A C 1
ATOM 9089 O O . ILE A 1 1152 ? -23.113 -25.754 36.858 1.00 94.50 1152 ILE A O 1
ATOM 9093 N N . LYS A 1 1153 ? -21.282 -24.532 37.237 1.00 94.75 1153 LYS A N 1
ATOM 9094 C CA . LYS A 1 1153 ? -20.588 -25.595 37.981 1.00 94.75 1153 LYS A CA 1
ATOM 9095 C C . LYS A 1 1153 ? -20.084 -25.111 39.332 1.00 94.75 1153 LYS A C 1
ATOM 9097 O O . LYS A 1 1153 ? -19.464 -24.056 39.471 1.00 94.75 1153 LYS A O 1
ATOM 9102 N N . GLY A 1 1154 ? -20.319 -25.913 40.359 1.00 92.25 1154 GLY A N 1
ATOM 9103 C CA . GLY A 1 1154 ? -19.690 -25.761 41.659 1.00 92.25 1154 GLY A CA 1
ATOM 9104 C C . GLY A 1 1154 ? -18.208 -26.096 41.569 1.00 92.25 1154 GLY A C 1
ATOM 9105 O O . GLY A 1 1154 ? -17.805 -26.995 40.832 1.00 92.25 1154 GLY A O 1
ATOM 9106 N N . GLN A 1 1155 ? -17.375 -25.427 42.368 1.00 91.88 1155 GLN A N 1
ATOM 9107 C CA . GLN A 1 1155 ? -15.931 -25.676 42.363 1.00 91.88 1155 GLN A CA 1
ATOM 9108 C C . GLN A 1 1155 ? -15.524 -27.142 42.605 1.00 91.88 1155 GLN A C 1
ATOM 9110 O O . GLN A 1 1155 ? -14.400 -27.493 42.295 1.00 91.88 1155 GLN A O 1
ATOM 9115 N N . TRP A 1 1156 ? -16.381 -27.993 43.177 1.00 91.00 1156 TRP A N 1
ATOM 9116 C CA . TRP A 1 1156 ? -16.113 -29.417 43.431 1.00 91.00 1156 TRP A CA 1
ATOM 9117 C C . TRP A 1 1156 ? -16.484 -30.339 42.267 1.00 91.00 1156 TRP A C 1
ATOM 9119 O O . TRP A 1 1156 ? -16.200 -31.537 42.338 1.00 91.00 1156 TRP A O 1
ATOM 9129 N N . ASN A 1 1157 ? -17.168 -29.822 41.246 1.00 92.75 1157 ASN A N 1
ATOM 9130 C CA . ASN A 1 1157 ? -17.710 -30.634 40.171 1.00 92.75 1157 ASN A CA 1
ATOM 9131 C C . ASN A 1 1157 ? -16.569 -31.308 39.378 1.00 92.75 1157 ASN A C 1
ATOM 9133 O O . ASN A 1 1157 ? -15.598 -30.626 39.031 1.00 92.75 1157 ASN A O 1
ATOM 9137 N N . PRO A 1 1158 ? -16.643 -32.626 39.089 1.00 89.81 1158 PRO A N 1
ATOM 9138 C CA . PRO A 1 1158 ? -15.619 -33.323 38.306 1.00 89.81 1158 PRO A CA 1
ATOM 9139 C C . PRO A 1 1158 ? -15.405 -32.723 36.907 1.00 89.81 1158 PRO A C 1
ATOM 9141 O O . PRO A 1 1158 ? -14.294 -32.803 36.387 1.00 89.81 1158 PRO A O 1
ATOM 9144 N N . GLU A 1 1159 ? -16.427 -32.089 36.333 1.00 91.75 1159 GLU A N 1
ATOM 9145 C CA . GLU A 1 1159 ? -16.440 -31.537 34.973 1.00 91.75 1159 GLU A CA 1
ATOM 9146 C C . GLU A 1 1159 ? -16.093 -30.042 34.927 1.00 91.75 1159 GLU A C 1
ATOM 9148 O O . GLU A 1 1159 ? -16.181 -29.429 33.868 1.00 91.75 1159 GLU A O 1
ATOM 9153 N N . ILE A 1 1160 ? -15.654 -29.430 36.038 1.00 92.44 1160 ILE A N 1
ATOM 9154 C CA . ILE A 1 1160 ? -15.347 -27.986 36.092 1.00 92.44 1160 ILE A CA 1
ATOM 9155 C C . ILE A 1 1160 ? -14.385 -27.519 34.985 1.00 92.44 1160 ILE A C 1
ATOM 9157 O O . ILE A 1 1160 ? -14.475 -26.382 34.523 1.00 92.44 1160 ILE A O 1
ATOM 9161 N N . TRP A 1 1161 ? -13.468 -28.395 34.567 1.00 91.31 1161 TRP A N 1
ATOM 9162 C CA . TRP A 1 1161 ? -12.473 -28.104 33.540 1.00 91.31 1161 TRP A CA 1
ATOM 9163 C C . TRP A 1 1161 ? -12.970 -28.414 32.121 1.00 91.31 1161 TRP A C 1
ATOM 9165 O O . TRP A 1 1161 ? -12.389 -27.907 31.173 1.00 91.31 1161 TRP A O 1
ATOM 9175 N N . THR A 1 1162 ? -14.011 -29.234 31.944 1.00 90.50 1162 THR A N 1
ATOM 9176 C CA . THR A 1 1162 ? -14.443 -29.721 30.619 1.00 90.50 1162 THR A CA 1
ATOM 9177 C C . THR A 1 1162 ? -15.807 -29.182 30.182 1.00 90.50 1162 THR A C 1
ATOM 9179 O O . THR A 1 1162 ? -16.040 -29.025 28.986 1.00 90.50 1162 THR A O 1
ATOM 9182 N N . ALA A 1 1163 ? -16.691 -28.822 31.119 1.00 88.56 1163 ALA A N 1
ATOM 9183 C CA . ALA A 1 1163 ? -18.083 -28.465 30.834 1.00 88.56 1163 ALA A CA 1
ATOM 9184 C C . ALA A 1 1163 ? -18.242 -27.260 29.886 1.00 88.56 1163 ALA A C 1
ATOM 9186 O O . ALA A 1 1163 ? -19.158 -27.252 2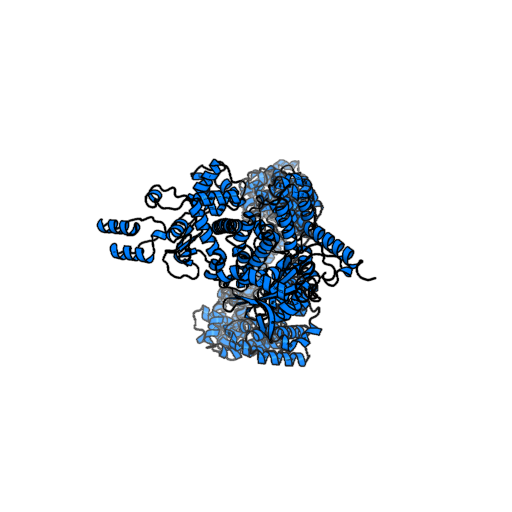9.064 1.00 88.56 1163 ALA A O 1
ATOM 9187 N N . ALA A 1 1164 ? -17.333 -26.280 29.929 1.00 88.75 1164 ALA A N 1
ATOM 9188 C CA . ALA A 1 1164 ? -17.361 -25.142 29.007 1.00 88.75 1164 ALA A CA 1
ATOM 9189 C C . ALA A 1 1164 ? -17.247 -25.578 27.529 1.00 88.75 1164 ALA A C 1
ATOM 9191 O O . ALA A 1 1164 ? -18.055 -25.166 26.700 1.00 88.75 1164 ALA A O 1
ATOM 9192 N N . SER A 1 1165 ? -16.290 -26.451 27.202 1.00 86.75 1165 SER A N 1
ATOM 9193 C CA . SER A 1 1165 ? -16.050 -26.890 25.819 1.00 86.75 1165 SER A CA 1
ATOM 9194 C C . SER A 1 1165 ? -16.908 -28.094 25.406 1.00 86.75 1165 SER A C 1
ATOM 9196 O O . SER A 1 1165 ? -17.269 -28.236 24.238 1.00 86.75 1165 SER A O 1
ATOM 9198 N N . GLU A 1 1166 ? -17.265 -28.975 26.343 1.00 85.69 1166 GLU A N 1
ATOM 9199 C CA . GLU A 1 1166 ? -18.003 -30.207 26.037 1.00 85.69 1166 GLU A CA 1
ATOM 9200 C C . GLU A 1 1166 ? -19.523 -30.055 26.153 1.00 85.69 1166 GLU A C 1
ATOM 9202 O O . GLU A 1 1166 ? -20.243 -30.578 25.305 1.00 85.69 1166 GLU A O 1
ATOM 9207 N N . GLN A 1 1167 ? -20.028 -29.338 27.163 1.00 85.25 1167 GLN A N 1
ATOM 9208 C CA . GLN A 1 1167 ? -21.472 -29.200 27.398 1.00 85.25 1167 GLN A CA 1
ATOM 9209 C C . GLN A 1 1167 ? -22.012 -27.927 26.752 1.00 85.25 1167 GLN A C 1
ATOM 9211 O O . GLN A 1 1167 ? -22.910 -27.990 25.911 1.00 85.25 1167 GLN A O 1
ATOM 9216 N N . LEU A 1 1168 ? -21.430 -26.774 27.086 1.00 85.19 1168 LEU A N 1
ATOM 9217 C CA . LEU A 1 1168 ? -21.919 -25.491 26.591 1.00 85.19 1168 LEU A CA 1
ATOM 9218 C C . LEU A 1 1168 ? -21.661 -25.339 25.082 1.00 85.19 1168 LEU A C 1
ATOM 9220 O O . LEU A 1 1168 ? -22.613 -25.163 24.329 1.00 85.19 1168 LEU A O 1
ATOM 9224 N N . GLU A 1 1169 ? -20.417 -25.487 24.620 1.00 84.81 1169 GLU A N 1
ATOM 9225 C CA . GLU A 1 1169 ? -20.065 -25.380 23.188 1.00 84.81 1169 GLU A CA 1
ATOM 9226 C C . GLU A 1 1169 ? -20.403 -26.624 22.359 1.00 84.81 1169 GLU A C 1
ATOM 9228 O O . GLU A 1 1169 ? -20.734 -26.537 21.171 1.00 84.81 1169 GLU A O 1
ATOM 9233 N N . GLY A 1 1170 ? -20.305 -27.805 22.972 1.00 74.38 1170 GLY A N 1
ATOM 9234 C CA . GLY A 1 1170 ? -20.607 -29.072 22.312 1.00 74.38 1170 GLY A CA 1
ATOM 9235 C C . GLY A 1 1170 ? -22.097 -29.263 22.027 1.00 74.38 1170 GLY A C 1
ATOM 9236 O O . GLY A 1 1170 ? -22.429 -29.872 21.007 1.00 74.38 1170 GLY A O 1
ATOM 9237 N N . ASN A 1 1171 ? -22.973 -28.695 22.869 1.00 77.62 1171 ASN A N 1
ATOM 9238 C CA . ASN A 1 1171 ? -24.423 -28.872 22.778 1.00 77.62 1171 ASN A CA 1
ATOM 9239 C C . ASN A 1 1171 ? -25.186 -27.539 22.726 1.00 77.62 1171 ASN A C 1
ATOM 9241 O O . ASN A 1 1171 ? -25.811 -27.230 21.712 1.00 77.62 1171 ASN A O 1
ATOM 9245 N N . TYR A 1 1172 ? -25.169 -26.754 23.807 1.00 74.94 1172 TYR A N 1
ATOM 9246 C CA . TYR A 1 1172 ? -26.162 -25.695 24.036 1.00 74.94 1172 TYR A CA 1
ATOM 9247 C C . TYR A 1 1172 ? -26.003 -24.484 23.111 1.00 74.94 1172 TYR A C 1
ATOM 9249 O O . TYR A 1 1172 ? -26.971 -24.050 22.484 1.00 74.94 1172 TYR A O 1
ATOM 9257 N N . SER A 1 1173 ? -24.792 -23.948 22.969 1.00 71.88 1173 SER A N 1
ATOM 9258 C CA . SER A 1 1173 ? -24.557 -22.732 22.185 1.00 71.88 1173 SER A CA 1
ATOM 9259 C C . SER A 1 1173 ? -24.626 -22.964 20.667 1.00 71.88 1173 SER A C 1
ATOM 9261 O O . SER A 1 1173 ? -24.733 -22.003 19.908 1.00 71.88 1173 SER A O 1
ATOM 9263 N N . ARG A 1 1174 ? -24.664 -24.226 20.202 1.00 71.31 1174 ARG A N 1
ATOM 9264 C CA . ARG A 1 1174 ? -24.853 -24.587 18.780 1.00 71.31 1174 ARG A CA 1
ATOM 9265 C C . ARG A 1 1174 ? -26.253 -24.298 18.252 1.00 71.31 1174 ARG A C 1
ATOM 9267 O O . ARG A 1 1174 ? -26.462 -24.319 17.040 1.00 71.31 1174 ARG A O 1
ATOM 9274 N N . HIS A 1 1175 ? -27.221 -24.064 19.136 1.00 73.56 1175 HIS A N 1
ATOM 9275 C CA . HIS A 1 1175 ? -28.564 -23.707 18.712 1.00 73.56 1175 HIS A CA 1
ATOM 9276 C C . HIS A 1 1175 ? -28.550 -22.376 17.946 1.00 73.56 1175 HIS A C 1
ATOM 9278 O O . HIS A 1 1175 ? -27.892 -21.421 18.361 1.00 73.56 1175 HIS A O 1
ATOM 9284 N N . TYR A 1 1176 ? -29.303 -22.287 16.845 1.00 70.81 1176 TYR A N 1
ATOM 9285 C CA . TYR A 1 1176 ? -29.273 -21.107 15.971 1.00 70.81 1176 TYR A CA 1
ATOM 9286 C C . TYR A 1 1176 ? -29.656 -19.811 16.712 1.00 70.81 1176 TYR A C 1
ATOM 9288 O O . TYR A 1 1176 ? -29.107 -18.756 16.412 1.00 70.81 1176 TYR A O 1
ATOM 9296 N N . ARG A 1 1177 ? -30.519 -19.900 17.736 1.00 79.75 1177 ARG A N 1
ATOM 9297 C CA . ARG A 1 1177 ? -30.924 -18.764 18.588 1.00 79.75 1177 ARG A CA 1
ATOM 9298 C C . ARG A 1 1177 ? -29.849 -18.273 19.562 1.00 79.75 1177 ARG A C 1
ATOM 9300 O O . ARG A 1 1177 ? -29.942 -17.147 20.043 1.00 79.75 1177 ARG A O 1
ATOM 9307 N N . ALA A 1 1178 ? -28.845 -19.103 19.845 1.00 78.50 1178 ALA A N 1
ATOM 9308 C CA . ALA A 1 1178 ? -27.695 -18.748 20.674 1.00 78.50 1178 ALA A CA 1
ATOM 9309 C C . ALA A 1 1178 ? -26.527 -18.205 19.838 1.00 78.50 1178 ALA A C 1
ATOM 9311 O O . ALA A 1 1178 ? -25.613 -17.586 20.378 1.00 78.50 1178 ALA A O 1
ATOM 9312 N N . SER A 1 1179 ? -26.531 -18.425 18.516 1.00 82.00 1179 SER A N 1
ATOM 9313 C CA . SER A 1 1179 ? -25.478 -17.970 17.596 1.00 82.00 1179 SER A CA 1
ATOM 9314 C C . SER A 1 1179 ? -24.051 -18.358 18.043 1.00 82.00 1179 SER A C 1
ATOM 9316 O O . SER A 1 1179 ? -23.083 -17.618 17.823 1.00 82.00 1179 SER A O 1
ATOM 9318 N N . GLY A 1 1180 ? -23.892 -19.512 18.698 1.00 82.81 1180 GLY A N 1
ATOM 9319 C CA . GLY A 1 1180 ? -22.609 -19.959 19.245 1.00 82.81 1180 GLY A CA 1
ATOM 9320 C C . GLY A 1 1180 ? -22.215 -19.323 20.581 1.00 82.81 1180 GLY A C 1
ATOM 9321 O O . GLY A 1 1180 ? -21.114 -19.594 21.050 1.00 82.81 1180 GLY A O 1
ATOM 9322 N N . ARG A 1 1181 ? -23.055 -18.482 21.200 1.00 90.06 1181 ARG A N 1
ATOM 9323 C CA . ARG A 1 1181 ? -22.741 -17.753 22.441 1.00 90.06 1181 ARG A CA 1
ATOM 9324 C C . ARG A 1 1181 ? -23.330 -18.417 23.680 1.00 90.06 1181 ARG A C 1
ATOM 9326 O O . ARG A 1 1181 ? -24.418 -18.985 23.645 1.00 90.06 1181 ARG A O 1
ATOM 9333 N N . GLY A 1 1182 ? -22.609 -18.308 24.791 1.00 93.06 1182 GLY A N 1
ATOM 9334 C CA . GLY A 1 1182 ? -23.032 -18.811 26.098 1.00 93.06 1182 GLY A CA 1
ATOM 9335 C C . GLY A 1 1182 ? -22.193 -18.236 27.236 1.00 93.06 1182 GLY A C 1
ATOM 9336 O O . GLY A 1 1182 ? -21.189 -17.559 26.998 1.00 93.06 1182 GLY A O 1
ATOM 9337 N N . ILE A 1 1183 ? -22.608 -18.480 28.478 1.00 95.25 1183 ILE A N 1
ATOM 9338 C CA . ILE A 1 1183 ? -21.843 -18.100 29.674 1.00 95.25 1183 ILE A CA 1
ATOM 9339 C C . ILE A 1 1183 ? -21.538 -19.355 30.490 1.00 95.25 1183 ILE A C 1
ATOM 9341 O O . ILE A 1 1183 ? -22.437 -20.123 30.815 1.00 95.25 1183 ILE A O 1
ATOM 9345 N N . TYR A 1 1184 ? -20.273 -19.555 30.845 1.00 95.88 1184 TYR A N 1
ATOM 9346 C CA . TYR A 1 1184 ? -19.870 -20.591 31.788 1.00 95.88 1184 TYR A CA 1
ATOM 9347 C C . TYR A 1 1184 ? -19.570 -19.958 33.145 1.00 95.88 1184 TYR A C 1
ATOM 9349 O O . TYR A 1 1184 ? -18.649 -19.146 33.272 1.00 95.88 1184 TYR A O 1
ATOM 9357 N N . LEU A 1 1185 ? -20.366 -20.312 34.151 1.00 96.25 1185 LEU A N 1
ATOM 9358 C CA . LEU A 1 1185 ? -20.332 -19.724 35.482 1.00 96.25 1185 LEU A CA 1
ATOM 9359 C C . LEU A 1 1185 ? -19.833 -20.745 36.505 1.00 96.25 1185 LEU A C 1
ATOM 9361 O O . LEU A 1 1185 ? -20.443 -21.788 36.724 1.00 96.25 1185 LEU A O 1
ATOM 9365 N N . VAL A 1 1186 ? -18.748 -20.419 37.202 1.00 95.94 1186 VAL A N 1
ATOM 9366 C CA . VAL A 1 1186 ? -18.214 -21.250 38.287 1.00 95.94 1186 VAL A CA 1
ATOM 9367 C C . VAL A 1 1186 ? -18.504 -20.623 39.644 1.00 95.94 1186 VAL A C 1
ATOM 9369 O O . VAL A 1 1186 ? -18.245 -19.442 39.859 1.00 95.94 1186 VAL A O 1
ATOM 9372 N N . LEU A 1 1187 ? -18.994 -21.422 40.590 1.00 94.75 1187 LEU A N 1
ATOM 9373 C CA . LEU A 1 1187 ? -19.228 -20.996 41.972 1.00 94.75 1187 LEU A CA 1
ATOM 9374 C C . LEU A 1 1187 ? -17.988 -21.272 42.832 1.00 94.75 1187 LEU A C 1
ATOM 9376 O O . LEU A 1 1187 ? -17.656 -22.432 43.105 1.00 94.75 1187 LEU A O 1
ATOM 9380 N N . TRP A 1 1188 ? -17.324 -20.212 43.295 1.00 93.88 1188 TRP A N 1
ATOM 9381 C CA . TRP A 1 1188 ? -16.154 -20.295 44.169 1.00 93.88 1188 TRP A CA 1
ATOM 9382 C C . TRP A 1 1188 ? -16.521 -20.015 45.629 1.00 93.88 1188 TRP A C 1
ATOM 9384 O O . TRP A 1 1188 ? -16.884 -18.912 46.016 1.00 93.88 1188 TRP A O 1
ATOM 9394 N N . PHE A 1 1189 ? -16.376 -21.031 46.469 1.00 92.19 1189 PHE A N 1
ATOM 9395 C CA . PHE A 1 1189 ? -16.619 -21.027 47.912 1.00 92.19 1189 PHE A CA 1
ATOM 9396 C C . PHE A 1 1189 ? -15.334 -20.859 48.728 1.00 92.19 1189 PHE A C 1
ATOM 9398 O O . PHE A 1 1189 ? -15.356 -20.874 49.963 1.00 92.19 1189 PHE A O 1
ATOM 9405 N N . GLY A 1 1190 ? -14.194 -20.702 48.059 1.00 88.44 1190 GLY A N 1
ATOM 9406 C CA . GLY A 1 1190 ? -12.902 -20.737 48.709 1.00 88.44 1190 GLY A CA 1
ATOM 9407 C C . GLY A 1 1190 ? -12.452 -22.160 49.012 1.00 88.44 1190 GLY A C 1
ATOM 9408 O O . GLY A 1 1190 ? -12.872 -23.162 48.438 1.00 88.44 1190 GLY A O 1
ATOM 9409 N N . ASN A 1 1191 ? -11.538 -22.251 49.958 1.00 85.44 1191 ASN A N 1
ATOM 9410 C CA . ASN A 1 1191 ? -10.729 -23.434 50.167 1.00 85.44 1191 ASN A CA 1
ATOM 9411 C C . ASN A 1 1191 ? -11.380 -24.404 51.177 1.00 85.44 1191 ASN A C 1
ATOM 9413 O O . ASN A 1 1191 ? -10.887 -24.582 52.292 1.00 85.44 1191 ASN A O 1
ATOM 9417 N N . VAL A 1 1192 ? -12.485 -25.039 50.768 1.00 85.62 1192 VAL A N 1
ATOM 9418 C CA . VAL A 1 1192 ? -13.362 -25.884 51.603 1.00 85.62 1192 VAL A CA 1
ATOM 9419 C C . VAL A 1 1192 ? -12.958 -27.363 51.562 1.00 85.62 1192 VAL A C 1
ATOM 9421 O O . VAL A 1 1192 ? -12.810 -27.968 50.500 1.00 85.62 1192 VAL A O 1
ATOM 9424 N N . ALA A 1 1193 ? -12.792 -27.993 52.729 1.00 79.62 1193 ALA A N 1
ATOM 9425 C CA . ALA A 1 1193 ? -12.451 -29.414 52.815 1.00 79.62 1193 ALA A CA 1
ATOM 9426 C C . ALA A 1 1193 ? -13.559 -30.300 52.212 1.00 79.62 1193 ALA A C 1
ATOM 9428 O O . ALA A 1 1193 ? -14.708 -30.229 52.632 1.00 79.62 1193 ALA A O 1
ATOM 9429 N N . GLY A 1 1194 ? -13.199 -31.155 51.248 1.00 79.56 1194 GLY A N 1
ATOM 9430 C CA . GLY A 1 1194 ? -14.141 -32.050 50.559 1.00 79.56 1194 GLY A CA 1
ATOM 9431 C C . GLY A 1 1194 ? -14.868 -31.435 49.359 1.00 79.56 1194 GLY A C 1
ATOM 9432 O O . GLY A 1 1194 ? -15.496 -32.178 48.618 1.00 79.56 1194 GLY A O 1
ATOM 9433 N N . SER A 1 1195 ? -14.725 -30.127 49.124 1.00 82.88 1195 SER A N 1
ATOM 9434 C CA . SER A 1 1195 ? -15.396 -29.417 48.026 1.00 82.88 1195 SER A CA 1
ATOM 9435 C C . SER A 1 1195 ? -14.423 -28.592 47.180 1.00 82.88 1195 SER A C 1
ATOM 9437 O O . SER A 1 1195 ? -14.816 -27.604 46.582 1.00 82.88 1195 SER A O 1
ATOM 9439 N N . ASN A 1 1196 ? -13.135 -28.936 47.162 1.00 84.88 1196 ASN A N 1
ATOM 9440 C CA . ASN A 1 1196 ? -12.125 -28.239 46.360 1.00 84.88 1196 ASN A CA 1
ATOM 9441 C C . ASN A 1 1196 ? -12.123 -28.742 44.899 1.00 84.88 1196 ASN A C 1
ATOM 9443 O O . ASN A 1 1196 ? -12.445 -29.914 44.690 1.00 84.88 1196 ASN A O 1
ATOM 9447 N N . PRO A 1 1197 ? -11.661 -27.927 43.929 1.00 85.00 1197 PRO A N 1
ATOM 9448 C CA . PRO A 1 1197 ? -11.478 -28.353 42.543 1.00 85.00 1197 PRO A CA 1
ATOM 9449 C C . PRO A 1 1197 ? -10.759 -29.694 42.352 1.00 85.00 1197 PRO A C 1
ATOM 9451 O O . PRO A 1 1197 ? -9.723 -29.934 42.992 1.00 85.00 1197 PRO A O 1
ATOM 9454 N N . PRO A 1 1198 ? -11.259 -30.569 41.456 1.00 82.12 1198 PRO A N 1
ATOM 9455 C CA . PRO A 1 1198 ? -10.585 -31.810 41.103 1.00 82.12 1198 PRO A CA 1
ATOM 9456 C C . PRO A 1 1198 ? -9.176 -31.519 40.566 1.00 82.12 1198 PRO A C 1
ATOM 9458 O O . PRO A 1 1198 ? -8.945 -30.551 39.842 1.00 82.12 1198 PRO A O 1
ATOM 9461 N N . GLY A 1 1199 ? -8.204 -32.351 40.957 1.00 74.69 1199 GLY A N 1
ATOM 9462 C CA . GLY A 1 1199 ? -6.798 -32.209 40.550 1.00 74.69 1199 GLY A CA 1
ATOM 9463 C C . GLY A 1 1199 ? -5.933 -31.274 41.412 1.00 74.69 1199 GLY A C 1
ATOM 9464 O O . GLY A 1 1199 ? -4.733 -31.162 41.159 1.00 74.69 1199 GLY A O 1
ATOM 9465 N N . ILE A 1 1200 ? -6.473 -30.664 42.479 1.00 69.62 1200 ILE A N 1
ATOM 9466 C CA . ILE A 1 1200 ? -5.747 -29.697 43.334 1.00 69.62 1200 ILE A CA 1
ATOM 9467 C C . ILE A 1 1200 ? -4.438 -30.220 43.946 1.00 69.62 1200 ILE A C 1
ATOM 9469 O O . ILE A 1 1200 ? -3.506 -29.449 44.165 1.00 69.62 1200 ILE A O 1
ATOM 9473 N N . ARG A 1 1201 ? -4.333 -31.527 44.221 1.00 65.38 1201 ARG A N 1
ATOM 9474 C CA . ARG A 1 1201 ? -3.097 -32.115 44.772 1.00 65.38 1201 ARG A CA 1
ATOM 9475 C C . ARG A 1 1201 ? -1.959 -32.173 43.751 1.00 65.38 1201 ARG A C 1
ATOM 9477 O O . ARG A 1 1201 ? -0.808 -32.116 44.157 1.00 65.38 1201 ARG A O 1
ATOM 9484 N N . ALA A 1 1202 ? -2.275 -32.289 42.461 1.00 66.94 1202 ALA A N 1
ATOM 9485 C CA . ALA A 1 1202 ? -1.287 -32.432 41.392 1.00 66.94 1202 ALA A CA 1
ATOM 9486 C C . ALA A 1 1202 ? -0.799 -31.081 40.845 1.00 66.94 1202 ALA A C 1
ATOM 9488 O O . ALA A 1 1202 ? 0.340 -30.983 40.405 1.00 66.94 1202 ALA A O 1
ATOM 9489 N N . ARG A 1 1203 ? -1.649 -30.044 40.869 1.00 69.56 1203 ARG A N 1
ATOM 9490 C CA . ARG A 1 1203 ? -1.380 -28.738 40.231 1.00 69.56 1203 ARG A CA 1
ATOM 9491 C C . ARG A 1 1203 ? -1.397 -27.547 41.196 1.00 69.56 1203 ARG A C 1
ATOM 9493 O O . ARG A 1 1203 ? -1.484 -26.403 40.765 1.00 69.56 1203 ARG A O 1
ATOM 9500 N N . GLY A 1 1204 ? -1.337 -27.811 42.499 1.00 70.19 1204 GLY A N 1
ATOM 9501 C CA . GLY A 1 1204 ? -1.362 -26.778 43.533 1.00 70.19 1204 GLY A CA 1
ATOM 9502 C C . GLY A 1 1204 ? -2.762 -26.237 43.844 1.00 70.19 1204 GLY A C 1
ATOM 9503 O O . GLY A 1 1204 ? -3.725 -26.407 43.092 1.00 70.19 1204 GLY A O 1
ATOM 9504 N N . ARG A 1 1205 ? -2.874 -25.597 45.013 1.00 77.75 1205 ARG A N 1
ATOM 9505 C CA . ARG A 1 1205 ? -4.124 -25.049 45.551 1.00 77.75 1205 ARG A CA 1
ATOM 9506 C C . ARG A 1 1205 ? -4.393 -23.664 44.961 1.00 77.75 1205 ARG A C 1
ATOM 9508 O O . ARG A 1 1205 ? -3.547 -22.787 45.084 1.00 77.75 1205 ARG A O 1
ATOM 9515 N N . LEU A 1 1206 ? -5.576 -23.462 44.381 1.00 84.56 1206 LEU A N 1
ATOM 9516 C CA . LEU A 1 1206 ? -6.009 -22.146 43.900 1.00 84.56 1206 LEU A CA 1
ATOM 9517 C C . LEU A 1 1206 ? -6.393 -21.253 45.090 1.00 84.56 1206 LEU A C 1
ATOM 9519 O O . LEU A 1 1206 ? -7.007 -21.716 46.059 1.00 84.56 1206 LEU A O 1
ATOM 9523 N N . ALA A 1 1207 ? -5.963 -19.992 45.053 1.00 82.88 1207 ALA A N 1
ATOM 9524 C CA . ALA A 1 1207 ? -6.042 -19.085 46.200 1.00 82.88 1207 ALA A CA 1
ATOM 9525 C C . ALA A 1 1207 ? -7.267 -18.153 46.175 1.00 82.88 1207 ALA A C 1
ATOM 9527 O O . ALA A 1 1207 ? -7.688 -17.689 47.234 1.00 82.88 1207 ALA A O 1
ATOM 9528 N N . SER A 1 1208 ? -7.845 -17.893 45.000 1.00 89.12 1208 SER A N 1
ATOM 9529 C CA . SER A 1 1208 ? -8.905 -16.898 44.787 1.00 89.12 1208 SER A CA 1
ATOM 9530 C C . SER A 1 1208 ? -9.810 -17.271 43.607 1.00 89.12 1208 SER A C 1
ATOM 9532 O O . SER A 1 1208 ? -9.449 -18.124 42.798 1.00 89.12 1208 SER A O 1
ATOM 9534 N N . ALA A 1 1209 ? -10.961 -16.599 43.489 1.00 89.56 1209 ALA A N 1
ATOM 9535 C CA . ALA A 1 1209 ? -11.844 -16.712 42.327 1.00 89.56 1209 ALA A CA 1
ATOM 9536 C C . ALA A 1 1209 ? -11.143 -16.297 41.022 1.00 89.56 1209 ALA A C 1
ATOM 9538 O O . ALA A 1 1209 ? -11.289 -16.973 40.008 1.00 89.56 1209 ALA A O 1
ATOM 9539 N N . THR A 1 1210 ? -10.310 -15.252 41.062 1.00 90.00 1210 THR A N 1
ATOM 9540 C CA . THR A 1 1210 ? -9.486 -14.817 39.922 1.00 90.00 1210 THR A CA 1
ATOM 9541 C C . THR A 1 1210 ? -8.544 -15.925 39.450 1.00 90.00 1210 THR A C 1
ATOM 9543 O O . THR A 1 1210 ? -8.514 -16.230 38.265 1.00 90.00 1210 THR A O 1
ATOM 9546 N N . ALA A 1 1211 ? -7.870 -16.616 40.378 1.00 89.44 1211 ALA A N 1
ATOM 9547 C CA . ALA A 1 1211 ? -6.993 -17.736 40.033 1.00 89.44 1211 ALA A CA 1
ATOM 9548 C C . ALA A 1 1211 ? -7.760 -18.931 39.436 1.00 89.44 1211 ALA A C 1
ATOM 9550 O O . ALA A 1 1211 ? -7.191 -19.724 38.692 1.00 89.44 1211 ALA A O 1
ATOM 9551 N N . VAL A 1 1212 ? -9.047 -19.095 39.769 1.00 90.31 1212 VAL A N 1
ATOM 9552 C CA . VAL A 1 1212 ? -9.908 -20.094 39.117 1.00 90.31 1212 VAL A CA 1
ATOM 9553 C C . VAL A 1 1212 ? -10.235 -19.660 37.695 1.00 90.31 1212 VAL A C 1
ATOM 9555 O O . VAL A 1 1212 ? -10.099 -20.475 36.791 1.00 90.31 1212 VAL A O 1
ATOM 9558 N N . LEU A 1 1213 ? -10.621 -18.397 37.496 1.00 92.31 1213 LEU A N 1
ATOM 9559 C CA . LEU A 1 1213 ? -10.954 -17.851 36.180 1.00 92.31 1213 LEU A CA 1
ATOM 9560 C C . LEU A 1 1213 ? -9.779 -17.991 35.199 1.00 92.31 1213 LEU A C 1
ATOM 9562 O O . LEU A 1 1213 ? -9.981 -18.456 34.083 1.00 92.31 1213 LEU A O 1
ATOM 9566 N N . GLU A 1 1214 ? -8.560 -17.672 35.642 1.00 89.81 1214 GLU A N 1
ATOM 9567 C CA . GLU A 1 1214 ? -7.318 -17.831 34.866 1.00 89.81 1214 GLU A CA 1
ATOM 9568 C C . GLU A 1 1214 ? -6.999 -19.304 34.561 1.00 89.81 1214 GLU A C 1
ATOM 9570 O O . GLU A 1 1214 ? -6.547 -19.637 33.470 1.00 89.81 1214 GLU A O 1
ATOM 9575 N N . ALA A 1 1215 ? -7.286 -20.213 35.497 1.00 89.56 1215 ALA A N 1
ATOM 9576 C CA . ALA A 1 1215 ? -7.005 -21.636 35.330 1.00 89.56 1215 ALA A CA 1
ATOM 9577 C C . ALA A 1 1215 ? -8.011 -22.373 34.425 1.00 89.56 1215 ALA A C 1
ATOM 9579 O O . ALA A 1 1215 ? -7.720 -23.494 34.002 1.00 89.56 1215 ALA A O 1
ATOM 9580 N N . LEU A 1 1216 ? -9.197 -21.809 34.159 1.00 90.75 1216 LEU A N 1
ATOM 9581 C CA . LEU A 1 1216 ? -10.237 -22.471 33.361 1.00 90.75 1216 LEU A CA 1
ATOM 9582 C C . LEU A 1 1216 ? -9.785 -22.739 31.911 1.00 90.75 1216 LEU A C 1
ATOM 9584 O O . LEU A 1 1216 ? -9.835 -23.904 31.510 1.00 90.75 1216 LEU A O 1
ATOM 9588 N N . PRO A 1 1217 ? -9.289 -21.746 31.141 1.00 89.31 1217 PRO A N 1
ATOM 9589 C CA . PRO A 1 1217 ? -8.761 -21.994 29.800 1.00 89.31 1217 PRO A CA 1
ATOM 9590 C C . PRO A 1 1217 ? -7.551 -22.936 29.805 1.00 89.31 1217 PRO A C 1
ATOM 9592 O O . PRO A 1 1217 ? -7.501 -23.866 29.007 1.00 89.31 1217 PRO A O 1
ATOM 9595 N N . GLU A 1 1218 ? -6.607 -22.751 30.738 1.00 86.81 1218 GLU A N 1
ATOM 9596 C CA . GLU A 1 1218 ? -5.363 -23.539 30.811 1.00 86.81 1218 GLU A CA 1
ATOM 9597 C C . GLU A 1 1218 ? -5.593 -25.030 31.076 1.00 86.81 1218 GLU A C 1
ATOM 9599 O O . GLU A 1 1218 ? -4.794 -25.887 30.691 1.00 86.81 1218 GLU A O 1
ATOM 9604 N N . ARG A 1 1219 ? -6.646 -25.350 31.834 1.00 88.44 1219 ARG A N 1
ATOM 9605 C CA . ARG A 1 1219 ? -6.937 -26.718 32.277 1.00 88.44 1219 ARG A CA 1
ATOM 9606 C C . ARG A 1 1219 ? -8.031 -27.383 31.452 1.00 88.44 1219 ARG A C 1
ATOM 9608 O O . ARG A 1 1219 ? -8.269 -28.572 31.668 1.00 88.44 1219 ARG A O 1
ATOM 9615 N N . SER A 1 1220 ? -8.651 -26.654 30.524 1.00 88.00 1220 SER A N 1
ATOM 9616 C CA . SER A 1 1220 ? -9.629 -27.207 29.594 1.00 88.00 1220 SER A CA 1
ATOM 9617 C C . SER A 1 1220 ? -8.959 -28.154 28.592 1.00 88.00 1220 SER A C 1
ATOM 9619 O O . SER A 1 1220 ? -7.877 -27.853 28.089 1.00 88.00 1220 SER A O 1
ATOM 9621 N N . PRO A 1 1221 ? -9.569 -29.312 28.275 1.00 84.00 1221 PRO A N 1
ATOM 9622 C CA . PRO A 1 1221 ? -9.013 -30.268 27.315 1.00 84.00 1221 PRO A CA 1
ATOM 9623 C C . PRO A 1 1221 ? -9.057 -29.752 25.872 1.00 84.00 1221 PRO A C 1
ATOM 9625 O O . PRO A 1 1221 ? -8.334 -30.259 25.016 1.00 84.00 1221 PRO A O 1
ATOM 9628 N N . LYS A 1 1222 ? -9.919 -28.768 25.597 1.00 84.06 1222 LYS A N 1
ATOM 9629 C CA . LYS A 1 1222 ? -10.061 -28.095 24.305 1.00 84.06 1222 LYS A CA 1
ATOM 9630 C C . LYS A 1 1222 ? -10.009 -26.578 24.504 1.00 84.06 1222 LYS A C 1
ATOM 9632 O O . LYS A 1 1222 ? -10.502 -26.110 25.536 1.00 84.06 1222 LYS A O 1
ATOM 9637 N N . PRO A 1 1223 ? -9.470 -25.815 23.538 1.00 83.19 1223 PRO A N 1
ATOM 9638 C CA . PRO A 1 1223 ? -9.590 -24.362 23.542 1.00 83.19 1223 PRO A CA 1
ATOM 9639 C C . PRO A 1 1223 ? -11.060 -23.957 23.673 1.00 83.19 1223 PRO A C 1
ATOM 9641 O O . PRO A 1 1223 ? -11.909 -24.498 22.967 1.00 83.19 1223 PRO A O 1
ATOM 9644 N N . ILE A 1 1224 ? -11.347 -23.048 24.602 1.00 85.19 1224 ILE A N 1
ATOM 9645 C CA . ILE A 1 1224 ? -12.687 -22.489 24.804 1.00 85.19 1224 ILE A CA 1
ATOM 9646 C C . ILE A 1 1224 ? -12.859 -21.337 23.809 1.00 85.19 1224 ILE A C 1
ATOM 9648 O O . ILE A 1 1224 ? -11.969 -20.497 23.678 1.00 85.19 1224 ILE A O 1
ATOM 9652 N N . SER A 1 1225 ? -13.988 -21.298 23.109 1.00 83.88 1225 SER A N 1
ATOM 9653 C CA . SER A 1 1225 ? -14.323 -20.242 22.155 1.00 83.88 1225 SER A CA 1
ATOM 9654 C C . SER A 1 1225 ? -14.467 -18.883 22.843 1.00 83.88 1225 SER A C 1
ATOM 9656 O O . SER A 1 1225 ? -15.081 -18.769 23.900 1.00 83.88 1225 SER A O 1
ATOM 9658 N N . GLU A 1 1226 ? -14.030 -17.804 22.189 1.00 81.44 1226 GLU A N 1
ATOM 9659 C CA . GLU A 1 1226 ? -14.244 -16.431 22.677 1.00 81.44 1226 GLU A CA 1
ATOM 9660 C C . GLU A 1 1226 ? -15.725 -16.023 22.765 1.00 81.44 1226 GLU A C 1
ATOM 9662 O O . GLU A 1 1226 ? -16.079 -15.073 23.481 1.00 81.44 1226 GLU A O 1
ATOM 9667 N N . ARG A 1 1227 ? -16.598 -16.743 22.043 1.00 86.38 1227 ARG A N 1
ATOM 9668 C CA . ARG A 1 1227 ? -18.061 -16.605 22.112 1.00 86.38 1227 ARG A CA 1
ATOM 9669 C C . ARG A 1 1227 ? -18.634 -17.152 23.425 1.00 86.38 1227 ARG A C 1
ATOM 9671 O O . ARG A 1 1227 ? -19.755 -16.787 23.790 1.00 86.38 1227 ARG A O 1
ATOM 9678 N N . THR A 1 1228 ? -17.866 -17.955 24.157 1.00 90.94 1228 THR A N 1
ATOM 9679 C CA . THR A 1 1228 ? -18.179 -18.435 25.504 1.00 90.94 1228 THR A CA 1
ATOM 9680 C C . THR A 1 1228 ? -17.527 -17.523 26.537 1.00 90.94 1228 THR A C 1
ATOM 9682 O O . THR A 1 1228 ? -16.304 -17.467 26.657 1.00 90.94 1228 THR A O 1
ATOM 9685 N N . LYS A 1 1229 ? -18.328 -16.792 27.320 1.00 92.38 1229 LYS A N 1
ATOM 9686 C CA . LYS A 1 1229 ? -17.791 -15.934 28.388 1.00 92.38 1229 LYS A CA 1
ATOM 9687 C C . LYS A 1 1229 ? -17.682 -16.703 29.697 1.00 92.38 1229 LYS A C 1
ATOM 9689 O O . LYS A 1 1229 ? -18.637 -17.335 30.136 1.00 92.38 1229 LYS A O 1
ATOM 9694 N N . LEU A 1 1230 ? -16.509 -16.631 30.315 1.00 94.62 1230 LEU A N 1
ATOM 9695 C CA . LEU A 1 1230 ? -16.224 -17.262 31.599 1.00 94.62 1230 LEU A CA 1
ATOM 9696 C C . LEU A 1 1230 ? -16.502 -16.273 32.734 1.00 94.62 1230 LEU A C 1
ATOM 9698 O O . LEU A 1 1230 ? -16.097 -15.111 32.663 1.00 94.62 1230 LEU A O 1
ATOM 9702 N N . PHE A 1 1231 ? -17.162 -16.734 33.791 1.00 95.50 1231 PHE A N 1
ATOM 9703 C CA . PHE A 1 1231 ? -17.406 -15.951 34.998 1.00 95.50 1231 PHE A CA 1
ATOM 9704 C C . PHE A 1 1231 ? -17.193 -16.821 36.238 1.00 95.50 1231 PHE A C 1
ATOM 9706 O O . PHE A 1 1231 ? -17.646 -17.961 36.285 1.00 95.50 1231 PHE A O 1
ATOM 9713 N N . VAL A 1 1232 ? -16.526 -16.294 37.265 1.00 95.44 1232 VAL A N 1
ATOM 9714 C CA . VAL A 1 1232 ? -16.402 -16.978 38.560 1.00 95.44 1232 VAL A CA 1
ATOM 9715 C C . VAL A 1 1232 ? -17.111 -16.143 39.614 1.00 95.44 1232 VAL A C 1
ATOM 9717 O O . VAL A 1 1232 ? -16.642 -15.064 39.968 1.00 95.44 1232 VAL A O 1
ATOM 9720 N N . LEU A 1 1233 ? -18.233 -16.654 40.120 1.00 94.81 1233 LEU A N 1
ATOM 9721 C CA . LEU A 1 1233 ? -18.977 -16.035 41.207 1.00 94.81 1233 LEU A CA 1
ATOM 9722 C C . LEU A 1 1233 ? -18.351 -16.441 42.545 1.00 94.81 1233 LEU A C 1
ATOM 9724 O O . LEU A 1 1233 ? -18.429 -17.592 42.978 1.00 94.81 1233 LEU A O 1
ATOM 9728 N N . ASP A 1 1234 ? -17.739 -15.475 43.211 1.00 92.69 1234 ASP A N 1
ATOM 9729 C CA . ASP A 1 1234 ? -17.098 -15.630 44.500 1.00 92.69 1234 ASP A CA 1
ATOM 9730 C C . ASP A 1 1234 ? -18.089 -15.458 45.658 1.00 92.69 1234 ASP A C 1
ATOM 9732 O O . ASP A 1 1234 ? -18.523 -14.353 46.002 1.00 92.69 1234 ASP A O 1
ATOM 9736 N N . VAL A 1 1235 ? -18.406 -16.587 46.283 1.00 92.00 1235 VAL A N 1
ATOM 9737 C CA . VAL A 1 1235 ? -19.298 -16.750 47.434 1.00 92.00 1235 VAL A CA 1
ATOM 9738 C C . VAL A 1 1235 ? -18.542 -17.300 48.650 1.00 92.00 1235 VAL A C 1
ATOM 9740 O O . VAL A 1 1235 ? -19.139 -17.899 49.546 1.00 92.00 1235 VAL A O 1
ATOM 9743 N N . SER A 1 1236 ? -17.217 -17.117 48.730 1.00 89.00 1236 SER A N 1
ATOM 9744 C CA . SER A 1 1236 ? -16.443 -17.558 49.898 1.00 89.00 1236 SER A CA 1
ATOM 9745 C C . SER A 1 1236 ? -16.813 -16.771 51.167 1.00 89.00 1236 SER A C 1
ATOM 9747 O O . SER A 1 1236 ? -17.157 -15.594 51.108 1.00 89.00 1236 SER A O 1
ATOM 9749 N N . THR A 1 1237 ? -16.686 -17.355 52.358 1.00 80.31 1237 THR A N 1
ATOM 9750 C CA . THR A 1 1237 ? -16.843 -16.595 53.615 1.00 80.31 1237 THR A CA 1
ATOM 9751 C C . THR A 1 1237 ? -15.569 -15.808 53.960 1.00 80.31 1237 THR A C 1
ATOM 9753 O O . THR A 1 1237 ? -14.467 -16.166 53.539 1.00 80.31 1237 THR A O 1
ATOM 9756 N N . SER A 1 1238 ? -15.694 -14.683 54.677 1.00 64.12 1238 SER A N 1
ATOM 9757 C CA . SER A 1 1238 ? -14.542 -13.856 55.073 1.00 64.12 1238 SER A CA 1
ATOM 9758 C C . SER A 1 1238 ? -13.710 -14.538 56.180 1.00 64.12 1238 SER A C 1
ATOM 9760 O O . SER A 1 1238 ? -14.279 -15.219 57.040 1.00 64.12 1238 SER A O 1
ATOM 9762 N N . PRO A 1 1239 ? -12.386 -14.282 56.285 1.00 49.81 1239 PRO A N 1
ATOM 9763 C CA . PRO A 1 1239 ? -11.510 -14.936 57.273 1.00 49.81 1239 PRO A CA 1
ATOM 9764 C C . PRO A 1 1239 ? -11.947 -14.768 58.744 1.00 49.81 1239 PRO A C 1
ATOM 9766 O O . PRO A 1 1239 ? -11.626 -15.595 59.602 1.00 49.81 1239 PRO A O 1
ATOM 9769 N N . GLY A 1 1240 ? -12.676 -13.689 59.056 1.00 47.09 1240 GLY A N 1
ATOM 9770 C CA . GLY A 1 1240 ? -13.222 -13.411 60.390 1.00 47.09 1240 GLY A CA 1
ATOM 9771 C C . GLY A 1 1240 ? -14.401 -14.306 60.792 1.00 47.09 1240 GLY A C 1
ATOM 9772 O O . GLY A 1 1240 ? -14.532 -14.636 61.974 1.00 47.09 1240 GLY A O 1
ATOM 9773 N N . ASP A 1 1241 ? -15.207 -14.751 59.825 1.00 48.19 1241 ASP A N 1
ATOM 9774 C CA . ASP A 1 1241 ? -16.336 -15.660 60.054 1.00 48.19 1241 ASP A CA 1
ATOM 9775 C C . ASP A 1 1241 ? -15.888 -17.126 60.063 1.00 48.19 1241 ASP A C 1
ATOM 9777 O O . ASP A 1 1241 ? -16.370 -17.901 60.893 1.00 48.19 1241 ASP A O 1
ATOM 9781 N N . GLN A 1 1242 ? -14.851 -17.476 59.290 1.00 46.06 1242 GLN A N 1
ATOM 9782 C CA . GLN A 1 1242 ? -14.192 -18.788 59.362 1.00 46.06 1242 GLN A CA 1
ATOM 9783 C C . GLN A 1 1242 ? -13.662 -19.085 60.779 1.00 46.06 1242 GLN A C 1
ATOM 9785 O O . GLN A 1 1242 ? -13.902 -20.156 61.329 1.00 46.06 1242 GLN A O 1
ATOM 9790 N N . LYS A 1 1243 ? -13.043 -18.096 61.448 1.00 41.81 1243 LYS A N 1
ATOM 9791 C CA . LYS A 1 1243 ? -12.576 -18.227 62.846 1.00 41.81 1243 LYS A CA 1
ATOM 9792 C C . LYS A 1 1243 ? -13.707 -18.413 63.867 1.00 41.81 1243 LYS A C 1
ATOM 9794 O O . LYS A 1 1243 ? -13.467 -18.969 64.943 1.00 41.81 1243 LYS A O 1
ATOM 9799 N N . LYS A 1 1244 ? -14.925 -17.930 63.589 1.00 44.44 1244 LYS A N 1
ATOM 9800 C CA . LYS A 1 1244 ? -16.107 -18.150 64.446 1.00 44.44 1244 LYS A CA 1
ATOM 9801 C C . LYS A 1 1244 ? -16.742 -19.521 64.191 1.00 44.44 1244 LYS A C 1
ATOM 9803 O O . LYS A 1 1244 ? -17.183 -20.143 65.160 1.00 44.44 1244 LYS A O 1
ATOM 9808 N N . ALA A 1 1245 ? -16.741 -19.995 62.944 1.00 46.22 1245 ALA A N 1
ATOM 9809 C CA . ALA A 1 1245 ? -17.185 -21.335 62.562 1.00 46.22 1245 ALA A CA 1
ATOM 9810 C C . ALA A 1 1245 ? -16.254 -22.423 63.131 1.00 46.22 1245 ALA A C 1
ATOM 9812 O O . ALA A 1 1245 ? -16.728 -23.314 63.833 1.00 46.22 1245 ALA A O 1
ATOM 9813 N N . ASP A 1 1246 ? -14.931 -22.262 62.998 1.00 46.66 1246 ASP A N 1
ATOM 9814 C CA . ASP A 1 1246 ? -13.923 -23.170 63.577 1.00 46.66 1246 ASP A CA 1
ATOM 9815 C C . ASP A 1 1246 ? -14.000 -23.237 65.115 1.00 46.66 1246 ASP A C 1
ATOM 9817 O O . ASP A 1 1246 ? -13.852 -24.298 65.727 1.00 46.66 1246 ASP A O 1
ATOM 9821 N N . LYS A 1 1247 ? -14.310 -22.112 65.780 1.00 47.41 1247 LYS A N 1
ATOM 9822 C CA . LYS A 1 1247 ? -14.568 -22.090 67.233 1.00 47.41 1247 LYS A CA 1
ATOM 9823 C C . LYS A 1 1247 ? -15.873 -22.795 67.621 1.00 47.41 1247 LYS A C 1
ATOM 9825 O O . LYS A 1 1247 ? -15.958 -23.313 68.735 1.00 47.41 1247 LYS A O 1
ATOM 9830 N N . ARG A 1 1248 ? -16.889 -22.821 66.749 1.00 46.97 1248 ARG A N 1
ATOM 9831 C CA . ARG A 1 1248 ? -18.161 -23.533 66.972 1.00 46.97 1248 ARG A CA 1
ATOM 9832 C C . ARG A 1 1248 ? -18.011 -25.038 66.754 1.00 46.97 1248 ARG A C 1
ATOM 9834 O O . ARG A 1 1248 ? -18.446 -25.800 67.614 1.00 46.97 1248 ARG A O 1
ATOM 9841 N N . THR A 1 1249 ? -17.325 -25.474 65.700 1.00 46.91 1249 THR A N 1
ATOM 9842 C CA . THR A 1 1249 ? -17.028 -26.897 65.451 1.00 46.91 1249 THR A CA 1
ATOM 9843 C C . THR A 1 1249 ? -16.077 -27.490 66.493 1.00 46.91 1249 THR A C 1
ATOM 9845 O O . THR A 1 1249 ? -16.278 -28.634 66.908 1.00 46.91 1249 THR A O 1
ATOM 9848 N N . ALA A 1 1250 ? -15.123 -26.715 67.026 1.00 46.62 1250 ALA A N 1
ATOM 9849 C CA . ALA A 1 1250 ? -14.326 -27.125 68.189 1.00 46.62 1250 ALA A CA 1
ATOM 9850 C C . ALA A 1 1250 ? -15.182 -27.310 69.462 1.00 46.62 1250 ALA A C 1
ATOM 9852 O O . ALA A 1 1250 ? -14.952 -28.239 70.237 1.00 46.62 1250 ALA A O 1
ATOM 9853 N N . LYS A 1 1251 ? -16.222 -26.483 69.656 1.00 45.34 1251 LYS A N 1
ATOM 9854 C CA . LYS A 1 1251 ? -17.161 -26.594 70.789 1.00 45.34 1251 LYS A CA 1
ATOM 9855 C C . LYS A 1 1251 ? -18.123 -27.785 70.661 1.00 45.34 1251 LYS A C 1
ATOM 9857 O O . LYS A 1 1251 ? -18.456 -28.393 71.671 1.00 45.34 1251 LYS A O 1
ATOM 9862 N N . VAL A 1 1252 ? -18.533 -28.141 69.439 1.00 47.75 1252 VAL A N 1
ATOM 9863 C CA . VAL A 1 1252 ? -19.423 -29.289 69.157 1.00 47.75 1252 VAL A CA 1
ATOM 9864 C C . VAL A 1 1252 ? -18.666 -30.625 69.180 1.00 47.75 1252 VAL A C 1
ATOM 9866 O O . VAL A 1 1252 ? -19.199 -31.626 69.658 1.00 47.75 1252 VAL A O 1
ATOM 9869 N N . LYS A 1 1253 ? -17.394 -30.664 68.753 1.00 44.72 1253 LYS A N 1
ATOM 9870 C CA . LYS A 1 1253 ? -16.540 -31.851 68.957 1.00 44.72 1253 LYS A CA 1
ATOM 9871 C C . LYS A 1 1253 ? -16.206 -32.085 70.435 1.00 44.72 1253 LYS A C 1
ATOM 9873 O O . LYS A 1 1253 ? -16.131 -33.237 70.843 1.00 44.72 1253 LYS A O 1
ATOM 9878 N N . GLY A 1 1254 ? -16.091 -31.022 71.237 1.00 42.34 1254 GLY A N 1
ATOM 9879 C CA . GLY A 1 1254 ? -15.909 -31.124 72.690 1.00 42.34 1254 GLY A CA 1
ATOM 9880 C C . GLY A 1 1254 ? -17.143 -31.608 73.466 1.00 42.34 1254 GLY A C 1
ATOM 9881 O O . GLY A 1 1254 ? -16.984 -32.128 74.566 1.00 42.34 1254 GLY A O 1
ATOM 9882 N N . SER A 1 1255 ? -18.362 -31.484 72.919 1.00 42.56 1255 SER A N 1
ATOM 9883 C CA . SER A 1 1255 ? -19.584 -31.970 73.585 1.00 42.56 1255 SER A CA 1
ATOM 9884 C C . SER A 1 1255 ? -19.990 -33.392 73.183 1.00 42.56 1255 SER A C 1
ATOM 9886 O O . SER A 1 1255 ? -20.649 -34.072 73.966 1.00 42.56 1255 SER A O 1
ATOM 9888 N N . ARG A 1 1256 ? -19.567 -33.889 72.009 1.00 38.53 1256 ARG A N 1
ATOM 9889 C CA . ARG A 1 1256 ? -19.837 -35.274 71.567 1.00 38.53 1256 ARG A CA 1
ATOM 9890 C C . ARG A 1 1256 ? -18.889 -36.331 72.144 1.00 38.53 1256 ARG A C 1
ATOM 9892 O O . ARG A 1 1256 ? -19.227 -37.505 72.090 1.00 38.53 1256 ARG A O 1
ATOM 9899 N N . SER A 1 1257 ? -17.758 -35.953 72.742 1.00 41.03 1257 SER A N 1
ATOM 9900 C CA . SER A 1 1257 ? -16.873 -36.898 73.446 1.00 41.03 1257 SER A CA 1
ATOM 9901 C C . SER A 1 1257 ? -17.247 -37.135 74.919 1.00 41.03 1257 SER A C 1
ATOM 9903 O O . SER A 1 1257 ? -16.471 -37.756 75.636 1.00 41.03 1257 SER A O 1
ATOM 9905 N N . ALA A 1 1258 ? -18.402 -36.641 75.388 1.00 42.34 1258 ALA A N 1
ATOM 9906 C CA . ALA A 1 1258 ? -18.859 -36.797 76.776 1.00 42.34 1258 ALA A CA 1
ATOM 9907 C C . ALA A 1 1258 ? -20.170 -37.603 76.934 1.00 42.34 1258 ALA A C 1
ATOM 9909 O O . ALA A 1 1258 ? -20.670 -37.715 78.049 1.00 42.34 1258 ALA A O 1
ATOM 9910 N N . SER A 1 1259 ? -20.734 -38.181 75.863 1.00 39.38 1259 SER A N 1
ATOM 9911 C CA . SER A 1 1259 ? -21.984 -38.963 75.939 1.00 39.38 1259 SER A CA 1
ATOM 9912 C C . SER A 1 1259 ? -21.952 -40.274 75.139 1.00 39.38 1259 SER A C 1
ATOM 9914 O O . SER A 1 1259 ? -22.850 -40.535 74.346 1.00 39.38 1259 SER A O 1
ATOM 9916 N N . THR A 1 1260 ? -20.919 -41.087 75.345 1.00 36.06 1260 THR A N 1
ATOM 9917 C CA . THR A 1 1260 ? -20.949 -42.551 75.150 1.00 36.06 1260 THR A CA 1
ATOM 9918 C C . THR A 1 1260 ? -19.820 -43.152 75.987 1.00 36.06 1260 THR A C 1
ATOM 9920 O O . THR A 1 1260 ? -18.684 -43.257 75.522 1.00 36.06 1260 THR A O 1
ATOM 9923 N N . ALA A 1 1261 ? -20.160 -43.463 77.237 1.00 33.94 1261 ALA A N 1
ATOM 9924 C CA . ALA A 1 1261 ? -19.617 -44.558 78.033 1.00 33.94 1261 ALA A CA 1
ATOM 9925 C C . ALA A 1 1261 ? -20.764 -45.553 78.238 1.00 33.94 1261 ALA A C 1
ATOM 9927 O O . ALA A 1 1261 ? -21.916 -45.062 78.341 1.00 33.94 1261 ALA A O 1
#

pLDDT: mean 84.16, std 11.68, range [32.84, 97.56]

Radius of gyration: 44.61 Å; chains: 1; bounding box: 106×90×150 Å